Protein AF-0000000066926028 (afdb_homodimer)

InterPro domains:
  IPR011009 Protein kinase-like domain superfamily [SSF56112] (58-375)
  IPR012877 Uncharacterised oxidoreductase Dhs-27 [PF07914] (53-387)
  IPR015897 CHK kinase-like [SM00587] (155-347)
  IPR052961 Oxidoreductase and Kinase-like Enzymes [PTHR23020] (45-387)

Foldseek 3Di:
DPPPPQPAPPVQQQDAAPPDRHGPVVVVVLCCVFPPVCCVLCPPWYWDDKHWDFPCQLLDQFWTKTWMWTDTPPPVRGTDTKIKIWGDLVSNVSNCVLLVHDCVVSVVDDPVLSLLLLVQVVCCLPPPVVVQPPQFAWHWSDWDRPDVPPDTTMTITGDCLVFKDFDAQLVFAFLLLLVLVVVNLLSQQLCFLLPPVNSVPPPHDAQDDLVVQVVLLVLLVVLVVVLCVLADPVLCVVCVLLLNLLSVLLSVLVCCFGPPLQPDPLHHWTKDLQQQARRQWIAGADPVRHGDSHTNHGYRSSRIDTGTSQQNSLLNPLRRHAPVSSVCCLVPVLVVSVVVSQVSSVVSVHGRSHDSVSSNVSNLSNLLSNLSSLSNVVSSSCSVPCQDPDDDPPNSVSSNRSSNSSSSSNVSNCVSCVVPPVVSSDRPD/DPPPPQPAPPVQQQDDAPPDRHGPVVVVVLCCVFPPVCCVLCPPWYWDDKHWDFPCQLLDQFWTKTFIWTDTPPPVRGTDTKIKIWGDLVSNVSNCVLLVHDCVVSVVCDPVLSLLLLVQVVCCLVPPVVVQPPQFAWHWSDWDRPDVPPDTTMTITGDDLVFKDFDAQLVFAFLLLLVLVVVNLLSQQLCFLLPPVNSVPPPRDAQDDLVVQVVLLVLLVVLVVVLCVLADPVLCVVCVLLLNLLSVLLSVLVCCFGPPLQPDPLHHWTKDLQQQARRQWIAGADPVRHGDSHTNHGYRSSRIDTGTSQQNSLLNPLRRHQPVSSVCCLVPVLVVSVVVSQVSSVVSVHGRSHDSVSSNVSNLSNLLSNLSSLSNVVSSSCSVPCQDPDDDDPNSVSSNRSSNSSSVSNVSNCVSCVVPPVVSSDRPD

pLDDT: mean 90.36, std 12.64, range [21.88, 98.88]

Organism: Strongyloides stercoralis (NCBI:txid6248)

Secondary structure (DSSP, 8-state):
-------B-HHHHTSBPTTSS-BHHHHHHHHHHH-HHHHHHHTTPPEEEEEEEE--TT--SSEEEEEEEEEES-TTSPPEEEEEEEE-SHHHHHHHHHTT--THHHHHS-HHHHHHHHHHHHHIIIIIGGGSTT---PPEEEEE--BTTTB--EEEEE--TTTEEPPPGGG-B-HHHHHHHHHHHHHHHHHHHH-SS-TTTT-S--S--HHHHHHHHHHHHHHHHHHHTTS-HHHHTTTHHHHHHHHHTHHHHHHIIIIIGGGSTT---EEE-S---GGGEEEEE-TTS-EEEEEEEE---TT-EEE-THHHHHHHHHHHB-HHHHHHIIIIIHHHHHHHHHHHHHHTT----S-HHHHHHHHHHHHHHHHHHHHHHHHHHTGGG---SS--HHHHHHHHHHHHHHHHHHHHHHHHHHHH-GGGGS---/-------B-HHHHTSBPTTSS-BHHHHHHHHHHH-HHHHHHHTTPPEEEEEEEE--TT--SSEEEEEEEEEES-TTSPPEEEEEEEE-SHHHHHHHHHTT--THHHHHS-HHHHHHHHHHHHHIIIIIGGGSTT---PPEEEEE--BTTTB--EEEEE--TTTEEPPPGGG-B-HHHHHHHHHHHHHHHHHHHH-SS-TTTT-S--S--HHHHHHHHHHHHHHHHHHHTTS-HHHHTTTHHHHHHHHHTHHHHHHIIIIIGGGSTT---EEE-S---GGGEEEEE-TTS-EEEEEEEE---TT-EEE-THHHHHHHHHHHB-HHHHHHIIIIIHHHHHHHHHHHHHHTT----S-HHHHHHHHHHHHHHHHHHHHHHHHHHTGGG---SS--HHHHHHHHHHHHHHHHHHHHHHHHHHHH-GGGGS---

Radius of gyration: 30.73 Å; Cα contacts (8 Å, |Δi|>4): 1425; chains: 2; bounding box: 70×77×85 Å

Sequence (858 aa):
MAITNFFVDEKYGESYFIGGQITHQWIIECLDNNDNDFKEYRGDNKIKNINGVDISDGKGFLSKVFKTSIFFDDEKKKPYYTIIKIPGSDSIVESLKKQNLDDTISDDFNIENIAAFHNKECLFYSEVAPKIKSLKYPKCFGFKNFEVGKQEGVLIMKFMGTTSKTVPFYISLNIYQIKSLLDEIYKLQEYSLIDSKNCWKGIFEKPFESCQFKNIQKYMETGLPKIKKYTPKEMWTDIENIVDILVSNYVEIAEYVYNILPTSKGNVPILAHGDMWINNFMFEVDGNNNCSNNLSAIIDWQTVFEGSTGNDISRALAVSASPDVRREIEKHYFPEFYQKLKHSISNNGKELMISYEKFLYNYKICFIEQSLMMLIMVGFALQEYNVPESSDYIWDARKFNIGVKIYYNLYDAITYCKELHPEWLENKHMAITNFFVDEKYGESYFIGGQITHQWIIECLDNNDNDFKEYRGDNKIKNINGVDISDGKGFLSKVFKTSIFFDDEKKKPYYTIIKIPGSDSIVESLKKQNLDDTISDDFNIENIAAFHNKECLFYSEVAPKIKSLKYPKCFGFKNFEVGKQEGVLIMKFMGTTSKTVPFYISLNIYQIKSLLDEIYKLQEYSLIDSKNCWKGIFEKPFESCQFKNIQKYMETGLPKIKKYTPKEMWTDIENIVDILVSNYVEIAEYVYNILPTSKGNVPILAHGDMWINNFMFEVDGNNNCSNNLSAIIDWQTVFEGSTGNDISRALAVSASPDVRREIEKHYFPEFYQKLKHSISNNGKELMISYEKFLYNYKICFIEQSLMMLIMVGFALQEYNVPESSDYIWDARKFNIGVKIYYNLYDAITYCKELHPEWLENKH

Nearest PDB structures (foldseek):
  3dxp-assembly1_A-2  TM=4.820E-01  e=3.105E-08  Cupriavidus pinatubonensis JMP134
  3w0p-assembly1_A  TM=4.682E-01  e=2.473E-06  Escherichia coli
  3w0q-assembly1_A  TM=4.366E-01  e=7.136E-06  Escherichia coli
  3w0r-assembly1_A  TM=4.600E-01  e=9.408E-06  Escherichia coli
  3dxp-assembly1_A-2  TM=5.093E-01  e=4.546E-08  Cupriavidus pinatubonensis JMP134

Solvent-accessible surface area (backbone atoms only — not comparable to full-atom values): 45639 Å² total; per-residue (Å²): 129,88,71,73,75,75,59,48,51,75,81,52,31,75,37,59,38,88,91,53,91,46,35,42,40,57,53,52,52,28,35,62,74,57,27,69,65,51,40,64,70,45,60,90,54,36,56,64,45,78,47,69,43,74,68,29,78,46,67,20,49,54,24,43,33,21,51,27,39,38,32,45,67,50,82,86,52,74,60,48,66,32,28,39,36,32,58,46,67,67,22,34,54,44,30,34,56,73,63,70,45,68,69,67,60,51,67,75,54,39,71,67,52,44,26,51,28,52,36,42,26,51,48,37,61,70,71,44,52,79,71,37,78,89,61,49,50,64,54,68,36,43,72,39,63,39,35,91,99,78,38,73,31,37,38,34,30,57,55,53,74,88,55,31,39,65,58,60,61,83,70,41,50,54,65,59,36,47,51,40,48,48,52,50,52,47,43,40,42,48,42,43,73,59,47,80,78,48,84,66,62,85,72,44,59,72,79,69,55,73,73,52,38,55,53,50,36,56,46,29,68,63,27,45,66,62,46,53,69,34,42,67,65,76,75,40,69,85,43,50,68,54,51,52,28,36,49,73,38,33,49,60,51,48,45,41,52,66,71,41,48,18,73,31,92,60,46,63,59,23,56,25,50,66,60,42,36,41,88,29,36,28,16,27,42,46,98,82,70,40,74,47,51,46,61,53,27,50,52,74,49,41,38,38,22,65,26,35,87,5,50,38,57,17,30,33,36,61,64,18,28,41,55,37,49,36,40,40,40,61,68,66,41,44,64,54,53,51,49,51,51,46,50,53,34,42,74,69,77,43,78,68,71,54,47,70,69,50,50,51,47,36,26,50,54,30,28,35,51,35,31,54,48,44,37,46,45,52,57,67,61,44,61,86,65,70,74,69,90,60,92,40,86,40,54,50,43,37,39,28,53,52,26,49,34,50,49,50,37,42,53,52,26,51,55,47,28,62,74,75,40,51,71,52,64,45,78,87,122,128,86,72,74,76,75,60,49,51,76,80,52,31,73,36,60,40,89,89,53,93,41,36,43,40,58,54,51,52,30,34,60,72,55,27,68,65,52,40,64,70,46,60,88,54,36,56,64,46,79,46,70,43,72,67,29,78,45,66,20,49,54,25,42,34,20,51,27,37,40,30,45,68,49,83,85,52,75,61,48,67,31,29,40,37,32,60,44,68,65,23,36,55,45,30,32,56,72,65,72,44,67,70,67,62,50,66,74,54,41,72,66,52,42,26,50,28,52,36,42,27,51,47,37,60,72,70,43,52,80,72,37,79,87,60,47,50,65,54,68,35,42,73,39,61,37,36,90,98,76,37,72,32,34,37,33,30,57,55,54,73,87,55,33,39,65,58,61,61,82,71,40,49,53,65,57,34,48,50,40,49,49,51,49,53,47,44,40,42,49,43,42,72,60,48,79,77,47,84,67,63,87,72,44,60,71,79,67,56,74,71,53,37,55,54,50,36,57,47,29,67,63,27,44,65,62,46,52,68,32,41,65,66,75,76,40,68,85,43,50,70,54,50,54,29,36,49,75,40,34,50,62,52,47,47,40,51,64,70,40,49,18,73,31,92,62,46,62,59,23,56,25,51,66,59,40,34,41,88,30,37,28,15,28,42,47,97,83,71,40,72,47,53,45,63,53,25,51,51,75,49,41,37,38,22,64,25,36,86,6,49,38,56,19,29,32,35,61,65,18,29,42,55,38,50,36,40,43,40,60,69,66,40,43,62,54,53,50,49,52,50,44,51,53,34,41,74,71,77,42,78,68,72,52,46,69,69,50,49,51,47,37,24,50,55,29,28,36,51,35,32,53,47,44,38,47,46,51,58,66,61,44,58,86,64,71,73,68,89,59,94,39,86,39,54,50,44,36,38,28,52,52,25,49,36,52,49,51,37,41,52,50,28,50,55,46,28,63,73,75,40,49,70,53,65,45,79,87,122

Structure (mmCIF, N/CA/C/O backbone):
data_AF-0000000066926028-model_v1
#
loop_
_entity.id
_entity.type
_entity.pdbx_description
1 polymer 'CHK domain-containing protein'
#
loop_
_atom_site.group_PDB
_atom_site.id
_atom_site.type_symbol
_atom_site.label_atom_id
_atom_site.label_alt_id
_atom_site.label_comp_id
_atom_site.label_asym_id
_atom_site.label_entity_id
_atom_site.label_seq_id
_atom_site.pdbx_PDB_ins_code
_atom_site.Cartn_x
_atom_site.Cartn_y
_atom_site.Cartn_z
_atom_site.occupancy
_atom_site.B_iso_or_equiv
_atom_site.auth_seq_id
_atom_site.auth_comp_id
_atom_site.auth_asym_id
_atom_site.auth_atom_id
_atom_site.pdbx_PDB_model_num
ATOM 1 N N . MET A 1 1 ? -38.312 -30.766 -23.688 1 22.12 1 MET A N 1
ATOM 2 C CA . MET A 1 1 ? -37.781 -30.391 -25 1 22.12 1 MET A CA 1
ATOM 3 C C . MET A 1 1 ? -38.094 -28.938 -25.328 1 22.12 1 MET A C 1
ATOM 5 O O . MET A 1 1 ? -38.375 -28.594 -26.484 1 22.12 1 MET A O 1
ATOM 9 N N . ALA A 1 2 ? -38.438 -28.109 -24.328 1 26.95 2 ALA A N 1
ATOM 10 C CA . ALA A 1 2 ? -38.812 -26.734 -24.625 1 26.95 2 ALA A CA 1
ATOM 11 C C . ALA A 1 2 ? -37.688 -26 -25.359 1 26.95 2 ALA A C 1
ATOM 13 O O . ALA A 1 2 ? -36.625 -25.734 -24.781 1 26.95 2 ALA A O 1
ATOM 14 N N . ILE A 1 3 ? -37.469 -26.266 -26.672 1 26.41 3 ILE A N 1
ATOM 15 C CA . ILE A 1 3 ? -36.562 -25.672 -27.656 1 26.41 3 ILE A CA 1
ATOM 16 C C . ILE A 1 3 ? -36.781 -24.156 -27.688 1 26.41 3 ILE A C 1
ATOM 18 O O . ILE A 1 3 ? -37.781 -23.672 -28.203 1 26.41 3 ILE A O 1
ATOM 22 N N . THR A 1 4 ? -36.812 -23.438 -26.609 1 30.31 4 THR A N 1
ATOM 23 C CA . THR A 1 4 ? -36.875 -21.984 -26.812 1 30.31 4 THR A CA 1
ATOM 24 C C . THR A 1 4 ? -35.969 -21.562 -27.953 1 30.31 4 THR A C 1
ATOM 26 O O . THR A 1 4 ? -34.75 -21.797 -27.922 1 30.31 4 THR A O 1
ATOM 29 N N . ASN A 1 5 ? -36.469 -21.469 -29.156 1 31.58 5 ASN A N 1
ATOM 30 C CA . ASN A 1 5 ? -35.875 -20.859 -30.344 1 31.58 5 ASN A CA 1
ATOM 31 C C . ASN A 1 5 ? -35.094 -19.594 -30 1 31.58 5 ASN A C 1
ATOM 33 O O . ASN A 1 5 ? -35.688 -18.641 -29.484 1 31.58 5 ASN A O 1
ATOM 37 N N . PHE A 1 6 ? -33.906 -19.703 -29.562 1 39.38 6 PHE A N 1
ATOM 38 C CA . PHE A 1 6 ? -32.969 -18.609 -29.344 1 39.38 6 PHE A CA 1
ATOM 39 C C . PHE A 1 6 ? -33 -17.641 -30.516 1 39.38 6 PHE A C 1
ATOM 41 O O . PHE A 1 6 ? -32.719 -18.016 -31.656 1 39.38 6 PHE A O 1
ATOM 48 N N . PHE A 1 7 ? -33.906 -16.734 -30.578 1 39.47 7 PHE A N 1
ATOM 49 C CA . PHE A 1 7 ? -34.094 -15.688 -31.578 1 39.47 7 PHE A CA 1
ATOM 50 C C . PHE A 1 7 ? -32.812 -14.898 -31.812 1 39.47 7 PHE A C 1
ATOM 52 O O . PHE A 1 7 ? -32.594 -13.859 -31.188 1 39.47 7 PHE A O 1
ATOM 59 N N . VAL A 1 8 ? -31.656 -15.508 -32.031 1 46.66 8 VAL A N 1
ATOM 60 C CA . VAL A 1 8 ? -30.578 -14.781 -32.656 1 46.66 8 VAL A CA 1
ATOM 61 C C . VAL A 1 8 ? -30.984 -14.359 -34.062 1 46.66 8 VAL A C 1
ATOM 63 O O . VAL A 1 8 ? -31.578 -15.148 -34.812 1 46.66 8 VAL A O 1
ATOM 66 N N . ASP A 1 9 ? -31.109 -13.203 -34.438 1 46.84 9 ASP A N 1
ATOM 67 C CA . ASP A 1 9 ? -31.312 -12.898 -35.844 1 46.84 9 ASP A CA 1
ATOM 68 C C . ASP A 1 9 ? -30.469 -13.805 -36.719 1 46.84 9 ASP A C 1
ATOM 70 O O . ASP A 1 9 ? -29.266 -14 -36.469 1 46.84 9 ASP A O 1
ATOM 74 N N . GLU A 1 10 ? -31.078 -14.641 -37.5 1 47.38 10 GLU A N 1
ATOM 75 C CA . GLU A 1 10 ? -30.484 -15.656 -38.375 1 47.38 10 GLU A CA 1
ATOM 76 C C . GLU A 1 10 ? -29.188 -15.156 -39.031 1 47.38 10 GLU A C 1
ATOM 78 O O . GLU A 1 10 ? -28.25 -15.93 -39.188 1 47.38 10 GLU A O 1
ATOM 83 N N . LYS A 1 11 ? -29.109 -13.883 -39.344 1 52.88 11 LYS A N 1
ATOM 84 C CA . LYS A 1 11 ? -27.953 -13.344 -40.062 1 52.88 11 LYS A CA 1
ATOM 85 C C . LYS A 1 11 ? -26.734 -13.281 -39.156 1 52.88 11 LYS A C 1
ATOM 87 O O . LYS A 1 11 ? -25.594 -13.352 -39.656 1 52.88 11 LYS A O 1
ATOM 92 N N . TYR A 1 12 ? -26.906 -13.234 -37.969 1 53.53 12 TYR A N 1
ATOM 93 C CA . TYR A 1 12 ? -25.766 -12.977 -37.094 1 53.53 12 TYR A CA 1
ATOM 94 C C . TYR A 1 12 ? -25.297 -14.258 -36.406 1 53.53 12 TYR A C 1
ATOM 96 O O . TYR A 1 12 ? -24.125 -14.383 -36.062 1 53.53 12 TYR A O 1
ATOM 104 N N . GLY A 1 13 ? -26.062 -15.195 -36.312 1 58 13 GLY A N 1
ATOM 105 C CA . GLY A 1 13 ? -25.734 -16.422 -35.594 1 58 13 GLY A CA 1
ATOM 106 C C . GLY A 1 13 ? -24.641 -17.234 -36.25 1 58 13 GLY A C 1
ATOM 107 O O . GLY A 1 13 ? -23.828 -17.844 -35.562 1 58 13 GLY A O 1
ATOM 108 N N . GLU A 1 14 ? -24.531 -17.094 -37.469 1 70.19 14 GLU A N 1
ATOM 109 C CA . GLU A 1 14 ? -23.578 -17.906 -38.219 1 70.19 14 GLU A CA 1
ATOM 110 C C . GLU A 1 14 ? -22.234 -17.188 -38.375 1 70.19 14 GLU A C 1
ATOM 112 O O . GLU A 1 14 ? -21.234 -17.812 -38.75 1 70.19 14 GLU A O 1
ATOM 117 N N . SER A 1 15 ? -22.266 -16 -37.938 1 79.56 15 SER A N 1
ATOM 118 C CA . SER A 1 15 ? -21.016 -15.25 -38.031 1 79.56 15 SER A CA 1
ATOM 119 C C . SER A 1 15 ? -20.031 -15.664 -36.938 1 79.56 15 SER A C 1
ATOM 121 O O . SER A 1 15 ? -20.438 -15.984 -35.812 1 79.56 15 SER A O 1
ATOM 123 N N . TYR A 1 16 ? -18.766 -15.672 -37.312 1 82.56 16 TYR A N 1
ATOM 124 C CA . TYR A 1 16 ? -17.688 -16.047 -36.406 1 82.56 16 TYR A CA 1
ATOM 125 C C . TYR A 1 16 ? -17.281 -14.859 -35.531 1 82.56 16 TYR A C 1
ATOM 127 O O . TYR A 1 16 ? -17.312 -13.711 -36 1 82.56 16 TYR A O 1
ATOM 135 N N . PHE A 1 17 ? -17 -15.133 -34.344 1 87.69 17 PHE A N 1
ATOM 136 C CA . PHE A 1 17 ? -16.406 -14.156 -33.438 1 87.69 17 PHE A CA 1
ATOM 137 C C . PHE A 1 17 ? -15.016 -13.75 -33.906 1 87.69 17 PHE A C 1
ATOM 139 O O . PHE A 1 17 ? -14.289 -14.562 -34.469 1 87.69 17 PHE A O 1
ATOM 146 N N . ILE A 1 18 ? -14.734 -12.539 -33.656 1 76.5 18 ILE A N 1
ATOM 147 C CA . ILE A 1 18 ? -13.414 -12.047 -34 1 76.5 18 ILE A CA 1
ATOM 148 C C . ILE A 1 18 ? -12.352 -12.812 -33.219 1 76.5 18 ILE A C 1
ATOM 150 O O . ILE A 1 18 ? -12.516 -13.07 -32.031 1 76.5 18 ILE A O 1
ATOM 154 N N . GLY A 1 19 ? -11.336 -13.359 -33.875 1 68.12 19 GLY A N 1
ATOM 155 C CA . GLY A 1 19 ? -10.211 -14 -33.219 1 68.12 19 GLY A CA 1
ATOM 156 C C . GLY A 1 19 ? -10.234 -15.508 -33.312 1 68.12 19 GLY A C 1
ATOM 157 O O . GLY A 1 19 ? -9.273 -16.172 -32.906 1 68.12 19 GLY A O 1
ATOM 158 N N . GLY A 1 20 ? -11.43 -15.992 -33.844 1 72.38 20 GLY A N 1
ATOM 159 C CA . GLY A 1 20 ? -11.422 -17.453 -33.906 1 72.38 20 GLY A CA 1
ATOM 160 C C . GLY A 1 20 ? -12.523 -18.031 -34.75 1 72.38 20 GLY A C 1
ATOM 161 O O . GLY A 1 20 ? -13.07 -17.328 -35.625 1 72.38 20 GLY A O 1
ATOM 162 N N . GLN A 1 21 ? -12.68 -19.312 -34.562 1 81.31 21 GLN A N 1
ATOM 163 C CA . GLN A 1 21 ? -13.664 -20.047 -35.375 1 81.31 21 GLN A CA 1
ATOM 164 C C . GLN A 1 21 ? -14.883 -20.422 -34.531 1 81.31 21 GLN A C 1
ATOM 166 O O . GLN A 1 21 ? -15.422 -21.516 -34.656 1 81.31 21 GLN A O 1
ATOM 171 N N . ILE A 1 22 ? -15.211 -19.5 -33.656 1 87.5 22 ILE A N 1
ATOM 172 C CA . ILE A 1 22 ? -16.375 -19.734 -32.812 1 87.5 22 ILE A CA 1
ATOM 173 C C . ILE A 1 22 ? -17.531 -18.859 -33.281 1 87.5 22 ILE A C 1
ATOM 175 O O . ILE A 1 22 ? -17.344 -17.672 -33.594 1 87.5 22 ILE A O 1
ATOM 179 N N . THR A 1 23 ? -18.688 -19.406 -33.312 1 90.31 23 THR A N 1
ATOM 180 C CA . THR A 1 23 ? -19.844 -18.656 -33.844 1 90.31 23 THR A CA 1
ATOM 181 C C . THR A 1 23 ? -20.469 -17.812 -32.719 1 90.31 23 THR A C 1
ATOM 183 O O . THR A 1 23 ? -20.406 -18.188 -31.547 1 90.31 23 THR A O 1
ATOM 186 N N . HIS A 1 24 ? -21.094 -16.781 -33.125 1 93.25 24 HIS A N 1
ATOM 187 C CA . HIS A 1 24 ? -21.859 -15.969 -32.188 1 93.25 24 HIS A CA 1
ATOM 188 C C . HIS A 1 24 ? -22.984 -16.766 -31.531 1 93.25 24 HIS A C 1
ATOM 190 O O . HIS A 1 24 ? -23.234 -16.609 -30.328 1 93.25 24 HIS A O 1
ATOM 196 N N . GLN A 1 25 ? -23.531 -17.609 -32.281 1 92.5 25 GLN A N 1
ATOM 197 C CA . GLN A 1 25 ? -24.609 -18.453 -31.781 1 92.5 25 GLN A CA 1
ATOM 198 C C . GLN A 1 25 ? -24.141 -19.328 -30.641 1 92.5 25 GLN A C 1
ATOM 200 O O . GLN A 1 25 ? -24.828 -19.469 -29.625 1 92.5 25 GLN A O 1
ATOM 205 N N . TRP A 1 26 ? -23.016 -19.922 -30.828 1 94.06 26 TRP A N 1
ATOM 206 C CA . TRP A 1 26 ? -22.484 -20.797 -29.797 1 94.06 26 TRP A CA 1
ATOM 207 C C . TRP A 1 26 ? -22.203 -20.031 -28.516 1 94.06 26 TRP A C 1
ATOM 209 O O . TRP A 1 26 ? -22.453 -20.531 -27.406 1 94.06 26 TRP A O 1
ATOM 219 N N . ILE A 1 27 ? -21.703 -18.844 -28.656 1 95.75 27 ILE A N 1
ATOM 220 C CA . ILE A 1 27 ? -21.438 -17.984 -27.5 1 95.75 27 ILE A CA 1
ATOM 221 C C . ILE A 1 27 ? -22.719 -17.734 -26.734 1 95.75 27 ILE A C 1
ATOM 223 O O . ILE A 1 27 ? -22.766 -17.922 -25.516 1 95.75 27 ILE A O 1
ATOM 227 N N . ILE A 1 28 ? -23.734 -17.391 -27.453 1 95.5 28 ILE A N 1
ATOM 228 C CA . ILE A 1 28 ? -25.016 -17.047 -26.828 1 95.5 28 ILE A CA 1
ATOM 229 C C . ILE A 1 28 ? -25.625 -18.281 -26.188 1 95.5 28 ILE A C 1
ATOM 231 O O . ILE A 1 28 ? -26.188 -18.219 -25.094 1 95.5 28 ILE A O 1
ATOM 235 N N . GLU A 1 29 ? -25.516 -19.406 -26.828 1 95.56 29 GLU A N 1
ATOM 236 C CA . GLU A 1 29 ? -26.031 -20.656 -26.281 1 95.56 29 GLU A CA 1
ATOM 237 C C . GLU A 1 29 ? -25.344 -21 -24.953 1 95.56 29 GLU A C 1
ATOM 239 O O . GLU A 1 29 ? -26 -21.406 -24 1 95.56 29 GLU A O 1
ATOM 244 N N . CYS A 1 30 ? -24.047 -20.812 -24.922 1 96.75 30 CYS A N 1
ATOM 245 C CA . CYS A 1 30 ? -23.297 -21.078 -23.703 1 96.75 30 CYS A CA 1
ATOM 246 C C . CYS A 1 30 ? -23.75 -20.172 -22.562 1 96.75 30 CYS A C 1
ATOM 248 O O . CYS A 1 30 ? -23.953 -20.625 -21.438 1 96.75 30 CYS A O 1
ATOM 250 N N . LEU A 1 31 ? -23.938 -18.906 -22.875 1 97.56 31 LEU A N 1
ATOM 251 C CA . LEU A 1 31 ? -24.328 -17.938 -21.859 1 97.56 31 LEU A CA 1
ATOM 252 C C . LEU A 1 31 ? -25.766 -18.188 -21.391 1 97.56 31 LEU A C 1
ATOM 254 O O . LEU A 1 31 ? -26.047 -18.141 -20.188 1 97.56 31 LEU A O 1
ATOM 258 N N . ASP A 1 32 ? -26.609 -18.516 -22.281 1 96.56 32 ASP A N 1
ATOM 259 C CA . ASP A 1 32 ? -28 -18.797 -21.938 1 96.56 32 ASP A CA 1
ATOM 260 C C . ASP A 1 32 ? -28.094 -20.016 -21.016 1 96.56 32 ASP A C 1
ATOM 262 O O . ASP A 1 32 ? -28.953 -20.062 -20.141 1 96.56 32 ASP A O 1
ATOM 266 N N . ASN A 1 33 ? -27.25 -20.922 -21.203 1 96.5 33 ASN A N 1
ATOM 267 C CA . ASN A 1 33 ? -27.328 -22.188 -20.484 1 96.5 33 ASN A CA 1
ATOM 268 C C . ASN A 1 33 ? -26.625 -22.109 -19.141 1 96.5 33 ASN A C 1
ATOM 270 O O . ASN A 1 33 ? -27.016 -22.781 -18.188 1 96.5 33 ASN A O 1
ATOM 274 N N . ASN A 1 34 ? -25.594 -21.234 -19.062 1 96.88 34 ASN A N 1
ATOM 275 C CA . ASN A 1 34 ? -24.703 -21.391 -17.922 1 96.88 34 ASN A CA 1
ATOM 276 C C . ASN A 1 34 ? -24.531 -20.094 -17.141 1 96.88 34 ASN A C 1
ATOM 278 O O . ASN A 1 34 ? -23.906 -20.078 -16.094 1 96.88 34 ASN A O 1
ATOM 282 N N . ASP A 1 35 ? -25.062 -18.984 -17.641 1 97.25 35 ASP A N 1
ATOM 283 C CA . ASP A 1 35 ? -24.969 -17.688 -16.984 1 97.25 35 ASP A CA 1
ATOM 284 C C . ASP A 1 35 ? -26.344 -17.156 -16.625 1 97.25 35 ASP A C 1
ATOM 286 O O . ASP A 1 35 ? -26.969 -16.453 -17.438 1 97.25 35 ASP A O 1
ATOM 290 N N . ASN A 1 36 ? -26.672 -17.328 -15.414 1 96.81 36 ASN A N 1
ATOM 291 C CA . ASN A 1 36 ? -28 -16.891 -14.961 1 96.81 36 ASN A CA 1
ATOM 292 C C . ASN A 1 36 ? -28.141 -15.367 -15.039 1 96.81 36 ASN A C 1
ATOM 294 O O . ASN A 1 36 ? -29.219 -14.852 -15.328 1 96.81 36 ASN A O 1
ATOM 298 N N . ASP A 1 37 ? -27.062 -14.672 -14.789 1 96.19 37 ASP A N 1
ATOM 299 C CA . ASP A 1 37 ? -27.109 -13.219 -14.883 1 96.19 37 ASP A CA 1
ATOM 300 C C . ASP A 1 37 ? -27.406 -12.766 -16.312 1 96.19 37 ASP A C 1
ATOM 302 O O . ASP A 1 37 ? -28.156 -11.828 -16.531 1 96.19 37 ASP A O 1
ATOM 306 N N . PHE A 1 38 ? -26.797 -13.414 -17.25 1 97.12 38 PHE A N 1
ATOM 307 C CA . PHE A 1 38 ? -27.016 -13.102 -18.656 1 97.12 38 PHE A CA 1
ATOM 308 C C . PHE A 1 38 ? -28.469 -13.375 -19.047 1 97.12 38 PHE A C 1
ATOM 310 O O . PHE A 1 38 ? -29.109 -12.555 -19.703 1 97.12 38 PHE A O 1
ATOM 317 N N . LYS A 1 39 ? -28.938 -14.492 -18.641 1 96.31 39 LYS A N 1
ATOM 318 C CA . LYS A 1 39 ? -30.312 -14.883 -18.938 1 96.31 39 LYS A CA 1
ATOM 319 C C . LYS A 1 39 ? -31.312 -13.844 -18.422 1 96.31 39 LYS A C 1
ATOM 321 O O . LYS A 1 39 ? -32.219 -13.453 -19.141 1 96.31 39 LYS A O 1
ATOM 326 N N . GLU A 1 40 ? -31.047 -13.477 -17.203 1 96.94 40 GLU A N 1
ATOM 327 C CA . GLU A 1 40 ? -31.922 -12.492 -16.594 1 96.94 40 GLU A CA 1
ATOM 328 C C . GLU A 1 40 ? -31.781 -11.133 -17.266 1 96.94 40 GLU A C 1
ATOM 330 O O . GLU A 1 40 ? -32.781 -10.445 -17.5 1 96.94 40 GLU A O 1
ATOM 335 N N . TYR A 1 41 ? -30.562 -10.812 -17.562 1 96.81 41 TYR A N 1
ATOM 336 C CA . TYR A 1 41 ? -30.297 -9.516 -18.188 1 96.81 41 TYR A CA 1
ATOM 337 C C . TYR A 1 41 ? -30.875 -9.453 -19.594 1 96.81 41 TYR A C 1
ATOM 339 O O . TYR A 1 41 ? -31.422 -8.43 -20 1 96.81 41 TYR A O 1
ATOM 347 N N . ARG A 1 42 ? -30.719 -10.492 -20.328 1 95.06 42 ARG A N 1
ATOM 348 C CA . ARG A 1 42 ? -31.203 -10.57 -21.703 1 95.06 42 ARG A CA 1
ATOM 349 C C . ARG A 1 42 ? -32.719 -10.5 -21.75 1 95.06 42 ARG A C 1
ATOM 351 O O . ARG A 1 42 ? -33.312 -9.781 -22.562 1 95.06 42 ARG A O 1
ATOM 358 N N . GLY A 1 43 ? -33.312 -11.305 -20.906 1 93.69 43 GLY A N 1
ATOM 359 C CA . GLY A 1 43 ? -34.75 -11.414 -20.969 1 93.69 43 GLY A CA 1
ATOM 360 C C . GLY A 1 43 ? -35.281 -11.844 -22.328 1 93.69 43 GLY A C 1
ATOM 361 O O . GLY A 1 43 ? -34.812 -12.844 -22.875 1 93.69 43 GLY A O 1
ATOM 362 N N . ASP A 1 44 ? -36.156 -11.039 -22.875 1 93.06 44 ASP A N 1
ATOM 363 C CA . ASP A 1 44 ? -36.781 -11.375 -24.156 1 93.06 44 ASP A CA 1
ATOM 364 C C . ASP A 1 44 ? -36.094 -10.625 -25.297 1 93.06 44 ASP A C 1
ATOM 366 O O . ASP A 1 44 ? -36.5 -10.75 -26.453 1 93.06 44 ASP A O 1
ATOM 370 N N . ASN A 1 45 ? -35 -10 -24.984 1 94.12 45 ASN A N 1
ATOM 371 C CA . ASN A 1 45 ? -34.344 -9.203 -26.016 1 94.12 45 ASN A CA 1
ATOM 372 C C . ASN A 1 45 ? -33.562 -10.078 -27 1 94.12 45 ASN A C 1
ATOM 374 O O . ASN A 1 45 ? -33 -11.094 -26.609 1 94.12 45 ASN A O 1
ATOM 378 N N . LYS A 1 46 ? -33.562 -9.648 -28.219 1 92.81 46 LYS A N 1
ATOM 379 C CA . LYS A 1 46 ? -32.75 -10.289 -29.25 1 92.81 46 LYS A CA 1
ATOM 380 C C . LYS A 1 46 ? -31.344 -9.711 -29.266 1 92.81 46 LYS A C 1
ATOM 382 O O . LYS A 1 46 ? -31.125 -8.57 -28.875 1 92.81 46 LYS A O 1
ATOM 387 N N . ILE A 1 47 ? -30.484 -10.562 -29.719 1 93.88 47 ILE A N 1
ATOM 388 C CA . ILE A 1 47 ? -29.109 -10.117 -29.828 1 93.88 47 ILE A CA 1
ATOM 389 C C . ILE A 1 47 ? -28.922 -9.336 -31.125 1 93.88 47 ILE A C 1
ATOM 391 O O . ILE A 1 47 ? -29.266 -9.82 -32.219 1 93.88 47 ILE A O 1
ATOM 395 N N . LYS A 1 48 ? -28.406 -8.156 -30.984 1 91.69 48 LYS A N 1
ATOM 396 C CA . LYS A 1 48 ? -28.188 -7.305 -32.156 1 91.69 48 LYS A CA 1
ATOM 397 C C . LYS A 1 48 ? -26.766 -7.5 -32.688 1 91.69 48 LYS A C 1
ATOM 399 O O . LYS A 1 48 ? -26.578 -7.551 -33.906 1 91.69 48 LYS A O 1
ATOM 404 N N . ASN A 1 49 ? -25.859 -7.516 -31.797 1 90.5 49 ASN A N 1
ATOM 405 C CA . ASN A 1 49 ? -24.453 -7.59 -32.219 1 90.5 49 ASN A CA 1
ATOM 406 C C . ASN A 1 49 ? -23.562 -8.086 -31.062 1 90.5 49 ASN A C 1
ATOM 408 O O . ASN A 1 49 ? -23.906 -7.93 -29.891 1 90.5 49 ASN A O 1
ATOM 412 N N . ILE A 1 50 ? -22.484 -8.805 -31.5 1 93.81 50 ILE A N 1
ATOM 413 C CA . ILE A 1 50 ? -21.438 -9.203 -30.578 1 93.81 50 ILE A CA 1
ATOM 414 C C . ILE A 1 50 ? -20.094 -8.672 -31.062 1 93.81 50 ILE A C 1
ATOM 416 O O . ILE A 1 50 ? -19.688 -8.93 -32.188 1 93.81 50 ILE A O 1
ATOM 420 N N . ASN A 1 51 ? -19.453 -7.871 -30.203 1 92.31 51 ASN A N 1
ATOM 421 C CA . ASN A 1 51 ? -18.156 -7.305 -30.531 1 92.31 51 ASN A CA 1
ATOM 422 C C . ASN A 1 51 ? -17.094 -7.652 -29.484 1 92.31 51 ASN A C 1
ATOM 424 O O . ASN A 1 51 ? -17.438 -7.859 -28.312 1 92.31 51 ASN A O 1
ATOM 428 N N . GLY A 1 52 ? -15.867 -7.824 -29.969 1 92.5 52 GLY A N 1
ATOM 429 C CA . GLY A 1 52 ? -14.766 -8.117 -29.062 1 92.5 52 GLY A CA 1
ATOM 430 C C . GLY A 1 52 ? -13.609 -7.148 -29.203 1 92.5 52 GLY A C 1
ATOM 431 O O . GLY A 1 52 ? -13.242 -6.766 -30.312 1 92.5 52 GLY A O 1
ATOM 432 N N . VAL A 1 53 ? -13.109 -6.703 -28.062 1 92.25 53 VAL A N 1
ATOM 433 C CA . VAL A 1 53 ? -11.891 -5.898 -28.031 1 92.25 53 VAL A CA 1
ATOM 434 C C . VAL A 1 53 ? -10.773 -6.676 -27.344 1 92.25 53 VAL A C 1
ATOM 436 O O . VAL A 1 53 ? -10.938 -7.152 -26.219 1 92.25 53 VAL A O 1
ATOM 439 N N . ASP A 1 54 ? -9.672 -6.816 -28.031 1 89.25 54 ASP A N 1
ATOM 440 C CA . ASP A 1 54 ? -8.516 -7.496 -27.453 1 89.25 54 ASP A CA 1
ATOM 441 C C . ASP A 1 54 ? -7.914 -6.68 -26.312 1 89.25 54 ASP A C 1
ATOM 443 O O . ASP A 1 54 ? -7.34 -5.613 -26.531 1 89.25 54 ASP A O 1
ATOM 447 N N . ILE A 1 55 ? -7.992 -7.203 -25.125 1 86.56 55 ILE A N 1
ATOM 448 C CA . ILE A 1 55 ? -7.516 -6.445 -23.969 1 86.56 55 ILE A CA 1
ATOM 449 C C . ILE A 1 55 ? -6.203 -7.039 -23.469 1 86.56 55 ILE A C 1
ATOM 451 O O . ILE A 1 55 ? -5.645 -6.57 -22.469 1 86.56 55 ILE A O 1
ATOM 455 N N . SER A 1 56 ? -5.762 -8.039 -24 1 79.06 56 SER A N 1
ATOM 456 C CA . SER A 1 56 ? -4.457 -8.578 -23.641 1 79.06 56 SER A CA 1
ATOM 457 C C . SER A 1 56 ? -3.332 -7.648 -24.078 1 79.06 56 SER A C 1
ATOM 459 O O . SER A 1 56 ? -2.324 -7.516 -23.375 1 79.06 56 SER A O 1
ATOM 461 N N . ASP A 1 57 ? -3.621 -6.922 -25.016 1 67 57 ASP A N 1
ATOM 462 C CA . ASP A 1 57 ? -2.713 -5.898 -25.531 1 67 57 ASP A CA 1
ATOM 463 C C . ASP A 1 57 ? -1.261 -6.359 -25.438 1 67 57 ASP A C 1
ATOM 465 O O . ASP A 1 57 ? -0.412 -5.652 -24.891 1 67 57 ASP A O 1
ATOM 469 N N . GLY A 1 58 ? -0.995 -7.648 -25.875 1 62.81 58 GLY A N 1
ATOM 470 C CA . GLY A 1 58 ? 0.359 -8.18 -25.891 1 62.81 58 GLY A CA 1
ATOM 471 C C . GLY A 1 58 ? 0.784 -8.758 -24.547 1 62.81 58 GLY A C 1
ATOM 472 O O . GLY A 1 58 ? 1.889 -9.289 -24.422 1 62.81 58 GLY A O 1
ATOM 473 N N . LYS A 1 59 ? -0.069 -8.695 -23.625 1 64.31 59 LYS A N 1
ATOM 474 C CA . LYS A 1 59 ? 0.236 -9.219 -22.297 1 64.31 59 LYS A CA 1
ATOM 475 C C . LYS A 1 59 ? -0.138 -10.695 -22.188 1 64.31 59 LYS A C 1
ATOM 477 O O . LYS A 1 59 ? 0.329 -11.398 -21.297 1 64.31 59 LYS A O 1
ATOM 482 N N . GLY A 1 60 ? -1.026 -10.992 -23.125 1 63.94 60 GLY A N 1
ATOM 483 C CA . GLY A 1 60 ? -1.386 -12.398 -23.141 1 63.94 60 GLY A CA 1
ATOM 484 C C . GLY A 1 60 ? -0.312 -13.281 -23.75 1 63.94 60 GLY A C 1
ATOM 485 O O . GLY A 1 60 ? 0.149 -13.023 -24.859 1 63.94 60 GLY A O 1
ATOM 486 N N . PHE A 1 61 ? 0.253 -14.094 -22.984 1 67.75 61 PHE A N 1
ATOM 487 C CA . PHE A 1 61 ? 1.367 -14.914 -23.438 1 67.75 61 PHE A CA 1
ATOM 488 C C . PHE A 1 61 ? 0.866 -16.094 -24.281 1 67.75 61 PHE A C 1
ATOM 490 O O . PHE A 1 61 ? 1.231 -16.234 -25.438 1 67.75 61 PHE A O 1
ATOM 497 N N . LEU A 1 62 ? -0.208 -16.672 -23.719 1 78.31 62 LEU A N 1
ATOM 498 C CA . LEU A 1 62 ? -0.592 -17.922 -24.359 1 78.31 62 LEU A CA 1
ATOM 499 C C . LEU A 1 62 ? -1.958 -17.797 -25.031 1 78.31 62 LEU A C 1
ATOM 501 O O . LEU A 1 62 ? -2.395 -18.719 -25.734 1 78.31 62 LEU A O 1
ATOM 505 N N . SER A 1 63 ? -2.568 -16.656 -24.812 1 87.5 63 SER A N 1
ATOM 506 C CA . SER A 1 63 ? -3.914 -16.469 -25.359 1 87.5 63 SER A CA 1
ATOM 507 C C . SER A 1 63 ? -4.242 -15 -25.547 1 87.5 63 SER A C 1
ATOM 509 O O . SER A 1 63 ? -3.719 -14.141 -24.844 1 87.5 63 SER A O 1
ATOM 511 N N . LYS A 1 64 ? -5.035 -14.781 -26.516 1 88.25 64 LYS A N 1
ATOM 512 C CA . LYS A 1 64 ? -5.691 -13.477 -26.578 1 88.25 64 LYS A CA 1
ATOM 513 C C . LYS A 1 64 ? -6.941 -13.453 -25.703 1 88.25 64 LYS A C 1
ATOM 515 O O . LYS A 1 64 ? -7.668 -14.438 -25.625 1 88.25 64 LYS A O 1
ATOM 520 N N . VAL A 1 65 ? -7.094 -12.375 -25.078 1 92.56 65 VAL A N 1
ATOM 521 C CA . VAL A 1 65 ? -8.242 -12.188 -24.203 1 92.56 65 VAL A CA 1
ATOM 522 C C . VAL A 1 65 ? -9.109 -11.047 -24.734 1 92.56 65 VAL A C 1
ATOM 524 O O . VAL A 1 65 ? -8.648 -9.906 -24.844 1 92.56 65 VAL A O 1
ATOM 527 N N . PHE A 1 66 ? -10.367 -11.32 -24.984 1 93.25 66 PHE A N 1
ATOM 528 C CA . PHE A 1 66 ? -11.273 -10.336 -25.562 1 93.25 66 PHE A CA 1
ATOM 529 C C . PHE A 1 66 ? -12.336 -9.922 -24.547 1 93.25 66 PHE A C 1
ATOM 531 O O . PHE A 1 66 ? -13.07 -10.766 -24.031 1 93.25 66 PHE A O 1
ATOM 538 N N . LYS A 1 67 ? -12.336 -8.656 -24.281 1 95.94 67 LYS A N 1
ATOM 539 C CA . LYS A 1 67 ? -13.562 -8.125 -23.688 1 95.94 67 LYS A CA 1
ATOM 540 C C . LYS A 1 67 ? -14.695 -8.109 -24.719 1 95.94 67 LYS A C 1
ATOM 542 O O . LYS A 1 67 ? -14.648 -7.348 -25.688 1 95.94 67 LYS A O 1
ATOM 547 N N . THR A 1 68 ? -15.695 -8.828 -24.469 1 96.38 68 THR A N 1
ATOM 548 C CA . THR A 1 68 ? -16.766 -9.031 -25.438 1 96.38 68 THR A CA 1
ATOM 549 C C . THR A 1 68 ? -18.031 -8.305 -25.016 1 96.38 68 THR A C 1
ATOM 551 O O . THR A 1 68 ? -18.5 -8.492 -23.891 1 96.38 68 THR A O 1
ATOM 554 N N . SER A 1 69 ? -18.516 -7.566 -25.922 1 96.31 69 SER A N 1
ATOM 555 C CA . SER A 1 69 ? -19.75 -6.824 -25.703 1 96.31 69 SER A CA 1
ATOM 556 C C . SER A 1 69 ? -20.906 -7.43 -26.484 1 96.31 69 SER A C 1
ATOM 558 O O . SER A 1 69 ? -20.812 -7.57 -27.719 1 96.31 69 SER A O 1
ATOM 560 N N . ILE A 1 70 ? -21.984 -7.727 -25.844 1 96.5 70 ILE A N 1
ATOM 561 C CA . ILE A 1 70 ? -23.188 -8.242 -26.453 1 96.5 70 ILE A CA 1
ATOM 562 C C . ILE A 1 70 ? -24.266 -7.164 -26.453 1 96.5 70 ILE A C 1
ATOM 564 O O . ILE A 1 70 ? -24.75 -6.754 -25.391 1 96.5 70 ILE A O 1
ATOM 568 N N . PHE A 1 71 ? -24.594 -6.828 -27.625 1 95.5 71 PHE A N 1
ATOM 569 C CA . PHE A 1 71 ? -25.594 -5.766 -27.797 1 95.5 71 PHE A CA 1
ATOM 570 C C . PHE A 1 71 ? -26.969 -6.348 -28.062 1 95.5 71 PHE A C 1
ATOM 572 O O . PHE A 1 71 ? -27.094 -7.371 -28.75 1 95.5 71 PHE A O 1
ATOM 579 N N . PHE A 1 72 ? -27.984 -5.613 -27.609 1 95.62 72 PHE A N 1
ATOM 580 C CA . PHE A 1 72 ? -29.359 -6.07 -27.734 1 95.62 72 PHE A CA 1
ATOM 581 C C . PHE A 1 72 ? -30.172 -5.141 -28.625 1 95.62 72 PHE A C 1
ATOM 583 O O . PHE A 1 72 ? -29.688 -4.062 -29 1 95.62 72 PHE A O 1
ATOM 590 N N . ASP A 1 73 ? -31.344 -5.551 -28.984 1 93.06 73 ASP A N 1
ATOM 591 C CA . ASP A 1 73 ? -32.188 -4.762 -29.859 1 93.06 73 ASP A CA 1
ATOM 592 C C . ASP A 1 73 ? -32.812 -3.588 -29.109 1 93.06 73 ASP A C 1
ATOM 594 O O . ASP A 1 73 ? -33.312 -2.639 -29.734 1 93.06 73 ASP A O 1
ATOM 598 N N . ASP A 1 74 ? -32.844 -3.654 -27.797 1 91.94 74 ASP A N 1
ATOM 599 C CA . ASP A 1 74 ? -33.188 -2.498 -26.984 1 91.94 74 ASP A CA 1
ATOM 600 C C . ASP A 1 74 ? -32.031 -1.527 -26.859 1 91.94 74 ASP A C 1
ATOM 602 O O . ASP A 1 74 ? -31.062 -1.786 -26.125 1 91.94 74 ASP A O 1
ATOM 606 N N . GLU A 1 75 ? -32.125 -0.381 -27.438 1 88.31 75 GLU A N 1
ATOM 607 C CA . GLU A 1 75 ? -31.047 0.584 -27.531 1 88.31 75 GLU A CA 1
ATOM 608 C C . GLU A 1 75 ? -30.734 1.199 -26.172 1 88.31 75 GLU A C 1
ATOM 610 O O . GLU A 1 75 ? -29.641 1.719 -25.969 1 88.31 75 GLU A O 1
ATOM 615 N N . LYS A 1 76 ? -31.656 1.17 -25.266 1 90.94 76 LYS A N 1
ATOM 616 C CA . LYS A 1 76 ? -31.438 1.761 -23.953 1 90.94 76 LYS A CA 1
ATOM 617 C C . LYS A 1 76 ? -30.672 0.802 -23.047 1 90.94 76 LYS A C 1
ATOM 619 O O . LYS A 1 76 ? -30.125 1.214 -22.016 1 90.94 76 LYS A O 1
ATOM 624 N N . LYS A 1 77 ? -30.656 -0.415 -23.547 1 93.19 77 LYS A N 1
ATOM 625 C CA . LYS A 1 77 ? -30 -1.441 -22.734 1 93.19 77 LYS A CA 1
ATOM 626 C C . LYS A 1 77 ? -28.5 -1.468 -22.984 1 93.19 77 LYS A C 1
ATOM 628 O O . LYS A 1 77 ? -28.047 -1.562 -24.125 1 93.19 77 LYS A O 1
ATOM 633 N N . LYS A 1 78 ? -27.656 -1.285 -21.922 1 95.62 78 LYS A N 1
ATOM 634 C CA . LYS A 1 78 ? -26.203 -1.363 -22.031 1 95.62 78 LYS A CA 1
ATOM 635 C C . LYS A 1 78 ? -25.75 -2.758 -22.453 1 95.62 78 LYS A C 1
ATOM 637 O O . LYS A 1 78 ? -26.438 -3.746 -22.188 1 95.62 78 LYS A O 1
ATOM 642 N N . PRO A 1 79 ? -24.688 -2.836 -23.094 1 96.94 79 PRO A N 1
ATOM 643 C CA . PRO A 1 79 ? -24.188 -4.16 -23.469 1 96.94 79 PRO A CA 1
ATOM 644 C C . PRO A 1 79 ? -23.859 -5.027 -22.266 1 96.94 79 PRO A C 1
ATOM 646 O O . PRO A 1 79 ? -23.484 -4.508 -21.203 1 96.94 79 PRO A O 1
ATOM 649 N N . TYR A 1 80 ? -24.047 -6.312 -22.5 1 97.5 80 TYR A N 1
ATOM 650 C CA . TYR A 1 80 ? -23.562 -7.285 -21.531 1 97.5 80 TYR A CA 1
ATOM 651 C C . TYR A 1 80 ? -22.125 -7.68 -21.844 1 97.5 80 TYR A C 1
ATOM 653 O O . TYR A 1 80 ? -21.766 -7.859 -23.016 1 97.5 80 TYR A O 1
ATOM 661 N N . TYR A 1 81 ? -21.344 -7.797 -20.812 1 97.62 81 TYR A N 1
ATOM 662 C CA . TYR A 1 81 ? -19.922 -8.047 -21.047 1 97.62 81 TYR A CA 1
ATOM 663 C C . TYR A 1 81 ? -19.531 -9.445 -20.578 1 97.62 81 TYR A C 1
ATOM 665 O O . TYR A 1 81 ? -20 -9.914 -19.547 1 97.62 81 TYR A O 1
ATOM 673 N N . THR A 1 82 ? -18.688 -10.086 -21.328 1 97.62 82 THR A N 1
ATOM 674 C CA . THR A 1 82 ? -18.047 -11.352 -20.984 1 97.62 82 THR A CA 1
ATOM 675 C C . THR A 1 82 ? -16.625 -11.406 -21.547 1 97.62 82 THR A C 1
ATOM 677 O O . THR A 1 82 ? -16.219 -10.516 -22.281 1 97.62 82 THR A O 1
ATOM 680 N N . ILE A 1 83 ? -15.867 -12.375 -21.094 1 97.06 83 ILE A N 1
ATOM 681 C CA . ILE A 1 83 ? -14.5 -12.555 -21.562 1 97.06 83 ILE A CA 1
ATOM 682 C C . ILE A 1 83 ? -14.43 -13.789 -22.469 1 97.06 83 ILE A C 1
ATOM 684 O O . ILE A 1 83 ? -14.969 -14.844 -22.125 1 97.06 83 ILE A O 1
ATOM 688 N N . ILE A 1 84 ? -13.812 -13.602 -23.578 1 95.94 84 ILE A N 1
ATOM 689 C CA . ILE A 1 84 ? -13.5 -14.734 -24.438 1 95.94 84 ILE A CA 1
ATOM 690 C C . ILE A 1 84 ? -11.992 -14.852 -24.609 1 95.94 84 ILE A C 1
ATOM 692 O O . ILE A 1 84 ? -11.328 -13.898 -25.047 1 95.94 84 ILE A O 1
ATOM 696 N N . LYS A 1 85 ? -11.422 -15.938 -24.203 1 95 85 LYS A N 1
ATOM 697 C CA . LYS A 1 85 ? -9.992 -16.234 -24.312 1 95 85 LYS A CA 1
ATOM 698 C C . LYS A 1 85 ? -9.719 -17.25 -25.422 1 95 85 LYS A C 1
ATOM 700 O O . LYS A 1 85 ? -10.297 -18.344 -25.422 1 95 85 LYS A O 1
ATOM 705 N N . ILE A 1 86 ? -8.922 -16.891 -26.344 1 92.56 86 ILE A N 1
ATOM 706 C CA . ILE A 1 86 ? -8.602 -17.75 -27.5 1 92.56 86 ILE A CA 1
ATOM 707 C C . ILE A 1 86 ? -7.102 -18.016 -27.531 1 92.56 86 ILE A C 1
ATOM 709 O O . ILE A 1 86 ? -6.305 -17.109 -27.75 1 92.56 86 ILE A O 1
ATOM 713 N N . PRO A 1 87 ? -6.758 -19.328 -27.328 1 91.31 87 PRO A N 1
ATOM 714 C CA . PRO A 1 87 ? -5.332 -19.656 -27.391 1 91.31 87 PRO A CA 1
ATOM 715 C C . PRO A 1 87 ? -4.742 -19.5 -28.781 1 91.31 87 PRO A C 1
ATOM 717 O O . PRO A 1 87 ? -5.453 -19.688 -29.781 1 91.31 87 PRO A O 1
ATOM 720 N N . GLY A 1 88 ? -3.453 -19.125 -28.812 1 82.75 88 GLY A N 1
ATOM 721 C CA . GLY A 1 88 ? -2.77 -19.016 -30.094 1 82.75 88 GLY A CA 1
ATOM 722 C C . GLY A 1 88 ? -1.337 -18.531 -29.953 1 82.75 88 GLY A C 1
ATOM 723 O O . GLY A 1 88 ? -0.933 -18.047 -28.891 1 82.75 88 GLY A O 1
ATOM 724 N N . SER A 1 89 ? -0.61 -18.688 -31.031 1 77.19 89 SER A N 1
ATOM 725 C CA . SER A 1 89 ? 0.81 -18.359 -31.016 1 77.19 89 SER A CA 1
ATOM 726 C C . SER A 1 89 ? 1.026 -16.859 -31.219 1 77.19 89 SER A C 1
ATOM 728 O O . SER A 1 89 ? 2.094 -16.328 -30.906 1 77.19 89 SER A O 1
ATOM 730 N N . ASP A 1 90 ? 0.062 -16.188 -31.719 1 72.69 90 ASP A N 1
ATOM 731 C CA . ASP A 1 90 ? 0.215 -14.758 -32 1 72.69 90 ASP A CA 1
ATOM 732 C C . ASP A 1 90 ? 0.517 -13.969 -30.734 1 72.69 90 ASP A C 1
ATOM 734 O O . ASP A 1 90 ? 1.311 -13.031 -30.75 1 72.69 90 ASP A O 1
ATOM 738 N N . SER A 1 91 ? -0.03 -14.383 -29.719 1 71.44 91 SER A N 1
ATOM 739 C CA . SER A 1 91 ? 0.127 -13.664 -28.453 1 71.44 91 SER A CA 1
ATOM 740 C C . SER A 1 91 ? 1.547 -13.805 -27.922 1 71.44 91 SER A C 1
ATOM 742 O O . SER A 1 91 ? 2.096 -12.859 -27.344 1 71.44 91 SER A O 1
ATOM 744 N N . ILE A 1 92 ? 2.137 -14.938 -28.062 1 70.62 92 ILE A N 1
ATOM 745 C CA . ILE A 1 92 ? 3.494 -15.188 -27.594 1 70.62 92 ILE A CA 1
ATOM 746 C C . ILE A 1 92 ? 4.477 -14.305 -28.344 1 70.62 92 ILE A C 1
ATOM 748 O O . ILE A 1 92 ? 5.332 -13.656 -27.734 1 70.62 92 ILE A O 1
ATOM 752 N N . VAL A 1 93 ? 4.242 -14.352 -29.672 1 69.81 93 VAL A N 1
ATOM 753 C CA . VAL A 1 93 ? 5.121 -13.578 -30.547 1 69.81 93 VAL A CA 1
ATOM 754 C C . VAL A 1 93 ? 5.051 -12.094 -30.172 1 69.81 93 VAL A C 1
ATOM 756 O O . VAL A 1 93 ? 6.082 -11.438 -30.031 1 69.81 93 VAL A O 1
ATOM 759 N N . GLU A 1 94 ? 3.916 -11.633 -29.938 1 72.31 94 GLU A N 1
ATOM 760 C CA . GLU A 1 94 ? 3.715 -10.227 -29.578 1 72.31 94 GLU A CA 1
ATOM 761 C C . GLU A 1 94 ? 4.363 -9.906 -28.234 1 72.31 94 GLU A C 1
ATOM 763 O O . GLU A 1 94 ? 5.004 -8.867 -28.078 1 72.31 94 GLU A O 1
ATOM 768 N N . SER A 1 95 ? 4.246 -10.773 -27.328 1 70.69 95 SER A N 1
ATOM 769 C CA . SER A 1 95 ? 4.785 -10.578 -25.984 1 70.69 95 SER A CA 1
ATOM 770 C C . SER A 1 95 ? 6.312 -10.578 -26 1 70.69 95 SER A C 1
ATOM 772 O O . SER A 1 95 ? 6.945 -9.742 -25.344 1 70.69 95 SER A O 1
ATOM 774 N N . LEU A 1 96 ? 6.863 -11.516 -26.703 1 71.31 96 LEU A N 1
ATOM 775 C CA . LEU A 1 96 ? 8.312 -11.625 -26.797 1 71.31 96 LEU A CA 1
ATOM 776 C C . LEU A 1 96 ? 8.906 -10.422 -27.516 1 71.31 96 LEU A C 1
ATOM 778 O O . LEU A 1 96 ? 9.953 -9.906 -27.109 1 71.31 96 LEU A O 1
ATOM 782 N N . LYS A 1 97 ? 8.203 -9.992 -28.5 1 72.5 97 LYS A N 1
ATOM 783 C CA . LYS A 1 97 ? 8.648 -8.805 -29.219 1 72.5 97 LYS A CA 1
ATOM 784 C C . LYS A 1 97 ? 8.656 -7.574 -28.312 1 72.5 97 LYS A C 1
ATOM 786 O O . LYS A 1 97 ? 9.586 -6.77 -28.359 1 72.5 97 LYS A O 1
ATOM 791 N N . LYS A 1 98 ? 7.77 -7.5 -27.531 1 72.25 98 LYS A N 1
ATOM 792 C CA . LYS A 1 98 ? 7.672 -6.359 -26.625 1 72.25 98 LYS A CA 1
ATOM 793 C C . LYS A 1 98 ? 8.797 -6.375 -25.594 1 72.25 98 LYS A C 1
ATOM 795 O O . LYS A 1 98 ? 9.211 -5.324 -25.109 1 72.25 98 LYS A O 1
ATOM 800 N N . GLN A 1 99 ? 9.289 -7.59 -25.25 1 68.75 99 GLN A N 1
ATOM 801 C CA . GLN A 1 99 ? 10.367 -7.73 -24.281 1 68.75 99 GLN A CA 1
ATOM 802 C C . GLN A 1 99 ? 11.727 -7.781 -24.953 1 68.75 99 GLN A C 1
ATOM 804 O O . GLN A 1 99 ? 12.758 -7.941 -24.297 1 68.75 99 GLN A O 1
ATOM 809 N N . ASN A 1 100 ? 11.734 -7.586 -26.234 1 66.69 100 ASN A N 1
ATOM 810 C CA . ASN A 1 100 ? 12.953 -7.691 -27.031 1 66.69 100 ASN A CA 1
ATOM 811 C C . ASN A 1 100 ? 13.664 -9.023 -26.797 1 66.69 100 ASN A C 1
ATOM 813 O O . ASN A 1 100 ? 14.883 -9.062 -26.641 1 66.69 100 ASN A O 1
ATOM 817 N N . LEU A 1 101 ? 12.922 -9.984 -26.516 1 65.12 101 LEU A N 1
ATOM 818 C CA . LEU A 1 101 ? 13.484 -11.328 -26.375 1 65.12 101 LEU A CA 1
ATOM 819 C C . LEU A 1 101 ? 13.461 -12.07 -27.703 1 65.12 101 LEU A C 1
ATOM 821 O O . LEU A 1 101 ? 12.57 -11.852 -28.531 1 65.12 101 LEU A O 1
ATOM 825 N N . ASP A 1 102 ? 14.625 -12.719 -27.953 1 61.59 102 ASP A N 1
ATOM 826 C CA . ASP A 1 102 ? 14.812 -13.438 -29.219 1 61.59 102 ASP A CA 1
ATOM 827 C C . ASP A 1 102 ? 13.734 -14.5 -29.406 1 61.59 102 ASP A C 1
ATOM 829 O O . ASP A 1 102 ? 13.211 -15.055 -28.438 1 61.59 102 ASP A O 1
ATOM 833 N N . ASP A 1 103 ? 13.305 -14.641 -30.531 1 59.16 103 ASP A N 1
ATOM 834 C CA . ASP A 1 103 ? 12.281 -15.562 -31.016 1 59.16 103 ASP A CA 1
ATOM 835 C C . ASP A 1 103 ? 12.578 -17 -30.594 1 59.16 103 ASP A C 1
ATOM 837 O O . ASP A 1 103 ? 11.75 -17.891 -30.766 1 59.16 103 ASP A O 1
ATOM 841 N N . THR A 1 104 ? 13.711 -17.219 -30.016 1 56.34 104 THR A N 1
ATOM 842 C CA . THR A 1 104 ? 14.031 -18.594 -29.672 1 56.34 104 THR A CA 1
ATOM 843 C C . THR A 1 104 ? 13.141 -19.094 -28.531 1 56.34 104 THR A C 1
ATOM 845 O O . THR A 1 104 ? 12.906 -20.297 -28.391 1 56.34 104 THR A O 1
ATOM 848 N N . ILE A 1 105 ? 12.625 -18.172 -27.734 1 58.94 105 ILE A N 1
ATOM 849 C CA . ILE A 1 105 ? 11.703 -18.562 -26.672 1 58.94 105 ILE A CA 1
ATOM 850 C C . ILE A 1 105 ? 10.414 -19.094 -27.281 1 58.94 105 ILE A C 1
ATOM 852 O O . ILE A 1 105 ? 9.773 -19.984 -26.719 1 58.94 105 ILE A O 1
ATOM 856 N N . SER A 1 106 ? 10.227 -18.562 -28.422 1 59.25 106 SER A N 1
ATOM 857 C CA . SER A 1 106 ? 9.016 -18.984 -29.125 1 59.25 106 SER A CA 1
ATOM 858 C C . SER A 1 106 ? 9.07 -20.469 -29.5 1 59.25 106 SER A C 1
ATOM 860 O O . SER A 1 106 ? 8.039 -21.141 -29.531 1 59.25 106 SER A O 1
ATOM 862 N N . ASP A 1 107 ? 10.289 -20.891 -29.562 1 59.41 107 ASP A N 1
ATOM 863 C CA . ASP A 1 107 ? 10.414 -22.297 -29.922 1 59.41 107 ASP A CA 1
ATOM 864 C C . ASP A 1 107 ? 9.984 -23.203 -28.781 1 59.41 107 ASP A C 1
ATOM 866 O O . ASP A 1 107 ? 9.602 -24.359 -29 1 59.41 107 ASP A O 1
ATOM 870 N N . ASP A 1 108 ? 10.031 -22.641 -27.672 1 62.19 108 ASP A N 1
ATOM 871 C CA . ASP A 1 108 ? 9.656 -23.422 -26.484 1 62.19 108 ASP A CA 1
ATOM 872 C C . ASP A 1 108 ? 8.141 -23.562 -26.375 1 62.19 108 ASP A C 1
ATOM 874 O O . ASP A 1 108 ? 7.641 -24.453 -25.688 1 62.19 108 ASP A O 1
ATOM 878 N N . PHE A 1 109 ? 7.566 -22.641 -27.094 1 68.75 109 PHE A N 1
ATOM 879 C CA . PHE A 1 109 ? 6.113 -22.703 -27.031 1 68.75 109 PHE A CA 1
ATOM 880 C C . PHE A 1 109 ? 5.527 -23.031 -28.406 1 68.75 109 PHE A C 1
ATOM 882 O O . PHE A 1 109 ? 5.188 -22.125 -29.172 1 68.75 109 PHE A O 1
ATOM 889 N N . ASN A 1 110 ? 5.504 -24.312 -28.609 1 76.69 110 ASN A N 1
ATOM 890 C CA . ASN A 1 110 ? 4.852 -24.766 -29.828 1 76.69 110 ASN A CA 1
ATOM 891 C C . ASN A 1 110 ? 3.34 -24.891 -29.656 1 76.69 110 ASN A C 1
ATOM 893 O O . ASN A 1 110 ? 2.822 -24.672 -28.562 1 76.69 110 ASN A O 1
ATOM 897 N N . ILE A 1 111 ? 2.727 -25.062 -30.672 1 83.94 111 ILE A N 1
ATOM 898 C CA . ILE A 1 111 ? 1.269 -25.062 -30.703 1 83.94 111 ILE A CA 1
ATOM 899 C C . ILE A 1 111 ? 0.727 -26.156 -29.797 1 83.94 111 ILE A C 1
ATOM 901 O O . ILE A 1 111 ? -0.329 -26 -29.188 1 83.94 111 ILE A O 1
ATOM 905 N N . GLU A 1 112 ? 1.486 -27.203 -29.656 1 85.44 112 GLU A N 1
ATOM 906 C CA . GLU A 1 112 ? 1.074 -28.297 -28.781 1 85.44 112 GLU A CA 1
ATOM 907 C C . GLU A 1 112 ? 1.119 -27.875 -27.312 1 85.44 112 GLU A C 1
ATOM 909 O O . GLU A 1 112 ? 0.243 -28.25 -26.531 1 85.44 112 GLU A O 1
ATOM 914 N N . ASN A 1 113 ? 2.113 -27.125 -27.016 1 85.62 113 ASN A N 1
ATOM 915 C CA . ASN A 1 113 ? 2.227 -26.609 -25.656 1 85.62 113 ASN A CA 1
ATOM 916 C C . ASN A 1 113 ? 1.095 -25.641 -25.328 1 85.62 113 ASN A C 1
ATOM 918 O O . ASN A 1 113 ? 0.535 -25.672 -24.234 1 85.62 113 ASN A O 1
ATOM 922 N N . ILE A 1 114 ? 0.805 -24.844 -26.312 1 89 114 ILE A N 1
ATOM 923 C CA . ILE A 1 114 ? -0.27 -23.875 -26.125 1 89 114 ILE A CA 1
ATOM 924 C C . ILE A 1 114 ? -1.588 -24.609 -25.875 1 89 114 ILE A C 1
ATOM 926 O O . ILE A 1 114 ? -2.352 -24.234 -24.984 1 89 114 ILE A O 1
ATOM 930 N N . ALA A 1 115 ? -1.771 -25.641 -26.625 1 91.69 115 ALA A N 1
ATOM 931 C CA . ALA A 1 115 ? -2.982 -26.438 -26.469 1 91.69 115 ALA A CA 1
ATOM 932 C C . ALA A 1 115 ? -3.043 -27.078 -25.094 1 91.69 115 ALA A C 1
ATOM 934 O O . ALA A 1 115 ? -4.102 -27.109 -24.469 1 91.69 115 ALA A O 1
ATOM 935 N N . ALA A 1 116 ? -1.932 -27.531 -24.688 1 90.62 116 ALA A N 1
ATOM 936 C CA . ALA A 1 116 ? -1.874 -28.188 -23.375 1 90.62 116 ALA A CA 1
ATOM 937 C C . ALA A 1 116 ? -2.229 -27.203 -22.266 1 90.62 116 ALA A C 1
ATOM 939 O O . ALA A 1 116 ? -2.977 -27.547 -21.344 1 90.62 116 ALA A O 1
ATOM 940 N N . PHE A 1 117 ? -1.746 -26.016 -22.344 1 91.81 117 PHE A N 1
ATOM 941 C CA . PHE A 1 117 ? -2.021 -25 -21.344 1 91.81 117 PHE A CA 1
ATOM 942 C C . PHE A 1 117 ? -3.5 -24.625 -21.344 1 91.81 117 PHE A C 1
ATOM 944 O O . PHE A 1 117 ? -4.121 -24.516 -20.281 1 91.81 117 PHE A O 1
ATOM 951 N N . HIS A 1 118 ? -3.988 -24.406 -22.531 1 94.19 118 HIS A N 1
ATOM 952 C CA . HIS A 1 118 ? -5.402 -24.078 -22.656 1 94.19 118 HIS A CA 1
ATOM 953 C C . HIS A 1 118 ? -6.285 -25.172 -22.078 1 94.19 118 HIS A C 1
ATOM 955 O O . HIS A 1 118 ? -7.211 -24.906 -21.312 1 94.19 118 HIS A O 1
ATOM 961 N N . ASN A 1 119 ? -5.988 -26.422 -22.469 1 95.31 119 ASN A N 1
ATOM 962 C CA . ASN A 1 119 ? -6.812 -27.547 -22.062 1 95.31 119 ASN A CA 1
ATOM 963 C C . ASN A 1 119 ? -6.734 -27.781 -20.562 1 95.31 119 ASN A C 1
ATOM 965 O O . ASN A 1 119 ? -7.707 -28.219 -19.938 1 95.31 119 ASN A O 1
ATOM 969 N N . LYS A 1 120 ? -5.625 -27.484 -19.984 1 94.56 120 LYS A N 1
ATOM 970 C CA . LYS A 1 120 ? -5.473 -27.562 -18.531 1 94.56 120 LYS A CA 1
ATOM 971 C C . LYS A 1 120 ? -6.406 -26.562 -17.828 1 94.56 120 LYS A C 1
ATOM 973 O O . LYS A 1 120 ? -7.039 -26.906 -16.828 1 94.56 120 LYS A O 1
ATOM 978 N N . GLU A 1 121 ? -6.402 -25.422 -18.375 1 96.06 121 GLU A N 1
ATOM 979 C CA . GLU A 1 121 ? -7.266 -24.391 -17.797 1 96.06 121 GLU A CA 1
ATOM 980 C C . GLU A 1 121 ? -8.742 -24.766 -17.938 1 96.06 121 GLU A C 1
ATOM 982 O O . GLU A 1 121 ? -9.516 -24.609 -16.984 1 96.06 121 GLU A O 1
ATOM 987 N N . CYS A 1 122 ? -9.109 -25.312 -19.094 1 96.31 122 CYS A N 1
ATOM 988 C CA . CYS A 1 122 ? -10.469 -25.797 -19.297 1 96.31 122 CYS A CA 1
ATOM 989 C C . CYS A 1 122 ? -10.828 -26.875 -18.297 1 96.31 122 CYS A C 1
ATOM 991 O O . CYS A 1 122 ? -11.898 -26.844 -17.688 1 96.31 122 CYS A O 1
ATOM 993 N N . LEU A 1 123 ? -9.906 -27.766 -18.156 1 95.56 123 LEU A N 1
ATOM 994 C CA . LEU A 1 123 ? -10.109 -28.875 -17.234 1 95.56 123 LEU A CA 1
ATOM 995 C C . LEU A 1 123 ? -10.281 -28.375 -15.805 1 95.56 123 LEU A C 1
ATOM 997 O O . LEU A 1 123 ? -11.148 -28.859 -15.07 1 95.56 123 LEU A O 1
ATOM 1001 N N . PHE A 1 124 ? -9.516 -27.453 -15.422 1 96.31 124 PHE A N 1
ATOM 1002 C CA . PHE A 1 124 ? -9.602 -26.891 -14.078 1 96.31 124 PHE A CA 1
ATOM 1003 C C . PHE A 1 124 ? -10.969 -26.266 -13.836 1 96.31 124 PHE A C 1
ATOM 1005 O O . PHE A 1 124 ? -11.633 -26.562 -12.844 1 96.31 124 PHE A O 1
ATOM 1012 N N . TYR A 1 125 ? -11.383 -25.359 -14.727 1 96.19 125 TYR A N 1
ATOM 1013 C CA . TYR A 1 125 ? -12.633 -24.625 -14.562 1 96.19 125 TYR A CA 1
ATOM 1014 C C . TYR A 1 125 ? -13.828 -25.562 -14.578 1 96.19 125 TYR A C 1
ATOM 1016 O O . TYR A 1 125 ? -14.82 -25.328 -13.891 1 96.19 125 TYR A O 1
ATOM 1024 N N . SER A 1 126 ? -13.695 -26.672 -15.312 1 93.19 126 SER A N 1
ATOM 1025 C CA . SER A 1 126 ? -14.852 -27.547 -15.5 1 93.19 126 SER A CA 1
ATOM 1026 C C . SER A 1 126 ? -14.922 -28.594 -14.406 1 93.19 126 SER A C 1
ATOM 1028 O O . SER A 1 126 ? -16 -28.922 -13.922 1 93.19 126 SER A O 1
ATOM 1030 N N . GLU A 1 127 ? -13.773 -29.078 -13.945 1 92.5 127 GLU A N 1
ATOM 1031 C CA . GLU A 1 127 ? -13.812 -30.312 -13.156 1 92.5 127 GLU A CA 1
ATOM 1032 C C . GLU A 1 127 ? -13.289 -30.078 -11.742 1 92.5 127 GLU A C 1
ATOM 1034 O O . GLU A 1 127 ? -13.578 -30.844 -10.828 1 92.5 127 GLU A O 1
ATOM 1039 N N . VAL A 1 128 ? -12.562 -29.047 -11.547 1 94.94 128 VAL A N 1
ATOM 1040 C CA . VAL A 1 128 ? -11.867 -28.938 -10.266 1 94.94 128 VAL A CA 1
ATOM 1041 C C . VAL A 1 128 ? -12.391 -27.719 -9.508 1 94.94 128 VAL A C 1
ATOM 1043 O O . VAL A 1 128 ? -12.828 -27.844 -8.359 1 94.94 128 VAL A O 1
ATOM 1046 N N . ALA A 1 129 ? -12.43 -26.547 -10.148 1 95.25 129 ALA A N 1
ATOM 1047 C CA . ALA A 1 129 ? -12.75 -25.281 -9.5 1 95.25 129 ALA A CA 1
ATOM 1048 C C . ALA A 1 129 ? -14.094 -25.344 -8.781 1 95.25 129 ALA A C 1
ATOM 1050 O O . ALA A 1 129 ? -14.203 -24.922 -7.629 1 95.25 129 ALA A O 1
ATOM 1051 N N . PRO A 1 130 ? -15.141 -25.969 -9.383 1 93.69 130 PRO A N 1
ATOM 1052 C CA . PRO A 1 130 ? -16.453 -25.969 -8.727 1 93.69 130 PRO A CA 1
ATOM 1053 C C . PRO A 1 130 ? -16.453 -26.797 -7.445 1 93.69 130 PRO A C 1
ATOM 1055 O O . PRO A 1 130 ? -17.375 -26.672 -6.629 1 93.69 130 PRO A O 1
ATOM 1058 N N . LYS A 1 131 ? -15.484 -27.609 -7.289 1 93.44 131 LYS A N 1
ATOM 1059 C CA . LYS A 1 131 ? -15.445 -28.516 -6.137 1 93.44 131 LYS A CA 1
ATOM 1060 C C . LYS A 1 131 ? -14.734 -27.859 -4.953 1 93.44 131 LYS A C 1
ATOM 1062 O O . LYS A 1 131 ? -14.805 -28.359 -3.828 1 93.44 131 LYS A O 1
ATOM 1067 N N . ILE A 1 132 ? -14.023 -26.812 -5.203 1 94.88 132 ILE A N 1
ATOM 1068 C CA . ILE A 1 132 ? -13.312 -26.109 -4.137 1 94.88 132 ILE A CA 1
ATOM 1069 C C . ILE A 1 132 ? -14.219 -25.047 -3.521 1 94.88 132 ILE A C 1
ATOM 1071 O O . ILE A 1 132 ? -14.516 -24.031 -4.156 1 94.88 132 ILE A O 1
ATOM 1075 N N . LYS A 1 133 ? -14.531 -25.234 -2.336 1 90.19 133 LYS A N 1
ATOM 1076 C CA . LYS A 1 133 ? -15.5 -24.375 -1.65 1 90.19 133 LYS A CA 1
ATOM 1077 C C . LYS A 1 133 ? -15.008 -22.938 -1.573 1 90.19 133 LYS A C 1
ATOM 1079 O O . LYS A 1 133 ? -13.914 -22.672 -1.065 1 90.19 133 LYS A O 1
ATOM 1084 N N . SER A 1 134 ? -15.766 -22.031 -2.121 1 92.69 134 SER A N 1
ATOM 1085 C CA . SER A 1 134 ? -15.633 -20.594 -1.963 1 92.69 134 SER A CA 1
ATOM 1086 C C . SER A 1 134 ? -14.367 -20.078 -2.631 1 92.69 134 SER A C 1
ATOM 1088 O O . SER A 1 134 ? -13.883 -18.984 -2.309 1 92.69 134 SER A O 1
ATOM 1090 N N . LEU A 1 135 ? -13.695 -20.969 -3.457 1 97.19 135 LEU A N 1
ATOM 1091 C CA . LEU A 1 135 ? -12.555 -20.469 -4.223 1 97.19 135 LEU A CA 1
ATOM 1092 C C . LEU A 1 135 ? -12.969 -19.328 -5.133 1 97.19 135 LEU A C 1
ATOM 1094 O O . LEU A 1 135 ? -14.023 -19.391 -5.777 1 97.19 135 LEU A O 1
ATOM 1098 N N . LYS A 1 136 ? -12.188 -18.281 -5.188 1 97.94 136 LYS A N 1
ATOM 1099 C CA . LYS A 1 136 ? -12.484 -17.094 -5.992 1 97.94 136 LYS A CA 1
ATOM 1100 C C . LYS A 1 136 ? -11.805 -17.172 -7.355 1 97.94 136 LYS A C 1
ATOM 1102 O O . LYS A 1 136 ? -10.594 -16.938 -7.465 1 97.94 136 LYS A O 1
ATOM 1107 N N . TYR A 1 137 ? -12.508 -17.438 -8.336 1 97.56 137 TYR A N 1
ATOM 1108 C CA . TYR A 1 137 ? -12.102 -17.516 -9.734 1 97.56 137 TYR A CA 1
ATOM 1109 C C . TYR A 1 137 ? -13.211 -17.016 -10.656 1 97.56 137 TYR A C 1
ATOM 1111 O O . TYR A 1 137 ? -14.375 -16.953 -10.25 1 97.56 137 TYR A O 1
ATOM 1119 N N . PRO A 1 138 ? -12.867 -16.562 -11.836 1 96.44 138 PRO A N 1
ATOM 1120 C CA . PRO A 1 138 ? -13.953 -16.203 -12.75 1 96.44 138 PRO A CA 1
ATOM 1121 C C . PRO A 1 138 ? -14.789 -17.406 -13.18 1 96.44 138 PRO A C 1
ATOM 1123 O O . PRO A 1 138 ? -14.234 -18.406 -13.633 1 96.44 138 PRO A O 1
ATOM 1126 N N . LYS A 1 139 ? -16 -17.266 -13.094 1 95.69 139 LYS A N 1
ATOM 1127 C CA . LYS A 1 139 ? -16.891 -18.344 -13.539 1 95.69 139 LYS A CA 1
ATOM 1128 C C . LYS A 1 139 ? -16.719 -18.609 -15.039 1 95.69 139 LYS A C 1
ATOM 1130 O O . LYS A 1 139 ? -16.609 -17.672 -15.828 1 95.69 139 LYS A O 1
ATOM 1135 N N . CYS A 1 140 ? -16.672 -19.828 -15.352 1 97.31 140 CYS A N 1
ATOM 1136 C CA . CYS A 1 140 ? -16.594 -20.266 -16.75 1 97.31 140 CYS A CA 1
ATOM 1137 C C . CYS A 1 140 ? -17.969 -20.656 -17.266 1 97.31 140 CYS A C 1
ATOM 1139 O O . CYS A 1 140 ? -18.672 -21.438 -16.641 1 97.31 140 CYS A O 1
ATOM 1141 N N . PHE A 1 141 ? -18.344 -20.109 -18.453 1 97.75 141 PHE A N 1
ATOM 1142 C CA . PHE A 1 141 ? -19.688 -20.344 -18.984 1 97.75 141 PHE A CA 1
ATOM 1143 C C . PHE A 1 141 ? -19.641 -21.312 -20.172 1 97.75 141 PHE A C 1
ATOM 1145 O O . PHE A 1 141 ? -20.688 -21.797 -20.609 1 97.75 141 PHE A O 1
ATOM 1152 N N . GLY A 1 142 ? -18.469 -21.562 -20.672 1 97.06 142 GLY A N 1
ATOM 1153 C CA . GLY A 1 142 ? -18.297 -22.469 -21.797 1 97.06 142 GLY A CA 1
ATOM 1154 C C . GLY A 1 142 ? -16.844 -22.578 -22.25 1 97.06 142 GLY A C 1
ATOM 1155 O O . GLY A 1 142 ? -16.047 -21.672 -22 1 97.06 142 GLY A O 1
ATOM 1156 N N . PHE A 1 143 ? -16.531 -23.734 -22.859 1 97 143 PHE A N 1
ATOM 1157 C CA . PHE A 1 143 ? -15.18 -23.906 -23.375 1 97 143 PHE A CA 1
ATOM 1158 C C . PHE A 1 143 ? -15.148 -24.953 -24.484 1 97 143 PHE A C 1
ATOM 1160 O O . PHE A 1 143 ? -16.078 -25.75 -24.609 1 97 143 PHE A O 1
ATOM 1167 N N . LYS A 1 144 ? -14.18 -24.828 -25.312 1 96 144 LYS A N 1
ATOM 1168 C CA . LYS A 1 144 ? -13.742 -25.859 -26.25 1 96 144 LYS A CA 1
ATOM 1169 C C . LYS A 1 144 ? -12.25 -26.156 -26.078 1 96 144 LYS A C 1
ATOM 1171 O O . LYS A 1 144 ? -11.43 -25.234 -26.031 1 96 144 LYS A O 1
ATOM 1176 N N . ASN A 1 145 ? -12.023 -27.422 -25.969 1 96.12 145 ASN A N 1
ATOM 1177 C CA . ASN A 1 145 ? -10.609 -27.797 -25.953 1 96.12 145 ASN A CA 1
ATOM 1178 C C . ASN A 1 145 ? -9.922 -27.469 -27.266 1 96.12 145 ASN A C 1
ATOM 1180 O O . ASN A 1 145 ? -10.562 -27.469 -28.328 1 96.12 145 ASN A O 1
ATOM 1184 N N . PHE A 1 146 ? -8.664 -27.172 -27.125 1 94.88 146 PHE A N 1
ATOM 1185 C CA . PHE A 1 146 ? -7.84 -26.922 -28.312 1 94.88 146 PHE A CA 1
ATOM 1186 C C . PHE A 1 146 ? -7.254 -28.234 -28.844 1 94.88 146 PHE A C 1
ATOM 1188 O O . PHE A 1 146 ? -6.426 -28.859 -28.188 1 94.88 146 PHE A O 1
ATOM 1195 N N . GLU A 1 147 ? -7.738 -28.641 -29.984 1 94.25 147 GLU A N 1
ATOM 1196 C CA . GLU A 1 147 ? -7.195 -29.766 -30.719 1 94.25 147 GLU A CA 1
ATOM 1197 C C . GLU A 1 147 ? -6.48 -29.312 -31.984 1 94.25 147 GLU A C 1
ATOM 1199 O O . GLU A 1 147 ? -7.121 -29 -33 1 94.25 147 GLU A O 1
ATOM 1204 N N . VAL A 1 148 ? -5.227 -29.422 -31.891 1 90.06 148 VAL A N 1
ATOM 1205 C CA . VAL A 1 148 ? -4.391 -28.875 -32.969 1 90.06 148 VAL A CA 1
ATOM 1206 C C . VAL A 1 148 ? -4.828 -29.469 -34.312 1 90.06 148 VAL A C 1
ATOM 1208 O O . VAL A 1 148 ? -4.895 -30.688 -34.469 1 90.06 148 VAL A O 1
ATOM 1211 N N . GLY A 1 149 ? -5.102 -28.625 -35.25 1 86 149 GLY A N 1
ATOM 1212 C CA . GLY A 1 149 ? -5.48 -29.016 -36.594 1 86 149 GLY A CA 1
ATOM 1213 C C . GLY A 1 149 ? -6.934 -29.422 -36.719 1 86 149 GLY A C 1
ATOM 1214 O O . GLY A 1 149 ? -7.441 -29.641 -37.812 1 86 149 GLY A O 1
ATOM 1215 N N . LYS A 1 150 ? -7.648 -29.469 -35.562 1 90.75 150 LYS A N 1
ATOM 1216 C CA . LYS A 1 150 ? -9.016 -29.984 -35.594 1 90.75 150 LYS A CA 1
ATOM 1217 C C . LYS A 1 150 ? -10 -28.969 -35.031 1 90.75 150 LYS A C 1
ATOM 1219 O O . LYS A 1 150 ? -11.062 -28.719 -35.625 1 90.75 150 LYS A O 1
ATOM 1224 N N . GLN A 1 151 ? -9.664 -28.484 -33.906 1 91.06 151 GLN A N 1
ATOM 1225 C CA . GLN A 1 151 ? -10.586 -27.594 -33.188 1 91.06 151 GLN A CA 1
ATOM 1226 C C . GLN A 1 151 ? -9.836 -26.453 -32.5 1 91.06 151 GLN A C 1
ATOM 1228 O O . GLN A 1 151 ? -8.859 -26.703 -31.797 1 91.06 151 GLN A O 1
ATOM 1233 N N . GLU A 1 152 ? -10.406 -25.328 -32.719 1 90.12 152 GLU A N 1
ATOM 1234 C CA . GLU A 1 152 ? -9.844 -24.188 -31.984 1 90.12 152 GLU A CA 1
ATOM 1235 C C . GLU A 1 152 ? -10.312 -24.172 -30.531 1 90.12 152 GLU A C 1
ATOM 1237 O O . GLU A 1 152 ? -11.445 -24.547 -30.234 1 90.12 152 GLU A O 1
ATOM 1242 N N . GLY A 1 153 ? -9.391 -23.781 -29.672 1 93.94 153 GLY A N 1
ATOM 1243 C CA . GLY A 1 153 ? -9.742 -23.641 -28.281 1 93.94 153 GLY A CA 1
ATOM 1244 C C . GLY A 1 153 ? -10.43 -22.328 -27.953 1 93.94 153 GLY A C 1
ATOM 1245 O O . GLY A 1 153 ? -10.188 -21.312 -28.625 1 93.94 153 GLY A O 1
ATOM 1246 N N . VAL A 1 154 ? -11.266 -22.375 -26.953 1 95.38 154 VAL A N 1
ATOM 1247 C CA . VAL A 1 154 ? -11.922 -21.141 -26.516 1 95.38 154 VAL A CA 1
ATOM 1248 C C . VAL A 1 154 ? -12.406 -21.312 -25.078 1 95.38 154 VAL A C 1
ATOM 1250 O O . VAL A 1 154 ? -12.742 -22.422 -24.656 1 95.38 154 VAL A O 1
ATOM 1253 N N . LEU A 1 155 ? -12.383 -20.25 -24.375 1 96.19 155 LEU A N 1
ATOM 1254 C CA . LEU A 1 155 ? -12.938 -20.156 -23.016 1 96.19 155 LEU A CA 1
ATOM 1255 C C . LEU A 1 155 ? -13.797 -18.922 -22.859 1 96.19 155 LEU A C 1
ATOM 1257 O O . LEU A 1 155 ? -13.383 -17.812 -23.25 1 96.19 155 LEU A O 1
ATOM 1261 N N . ILE A 1 156 ? -15.031 -19.078 -22.375 1 97.25 156 ILE A N 1
ATOM 1262 C CA . ILE A 1 156 ? -15.938 -17.969 -22.062 1 97.25 156 ILE A CA 1
ATOM 1263 C C . ILE A 1 156 ? -16.047 -17.812 -20.547 1 97.25 156 ILE A C 1
ATOM 1265 O O . ILE A 1 156 ? -16.469 -18.734 -19.844 1 97.25 156 ILE A O 1
ATOM 1269 N N . MET A 1 157 ? -15.703 -16.578 -20.031 1 97.38 157 MET A N 1
ATOM 1270 C CA . MET A 1 157 ? -15.672 -16.375 -18.594 1 97.38 157 MET A CA 1
ATOM 1271 C C . MET A 1 157 ? -16.359 -15.062 -18.219 1 97.38 157 MET A C 1
ATOM 1273 O O . MET A 1 157 ? -16.547 -14.188 -19.062 1 97.38 157 MET A O 1
ATOM 1277 N N . LYS A 1 158 ? -16.672 -15.008 -17.031 1 97.81 158 LYS A N 1
ATOM 1278 C CA . LYS A 1 158 ? -17.297 -13.797 -16.484 1 97.81 158 LYS A CA 1
ATOM 1279 C C . LYS A 1 158 ? -16.359 -12.602 -16.609 1 97.81 158 LYS A C 1
ATOM 1281 O O . LYS A 1 158 ? -15.164 -12.711 -16.328 1 97.81 158 LYS A O 1
ATOM 1286 N N . PHE A 1 159 ? -16.844 -11.508 -17.062 1 97.44 159 PHE A N 1
ATOM 1287 C CA . PHE A 1 159 ? -16.125 -10.242 -17.047 1 97.44 159 PHE A CA 1
ATOM 1288 C C . PHE A 1 159 ? -16.125 -9.633 -15.656 1 97.44 159 PHE A C 1
ATOM 1290 O O . PHE A 1 159 ? -17.188 -9.344 -15.102 1 97.44 159 PHE A O 1
ATOM 1297 N N . MET A 1 160 ? -14.945 -9.359 -15.188 1 96.06 160 MET A N 1
ATOM 1298 C CA . MET A 1 160 ? -14.828 -8.883 -13.812 1 96.06 160 MET A CA 1
ATOM 1299 C C . MET A 1 160 ? -14.469 -7.398 -13.781 1 96.06 160 MET A C 1
ATOM 1301 O O . MET A 1 160 ? -14.414 -6.793 -12.711 1 96.06 160 MET A O 1
ATOM 1305 N N . GLY A 1 161 ? -14.281 -6.734 -14.859 1 94 161 GLY A N 1
ATOM 1306 C CA . GLY A 1 161 ? -13.672 -5.414 -14.953 1 94 161 GLY A CA 1
ATOM 1307 C C . GLY A 1 161 ? -14.539 -4.316 -14.367 1 94 161 GLY A C 1
ATOM 1308 O O . GLY A 1 161 ? -14.062 -3.211 -14.109 1 94 161 GLY A O 1
ATOM 1309 N N . THR A 1 162 ? -15.805 -4.637 -14.125 1 93.12 162 THR A N 1
ATOM 1310 C CA . THR A 1 162 ? -16.688 -3.619 -13.578 1 93.12 162 THR A CA 1
ATOM 1311 C C . THR A 1 162 ? -16.547 -3.541 -12.062 1 93.12 162 THR A C 1
ATOM 1313 O O . THR A 1 162 ? -16.781 -2.49 -11.461 1 93.12 162 THR A O 1
ATOM 1316 N N . THR A 1 163 ? -16.125 -4.637 -11.492 1 95.75 163 THR A N 1
ATOM 1317 C CA . THR A 1 163 ? -16.172 -4.695 -10.039 1 95.75 163 THR A CA 1
ATOM 1318 C C . THR A 1 163 ? -14.781 -4.953 -9.461 1 95.75 163 THR A C 1
ATOM 1320 O O . THR A 1 163 ? -14.602 -4.984 -8.242 1 95.75 163 THR A O 1
ATOM 1323 N N . SER A 1 164 ? -13.789 -5.16 -10.312 1 97.5 164 SER A N 1
ATOM 1324 C CA . SER A 1 164 ? -12.461 -5.547 -9.836 1 97.5 164 SER A CA 1
ATOM 1325 C C . SER A 1 164 ? -11.367 -4.938 -10.703 1 97.5 164 SER A C 1
ATOM 1327 O O . SER A 1 164 ? -11.609 -4.582 -11.859 1 97.5 164 SER A O 1
ATOM 1329 N N . LYS A 1 165 ? -10.219 -4.859 -10.156 1 95.88 165 LYS A N 1
ATOM 1330 C CA . LYS A 1 165 ? -9.039 -4.348 -10.844 1 95.88 165 LYS A CA 1
ATOM 1331 C C . LYS A 1 165 ? -7.781 -5.098 -10.406 1 95.88 165 LYS A C 1
ATOM 1333 O O . LYS A 1 165 ? -7.781 -5.762 -9.367 1 95.88 165 LYS A O 1
ATOM 1338 N N . THR A 1 166 ? -6.781 -5.008 -11.25 1 94.75 166 THR A N 1
ATOM 1339 C CA . THR A 1 166 ? -5.469 -5.531 -10.898 1 94.75 166 THR A CA 1
ATOM 1340 C C . THR A 1 166 ? -4.605 -4.441 -10.266 1 94.75 166 THR A C 1
ATOM 1342 O O . THR A 1 166 ? -4.859 -3.252 -10.453 1 94.75 166 THR A O 1
ATOM 1345 N N . VAL A 1 167 ? -3.68 -4.824 -9.469 1 95.88 167 VAL A N 1
ATOM 1346 C CA . VAL A 1 167 ? -2.693 -3.91 -8.906 1 95.88 167 VAL A CA 1
ATOM 1347 C C . VAL A 1 167 ? -1.437 -3.904 -9.773 1 95.88 167 VAL A C 1
ATOM 1349 O O . VAL A 1 167 ? -0.9 -4.965 -10.102 1 95.88 167 VAL A O 1
ATOM 1352 N N . PRO A 1 168 ? -0.957 -2.766 -10.133 1 94.44 168 PRO A N 1
ATOM 1353 C CA . PRO A 1 168 ? 0.269 -2.719 -10.93 1 94.44 168 PRO A CA 1
ATOM 1354 C C . PRO A 1 168 ? 1.464 -3.348 -10.219 1 94.44 168 PRO A C 1
ATOM 1356 O O . PRO A 1 168 ? 1.624 -3.178 -9.008 1 94.44 168 PRO A O 1
ATOM 1359 N N . PHE A 1 169 ? 2.332 -3.918 -10.969 1 94.88 169 PHE A N 1
ATOM 1360 C CA . PHE A 1 169 ? 3.486 -4.637 -10.445 1 94.88 169 PHE A CA 1
ATOM 1361 C C . PHE A 1 169 ? 4.379 -3.707 -9.633 1 94.88 169 PHE A C 1
ATOM 1363 O O . PHE A 1 169 ? 4.926 -4.105 -8.602 1 94.88 169 PHE A O 1
ATOM 1370 N N . TYR A 1 170 ? 4.504 -2.473 -10.055 1 94.69 170 TYR A N 1
ATOM 1371 C CA . TYR A 1 170 ? 5.465 -1.566 -9.438 1 94.69 170 TYR A CA 1
ATOM 1372 C C . TYR A 1 170 ? 4.965 -1.084 -8.078 1 94.69 170 TYR A C 1
ATOM 1374 O O . TYR A 1 170 ? 5.727 -0.506 -7.301 1 94.69 170 TYR A O 1
ATOM 1382 N N . ILE A 1 171 ? 3.715 -1.328 -7.672 1 92.69 171 ILE A N 1
ATOM 1383 C CA . ILE A 1 171 ? 3.129 -0.895 -6.41 1 92.69 171 ILE A CA 1
ATOM 1384 C C . ILE A 1 171 ? 3.283 -1.998 -5.363 1 92.69 171 ILE A C 1
ATOM 1386 O O . ILE A 1 171 ? 3.363 -1.72 -4.164 1 92.69 171 ILE A O 1
ATOM 1390 N N . SER A 1 172 ? 3.438 -3.318 -5.707 1 94.94 172 SER A N 1
ATOM 1391 C CA . SER A 1 172 ? 3.41 -4.484 -4.832 1 94.94 172 SER A CA 1
ATOM 1392 C C . SER A 1 172 ? 2.115 -4.547 -4.031 1 94.94 172 SER A C 1
ATOM 1394 O O . SER A 1 172 ? 1.404 -3.545 -3.912 1 94.94 172 SER A O 1
ATOM 1396 N N . LEU A 1 173 ? 1.778 -5.637 -3.455 1 97.69 173 LEU A N 1
ATOM 1397 C CA . LEU A 1 173 ? 0.596 -5.82 -2.621 1 97.69 173 LEU A CA 1
ATOM 1398 C C . LEU A 1 173 ? 0.891 -5.449 -1.172 1 97.69 173 LEU A C 1
ATOM 1400 O O . LEU A 1 173 ? 1.979 -5.73 -0.664 1 97.69 173 LEU A O 1
ATOM 1404 N N . ASN A 1 174 ? -0.108 -4.816 -0.527 1 96.38 174 ASN A N 1
ATOM 1405 C CA . ASN A 1 174 ? 0.027 -4.598 0.909 1 96.38 174 ASN A CA 1
ATOM 1406 C C . ASN A 1 174 ? -0.255 -5.871 1.701 1 96.38 174 ASN A C 1
ATOM 1408 O O . ASN A 1 174 ? -0.599 -6.902 1.122 1 96.38 174 ASN A O 1
ATOM 1412 N N . ILE A 1 175 ? -0.075 -5.793 2.982 1 97.25 175 ILE A N 1
ATOM 1413 C CA . ILE A 1 175 ? -0.118 -6.98 3.826 1 97.25 175 ILE A CA 1
ATOM 1414 C C . ILE A 1 175 ? -1.529 -7.562 3.828 1 97.25 175 ILE A C 1
ATOM 1416 O O . ILE A 1 175 ? -1.705 -8.781 3.869 1 97.25 175 ILE A O 1
ATOM 1420 N N . TYR A 1 176 ? -2.566 -6.719 3.764 1 96.94 176 TYR A N 1
ATOM 1421 C CA . TYR A 1 176 ? -3.949 -7.184 3.795 1 96.94 176 TYR A CA 1
ATOM 1422 C C . TYR A 1 176 ? -4.324 -7.871 2.488 1 96.94 176 TYR A C 1
ATOM 1424 O O . TYR A 1 176 ? -5.02 -8.891 2.492 1 96.94 176 TYR A O 1
ATOM 1432 N N . GLN A 1 177 ? -3.875 -7.312 1.422 1 97.81 177 GLN A N 1
ATOM 1433 C CA . GLN A 1 177 ? -4.09 -7.934 0.12 1 97.81 177 GLN A CA 1
ATOM 1434 C C . GLN A 1 177 ? -3.414 -9.305 0.045 1 97.81 177 GLN A C 1
ATOM 1436 O O . GLN A 1 177 ? -3.998 -10.266 -0.459 1 97.81 177 GLN A O 1
ATOM 1441 N N . ILE A 1 178 ? -2.18 -9.43 0.581 1 98.56 178 ILE A N 1
ATOM 1442 C CA . ILE A 1 178 ? -1.46 -10.695 0.601 1 98.56 178 ILE A CA 1
ATOM 1443 C C . ILE A 1 178 ? -2.23 -11.711 1.439 1 98.56 178 ILE A C 1
ATOM 1445 O O . ILE A 1 178 ? -2.363 -12.875 1.049 1 98.56 178 ILE A O 1
ATOM 1449 N N . LYS A 1 179 ? -2.742 -11.266 2.541 1 97.94 179 LYS A N 1
ATOM 1450 C CA . LYS A 1 179 ? -3.49 -12.18 3.398 1 97.94 179 LYS A CA 1
ATOM 1451 C C . LYS A 1 179 ? -4.75 -12.68 2.699 1 97.94 179 LYS A C 1
ATOM 1453 O O . LYS A 1 179 ? -5.105 -13.859 2.811 1 97.94 179 LYS A O 1
ATOM 1458 N N . SER A 1 180 ? -5.418 -11.766 2.008 1 97.75 180 SER A N 1
ATOM 1459 C CA . SER A 1 180 ? -6.594 -12.18 1.246 1 97.75 180 SER A CA 1
ATOM 1460 C C . SER A 1 180 ? -6.227 -13.203 0.174 1 97.75 180 SER A C 1
ATOM 1462 O O . SER A 1 180 ? -6.969 -14.156 -0.064 1 97.75 180 SER A O 1
ATOM 1464 N N . LEU A 1 181 ? -5.102 -13.008 -0.46 1 98.5 181 LEU A N 1
ATOM 1465 C CA . LEU A 1 181 ? -4.59 -13.938 -1.462 1 98.5 181 LEU A CA 1
ATOM 1466 C C . LEU A 1 181 ? -4.238 -15.281 -0.83 1 98.5 181 LEU A C 1
ATOM 1468 O O . LEU A 1 181 ? -4.57 -16.328 -1.376 1 98.5 181 LEU A O 1
ATOM 1472 N N . LEU A 1 182 ? -3.584 -15.234 0.337 1 98.44 182 LEU A N 1
ATOM 1473 C CA . LEU A 1 182 ? -3.174 -16.453 1.022 1 98.44 182 LEU A CA 1
ATOM 1474 C C . LEU A 1 182 ? -4.387 -17.266 1.475 1 98.44 182 LEU A C 1
ATOM 1476 O O . LEU A 1 182 ? -4.32 -18.484 1.574 1 98.44 182 LEU A O 1
ATOM 1480 N N . ASP A 1 183 ? -5.512 -16.594 1.702 1 97.69 183 ASP A N 1
ATOM 1481 C CA . ASP A 1 183 ? -6.75 -17.297 2.016 1 97.69 183 ASP A CA 1
ATOM 1482 C C . ASP A 1 183 ? -7.18 -18.188 0.852 1 97.69 183 ASP A C 1
ATOM 1484 O O . ASP A 1 183 ? -7.715 -19.281 1.063 1 97.69 183 ASP A O 1
ATOM 1488 N N . GLU A 1 184 ? -6.996 -17.719 -0.366 1 97.88 184 GLU A N 1
ATOM 1489 C CA . GLU A 1 184 ? -7.328 -18.531 -1.531 1 97.88 184 GLU A CA 1
ATOM 1490 C C . GLU A 1 184 ? -6.359 -19.703 -1.687 1 97.88 184 GLU A C 1
ATOM 1492 O O . GLU A 1 184 ? -6.762 -20.797 -2.062 1 97.88 184 GLU A O 1
ATOM 1497 N N . ILE A 1 185 ? -5.094 -19.453 -1.418 1 98.31 185 ILE A N 1
ATOM 1498 C CA . ILE A 1 185 ? -4.105 -20.531 -1.464 1 98.31 185 ILE A CA 1
ATOM 1499 C C . ILE A 1 185 ? -4.434 -21.578 -0.406 1 98.31 185 ILE A C 1
ATOM 1501 O O . ILE A 1 185 ? -4.316 -22.781 -0.658 1 98.31 185 ILE A O 1
ATOM 1505 N N . TYR A 1 186 ? -4.875 -21.078 0.765 1 97.88 186 TYR A N 1
ATOM 1506 C CA . TYR A 1 186 ? -5.336 -21.969 1.827 1 97.88 186 TYR A CA 1
ATOM 1507 C C . TYR A 1 186 ? -6.438 -22.891 1.328 1 97.88 186 TYR A C 1
ATOM 1509 O O . TYR A 1 186 ? -6.402 -24.109 1.574 1 97.88 186 TYR A O 1
ATOM 1517 N N . LYS A 1 187 ? -7.406 -22.406 0.628 1 97.06 187 LYS A N 1
ATOM 1518 C CA . LYS A 1 187 ? -8.523 -23.188 0.122 1 97.06 187 LYS A CA 1
ATOM 1519 C C . LYS A 1 187 ? -8.047 -24.281 -0.838 1 97.06 187 LYS A C 1
ATOM 1521 O O . LYS A 1 187 ? -8.547 -25.406 -0.808 1 97.06 187 LYS A O 1
ATOM 1526 N N . LEU A 1 188 ? -7.109 -23.906 -1.674 1 96.12 188 LEU A N 1
ATOM 1527 C CA . LEU A 1 188 ? -6.547 -24.875 -2.619 1 96.12 188 LEU A CA 1
ATOM 1528 C C . LEU A 1 188 ? -5.84 -26 -1.887 1 96.12 188 LEU A C 1
ATOM 1530 O O . LEU A 1 188 ? -6.047 -27.172 -2.201 1 96.12 188 LEU A O 1
ATOM 1534 N N . GLN A 1 189 ? -5.082 -25.656 -0.94 1 96.31 189 GLN A N 1
ATOM 1535 C CA . GLN A 1 189 ? -4.32 -26.641 -0.197 1 96.31 189 GLN A CA 1
ATOM 1536 C C . GLN A 1 189 ? -5.238 -27.516 0.657 1 96.31 189 GLN A C 1
ATOM 1538 O O . GLN A 1 189 ? -5.082 -28.734 0.703 1 96.31 189 GLN A O 1
ATOM 1543 N N . GLU A 1 190 ? -6.191 -26.859 1.307 1 96 190 GLU A N 1
ATOM 1544 C CA . GLU A 1 190 ? -7.16 -27.594 2.109 1 96 190 GLU A CA 1
ATOM 1545 C C . GLU A 1 190 ? -7.906 -28.625 1.265 1 96 190 GLU A C 1
ATOM 1547 O O . GLU A 1 190 ? -8 -29.797 1.64 1 96 190 GLU A O 1
ATOM 1552 N N . TYR A 1 191 ? -8.367 -28.203 0.142 1 95.12 191 TYR A N 1
ATOM 1553 C CA . TYR A 1 191 ? -9.078 -29.094 -0.766 1 95.12 191 TYR A CA 1
ATOM 1554 C C . TYR A 1 191 ? -8.195 -30.281 -1.172 1 95.12 191 TYR A C 1
ATOM 1556 O O . TYR A 1 191 ? -8.641 -31.422 -1.151 1 95.12 191 TYR A O 1
ATOM 1564 N N . SER A 1 192 ? -6.988 -29.969 -1.532 1 93.94 192 SER A N 1
ATOM 1565 C CA . SER A 1 192 ? -6.051 -31 -1.988 1 93.94 192 SER A CA 1
ATOM 1566 C C . SER A 1 192 ? -5.801 -32.031 -0.905 1 93.94 192 SER A C 1
ATOM 1568 O O . SER A 1 192 ? -5.648 -33.219 -1.204 1 93.94 192 SER A O 1
ATOM 1570 N N . LEU A 1 193 ? -5.801 -31.562 0.298 1 92.81 193 LEU A N 1
ATOM 1571 C CA . LEU A 1 193 ? -5.379 -32.438 1.395 1 92.81 193 LEU A CA 1
ATOM 1572 C C . LEU A 1 193 ? -6.566 -33.188 1.981 1 92.81 193 LEU A C 1
ATOM 1574 O O . LEU A 1 193 ? -6.395 -34.219 2.619 1 92.81 193 LEU A O 1
ATOM 1578 N N . ILE A 1 194 ? -7.77 -32.594 1.781 1 89.81 194 ILE A N 1
ATOM 1579 C CA . ILE A 1 194 ? -8.953 -33.219 2.359 1 89.81 194 ILE A CA 1
ATOM 1580 C C . ILE A 1 194 ? -9.602 -34.156 1.33 1 89.81 194 ILE A C 1
ATOM 1582 O O . ILE A 1 194 ? -10.219 -35.156 1.689 1 89.81 194 ILE A O 1
ATOM 1586 N N . ASP A 1 195 ? -9.492 -33.812 0.083 1 77.5 195 ASP A N 1
ATOM 1587 C CA . ASP A 1 195 ? -10.234 -34.531 -0.951 1 77.5 195 ASP A CA 1
ATOM 1588 C C . ASP A 1 195 ? -9.805 -36 -1.009 1 77.5 195 ASP A C 1
ATOM 1590 O O . ASP A 1 195 ? -8.672 -36.281 -1.383 1 77.5 195 ASP A O 1
ATOM 1594 N N . SER A 1 196 ? -10.672 -36.75 -0.631 1 66.56 196 SER A N 1
ATOM 1595 C CA . SER A 1 196 ? -10.43 -38.188 -0.571 1 66.56 196 SER A CA 1
ATOM 1596 C C . SER A 1 196 ? -10.578 -38.812 -1.946 1 66.56 196 SER A C 1
ATOM 1598 O O . SER A 1 196 ? -10 -39.875 -2.205 1 66.56 196 SER A O 1
ATOM 1600 N N . LYS A 1 197 ? -11.289 -38.188 -2.727 1 71.5 197 LYS A N 1
ATOM 1601 C CA . LYS A 1 197 ? -11.555 -38.781 -4.031 1 71.5 197 LYS A CA 1
ATOM 1602 C C . LYS A 1 197 ? -10.383 -38.562 -4.984 1 71.5 197 LYS A C 1
ATOM 1604 O O . LYS A 1 197 ? -10.25 -39.281 -5.988 1 71.5 197 LYS A O 1
ATOM 1609 N N . ASN A 1 198 ? -9.531 -37.75 -4.648 1 70.88 198 ASN A N 1
ATOM 1610 C CA . ASN A 1 198 ? -8.32 -37.438 -5.391 1 70.88 198 ASN A CA 1
ATOM 1611 C C . ASN A 1 198 ? -8.617 -37.188 -6.863 1 70.88 198 ASN A C 1
ATOM 1613 O O . ASN A 1 198 ? -7.883 -37.625 -7.742 1 70.88 198 ASN A O 1
ATOM 1617 N N . CYS A 1 199 ? -9.711 -36.469 -7.121 1 78.06 199 CYS A N 1
ATOM 1618 C CA . CYS A 1 199 ? -10.18 -36.25 -8.492 1 78.06 199 CYS A CA 1
ATOM 1619 C C . CYS A 1 199 ? -9.227 -35.344 -9.25 1 78.06 199 CYS A C 1
ATOM 1621 O O . CYS A 1 199 ? -9.266 -35.281 -10.484 1 78.06 199 CYS A O 1
ATOM 1623 N N . TRP A 1 200 ? -8.375 -34.719 -8.539 1 86.75 200 TRP A N 1
ATOM 1624 C CA . TRP A 1 200 ? -7.457 -33.781 -9.164 1 86.75 200 TRP A CA 1
ATOM 1625 C C . TRP A 1 200 ? -6.078 -34.406 -9.352 1 86.75 200 TRP A C 1
ATOM 1627 O O . TRP A 1 200 ? -5.258 -33.906 -10.117 1 86.75 200 TRP A O 1
ATOM 1637 N N . LYS A 1 201 ? -5.887 -35.5 -8.727 1 86.56 201 LYS A N 1
ATOM 1638 C CA . LYS A 1 201 ? -4.562 -36.125 -8.75 1 86.56 201 LYS A CA 1
ATOM 1639 C C . LYS A 1 201 ? -4.285 -36.781 -10.102 1 86.56 201 LYS A C 1
ATOM 1641 O O . LYS A 1 201 ? -5.133 -37.469 -10.648 1 86.56 201 LYS A O 1
ATOM 1646 N N . GLY A 1 202 ? -3.15 -36.375 -10.586 1 85.44 202 GLY A N 1
ATOM 1647 C CA . GLY A 1 202 ? -2.645 -37.031 -11.773 1 85.44 202 GLY A CA 1
ATOM 1648 C C . GLY A 1 202 ? -3.236 -36.5 -13.062 1 85.44 202 GLY A C 1
ATOM 1649 O O . GLY A 1 202 ? -2.904 -36.969 -14.148 1 85.44 202 GLY A O 1
ATOM 1650 N N . ILE A 1 203 ? -4.016 -35.5 -12.953 1 86.75 203 ILE A N 1
ATOM 1651 C CA . ILE A 1 203 ? -4.703 -35.094 -14.172 1 86.75 203 ILE A CA 1
ATOM 1652 C C . ILE A 1 203 ? -4.012 -33.875 -14.758 1 86.75 203 ILE A C 1
ATOM 1654 O O . ILE A 1 203 ? -4.27 -33.5 -15.906 1 86.75 203 ILE A O 1
ATOM 1658 N N . PHE A 1 204 ? -3.129 -33.281 -13.992 1 89.5 204 PHE A N 1
ATOM 1659 C CA . PHE A 1 204 ? -2.42 -32.094 -14.492 1 89.5 204 PHE A CA 1
ATOM 1660 C C . PHE A 1 204 ? -0.938 -32.406 -14.68 1 89.5 204 PHE A C 1
ATOM 1662 O O . PHE A 1 204 ? -0.271 -32.875 -13.75 1 89.5 204 PHE A O 1
ATOM 1669 N N . GLU A 1 205 ? -0.493 -32.062 -15.859 1 80.94 205 GLU A N 1
ATOM 1670 C CA . GLU A 1 205 ? 0.931 -32.219 -16.141 1 80.94 205 GLU A CA 1
ATOM 1671 C C . GLU A 1 205 ? 1.745 -31.109 -15.492 1 80.94 205 GLU A C 1
ATOM 1673 O O . GLU A 1 205 ? 1.209 -30.047 -15.18 1 80.94 205 GLU A O 1
ATOM 1678 N N . LYS A 1 206 ? 2.98 -31.438 -15.383 1 79.69 206 LYS A N 1
ATOM 1679 C CA . LYS A 1 206 ? 3.889 -30.422 -14.859 1 79.69 206 LYS A CA 1
ATOM 1680 C C . LYS A 1 206 ? 4.043 -29.266 -15.844 1 79.69 206 LYS A C 1
ATOM 1682 O O . LYS A 1 206 ? 3.973 -29.469 -17.062 1 79.69 206 LYS A O 1
ATOM 1687 N N . PRO A 1 207 ? 4.301 -28.141 -15.258 1 71.56 207 PRO A N 1
ATOM 1688 C CA . PRO A 1 207 ? 4.316 -26.953 -16.109 1 71.56 207 PRO A CA 1
ATOM 1689 C C . PRO A 1 207 ? 5.535 -26.906 -17.047 1 71.56 207 PRO A C 1
ATOM 1691 O O . PRO A 1 207 ? 5.465 -26.328 -18.125 1 71.56 207 PRO A O 1
ATOM 1694 N N . PHE A 1 208 ? 6.621 -27.438 -16.531 1 75.38 208 PHE A N 1
ATOM 1695 C CA . PHE A 1 208 ? 7.82 -27.297 -17.344 1 75.38 208 PHE A CA 1
ATOM 1696 C C . PHE A 1 208 ? 8.539 -28.625 -17.484 1 75.38 208 PHE A C 1
ATOM 1698 O O . PHE A 1 208 ? 8.547 -29.438 -16.562 1 75.38 208 PHE A O 1
ATOM 1705 N N . GLU A 1 209 ? 9.008 -28.734 -18.703 1 71.88 209 GLU A N 1
ATOM 1706 C CA . GLU A 1 209 ? 9.914 -29.859 -18.953 1 71.88 209 GLU A CA 1
ATOM 1707 C C . GLU A 1 209 ? 11.367 -29.453 -18.719 1 71.88 209 GLU A C 1
ATOM 1709 O O . GLU A 1 209 ? 11.688 -28.266 -18.656 1 71.88 209 GLU A O 1
ATOM 1714 N N . SER A 1 210 ? 12.164 -30.406 -18.562 1 72 210 SER A N 1
ATOM 1715 C CA . SER A 1 210 ? 13.57 -30.172 -18.25 1 72 210 SER A CA 1
ATOM 1716 C C . SER A 1 210 ? 14.211 -29.234 -19.266 1 72 210 SER A C 1
ATOM 1718 O O . SER A 1 210 ? 15.008 -28.359 -18.906 1 72 210 SER A O 1
ATOM 1720 N N . CYS A 1 211 ? 13.945 -29.438 -20.453 1 73.38 211 CYS A N 1
ATOM 1721 C CA . CYS A 1 211 ? 14.547 -28.625 -21.516 1 73.38 211 CYS A CA 1
ATOM 1722 C C . CYS A 1 211 ? 14.141 -27.156 -21.375 1 73.38 211 CYS A C 1
ATOM 1724 O O . CYS A 1 211 ? 14.914 -26.266 -21.688 1 73.38 211 CYS A O 1
ATOM 1726 N N . GLN A 1 212 ? 13.094 -26.938 -20.812 1 82.38 212 GLN A N 1
ATOM 1727 C CA . GLN A 1 212 ? 12.602 -25.578 -20.641 1 82.38 212 GLN A CA 1
ATOM 1728 C C . GLN A 1 212 ? 13.352 -24.859 -19.516 1 82.38 212 GLN A C 1
ATOM 1730 O O . GLN A 1 212 ? 13.539 -23.641 -19.578 1 82.38 212 GLN A O 1
ATOM 1735 N N . PHE A 1 213 ? 13.898 -25.625 -18.578 1 88.88 213 PHE A N 1
ATOM 1736 C CA . PHE A 1 213 ? 14.648 -25.016 -17.469 1 88.88 213 PHE A CA 1
ATOM 1737 C C . PHE A 1 213 ? 15.953 -24.422 -17.969 1 88.88 213 PHE A C 1
ATOM 1739 O O . PHE A 1 213 ? 16.391 -23.375 -17.484 1 88.88 213 PHE A O 1
ATOM 1746 N N . LYS A 1 214 ? 16.516 -25.109 -18.953 1 88.62 214 LYS A N 1
ATOM 1747 C CA . LYS A 1 214 ? 17.766 -24.594 -19.531 1 88.62 214 LYS A CA 1
ATOM 1748 C C . LYS A 1 214 ? 17.547 -23.266 -20.234 1 88.62 214 LYS A C 1
ATOM 1750 O O . LYS A 1 214 ? 18.391 -22.375 -20.172 1 88.62 214 LYS A O 1
ATOM 1755 N N . ASN A 1 215 ? 16.516 -23.203 -20.922 1 85 215 ASN A N 1
ATOM 1756 C CA . ASN A 1 215 ? 16.172 -21.953 -21.594 1 85 215 ASN A CA 1
ATOM 1757 C C . ASN A 1 215 ? 15.93 -20.828 -20.594 1 85 215 ASN A C 1
ATOM 1759 O O . ASN A 1 215 ? 16.375 -19.703 -20.781 1 85 215 ASN A O 1
ATOM 1763 N N . ILE A 1 216 ? 15.227 -21.141 -19.578 1 89.06 216 ILE A N 1
ATOM 1764 C CA . ILE A 1 216 ? 14.93 -20.172 -18.531 1 89.06 216 ILE A CA 1
ATOM 1765 C C . ILE A 1 216 ? 16.234 -19.672 -17.906 1 89.06 216 ILE A C 1
ATOM 1767 O O . ILE A 1 216 ? 16.391 -18.469 -17.688 1 89.06 216 ILE A O 1
ATOM 1771 N N . GLN A 1 217 ? 17.125 -20.578 -17.703 1 91.88 217 GLN A N 1
ATOM 1772 C CA . GLN A 1 217 ? 18.438 -20.219 -17.172 1 91.88 217 GLN A CA 1
ATOM 1773 C C . GLN A 1 217 ? 19.125 -19.172 -18.047 1 91.88 217 GLN A C 1
ATOM 1775 O O . GLN A 1 217 ? 19.672 -18.188 -17.547 1 91.88 217 GLN A O 1
ATOM 1780 N N . LYS A 1 218 ? 19.078 -19.375 -19.312 1 88.38 218 LYS A N 1
ATOM 1781 C CA . LYS A 1 218 ? 19.703 -18.453 -20.266 1 88.38 218 LYS A CA 1
ATOM 1782 C C . LYS A 1 218 ? 19.078 -17.062 -20.172 1 88.38 218 LYS A C 1
ATOM 1784 O O . LYS A 1 218 ? 19.781 -16.062 -20.234 1 88.38 218 LYS A O 1
ATOM 1789 N N . TYR A 1 219 ? 17.828 -17.078 -19.969 1 85.94 219 TYR A N 1
ATOM 1790 C CA . TYR A 1 219 ? 17.125 -15.797 -19.859 1 85.94 219 TYR A CA 1
ATOM 1791 C C . TYR A 1 219 ? 17.5 -15.078 -18.562 1 85.94 219 TYR A C 1
ATOM 1793 O O . TYR A 1 219 ? 17.594 -13.844 -18.547 1 85.94 219 TYR A O 1
ATOM 1801 N N . MET A 1 220 ? 17.672 -15.797 -17.547 1 92.25 220 MET A N 1
ATOM 1802 C CA . MET A 1 220 ? 18.078 -15.227 -16.266 1 92.25 220 MET A CA 1
ATOM 1803 C C . MET A 1 220 ? 19.438 -14.531 -16.391 1 92.25 220 MET A C 1
ATOM 1805 O O . MET A 1 220 ? 19.625 -13.445 -15.844 1 92.25 220 MET A O 1
ATOM 1809 N N . GLU A 1 221 ? 20.297 -15.156 -17.109 1 90.88 221 GLU A N 1
ATOM 1810 C CA . GLU A 1 221 ? 21.656 -14.617 -17.297 1 90.88 221 GLU A CA 1
ATOM 1811 C C . GLU A 1 221 ? 21.609 -13.266 -18 1 90.88 221 GLU A C 1
ATOM 1813 O O . GLU A 1 221 ? 22.438 -12.383 -17.703 1 90.88 221 GLU A O 1
ATOM 1818 N N . THR A 1 222 ? 20.609 -13.07 -18.766 1 87.06 222 THR A N 1
ATOM 1819 C CA . THR A 1 222 ? 20.5 -11.82 -19.516 1 87.06 222 THR A CA 1
ATOM 1820 C C . THR A 1 222 ? 19.766 -10.766 -18.703 1 87.06 222 THR A C 1
ATOM 1822 O O . THR A 1 222 ? 19.953 -9.562 -18.906 1 87.06 222 THR A O 1
ATOM 1825 N N . GLY A 1 223 ? 18.906 -11.211 -17.844 1 88.75 223 GLY A N 1
ATOM 1826 C CA . GLY A 1 223 ? 18.078 -10.305 -17.062 1 88.75 223 GLY A CA 1
ATOM 1827 C C . GLY A 1 223 ? 18.812 -9.68 -15.891 1 88.75 223 GLY A C 1
ATOM 1828 O O . GLY A 1 223 ? 18.562 -8.523 -15.547 1 88.75 223 GLY A O 1
ATOM 1829 N N . LEU A 1 224 ? 19.797 -10.375 -15.297 1 91.62 224 LEU A N 1
ATOM 1830 C CA . LEU A 1 224 ? 20.453 -9.984 -14.055 1 91.62 224 LEU A CA 1
ATOM 1831 C C . LEU A 1 224 ? 21.172 -8.656 -14.211 1 91.62 224 LEU A C 1
ATOM 1833 O O . LEU A 1 224 ? 21 -7.75 -13.391 1 91.62 224 LEU A O 1
ATOM 1837 N N . PRO A 1 225 ? 21.906 -8.406 -15.305 1 91.06 225 PRO A N 1
ATOM 1838 C CA . PRO A 1 225 ? 22.609 -7.125 -15.453 1 91.06 225 PRO A CA 1
ATOM 1839 C C . PRO A 1 225 ? 21.656 -5.938 -15.516 1 91.06 225 PRO A C 1
ATOM 1841 O O . PRO A 1 225 ? 21.953 -4.863 -14.984 1 91.06 225 PRO A O 1
ATOM 1844 N N . LYS A 1 226 ? 20.547 -6.152 -16.094 1 88.75 226 LYS A N 1
ATOM 1845 C CA . LYS A 1 226 ? 19.562 -5.078 -16.203 1 88.75 226 LYS A CA 1
ATOM 1846 C C . LYS A 1 226 ? 19 -4.707 -14.836 1 88.75 226 LYS A C 1
ATOM 1848 O O . LYS A 1 226 ? 18.844 -3.525 -14.523 1 88.75 226 LYS A O 1
ATOM 1853 N N . ILE A 1 227 ? 18.766 -5.66 -14.062 1 92.25 227 ILE A N 1
ATOM 1854 C CA . ILE A 1 227 ? 18.156 -5.469 -12.75 1 92.25 227 ILE A CA 1
ATOM 1855 C C . ILE A 1 227 ? 19.141 -4.789 -11.805 1 92.25 227 ILE A C 1
ATOM 1857 O O . ILE A 1 227 ? 18.75 -3.961 -10.984 1 92.25 227 ILE A O 1
ATOM 1861 N N . LYS A 1 228 ? 20.375 -5.133 -11.93 1 93.75 228 LYS A N 1
ATOM 1862 C CA . LYS A 1 228 ? 21.422 -4.582 -11.062 1 93.75 228 LYS A CA 1
ATOM 1863 C C . LYS A 1 228 ? 21.531 -3.07 -11.234 1 93.75 228 LYS A C 1
ATOM 1865 O O . LYS A 1 228 ? 21.969 -2.365 -10.32 1 93.75 228 LYS A O 1
ATOM 1870 N N . LYS A 1 229 ? 21.078 -2.574 -12.352 1 93.44 229 LYS A N 1
ATOM 1871 C CA . LYS A 1 229 ? 21.188 -1.145 -12.633 1 93.44 229 LYS A CA 1
ATOM 1872 C C . LYS A 1 229 ? 20.156 -0.354 -11.836 1 93.44 229 LYS A C 1
ATOM 1874 O O . LYS A 1 229 ? 20.25 0.871 -11.734 1 93.44 229 LYS A O 1
ATOM 1879 N N . TYR A 1 230 ? 19.172 -1.017 -11.281 1 94 230 TYR A N 1
ATOM 1880 C CA . TYR A 1 230 ? 18.078 -0.338 -10.586 1 94 230 TYR A CA 1
ATOM 1881 C C . TYR A 1 230 ? 18.516 0.124 -9.203 1 94 230 TYR A C 1
ATOM 1883 O O . TYR A 1 230 ? 17.844 0.96 -8.586 1 94 230 TYR A O 1
ATOM 1891 N N . THR A 1 231 ? 19.594 -0.437 -8.625 1 93.88 231 THR A N 1
ATOM 1892 C CA . THR A 1 231 ? 20.031 -0.147 -7.266 1 93.88 231 THR A CA 1
ATOM 1893 C C . THR A 1 231 ? 21.531 0.142 -7.238 1 93.88 231 THR A C 1
ATOM 1895 O O . THR A 1 231 ? 22.234 -0.123 -8.211 1 93.88 231 THR A O 1
ATOM 1898 N N . PRO A 1 232 ? 22.031 0.637 -6.113 1 94 232 PRO A N 1
ATOM 1899 C CA . PRO A 1 232 ? 23.469 0.905 -6.027 1 94 232 PRO A CA 1
ATOM 1900 C C . PRO A 1 232 ? 24.312 -0.361 -6.148 1 94 232 PRO A C 1
ATOM 1902 O O . PRO A 1 232 ? 23.938 -1.415 -5.633 1 94 232 PRO A O 1
ATOM 1905 N N . LYS A 1 233 ? 25.469 -0.165 -6.746 1 94.88 233 LYS A N 1
ATOM 1906 C CA . LYS A 1 233 ? 26.391 -1.276 -6.957 1 94.88 233 LYS A CA 1
ATOM 1907 C C . LYS A 1 233 ? 26.828 -1.89 -5.625 1 94.88 233 LYS A C 1
ATOM 1909 O O . LYS A 1 233 ? 27.047 -3.1 -5.535 1 94.88 233 LYS A O 1
ATOM 1914 N N . GLU A 1 234 ? 26.922 -1.1 -4.656 1 95.25 234 GLU A N 1
ATOM 1915 C CA . GLU A 1 234 ? 27.375 -1.522 -3.338 1 95.25 234 GLU A CA 1
ATOM 1916 C C . GLU A 1 234 ? 26.5 -2.629 -2.773 1 95.25 234 GLU A C 1
ATOM 1918 O O . GLU A 1 234 ? 26.969 -3.504 -2.047 1 95.25 234 GLU A O 1
ATOM 1923 N N . MET A 1 235 ? 25.234 -2.643 -3.104 1 94.31 235 MET A N 1
ATOM 1924 C CA . MET A 1 235 ? 24.297 -3.637 -2.598 1 94.31 235 MET A CA 1
ATOM 1925 C C . MET A 1 235 ? 24.641 -5.023 -3.133 1 94.31 235 MET A C 1
ATOM 1927 O O . MET A 1 235 ? 24.406 -6.027 -2.455 1 94.31 235 MET A O 1
ATOM 1931 N N . TRP A 1 236 ? 25.188 -5.055 -4.281 1 95.75 236 TRP A N 1
ATOM 1932 C CA . TRP A 1 236 ? 25.391 -6.316 -4.988 1 95.75 236 TRP A CA 1
ATOM 1933 C C . TRP A 1 236 ? 26.781 -6.863 -4.738 1 95.75 236 TRP A C 1
ATOM 1935 O O . TRP A 1 236 ? 27.062 -8.031 -5.023 1 95.75 236 TRP A O 1
ATOM 1945 N N . THR A 1 237 ? 27.625 -6.078 -4.191 1 93.81 237 THR A N 1
ATOM 1946 C CA . THR A 1 237 ? 29.047 -6.395 -4.078 1 93.81 237 THR A CA 1
ATOM 1947 C C . THR A 1 237 ? 29.234 -7.73 -3.371 1 93.81 237 THR A C 1
ATOM 1949 O O . THR A 1 237 ? 30.062 -8.547 -3.795 1 93.81 237 THR A O 1
ATOM 1952 N N . ASP A 1 238 ? 28.438 -8.039 -2.402 1 90.81 238 ASP A N 1
ATOM 1953 C CA . ASP A 1 238 ? 28.703 -9.211 -1.575 1 90.81 238 ASP A CA 1
ATOM 1954 C C . ASP A 1 238 ? 27.938 -10.43 -2.09 1 90.81 238 ASP A C 1
ATOM 1956 O O . ASP A 1 238 ? 28.234 -11.562 -1.703 1 90.81 238 ASP A O 1
ATOM 1960 N N . ILE A 1 239 ? 26.984 -10.18 -3.049 1 95.62 239 ILE A N 1
ATOM 1961 C CA . ILE A 1 239 ? 26.156 -11.344 -3.322 1 95.62 239 ILE A CA 1
ATOM 1962 C C . ILE A 1 239 ? 26.172 -11.648 -4.816 1 95.62 239 ILE A C 1
ATOM 1964 O O . ILE A 1 239 ? 25.734 -12.719 -5.242 1 95.62 239 ILE A O 1
ATOM 1968 N N . GLU A 1 240 ? 26.672 -10.82 -5.68 1 94.5 240 GLU A N 1
AT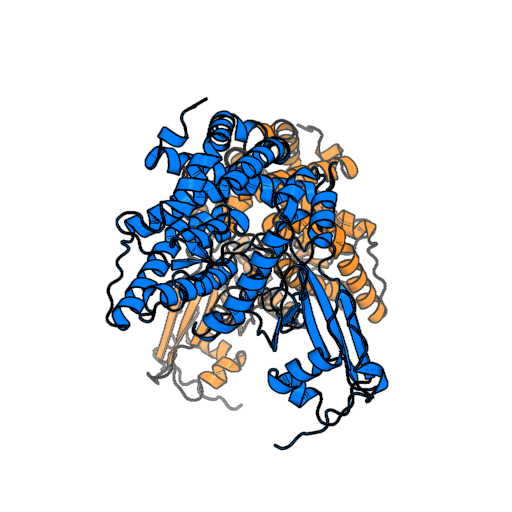OM 1969 C CA . GLU A 1 240 ? 26.562 -10.953 -7.129 1 94.5 240 GLU A CA 1
ATOM 1970 C C . GLU A 1 240 ? 27.172 -12.273 -7.605 1 94.5 240 GLU A C 1
ATOM 1972 O O . GLU A 1 240 ? 26.578 -12.977 -8.422 1 94.5 240 GLU A O 1
ATOM 1977 N N . ASN A 1 241 ? 28.328 -12.656 -7.07 1 95.44 241 ASN A N 1
ATOM 1978 C CA . ASN A 1 241 ? 28.984 -13.898 -7.477 1 95.44 241 ASN A CA 1
ATOM 1979 C C . ASN A 1 241 ? 28.172 -15.117 -7.062 1 95.44 241 ASN A C 1
ATOM 1981 O O . ASN A 1 241 ? 28.109 -16.109 -7.793 1 95.44 241 ASN A O 1
ATOM 1985 N N . ILE A 1 242 ? 27.625 -15.039 -5.918 1 97.69 242 ILE A N 1
ATOM 1986 C CA . ILE A 1 242 ? 26.812 -16.141 -5.418 1 97.69 242 ILE A CA 1
ATOM 1987 C C . ILE A 1 242 ? 25.562 -16.281 -6.27 1 97.69 242 ILE A C 1
ATOM 1989 O O . ILE A 1 242 ? 25.125 -17.391 -6.574 1 97.69 242 ILE A O 1
ATOM 1993 N N . VAL A 1 243 ? 24.969 -15.18 -6.695 1 97.75 243 VAL A N 1
ATOM 1994 C CA . VAL A 1 243 ? 23.781 -15.188 -7.551 1 97.75 243 VAL A CA 1
ATOM 1995 C C . VAL A 1 243 ? 24.125 -15.82 -8.898 1 97.75 243 VAL A C 1
ATOM 1997 O O . VAL A 1 243 ? 23.344 -16.609 -9.438 1 97.75 243 VAL A O 1
ATOM 2000 N N . ASP A 1 244 ? 25.312 -15.531 -9.391 1 96.31 244 ASP A N 1
ATOM 2001 C CA . ASP A 1 244 ? 25.75 -16.125 -10.648 1 96.31 244 ASP A CA 1
ATOM 2002 C C . ASP A 1 244 ? 25.844 -17.641 -10.547 1 96.31 244 ASP A C 1
ATOM 2004 O O . ASP A 1 244 ? 25.453 -18.344 -11.477 1 96.31 244 ASP A O 1
ATOM 2008 N N . ILE A 1 245 ? 26.297 -18.094 -9.453 1 97.56 245 ILE A N 1
ATOM 2009 C CA . ILE A 1 245 ? 26.406 -19.531 -9.227 1 97.56 245 ILE A CA 1
ATOM 2010 C C . ILE A 1 245 ? 25.016 -20.141 -9.156 1 97.56 245 ILE A C 1
ATOM 2012 O O . ILE A 1 245 ? 24.766 -21.188 -9.766 1 97.56 245 ILE A O 1
ATOM 2016 N N . LEU A 1 246 ? 24.109 -19.531 -8.445 1 98 246 LEU A N 1
ATOM 2017 C CA . LEU A 1 246 ? 22.75 -20.016 -8.336 1 98 246 LEU A CA 1
ATOM 2018 C C . LEU A 1 246 ? 22.094 -20.094 -9.711 1 98 246 LEU A C 1
ATOM 2020 O O . LEU A 1 246 ? 21.375 -21.062 -10.016 1 98 246 LEU A O 1
ATOM 2024 N N . VAL A 1 247 ? 22.312 -19.062 -10.492 1 97.19 247 VAL A N 1
ATOM 2025 C CA . VAL A 1 247 ? 21.75 -19.016 -11.844 1 97.19 247 VAL A CA 1
ATOM 2026 C C . VAL A 1 247 ? 22.328 -20.172 -12.672 1 97.19 247 VAL A C 1
ATOM 2028 O O . VAL A 1 247 ? 21.594 -20.844 -13.391 1 97.19 247 VAL A O 1
ATOM 2031 N N . SER A 1 248 ? 23.578 -20.406 -12.508 1 96.25 248 SER A N 1
ATOM 2032 C CA . SER A 1 248 ? 24.234 -21.484 -13.25 1 96.25 248 SER A CA 1
ATOM 2033 C C . SER A 1 248 ? 23.688 -22.844 -12.82 1 96.25 248 SER A C 1
ATOM 2035 O O . SER A 1 248 ? 23.688 -23.797 -13.602 1 96.25 248 SER A O 1
ATOM 2037 N N . ASN A 1 249 ? 23.219 -22.938 -11.617 1 96.94 249 ASN A N 1
ATOM 2038 C CA . ASN A 1 249 ? 22.703 -24.188 -11.078 1 96.94 249 ASN A CA 1
ATOM 2039 C C . ASN A 1 249 ? 21.188 -24.234 -11.133 1 96.94 249 ASN A C 1
ATOM 2041 O O . ASN A 1 249 ? 20.562 -25.078 -10.477 1 96.94 249 ASN A O 1
ATOM 2045 N N . TYR A 1 250 ? 20.562 -23.391 -11.867 1 96.69 250 TYR A N 1
ATOM 2046 C CA . TYR A 1 250 ? 19.125 -23.219 -11.844 1 96.69 250 TYR A CA 1
ATOM 2047 C C . TYR A 1 250 ? 18.422 -24.516 -12.242 1 96.69 250 TYR A C 1
ATOM 2049 O O . TYR A 1 250 ? 17.375 -24.859 -11.672 1 96.69 250 TYR A O 1
ATOM 2057 N N . VAL A 1 251 ? 18.906 -25.203 -13.219 1 95.25 251 VAL A N 1
ATOM 2058 C CA . VAL A 1 251 ? 18.266 -26.406 -13.703 1 95.25 251 VAL A CA 1
ATOM 2059 C C . VAL A 1 251 ? 18.109 -27.422 -12.562 1 95.25 251 VAL A C 1
ATOM 2061 O O . VAL A 1 251 ? 17.047 -28.016 -12.391 1 95.25 251 VAL A O 1
ATOM 2064 N N . GLU A 1 252 ? 19.156 -27.562 -11.828 1 95.81 252 GLU A N 1
ATOM 2065 C CA . GLU A 1 252 ? 19.125 -28.469 -10.688 1 95.81 252 GLU A CA 1
ATOM 2066 C C . GLU A 1 252 ? 18.109 -28.016 -9.648 1 95.81 252 GLU A C 1
ATOM 2068 O O . GLU A 1 252 ? 17.359 -28.828 -9.102 1 95.81 252 GLU A O 1
ATOM 2073 N N . ILE A 1 253 ? 18.094 -26.766 -9.359 1 97.75 253 ILE A N 1
ATOM 2074 C CA . ILE A 1 253 ? 17.188 -26.188 -8.383 1 97.75 253 ILE A CA 1
ATOM 2075 C C . ILE A 1 253 ? 15.742 -26.391 -8.828 1 97.75 253 ILE A C 1
ATOM 2077 O O . ILE A 1 253 ? 14.906 -26.875 -8.062 1 97.75 253 ILE A O 1
ATOM 2081 N N . ALA A 1 254 ? 15.484 -26.078 -10.086 1 96.69 254 ALA A N 1
ATOM 2082 C CA . ALA A 1 254 ? 14.141 -26.203 -10.641 1 96.69 254 ALA A CA 1
ATOM 2083 C C . ALA A 1 254 ? 13.68 -27.656 -10.648 1 96.69 254 ALA A C 1
ATOM 2085 O O . ALA A 1 254 ? 12.523 -27.953 -10.328 1 96.69 254 ALA A O 1
ATOM 2086 N N . GLU A 1 255 ? 14.555 -28.562 -11.008 1 95.5 255 GLU A N 1
ATOM 2087 C CA . GLU A 1 255 ? 14.234 -29.984 -11 1 95.5 255 GLU A CA 1
ATOM 2088 C C . GLU A 1 255 ? 13.852 -30.453 -9.602 1 95.5 255 GLU A C 1
ATOM 2090 O O . GLU A 1 255 ? 12.914 -31.25 -9.438 1 95.5 255 GLU A O 1
ATOM 2095 N N . TYR A 1 256 ? 14.594 -29.984 -8.68 1 96.94 256 TYR A N 1
ATOM 2096 C CA . TYR A 1 256 ? 14.281 -30.359 -7.305 1 96.94 256 TYR A CA 1
ATOM 2097 C C . TYR A 1 256 ? 12.914 -29.828 -6.895 1 96.94 256 TYR A C 1
ATOM 2099 O O . TYR A 1 256 ? 12.109 -30.547 -6.301 1 96.94 256 TYR A O 1
ATOM 2107 N N . VAL A 1 257 ? 12.594 -28.594 -7.211 1 97 257 VAL A N 1
ATOM 2108 C CA . VAL A 1 257 ? 11.375 -27.906 -6.781 1 97 257 VAL A CA 1
ATOM 2109 C C . VAL A 1 257 ? 10.156 -28.547 -7.438 1 97 257 VAL A C 1
ATOM 2111 O O . VAL A 1 257 ? 9.156 -28.812 -6.773 1 97 257 VAL A O 1
ATOM 2114 N N . TYR A 1 258 ? 10.25 -28.875 -8.68 1 95.31 258 TYR A N 1
ATOM 2115 C CA . TYR A 1 258 ? 9.062 -29.234 -9.438 1 95.31 258 TYR A CA 1
ATOM 2116 C C . TYR A 1 258 ? 8.922 -30.75 -9.539 1 95.31 258 TYR A C 1
ATOM 2118 O O . TYR A 1 258 ? 7.805 -31.281 -9.641 1 95.31 258 TYR A O 1
ATOM 2126 N N . ASN A 1 259 ? 10.023 -31.516 -9.445 1 93.38 259 ASN A N 1
ATOM 2127 C CA . ASN A 1 259 ? 9.953 -32.938 -9.734 1 93.38 259 ASN A CA 1
ATOM 2128 C C . ASN A 1 259 ? 10.242 -33.781 -8.492 1 93.38 259 ASN A C 1
ATOM 2130 O O . ASN A 1 259 ? 9.828 -34.938 -8.406 1 93.38 259 ASN A O 1
ATOM 2134 N N . ILE A 1 260 ? 10.93 -33.25 -7.57 1 95.75 260 ILE A N 1
ATOM 2135 C CA . ILE A 1 260 ? 11.359 -34.062 -6.441 1 95.75 260 ILE A CA 1
ATOM 2136 C C . ILE A 1 260 ? 10.594 -33.656 -5.188 1 95.75 260 ILE A C 1
ATOM 2138 O O . ILE A 1 260 ? 10.016 -34.5 -4.5 1 95.75 260 ILE A O 1
ATOM 2142 N N . LEU A 1 261 ? 10.453 -32.406 -4.926 1 97.12 261 LEU A N 1
ATOM 2143 C CA . LEU A 1 261 ? 9.969 -31.844 -3.668 1 97.12 261 LEU A CA 1
ATOM 2144 C C . LEU A 1 261 ? 8.547 -32.312 -3.375 1 97.12 261 LEU A C 1
ATOM 2146 O O . LEU A 1 261 ? 8.242 -32.719 -2.256 1 97.12 261 LEU A O 1
ATOM 2150 N N . PRO A 1 262 ? 7.668 -32.312 -4.316 1 95.44 262 PRO A N 1
ATOM 2151 C CA . PRO A 1 262 ? 6.266 -32.625 -4.02 1 95.44 262 PRO A CA 1
ATOM 2152 C C . PRO A 1 262 ? 6.066 -34.031 -3.451 1 95.44 262 PRO A C 1
ATOM 2154 O O . PRO A 1 262 ? 5.145 -34.25 -2.666 1 95.44 262 PRO A O 1
ATOM 2157 N N . THR A 1 263 ? 6.953 -34.938 -3.836 1 94.75 263 THR A N 1
ATOM 2158 C CA . THR A 1 263 ? 6.785 -36.344 -3.404 1 94.75 263 THR A CA 1
ATOM 2159 C C . THR A 1 263 ? 7.902 -36.75 -2.443 1 94.75 263 THR A C 1
ATOM 2161 O O . THR A 1 263 ? 8.078 -37.906 -2.148 1 94.75 263 THR A O 1
ATOM 2164 N N . SER A 1 264 ? 8.672 -35.781 -2.033 1 96.5 264 SER A N 1
ATOM 2165 C CA . SER A 1 264 ? 9.758 -36.062 -1.106 1 96.5 264 SER A CA 1
ATOM 2166 C C . SER A 1 264 ? 9.219 -36.5 0.26 1 96.5 264 SER A C 1
ATOM 2168 O O . SER A 1 264 ? 8.023 -36.344 0.535 1 96.5 264 SER A O 1
ATOM 2170 N N . LYS A 1 265 ? 10.086 -37.031 1.068 1 96.31 265 LYS A N 1
ATOM 2171 C CA . LYS A 1 265 ? 9.703 -37.531 2.393 1 96.31 265 LYS A CA 1
ATOM 2172 C C . LYS A 1 265 ? 9.023 -36.438 3.203 1 96.31 265 LYS A C 1
ATOM 2174 O O . LYS A 1 265 ? 9.516 -35.281 3.277 1 96.31 265 LYS A O 1
ATOM 2179 N N . GLY A 1 266 ? 7.906 -36.75 3.734 1 95.44 266 GLY A N 1
ATOM 2180 C CA . GLY A 1 266 ? 7.188 -35.844 4.602 1 95.44 266 GLY A CA 1
ATOM 2181 C C . GLY A 1 266 ? 6.305 -34.875 3.84 1 95.44 266 GLY A C 1
ATOM 2182 O O . GLY A 1 266 ? 5.723 -33.969 4.43 1 95.44 266 GLY A O 1
ATOM 2183 N N . ASN A 1 267 ? 6.211 -35.094 2.551 1 96 267 ASN A N 1
ATOM 2184 C CA . ASN A 1 267 ? 5.379 -34.219 1.729 1 96 267 ASN A CA 1
ATOM 2185 C C . ASN A 1 267 ? 4.215 -35 1.102 1 96 267 ASN A C 1
ATOM 2187 O O . ASN A 1 267 ? 4.227 -36.219 1.055 1 96 267 ASN A O 1
ATOM 2191 N N . VAL A 1 268 ? 3.25 -34.281 0.77 1 92.56 268 VAL A N 1
ATOM 2192 C CA . VAL A 1 268 ? 2.131 -34.781 -0.036 1 92.56 268 VAL A CA 1
ATOM 2193 C C . VAL A 1 268 ? 1.827 -33.75 -1.145 1 92.56 268 VAL A C 1
ATOM 2195 O O . VAL A 1 268 ? 1.758 -32.562 -0.896 1 92.56 268 VAL A O 1
ATOM 2198 N N . PRO A 1 269 ? 1.746 -34.25 -2.348 1 93.62 269 PRO A N 1
ATOM 2199 C CA . PRO A 1 269 ? 1.436 -33.344 -3.432 1 93.62 269 PRO A CA 1
ATOM 2200 C C . PRO A 1 269 ? 0.105 -32.625 -3.227 1 93.62 269 PRO A C 1
ATOM 2202 O O . PRO A 1 269 ? -0.853 -33.219 -2.729 1 93.62 269 PRO A O 1
ATOM 2205 N N . ILE A 1 270 ? 0.05 -31.391 -3.617 1 95.25 270 ILE A N 1
ATOM 2206 C CA . ILE A 1 270 ? -1.178 -30.609 -3.572 1 95.25 270 ILE A CA 1
ATOM 2207 C C . ILE A 1 270 ? -1.384 -29.906 -4.906 1 95.25 270 ILE A C 1
ATOM 2209 O O . ILE A 1 270 ? -0.465 -29.828 -5.727 1 95.25 270 ILE A O 1
ATOM 2213 N N . LEU A 1 271 ? -2.559 -29.406 -5.125 1 95.12 271 LEU A N 1
ATOM 2214 C CA . LEU A 1 271 ? -2.877 -28.594 -6.289 1 95.12 271 LEU A CA 1
ATOM 2215 C C . LEU A 1 271 ? -2.301 -27.188 -6.133 1 95.12 271 LEU A C 1
ATOM 2217 O O . LEU A 1 271 ? -2.49 -26.547 -5.102 1 95.12 271 LEU A O 1
ATOM 2221 N N . ALA A 1 272 ? -1.555 -26.766 -7.141 1 96.44 272 ALA A N 1
ATOM 2222 C CA . ALA A 1 272 ? -0.98 -25.438 -7.176 1 96.44 272 ALA A CA 1
ATOM 2223 C C . ALA A 1 272 ? -1.419 -24.688 -8.43 1 96.44 272 ALA A C 1
ATOM 2225 O O . ALA A 1 272 ? -1.541 -25.281 -9.508 1 96.44 272 ALA A O 1
ATOM 2226 N N . HIS A 1 273 ? -1.671 -23.406 -8.344 1 97.25 273 HIS A N 1
ATOM 2227 C CA . HIS A 1 273 ? -1.981 -22.547 -9.484 1 97.25 273 HIS A CA 1
ATOM 2228 C C . HIS A 1 273 ? -0.815 -22.484 -10.461 1 97.25 273 HIS A C 1
ATOM 2230 O O . HIS A 1 273 ? -1.021 -22.5 -11.68 1 97.25 273 HIS A O 1
ATOM 2236 N N . GLY A 1 274 ? 0.368 -22.344 -9.883 1 95.5 274 GLY A N 1
ATOM 2237 C CA . GLY A 1 274 ? 1.589 -22.391 -10.672 1 95.5 274 GLY A CA 1
ATOM 2238 C C . GLY A 1 274 ? 2.033 -21.047 -11.188 1 95.5 274 GLY A C 1
ATOM 2239 O O . GLY A 1 274 ? 3.193 -20.859 -11.562 1 95.5 274 GLY A O 1
ATOM 2240 N N . ASP A 1 275 ? 1.159 -20.062 -11.203 1 94.75 275 ASP A N 1
ATOM 2241 C CA . ASP A 1 275 ? 1.524 -18.734 -11.688 1 94.75 275 ASP A CA 1
ATOM 2242 C C . ASP A 1 275 ? 0.913 -17.641 -10.812 1 94.75 275 ASP A C 1
ATOM 2244 O O . ASP A 1 275 ? 0.261 -16.734 -11.32 1 94.75 275 ASP A O 1
ATOM 2248 N N . MET A 1 276 ? 1.146 -17.766 -9.539 1 96.94 276 MET A N 1
ATOM 2249 C CA . MET A 1 276 ? 0.602 -16.859 -8.539 1 96.94 276 MET A CA 1
ATOM 2250 C C . MET A 1 276 ? 1.418 -15.57 -8.484 1 96.94 276 MET A C 1
ATOM 2252 O O . MET A 1 276 ? 2.252 -15.398 -7.59 1 96.94 276 MET A O 1
ATOM 2256 N N . TRP A 1 277 ? 1.137 -14.664 -9.414 1 95.62 277 TRP A N 1
ATOM 2257 C CA . TRP A 1 277 ? 1.819 -13.375 -9.383 1 95.62 277 TRP A CA 1
ATOM 2258 C C . TRP A 1 277 ? 0.832 -12.234 -9.594 1 95.62 277 TRP A C 1
ATOM 2260 O O . TRP A 1 277 ? -0.323 -12.461 -9.961 1 95.62 277 TRP A O 1
ATOM 2270 N N . ILE A 1 278 ? 1.209 -11.102 -9.383 1 96.06 278 ILE A N 1
ATOM 2271 C CA . ILE A 1 278 ? 0.409 -9.914 -9.109 1 96.06 278 ILE A CA 1
ATOM 2272 C C . ILE A 1 278 ? -0.522 -9.633 -10.281 1 96.06 278 ILE A C 1
ATOM 2274 O O . ILE A 1 278 ? -1.646 -9.156 -10.094 1 96.06 278 ILE A O 1
ATOM 2278 N N . ASN A 1 279 ? -0.142 -9.938 -11.5 1 93.75 279 ASN A N 1
ATOM 2279 C CA . ASN A 1 279 ? -0.96 -9.664 -12.672 1 93.75 279 ASN A CA 1
ATOM 2280 C C . ASN A 1 279 ? -2.131 -10.641 -12.781 1 93.75 279 ASN A C 1
ATOM 2282 O O . ASN A 1 279 ? -3.057 -10.422 -13.562 1 93.75 279 ASN A O 1
ATOM 2286 N N . ASN A 1 280 ? -2.117 -11.656 -11.961 1 96.38 280 ASN A N 1
ATOM 2287 C CA . ASN A 1 280 ? -3.178 -12.664 -12.008 1 96.38 280 ASN A CA 1
ATOM 2288 C C . ASN A 1 280 ? -4.16 -12.492 -10.852 1 96.38 280 ASN A C 1
ATOM 2290 O O . ASN A 1 280 ? -5.004 -13.359 -10.617 1 96.38 280 ASN A O 1
ATOM 2294 N N . PHE A 1 281 ? -4.031 -11.43 -10.133 1 97.81 281 PHE A N 1
ATOM 2295 C CA . PHE A 1 281 ? -4.918 -11.164 -9.008 1 97.81 281 PHE A CA 1
ATOM 2296 C C . PHE A 1 281 ? -5.828 -9.984 -9.297 1 97.81 281 PHE A C 1
ATOM 2298 O O . PHE A 1 281 ? -5.359 -8.914 -9.695 1 97.81 281 PHE A O 1
ATOM 2305 N N . MET A 1 282 ? -7.07 -10.195 -9.141 1 97.88 282 MET A N 1
ATOM 2306 C CA . MET A 1 282 ? -8.031 -9.102 -9.227 1 97.88 282 MET A CA 1
ATOM 2307 C C . MET A 1 282 ? -8.617 -8.781 -7.852 1 97.88 282 MET A C 1
ATOM 2309 O O . MET A 1 282 ? -9.016 -9.688 -7.121 1 97.88 282 MET A O 1
ATOM 2313 N N . PHE A 1 283 ? -8.648 -7.52 -7.527 1 98 283 PHE A N 1
ATOM 2314 C CA . PHE A 1 283 ? -9.172 -7.07 -6.242 1 98 283 PHE A CA 1
ATOM 2315 C C . PHE A 1 283 ? -10.453 -6.277 -6.43 1 98 283 PHE A C 1
ATOM 2317 O O . PHE A 1 283 ? -10.602 -5.543 -7.41 1 98 283 PHE A O 1
ATOM 2324 N N . GLU A 1 284 ? -11.352 -6.398 -5.492 1 97.75 284 GLU A N 1
ATOM 2325 C CA . GLU A 1 284 ? -12.578 -5.609 -5.508 1 97.75 284 GLU A CA 1
ATOM 2326 C C . GLU A 1 284 ? -12.281 -4.117 -5.473 1 97.75 284 GLU A C 1
ATOM 2328 O O . GLU A 1 284 ? -11.273 -3.691 -4.898 1 97.75 284 GLU A O 1
ATOM 2333 N N . VAL A 1 285 ? -13.133 -3.383 -6.066 1 96.62 285 VAL A N 1
ATOM 2334 C CA . VAL A 1 285 ? -12.961 -1.934 -6.023 1 96.62 285 VAL A CA 1
ATOM 2335 C C . VAL A 1 285 ? -13.859 -1.337 -4.941 1 96.62 285 VAL A C 1
ATOM 2337 O O . VAL A 1 285 ? -14.906 -1.895 -4.621 1 96.62 285 VAL A O 1
ATOM 2340 N N . ASP A 1 286 ? -13.445 -0.257 -4.395 1 92.38 286 ASP A N 1
ATOM 2341 C CA . ASP A 1 286 ? -14.25 0.45 -3.406 1 92.38 286 ASP A CA 1
ATOM 2342 C C . ASP A 1 286 ? -15.18 1.458 -4.078 1 92.38 286 ASP A C 1
ATOM 2344 O O . ASP A 1 286 ? -15.336 1.448 -5.301 1 92.38 286 ASP A O 1
ATOM 2348 N N . GLY A 1 287 ? -15.883 2.26 -3.309 1 89.5 287 GLY A N 1
ATOM 2349 C CA . GLY A 1 287 ? -16.859 3.209 -3.82 1 89.5 287 GLY A CA 1
ATOM 2350 C C . GLY A 1 287 ? -16.25 4.227 -4.77 1 89.5 287 GLY A C 1
ATOM 2351 O O . GLY A 1 287 ? -16.969 4.809 -5.594 1 89.5 287 GLY A O 1
ATOM 2352 N N . ASN A 1 288 ? -14.938 4.398 -4.711 1 91.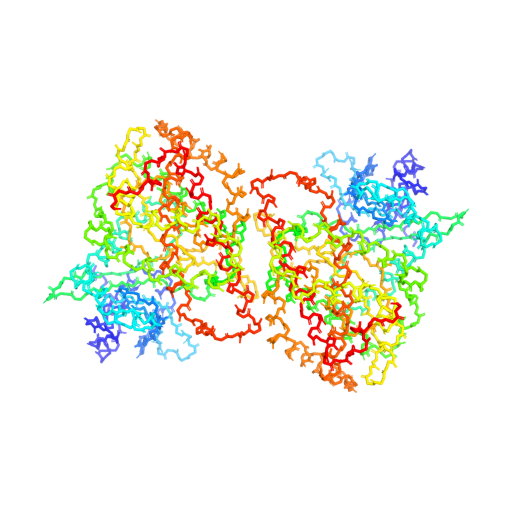38 288 ASN A N 1
ATOM 2353 C CA . ASN A 1 288 ? -14.25 5.348 -5.582 1 91.38 288 ASN A CA 1
ATOM 2354 C C . ASN A 1 288 ? -13.539 4.641 -6.73 1 91.38 288 ASN A C 1
ATOM 2356 O O . ASN A 1 288 ? -12.656 5.219 -7.375 1 91.38 288 ASN A O 1
ATOM 2360 N N . ASN A 1 289 ? -13.812 3.373 -6.895 1 93.62 289 ASN A N 1
ATOM 2361 C CA . ASN A 1 289 ? -13.289 2.541 -7.973 1 93.62 289 ASN A CA 1
ATOM 2362 C C . ASN A 1 289 ? -11.797 2.287 -7.805 1 93.62 289 ASN A C 1
ATOM 2364 O O . ASN A 1 289 ? -11.078 2.111 -8.789 1 93.62 289 ASN A O 1
ATOM 2368 N N . ASN A 1 290 ? -11.344 2.348 -6.531 1 94 290 ASN A N 1
ATOM 2369 C CA . ASN A 1 290 ? -9.969 1.99 -6.211 1 94 290 ASN A CA 1
ATOM 2370 C C . ASN A 1 290 ? -9.859 0.544 -5.734 1 94 290 ASN A C 1
ATOM 2372 O O . ASN A 1 290 ? -10.805 0.004 -5.156 1 94 290 ASN A O 1
ATOM 2376 N N . CYS A 1 291 ? -8.68 -0.073 -5.934 1 95.19 291 CYS A N 1
ATOM 2377 C CA . CYS A 1 291 ? -8.477 -1.441 -5.473 1 95.19 291 CYS A CA 1
ATOM 2378 C C . CYS A 1 291 ? -8.617 -1.533 -3.959 1 95.19 291 CYS A C 1
ATOM 2380 O O . CYS A 1 291 ? -8.016 -0.745 -3.225 1 95.19 291 CYS A O 1
ATOM 2382 N N . SER A 1 292 ? -9.383 -2.457 -3.49 1 96.31 292 SER A N 1
ATOM 2383 C CA . SER A 1 292 ? -9.539 -2.721 -2.062 1 96.31 292 SER A CA 1
ATOM 2384 C C . SER A 1 292 ? -8.562 -3.799 -1.596 1 96.31 292 SER A C 1
ATOM 2386 O O . SER A 1 292 ? -7.672 -4.207 -2.346 1 96.31 292 SER A O 1
ATOM 2388 N N . ASN A 1 293 ? -8.734 -4.207 -0.332 1 96.88 293 ASN A N 1
ATOM 2389 C CA . ASN A 1 293 ? -7.906 -5.258 0.244 1 96.88 293 ASN A CA 1
ATOM 2390 C C . ASN A 1 293 ? -8.469 -6.645 -0.055 1 96.88 293 ASN A C 1
ATOM 2392 O O . ASN A 1 293 ? -7.82 -7.656 0.214 1 96.88 293 ASN A O 1
ATOM 2396 N N . ASN A 1 294 ? -9.633 -6.676 -0.643 1 96.38 294 ASN A N 1
ATOM 2397 C CA . ASN A 1 294 ? -10.344 -7.938 -0.81 1 96.38 294 ASN A CA 1
ATOM 2398 C C . ASN A 1 294 ? -10.109 -8.531 -2.195 1 96.38 294 ASN A C 1
ATOM 2400 O O . ASN A 1 294 ? -10.469 -7.93 -3.205 1 96.38 294 ASN A O 1
ATOM 2404 N N . LEU A 1 295 ? -9.531 -9.672 -2.211 1 97.94 295 LEU A N 1
ATOM 2405 C CA . LEU A 1 295 ? -9.359 -10.391 -3.469 1 97.94 295 LEU A CA 1
ATOM 2406 C C . LEU A 1 295 ? -10.703 -10.773 -4.07 1 97.94 295 LEU A C 1
ATOM 2408 O O . LEU A 1 295 ? -11.609 -11.219 -3.354 1 97.94 295 LEU A O 1
ATOM 2412 N N . SER A 1 296 ? -10.852 -10.531 -5.316 1 97.88 296 SER A N 1
ATOM 2413 C CA . SER A 1 296 ? -12.07 -10.891 -6.039 1 97.88 296 SER A CA 1
ATOM 2414 C C . SER A 1 296 ? -11.906 -12.219 -6.77 1 97.88 296 SER A C 1
ATOM 2416 O O . SER A 1 296 ? -12.836 -13.031 -6.797 1 97.88 296 SER A O 1
ATOM 2418 N N . ALA A 1 297 ? -10.688 -12.375 -7.414 1 98.19 297 ALA A N 1
ATOM 2419 C CA . ALA A 1 297 ? -10.469 -13.617 -8.164 1 98.19 297 ALA A CA 1
ATOM 2420 C C . ALA A 1 297 ? -8.984 -13.805 -8.477 1 98.19 297 ALA A C 1
ATOM 2422 O O . ALA A 1 297 ? -8.234 -12.828 -8.586 1 98.19 297 ALA A O 1
ATOM 2423 N N . ILE A 1 298 ? -8.57 -14.992 -8.555 1 98.38 298 ILE A N 1
ATOM 2424 C CA . ILE A 1 298 ? -7.32 -15.391 -9.203 1 98.38 298 ILE A CA 1
ATOM 2425 C C . ILE A 1 298 ? -7.609 -15.883 -10.625 1 98.38 298 ILE A C 1
ATOM 2427 O O . ILE A 1 298 ? -8.461 -16.75 -10.82 1 98.38 298 ILE A O 1
ATOM 2431 N N . ILE A 1 299 ? -6.93 -15.297 -11.562 1 96.56 299 ILE A N 1
ATOM 2432 C CA . ILE A 1 299 ? -7.215 -15.625 -12.953 1 96.56 299 ILE A CA 1
ATOM 2433 C C . ILE A 1 299 ? -6.031 -16.375 -13.555 1 96.56 299 ILE A C 1
ATOM 2435 O O . ILE A 1 299 ? -5 -16.562 -12.898 1 96.56 299 ILE A O 1
ATOM 2439 N N . ASP A 1 300 ? -6.176 -16.938 -14.727 1 95.06 300 ASP A N 1
ATOM 2440 C CA . ASP A 1 300 ? -5.148 -17.547 -15.562 1 95.06 300 ASP A CA 1
ATOM 2441 C C . ASP A 1 300 ? -4.641 -18.844 -14.938 1 95.06 300 ASP A C 1
ATOM 2443 O O . ASP A 1 300 ? -3.477 -18.938 -14.539 1 95.06 300 ASP A O 1
ATOM 2447 N N . TRP A 1 301 ? -5.445 -19.859 -15.016 1 96.25 301 TRP A N 1
ATOM 2448 C CA . TRP A 1 301 ? -5.18 -21.141 -14.398 1 96.25 301 TRP A CA 1
ATOM 2449 C C . TRP A 1 301 ? -4.543 -22.109 -15.391 1 96.25 301 TRP A C 1
ATOM 2451 O O . TRP A 1 301 ? -4.691 -23.328 -15.266 1 96.25 301 TRP A O 1
ATOM 2461 N N . GLN A 1 302 ? -3.844 -21.578 -16.312 1 92.81 302 GLN A N 1
ATOM 2462 C CA . GLN A 1 302 ? -3.297 -22.375 -17.391 1 92.81 302 GLN A CA 1
ATOM 2463 C C . GLN A 1 302 ? -2.064 -23.156 -16.938 1 92.81 302 GLN A C 1
ATOM 2465 O O . GLN A 1 302 ? -1.596 -24.062 -17.641 1 92.81 302 GLN A O 1
ATOM 2470 N N . THR A 1 303 ? -1.564 -22.875 -15.711 1 93.88 303 THR A N 1
ATOM 2471 C CA . THR A 1 303 ? -0.349 -23.547 -15.25 1 93.88 303 THR A CA 1
ATOM 2472 C C . THR A 1 303 ? -0.624 -24.375 -14 1 93.88 303 THR A C 1
ATOM 2474 O O . THR A 1 303 ? 0.302 -24.719 -13.273 1 93.88 303 THR A O 1
ATOM 2477 N N . VAL A 1 304 ? -1.853 -24.688 -13.758 1 95.81 304 VAL A N 1
ATOM 2478 C CA . VAL A 1 304 ? -2.205 -25.5 -12.602 1 95.81 304 VAL A CA 1
ATOM 2479 C C . VAL A 1 304 ? -1.477 -26.844 -12.664 1 95.81 304 VAL A C 1
ATOM 2481 O O . VAL A 1 304 ? -1.338 -27.438 -13.742 1 95.81 304 VAL A O 1
ATOM 2484 N N . PHE A 1 305 ? -0.963 -27.312 -11.539 1 94.94 305 PHE A N 1
ATOM 2485 C CA . PHE A 1 305 ? -0.222 -28.578 -11.508 1 94.94 305 PHE A CA 1
ATOM 2486 C C . PHE A 1 305 ? -0.18 -29.141 -10.094 1 94.94 305 PHE A C 1
ATOM 2488 O O . PHE A 1 305 ? -0.681 -28.531 -9.156 1 94.94 305 PHE A O 1
ATOM 2495 N N . GLU A 1 306 ? 0.341 -30.359 -10.023 1 94.38 306 GLU A N 1
ATOM 2496 C CA . GLU A 1 306 ? 0.594 -30.969 -8.727 1 94.38 306 GLU A CA 1
ATOM 2497 C C . GLU A 1 306 ? 1.967 -30.578 -8.18 1 94.38 306 GLU A C 1
ATOM 2499 O O . GLU A 1 306 ? 2.994 -30.969 -8.742 1 94.38 306 GLU A O 1
ATOM 2504 N N . GLY A 1 307 ? 1.922 -29.781 -7.133 1 95.56 307 GLY A N 1
ATOM 2505 C CA . GLY A 1 307 ? 3.164 -29.281 -6.562 1 95.56 307 GLY A CA 1
ATOM 2506 C C . GLY A 1 307 ? 3.223 -29.422 -5.051 1 95.56 307 GLY A C 1
ATOM 2507 O O . GLY A 1 307 ? 2.691 -30.375 -4.488 1 95.56 307 GLY A O 1
ATOM 2508 N N . SER A 1 308 ? 4.008 -28.641 -4.426 1 96.75 308 SER A N 1
ATOM 2509 C CA . SER A 1 308 ? 4.145 -28.625 -2.971 1 96.75 308 SER A CA 1
ATOM 2510 C C . SER A 1 308 ? 3.42 -27.438 -2.355 1 96.75 308 SER A C 1
ATOM 2512 O O . SER A 1 308 ? 2.975 -26.531 -3.07 1 96.75 308 SER A O 1
ATOM 2514 N N . THR A 1 309 ? 3.355 -27.406 -1.034 1 98 309 THR A N 1
ATOM 2515 C CA . THR A 1 309 ? 2.678 -26.344 -0.309 1 98 309 THR A CA 1
ATOM 2516 C C . THR A 1 309 ? 3.42 -25.016 -0.48 1 98 309 THR A C 1
ATOM 2518 O O . THR A 1 309 ? 2.871 -23.953 -0.198 1 98 309 THR A O 1
ATOM 2521 N N . GLY A 1 310 ? 4.656 -25.062 -0.992 1 98.5 310 GLY A N 1
ATOM 2522 C CA . GLY A 1 310 ? 5.48 -23.859 -1.062 1 98.5 310 GLY A CA 1
ATOM 2523 C C . GLY A 1 310 ? 5.363 -23.141 -2.389 1 98.5 310 GLY A C 1
ATOM 2524 O O . GLY A 1 310 ? 5.738 -21.969 -2.496 1 98.5 310 GLY A O 1
ATOM 2525 N N . ASN A 1 311 ? 4.809 -23.812 -3.436 1 97.94 311 ASN A N 1
ATOM 2526 C CA . ASN A 1 311 ? 4.879 -23.266 -4.789 1 97.94 311 ASN A CA 1
ATOM 2527 C C . ASN A 1 311 ? 4.117 -21.953 -4.906 1 97.94 311 ASN A C 1
ATOM 2529 O O . ASN A 1 311 ? 4.711 -20.922 -5.199 1 97.94 311 ASN A O 1
ATOM 2533 N N . ASP A 1 312 ? 2.873 -21.984 -4.574 1 98.62 312 ASP A N 1
ATOM 2534 C CA . ASP A 1 312 ? 2.039 -20.797 -4.777 1 98.62 312 ASP A CA 1
ATOM 2535 C C . ASP A 1 312 ? 2.373 -19.703 -3.76 1 98.62 312 ASP A C 1
ATOM 2537 O O . ASP A 1 312 ? 2.414 -18.531 -4.102 1 98.62 312 ASP A O 1
ATOM 2541 N N . ILE A 1 313 ? 2.68 -20.078 -2.529 1 98.81 313 ILE A N 1
ATOM 2542 C CA . ILE A 1 313 ? 2.979 -19.094 -1.488 1 98.81 313 ILE A CA 1
ATOM 2543 C C . ILE A 1 313 ? 4.262 -18.344 -1.837 1 98.81 313 ILE A C 1
ATOM 2545 O O . ILE A 1 313 ? 4.312 -17.125 -1.753 1 98.81 313 ILE A O 1
ATOM 2549 N N . SER A 1 314 ? 5.277 -19.094 -2.246 1 98.88 314 SER A N 1
ATOM 2550 C CA . SER A 1 314 ? 6.562 -18.469 -2.547 1 98.88 314 SER A CA 1
ATOM 2551 C C . SER A 1 314 ? 6.461 -17.547 -3.754 1 98.88 314 SER A C 1
ATOM 2553 O O . SER A 1 314 ? 7.008 -16.438 -3.738 1 98.88 314 SER A O 1
ATOM 2555 N N . ARG A 1 315 ? 5.742 -17.969 -4.746 1 98.19 315 ARG A N 1
ATOM 2556 C CA . ARG A 1 315 ? 5.609 -17.125 -5.934 1 98.19 315 ARG A CA 1
ATOM 2557 C C . ARG A 1 315 ? 4.824 -15.859 -5.621 1 98.19 315 ARG A C 1
ATOM 2559 O O . ARG A 1 315 ? 5.215 -14.766 -6.027 1 98.19 315 ARG A O 1
ATOM 2566 N N . ALA A 1 316 ? 3.727 -16.047 -4.922 1 98.62 316 ALA A N 1
ATOM 2567 C CA . ALA A 1 316 ? 2.91 -14.898 -4.535 1 98.62 316 ALA A CA 1
ATOM 2568 C C . ALA A 1 316 ? 3.738 -13.867 -3.771 1 98.62 316 ALA A C 1
ATOM 2570 O O . ALA A 1 316 ? 3.693 -12.672 -4.078 1 98.62 316 ALA A O 1
ATOM 2571 N N . LEU A 1 317 ? 4.52 -14.328 -2.867 1 98.75 317 LEU A N 1
ATOM 2572 C CA . LEU A 1 317 ? 5.262 -13.43 -1.992 1 98.75 317 LEU A CA 1
ATOM 2573 C C . LEU A 1 317 ? 6.465 -12.844 -2.715 1 98.75 317 LEU A C 1
ATOM 2575 O O . LEU A 1 317 ? 6.719 -11.633 -2.635 1 98.75 317 LEU A O 1
ATOM 2579 N N . ALA A 1 318 ? 7.207 -13.648 -3.469 1 98.44 318 ALA A N 1
ATOM 2580 C CA . ALA A 1 318 ? 8.414 -13.195 -4.145 1 98.44 318 ALA A CA 1
ATOM 2581 C C . ALA A 1 318 ? 8.094 -12.133 -5.191 1 98.44 318 ALA A C 1
ATOM 2583 O O . ALA A 1 318 ? 8.836 -11.156 -5.352 1 98.44 318 ALA A O 1
ATOM 2584 N N . VAL A 1 319 ? 6.965 -12.336 -5.816 1 97.56 319 VAL A N 1
ATOM 2585 C CA . VAL A 1 319 ? 6.688 -11.5 -6.98 1 97.56 319 VAL A CA 1
ATOM 2586 C C . VAL A 1 319 ? 5.832 -10.305 -6.57 1 97.56 319 VAL A C 1
ATOM 2588 O O . VAL A 1 319 ? 5.957 -9.211 -7.137 1 97.56 319 VAL A O 1
ATOM 2591 N N . SER A 1 320 ? 5.004 -10.469 -5.547 1 97.94 320 SER A N 1
ATOM 2592 C CA . SER A 1 320 ? 3.926 -9.5 -5.395 1 97.94 320 SER A CA 1
ATOM 2593 C C . SER A 1 320 ? 4.086 -8.695 -4.113 1 97.94 320 SER A C 1
ATOM 2595 O O . SER A 1 320 ? 3.361 -7.719 -3.893 1 97.94 320 SER A O 1
ATOM 2597 N N . ALA A 1 321 ? 5.027 -9.055 -3.225 1 97.94 321 ALA A N 1
ATOM 2598 C CA . ALA A 1 321 ? 5.145 -8.375 -1.938 1 97.94 321 ALA A CA 1
ATOM 2599 C C . ALA A 1 321 ? 6.469 -7.621 -1.839 1 97.94 321 ALA A C 1
ATOM 2601 O O . ALA A 1 321 ? 7.488 -8.07 -2.367 1 97.94 321 ALA A O 1
ATOM 2602 N N . SER A 1 322 ? 6.449 -6.484 -1.154 1 97.44 322 SER A N 1
ATOM 2603 C CA . SER A 1 322 ? 7.699 -5.844 -0.758 1 97.44 322 SER A CA 1
ATOM 2604 C C . SER A 1 322 ? 8.445 -6.676 0.28 1 97.44 322 SER A C 1
ATOM 2606 O O . SER A 1 322 ? 7.848 -7.527 0.944 1 97.44 322 SER A O 1
ATOM 2608 N N . PRO A 1 323 ? 9.727 -6.453 0.394 1 97.81 323 PRO A N 1
ATOM 2609 C CA . PRO A 1 323 ? 10.523 -7.297 1.287 1 97.81 323 PRO A CA 1
ATOM 2610 C C . PRO A 1 323 ? 10 -7.289 2.725 1 97.81 323 PRO A C 1
ATOM 2612 O O . PRO A 1 323 ? 9.953 -8.344 3.371 1 97.81 323 PRO A O 1
ATOM 2615 N N . ASP A 1 324 ? 9.656 -6.141 3.234 1 97.62 324 ASP A N 1
ATOM 2616 C CA . ASP A 1 324 ? 9.219 -6.066 4.625 1 97.62 324 ASP A CA 1
ATOM 2617 C C . ASP A 1 324 ? 7.891 -6.789 4.82 1 97.62 324 ASP A C 1
ATOM 2619 O O . ASP A 1 324 ? 7.691 -7.477 5.828 1 97.62 324 ASP A O 1
ATOM 2623 N N . VAL A 1 325 ? 6.965 -6.688 3.879 1 98.06 325 VAL A N 1
ATOM 2624 C CA . VAL A 1 325 ? 5.68 -7.379 3.938 1 98.06 325 VAL A CA 1
ATOM 2625 C C . VAL A 1 325 ? 5.902 -8.891 3.867 1 98.06 325 VAL A C 1
ATOM 2627 O O . VAL A 1 325 ? 5.328 -9.641 4.656 1 98.06 325 VAL A O 1
ATOM 2630 N N . ARG A 1 326 ? 6.699 -9.289 2.924 1 98.62 326 ARG A N 1
ATOM 2631 C CA . ARG A 1 326 ? 7.012 -10.703 2.768 1 98.62 326 ARG A CA 1
ATOM 2632 C C . ARG A 1 326 ? 7.594 -11.281 4.055 1 98.62 326 ARG A C 1
ATOM 2634 O O . ARG A 1 326 ? 7.125 -12.305 4.551 1 98.62 326 ARG A O 1
ATOM 2641 N N . ARG A 1 327 ? 8.586 -10.609 4.598 1 98.56 327 ARG A N 1
ATOM 2642 C CA . ARG A 1 327 ? 9.258 -11.086 5.805 1 98.56 327 ARG A CA 1
ATOM 2643 C C . ARG A 1 327 ? 8.289 -11.125 6.984 1 98.56 327 ARG A C 1
ATOM 2645 O O . ARG A 1 327 ? 8.367 -12.031 7.824 1 98.56 327 ARG A O 1
ATOM 2652 N N . GLU A 1 328 ? 7.434 -10.156 7.035 1 98 328 GLU A N 1
ATOM 2653 C CA . GLU A 1 328 ? 6.438 -10.148 8.102 1 98 328 GLU A CA 1
ATOM 2654 C C . GLU A 1 328 ? 5.48 -11.328 7.973 1 98 328 GLU A C 1
ATOM 2656 O O . GLU A 1 328 ? 5.141 -11.969 8.969 1 98 328 GLU A O 1
ATOM 2661 N N . ILE A 1 329 ? 5.035 -11.617 6.777 1 98.62 329 ILE A N 1
ATOM 2662 C CA . ILE A 1 329 ? 4.164 -12.758 6.523 1 98.62 329 ILE A CA 1
ATOM 2663 C C . ILE A 1 329 ? 4.871 -14.047 6.934 1 98.62 329 ILE A C 1
ATOM 2665 O O . ILE A 1 329 ? 4.293 -14.891 7.621 1 98.62 329 ILE A O 1
ATOM 2669 N N . GLU A 1 330 ? 6.094 -14.156 6.539 1 98.56 330 GLU A N 1
ATOM 2670 C CA . GLU A 1 330 ? 6.875 -15.352 6.832 1 98.56 330 GLU A CA 1
ATOM 2671 C C . GLU A 1 330 ? 7.004 -15.57 8.336 1 98.56 330 GLU A C 1
ATOM 2673 O O . GLU A 1 330 ? 6.816 -16.688 8.828 1 98.56 330 GLU A O 1
ATOM 2678 N N . LYS A 1 331 ? 7.266 -14.5 8.992 1 97.5 331 LYS A N 1
ATOM 2679 C CA . LYS A 1 331 ? 7.582 -14.609 10.406 1 97.5 331 LYS A CA 1
ATOM 2680 C C . LYS A 1 331 ? 6.312 -14.719 11.25 1 97.5 331 LYS A C 1
ATOM 2682 O O . LYS A 1 331 ? 6.242 -15.516 12.18 1 97.5 331 LYS A O 1
ATOM 2687 N N . HIS A 1 332 ? 5.285 -13.969 10.914 1 96.81 332 HIS A N 1
ATOM 2688 C CA . HIS A 1 332 ? 4.191 -13.805 11.867 1 96.81 332 HIS A CA 1
ATOM 2689 C C . HIS A 1 332 ? 2.92 -14.484 11.367 1 96.81 332 HIS A C 1
ATOM 2691 O O . HIS A 1 332 ? 2.061 -14.867 12.164 1 96.81 332 HIS A O 1
ATOM 2697 N N . TYR A 1 333 ? 2.771 -14.672 10.094 1 97.94 333 TYR A N 1
ATOM 2698 C CA . TYR A 1 333 ? 1.491 -15.164 9.594 1 97.94 333 TYR A CA 1
ATOM 2699 C C . TYR A 1 333 ? 1.561 -16.656 9.273 1 97.94 333 TYR A C 1
ATOM 2701 O O . TYR A 1 333 ? 0.549 -17.359 9.336 1 97.94 333 TYR A O 1
ATOM 2709 N N . PHE A 1 334 ? 2.717 -17.172 8.883 1 98.56 334 PHE A N 1
ATOM 2710 C CA . PHE A 1 334 ? 2.861 -18.562 8.477 1 98.56 334 PHE A CA 1
ATOM 2711 C C . PHE A 1 334 ? 2.402 -19.5 9.586 1 98.56 334 PHE A C 1
ATOM 2713 O O . PHE A 1 334 ? 1.704 -20.484 9.328 1 98.56 334 PHE A O 1
ATOM 2720 N N . PRO A 1 335 ? 2.777 -19.219 10.883 1 98.38 335 PRO A N 1
ATOM 2721 C CA . PRO A 1 335 ? 2.287 -20.094 11.938 1 98.38 335 PRO A CA 1
ATOM 2722 C C . PRO A 1 335 ? 0.762 -20.141 12.016 1 98.38 335 PRO A C 1
ATOM 2724 O O . PRO A 1 335 ? 0.18 -21.219 12.188 1 98.38 335 PRO A O 1
ATOM 2727 N N . GLU A 1 336 ? 0.129 -19.047 11.852 1 97.81 336 GLU A N 1
ATOM 2728 C CA . GLU A 1 336 ? -1.33 -18.984 11.859 1 97.81 336 GLU A CA 1
ATOM 2729 C C . GLU A 1 336 ? -1.921 -19.719 10.656 1 97.81 336 GLU A C 1
ATOM 2731 O O . GLU A 1 336 ? -2.91 -20.438 10.789 1 97.81 336 GLU A O 1
ATOM 2736 N N . PHE A 1 337 ? -1.357 -19.516 9.523 1 98.19 337 PHE A N 1
ATOM 2737 C CA . PHE A 1 337 ? -1.78 -20.172 8.297 1 98.19 337 PHE A CA 1
ATOM 2738 C C . PHE A 1 337 ? -1.748 -21.688 8.469 1 98.19 337 PHE A C 1
ATOM 2740 O O . PHE A 1 337 ? -2.73 -22.375 8.172 1 98.19 337 PHE A O 1
ATOM 2747 N N . TYR A 1 338 ? -0.638 -22.141 8.977 1 98.25 338 TYR A N 1
ATOM 2748 C CA . TYR A 1 338 ? -0.429 -23.578 9.172 1 98.25 338 TYR A CA 1
ATOM 2749 C C . TYR A 1 338 ? -1.413 -24.141 10.188 1 98.25 338 TYR A C 1
ATOM 2751 O O . TYR A 1 338 ? -1.982 -25.219 9.977 1 98.25 338 TYR A O 1
ATOM 2759 N N . GLN A 1 339 ? -1.598 -23.406 11.242 1 98 339 GLN A N 1
ATOM 2760 C CA . GLN A 1 339 ? -2.506 -23.875 12.281 1 98 339 GLN A CA 1
ATOM 2761 C C . GLN A 1 339 ? -3.939 -23.953 11.766 1 98 339 GLN A C 1
ATOM 2763 O O . GLN A 1 339 ? -4.676 -24.875 12.109 1 98 339 GLN A O 1
ATOM 2768 N N . LYS A 1 340 ? -4.297 -22.984 11.039 1 97.31 340 LYS A N 1
ATOM 2769 C CA . LYS A 1 340 ? -5.617 -23.016 10.422 1 97.31 340 LYS A CA 1
ATOM 2770 C C . LYS A 1 340 ? -5.789 -24.25 9.539 1 97.31 340 LYS A C 1
ATOM 2772 O O . LYS A 1 340 ? -6.832 -24.906 9.578 1 97.31 340 LYS A O 1
ATOM 2777 N N . LEU A 1 341 ? -4.797 -24.547 8.719 1 97 341 LEU A N 1
ATOM 2778 C CA . LEU A 1 341 ? -4.816 -25.703 7.84 1 97 341 LEU A CA 1
ATOM 2779 C C . LEU A 1 341 ? -4.898 -27 8.656 1 97 341 LEU A C 1
ATOM 2781 O O . LEU A 1 341 ? -5.719 -27.859 8.359 1 97 341 LEU A O 1
ATOM 2785 N N . LYS A 1 342 ? -4.086 -27.078 9.656 1 96.75 342 LYS A N 1
ATOM 2786 C CA . LYS A 1 342 ? -4.055 -28.25 10.523 1 96.75 342 LYS A CA 1
ATOM 2787 C C . LYS A 1 342 ? -5.41 -28.484 11.188 1 96.75 342 LYS A C 1
ATOM 2789 O O . LYS A 1 342 ? -5.91 -29.609 11.227 1 96.75 342 LYS A O 1
ATOM 2794 N N . HIS A 1 343 ? -5.953 -27.438 11.68 1 97.06 343 HIS A N 1
ATOM 2795 C CA . HIS A 1 343 ? -7.246 -27.516 12.344 1 97.06 343 HIS A CA 1
ATOM 2796 C C . HIS A 1 343 ? -8.336 -27.969 11.383 1 97.06 343 HIS A C 1
ATOM 2798 O O . HIS A 1 343 ? -9.156 -28.828 11.727 1 97.06 343 HIS A O 1
ATOM 2804 N N . SER A 1 344 ? -8.328 -27.422 10.227 1 95.56 344 SER A N 1
ATOM 2805 C CA . SER A 1 344 ? -9.336 -27.781 9.234 1 95.56 344 SER A CA 1
ATOM 2806 C C . SER A 1 344 ? -9.227 -29.25 8.844 1 95.56 344 SER A C 1
ATOM 2808 O O . SER A 1 344 ? -10.234 -29.953 8.734 1 95.56 344 SER A O 1
ATOM 2810 N N . ILE A 1 345 ? -8.078 -29.719 8.602 1 94.81 345 ILE A N 1
ATOM 2811 C CA . ILE A 1 345 ? -7.844 -31.094 8.211 1 94.81 345 ILE A CA 1
ATOM 2812 C C . ILE A 1 345 ? -8.281 -32.031 9.336 1 94.81 345 ILE A C 1
ATOM 2814 O O . ILE A 1 345 ? -8.953 -33.031 9.086 1 94.81 345 ILE A O 1
ATOM 2818 N N . SER A 1 346 ? -7.941 -31.625 10.531 1 95.25 346 SER A N 1
ATOM 2819 C CA . SER A 1 346 ? -8.344 -32.406 11.695 1 95.25 346 SER A CA 1
ATOM 2820 C C . SER A 1 346 ? -9.859 -32.469 11.828 1 95.25 346 SER A C 1
ATOM 2822 O O . SER A 1 346 ? -10.422 -33.5 12.156 1 95.25 346 SER A O 1
ATOM 2824 N N . ASN A 1 347 ? -10.438 -31.406 11.602 1 95.25 347 ASN A N 1
ATOM 2825 C CA . ASN A 1 347 ? -11.891 -31.328 11.688 1 95.25 347 ASN A CA 1
ATOM 2826 C C . ASN A 1 347 ? -12.562 -32.188 10.633 1 95.25 347 ASN A C 1
ATOM 2828 O O . ASN A 1 347 ? -13.742 -32.562 10.773 1 95.25 347 ASN A O 1
ATOM 2832 N N . ASN A 1 348 ? -11.883 -32.562 9.641 1 92.62 348 ASN A N 1
ATOM 2833 C CA . ASN A 1 348 ? -12.406 -33.469 8.609 1 92.62 348 ASN A CA 1
ATOM 2834 C C . ASN A 1 348 ? -11.961 -34.906 8.82 1 92.62 348 ASN A C 1
ATOM 2836 O O . ASN A 1 348 ? -12.039 -35.719 7.902 1 92.62 348 ASN A O 1
ATOM 2840 N N . GLY A 1 349 ? -11.422 -35.188 10 1 91.5 349 GLY A N 1
ATOM 2841 C CA . GLY A 1 349 ? -11.094 -36.562 10.398 1 91.5 349 GLY A CA 1
ATOM 2842 C C . GLY A 1 349 ? -9.789 -37.062 9.805 1 91.5 349 GLY A C 1
ATOM 2843 O O . GLY A 1 349 ? -9.562 -38.25 9.711 1 91.5 349 GLY A O 1
ATOM 2844 N N . LYS A 1 350 ? -8.992 -36.094 9.344 1 92.44 350 LYS A N 1
ATOM 2845 C CA . LYS A 1 350 ? -7.715 -36.469 8.75 1 92.44 350 LYS A CA 1
ATOM 2846 C C . LYS A 1 350 ? -6.547 -35.906 9.531 1 92.44 350 LYS A C 1
ATOM 2848 O O . LYS A 1 350 ? -6.75 -35.125 10.477 1 92.44 350 LYS A O 1
ATOM 2853 N N . GLU A 1 351 ? -5.391 -36.406 9.195 1 90.88 351 GLU A N 1
ATOM 2854 C CA . GLU A 1 351 ? -4.172 -35.875 9.797 1 90.88 351 GLU A CA 1
ATOM 2855 C C . GLU A 1 351 ? -3.293 -35.188 8.758 1 90.88 351 GLU A C 1
ATOM 2857 O O . GLU A 1 351 ? -3.113 -35.688 7.652 1 90.88 351 GLU A O 1
ATOM 2862 N N . LEU A 1 352 ? -2.902 -34.031 9.125 1 92.5 352 LEU A N 1
ATOM 2863 C CA . LEU A 1 352 ? -1.971 -33.312 8.25 1 92.5 352 LEU A CA 1
ATOM 2864 C C . LEU A 1 352 ? -0.595 -33.969 8.281 1 92.5 352 LEU A C 1
ATOM 2866 O O . LEU A 1 352 ? 0.104 -33.906 9.297 1 92.5 352 LEU A O 1
ATOM 2870 N N . MET A 1 353 ? -0.198 -34.469 7.238 1 91.38 353 MET A N 1
ATOM 2871 C CA . MET A 1 353 ? 1.032 -35.25 7.145 1 91.38 353 MET A CA 1
ATOM 2872 C C . MET A 1 353 ? 2.248 -34.344 7.031 1 91.38 353 MET A C 1
ATOM 2874 O O . MET A 1 353 ? 3.375 -34.781 7.301 1 91.38 353 MET A O 1
ATOM 2878 N N . ILE A 1 354 ? 2.004 -33.156 6.723 1 96.56 354 ILE A N 1
ATOM 2879 C CA . ILE A 1 354 ? 3.1 -32.219 6.547 1 96.56 354 ILE A CA 1
ATOM 2880 C C . ILE A 1 354 ? 3.346 -31.469 7.852 1 96.56 354 ILE A C 1
ATOM 2882 O O . ILE A 1 354 ? 2.492 -30.703 8.305 1 96.56 354 ILE A O 1
ATOM 2886 N N . SER A 1 355 ? 4.52 -31.641 8.438 1 97.69 355 SER A N 1
ATOM 2887 C CA . SER A 1 355 ? 4.863 -30.891 9.648 1 97.69 355 SER A CA 1
ATOM 2888 C C . SER A 1 355 ? 5.094 -29.422 9.352 1 97.69 355 SER A C 1
ATOM 2890 O O . SER A 1 355 ? 5.242 -29.031 8.188 1 97.69 355 SER A O 1
ATOM 2892 N N . TYR A 1 356 ? 5.09 -28.594 10.336 1 98.06 356 TYR A N 1
ATOM 2893 C CA . TYR A 1 356 ? 5.375 -27.172 10.141 1 98.06 356 TYR A CA 1
ATOM 2894 C C . TYR A 1 356 ? 6.777 -26.969 9.578 1 98.06 356 TYR A C 1
ATOM 2896 O O . TYR A 1 356 ? 6.996 -26.094 8.742 1 98.06 356 TYR A O 1
ATOM 2904 N N . GLU A 1 357 ? 7.711 -27.766 10.078 1 97.94 357 GLU A N 1
ATOM 2905 C CA . GLU A 1 357 ? 9.078 -27.688 9.578 1 97.94 357 GLU A CA 1
ATOM 2906 C C . GLU A 1 357 ? 9.141 -27.984 8.078 1 97.94 357 GLU A C 1
ATOM 2908 O O . GLU A 1 357 ? 9.844 -27.297 7.336 1 97.94 357 GLU A O 1
ATOM 2913 N N . LYS A 1 358 ? 8.438 -29.016 7.691 1 98.12 358 LYS A N 1
ATOM 2914 C CA . LYS A 1 358 ? 8.406 -29.359 6.273 1 98.12 358 LYS A CA 1
ATOM 2915 C C . LYS A 1 358 ? 7.676 -28.297 5.461 1 98.12 358 LYS A C 1
ATOM 2917 O O . LYS A 1 358 ? 8.055 -28 4.324 1 98.12 358 LYS A O 1
ATOM 2922 N N . PHE A 1 359 ? 6.598 -27.75 6.039 1 98.5 359 PHE A N 1
ATOM 2923 C CA . PHE A 1 359 ? 5.879 -26.656 5.422 1 98.5 359 PHE A CA 1
ATOM 2924 C C . PHE A 1 359 ? 6.82 -25.484 5.137 1 98.5 359 PHE A C 1
ATOM 2926 O O . PHE A 1 359 ? 6.844 -24.953 4.02 1 98.5 359 PHE A O 1
ATOM 2933 N N . LEU A 1 360 ? 7.617 -25.125 6.105 1 98.69 360 LEU A N 1
ATOM 2934 C CA . LEU A 1 360 ? 8.578 -24.031 5.957 1 98.69 360 LEU A CA 1
ATOM 2935 C C . LEU A 1 360 ? 9.664 -24.406 4.957 1 98.69 360 LEU A C 1
ATOM 2937 O O . LEU A 1 360 ? 10.117 -23.562 4.18 1 98.69 360 LEU A O 1
ATOM 2941 N N . TYR A 1 361 ? 10.078 -25.641 5.062 1 98.75 361 TYR A N 1
ATOM 2942 C CA . TYR A 1 361 ? 11.062 -26.125 4.113 1 98.75 361 TYR A CA 1
ATOM 2943 C C . TYR A 1 361 ? 10.57 -25.984 2.68 1 98.75 361 TYR A C 1
ATOM 2945 O O . TYR A 1 361 ? 11.289 -25.484 1.813 1 98.75 361 TYR A O 1
ATOM 2953 N N . ASN A 1 362 ? 9.344 -26.406 2.443 1 98.81 362 ASN A N 1
ATOM 2954 C CA . ASN A 1 362 ? 8.75 -26.281 1.118 1 98.81 362 ASN A CA 1
ATOM 2955 C C . ASN A 1 362 ? 8.742 -24.844 0.637 1 98.81 362 ASN A C 1
ATOM 2957 O O . ASN A 1 362 ? 9.102 -24.562 -0.508 1 98.81 362 ASN A O 1
ATOM 2961 N N . TYR A 1 363 ? 8.352 -23.938 1.525 1 98.81 363 TYR A N 1
ATOM 2962 C CA . TYR A 1 363 ? 8.32 -22.516 1.174 1 98.81 363 TYR A CA 1
ATOM 2963 C C . TYR A 1 363 ? 9.711 -22.031 0.793 1 98.81 363 TYR A C 1
ATOM 2965 O O . TYR A 1 363 ? 9.891 -21.391 -0.252 1 98.81 363 TYR A O 1
ATOM 2973 N N . LYS A 1 364 ? 10.648 -22.297 1.641 1 98.88 364 LYS A N 1
ATOM 2974 C CA . LYS A 1 364 ? 11.992 -21.766 1.453 1 98.88 364 LYS A CA 1
ATOM 2975 C C . LYS A 1 364 ? 12.602 -22.281 0.148 1 98.88 364 LYS A C 1
ATOM 2977 O O . LYS A 1 364 ? 13.211 -21.5 -0.599 1 98.88 364 LYS A O 1
ATOM 2982 N N . ILE A 1 365 ? 12.398 -23.562 -0.126 1 98.81 365 ILE A N 1
ATOM 2983 C CA . ILE A 1 365 ? 12.945 -24.172 -1.332 1 98.81 365 ILE A CA 1
ATOM 2984 C C . ILE A 1 365 ? 12.312 -23.531 -2.566 1 98.81 365 ILE A C 1
ATOM 2986 O O . ILE A 1 365 ? 13.008 -23.141 -3.506 1 98.81 365 ILE A O 1
ATOM 2990 N N . CYS A 1 366 ? 11.023 -23.422 -2.543 1 98.75 366 CYS A N 1
ATOM 2991 C CA . CYS A 1 366 ? 10.32 -22.828 -3.668 1 98.75 366 CYS A CA 1
ATOM 2992 C C . CYS A 1 366 ? 10.664 -21.344 -3.807 1 98.75 366 CYS A C 1
ATOM 2994 O O . CYS A 1 366 ? 10.734 -20.812 -4.918 1 98.75 366 CYS A O 1
ATOM 2996 N N . PHE A 1 367 ? 10.906 -20.703 -2.666 1 98.88 367 PHE A N 1
ATOM 2997 C CA . PHE A 1 367 ? 11.25 -19.297 -2.67 1 98.88 367 PHE A CA 1
ATOM 2998 C C . PHE A 1 367 ? 12.586 -19.062 -3.359 1 98.88 367 PHE A C 1
ATOM 3000 O O . PHE A 1 367 ? 12.766 -18.062 -4.059 1 98.88 367 PHE A O 1
ATOM 3007 N N . ILE A 1 368 ? 13.516 -19.953 -3.143 1 98.81 368 ILE A N 1
ATOM 3008 C CA . ILE A 1 368 ? 14.797 -19.859 -3.826 1 98.81 368 ILE A CA 1
ATOM 3009 C C . ILE A 1 368 ? 14.578 -19.844 -5.336 1 98.81 368 ILE A C 1
ATOM 3011 O O . ILE A 1 368 ? 15.078 -18.953 -6.027 1 98.81 368 ILE A O 1
ATOM 3015 N N . GLU A 1 369 ? 13.828 -20.75 -5.785 1 98.44 369 GLU A N 1
ATOM 3016 C CA . GLU A 1 369 ? 13.547 -20.859 -7.211 1 98.44 369 GLU A CA 1
ATOM 3017 C C . GLU A 1 369 ? 12.812 -19.625 -7.723 1 98.44 369 GLU A C 1
ATOM 3019 O O . GLU A 1 369 ? 13.156 -19.078 -8.773 1 98.44 369 GLU A O 1
ATOM 3024 N N . GLN A 1 370 ? 11.805 -19.156 -7 1 98.25 370 GLN A N 1
ATOM 3025 C CA . GLN A 1 370 ? 11 -18.016 -7.426 1 98.25 370 GLN A CA 1
ATOM 3026 C C . GLN A 1 370 ? 11.82 -16.719 -7.402 1 98.25 370 GLN A C 1
ATOM 3028 O O . GLN A 1 370 ? 11.602 -15.82 -8.219 1 98.25 370 GLN A O 1
ATOM 3033 N N . SER A 1 371 ? 12.766 -16.609 -6.465 1 98.56 371 SER A N 1
ATOM 3034 C CA . SER A 1 371 ? 13.656 -15.453 -6.414 1 98.56 371 SER A CA 1
ATOM 3035 C C . SER A 1 371 ? 14.5 -15.352 -7.68 1 98.56 371 SER A C 1
ATOM 3037 O O . SER A 1 371 ? 14.703 -14.258 -8.211 1 98.56 371 SER A O 1
ATOM 3039 N N . LEU A 1 372 ? 14.922 -16.516 -8.148 1 98.12 372 LEU A N 1
ATOM 3040 C CA . LEU A 1 372 ? 15.68 -16.547 -9.398 1 98.12 372 LEU A CA 1
ATOM 3041 C C . LEU A 1 372 ? 14.781 -16.234 -10.594 1 98.12 372 LEU A C 1
ATOM 3043 O O . LEU A 1 372 ? 15.172 -15.508 -11.5 1 98.12 372 LEU A O 1
ATOM 3047 N N . MET A 1 373 ? 13.586 -16.734 -10.523 1 96.06 373 MET A N 1
ATOM 3048 C CA . MET A 1 373 ? 12.625 -16.516 -11.609 1 96.06 373 MET A CA 1
ATOM 3049 C C . MET A 1 373 ? 12.312 -15.039 -11.781 1 96.06 373 MET A C 1
ATOM 3051 O O . MET A 1 373 ? 11.953 -14.602 -12.875 1 96.06 373 MET A O 1
ATOM 3055 N N . MET A 1 374 ? 12.484 -14.25 -10.766 1 96.31 374 MET A N 1
ATOM 3056 C CA . MET A 1 374 ? 12.195 -12.82 -10.805 1 96.31 374 MET A CA 1
ATOM 3057 C C . MET A 1 374 ? 13.094 -12.109 -11.812 1 96.31 374 MET A C 1
ATOM 3059 O O . MET A 1 374 ? 12.734 -11.062 -12.352 1 96.31 374 MET A O 1
ATOM 3063 N N . LEU A 1 375 ? 14.227 -12.695 -12.062 1 95.12 375 LEU A N 1
ATOM 3064 C CA . LEU A 1 375 ? 15.188 -12.094 -12.977 1 95.12 375 LEU A CA 1
ATOM 3065 C C . LEU A 1 375 ? 14.625 -12.039 -14.398 1 95.12 375 LEU A C 1
ATOM 3067 O O . LEU A 1 375 ? 15.055 -11.211 -15.203 1 95.12 375 LEU A O 1
ATOM 3071 N N . ILE A 1 376 ? 13.641 -12.859 -14.664 1 90 376 ILE A N 1
ATOM 3072 C CA . ILE A 1 376 ? 13.016 -12.867 -15.984 1 90 376 ILE A CA 1
ATOM 3073 C C . ILE A 1 376 ? 11.609 -12.281 -15.891 1 90 376 ILE A C 1
ATOM 3075 O O . ILE A 1 376 ? 11.172 -11.547 -16.781 1 90 376 ILE A O 1
ATOM 3079 N N . MET A 1 377 ? 10.914 -12.492 -14.828 1 89.94 377 MET A N 1
ATOM 3080 C CA . MET A 1 377 ? 9.5 -12.164 -14.68 1 89.94 377 MET A CA 1
ATOM 3081 C C . MET A 1 377 ? 9.289 -10.656 -14.656 1 89.94 377 MET A C 1
ATOM 3083 O O . MET A 1 377 ? 8.227 -10.164 -15.055 1 89.94 377 MET A O 1
ATOM 3087 N N . VAL A 1 378 ? 10.266 -9.938 -14.227 1 90.31 378 VAL A N 1
ATOM 3088 C CA . VAL A 1 378 ? 10.141 -8.492 -14.109 1 90.31 378 VAL A CA 1
ATOM 3089 C C . VAL A 1 378 ? 9.859 -7.887 -15.484 1 90.31 378 VAL A C 1
ATOM 3091 O O . VAL A 1 378 ? 9.039 -6.973 -15.609 1 90.31 378 VAL A O 1
ATOM 3094 N N . GLY A 1 379 ? 10.492 -8.422 -16.5 1 85.94 379 GLY A N 1
ATOM 3095 C CA . GLY A 1 379 ? 10.242 -7.949 -17.844 1 85.94 379 GLY A CA 1
ATOM 3096 C C . GLY A 1 379 ? 8.797 -8.133 -18.281 1 85.94 379 GLY A C 1
ATOM 3097 O O . GLY A 1 379 ? 8.203 -7.223 -18.859 1 85.94 379 GLY A O 1
ATOM 3098 N N . PHE A 1 380 ? 8.25 -9.227 -17.906 1 85.12 380 PHE A N 1
ATOM 3099 C CA . PHE A 1 380 ? 6.859 -9.523 -18.25 1 85.12 380 PHE A CA 1
ATOM 3100 C C . PHE A 1 380 ? 5.91 -8.656 -17.422 1 85.12 380 PHE A C 1
ATOM 3102 O O . PHE A 1 380 ? 4.91 -8.156 -17.938 1 85.12 380 PHE A O 1
ATOM 3109 N N . ALA A 1 381 ? 6.312 -8.484 -16.234 1 87.75 381 ALA A N 1
ATOM 3110 C CA . ALA A 1 381 ? 5.453 -7.75 -15.305 1 87.75 381 ALA A CA 1
ATOM 3111 C C . ALA A 1 381 ? 5.363 -6.277 -15.695 1 87.75 381 ALA A C 1
ATOM 3113 O O . ALA A 1 381 ? 4.336 -5.633 -15.469 1 87.75 381 ALA A O 1
ATOM 3114 N N . LEU A 1 382 ? 6.355 -5.727 -16.422 1 88.94 382 LEU A N 1
ATOM 3115 C CA . LEU A 1 382 ? 6.43 -4.293 -16.672 1 88.94 382 LEU A CA 1
ATOM 3116 C C . LEU A 1 382 ? 6.133 -3.984 -18.141 1 88.94 382 LEU A C 1
ATOM 3118 O O . LEU A 1 382 ? 6.195 -2.826 -18.547 1 88.94 382 LEU A O 1
ATOM 3122 N N . GLN A 1 383 ? 5.789 -4.941 -18.844 1 84.06 383 GLN A N 1
ATOM 3123 C CA . GLN A 1 383 ? 5.711 -4.82 -20.297 1 84.06 383 GLN A CA 1
ATOM 3124 C C . GLN A 1 383 ? 4.664 -3.787 -20.703 1 84.06 383 GLN A C 1
ATOM 3126 O O . GLN A 1 383 ? 4.797 -3.141 -21.75 1 84.06 383 GLN A O 1
ATOM 3131 N N . GLU A 1 384 ? 3.738 -3.49 -19.938 1 82.12 384 GLU A N 1
ATOM 3132 C CA . GLU A 1 384 ? 2.654 -2.594 -20.312 1 82.12 384 GLU A CA 1
ATOM 3133 C C . GLU A 1 384 ? 2.971 -1.148 -19.938 1 82.12 384 GLU A C 1
ATOM 3135 O O . GLU A 1 384 ? 2.238 -0.23 -20.312 1 82.12 384 GLU A O 1
ATOM 3140 N N . TYR A 1 385 ? 4.043 -0.846 -19.281 1 88.94 385 TYR A N 1
ATOM 3141 C CA . TYR A 1 385 ? 4.238 0.473 -18.688 1 88.94 385 TYR A CA 1
ATOM 3142 C C . TYR A 1 385 ? 5.262 1.279 -19.484 1 88.94 385 TYR A C 1
ATOM 3144 O O . TYR A 1 385 ? 5.547 2.43 -19.141 1 88.94 385 TYR A O 1
ATOM 3152 N N . ASN A 1 386 ? 5.723 0.834 -20.562 1 87.38 386 ASN A N 1
ATOM 3153 C CA . ASN A 1 386 ? 6.738 1.557 -21.328 1 87.38 386 ASN A CA 1
ATOM 3154 C C . ASN A 1 386 ? 7.816 2.131 -20.406 1 87.38 386 ASN A C 1
ATOM 3156 O O . ASN A 1 386 ? 8.086 3.332 -20.438 1 87.38 386 ASN A O 1
ATOM 3160 N N . VAL A 1 387 ? 8.469 1.373 -19.625 1 91.62 387 VAL A N 1
ATOM 3161 C CA . VAL A 1 387 ? 9.484 1.772 -18.656 1 91.62 387 VAL A CA 1
ATOM 3162 C C . VAL A 1 387 ? 10.625 2.49 -19.359 1 91.62 387 VAL A C 1
ATOM 3164 O O . VAL A 1 387 ? 11.281 1.915 -20.234 1 91.62 387 VAL A O 1
ATOM 3167 N N . PRO A 1 388 ? 10.914 3.678 -19 1 92.62 388 PRO A N 1
ATOM 3168 C CA . PRO A 1 388 ? 11.969 4.414 -19.688 1 92.62 388 PRO A CA 1
ATOM 3169 C C . PRO A 1 388 ? 13.367 3.875 -19.375 1 92.62 388 PRO A C 1
ATOM 3171 O O . PRO A 1 388 ? 13.641 3.504 -18.219 1 92.62 388 PRO A O 1
ATOM 3174 N N . GLU A 1 389 ? 14.172 3.777 -20.359 1 87.88 389 GLU A N 1
ATOM 3175 C CA . GLU A 1 389 ? 15.562 3.387 -20.141 1 87.88 389 GLU A CA 1
ATOM 3176 C C . GLU A 1 389 ? 16.344 4.504 -19.469 1 87.88 389 GLU A C 1
ATOM 3178 O O . GLU A 1 389 ? 17.172 4.246 -18.578 1 87.88 389 GLU A O 1
ATOM 3183 N N . SER A 1 390 ? 16.031 5.688 -19.938 1 91.25 390 SER A N 1
ATOM 3184 C CA . SER A 1 390 ? 16.703 6.855 -19.375 1 91.25 390 SER A CA 1
ATOM 3185 C C . SER A 1 390 ? 16.078 7.254 -18.047 1 91.25 390 SER A C 1
ATOM 3187 O O . SER A 1 390 ? 15.039 6.715 -17.656 1 91.25 390 SER A O 1
ATOM 3189 N N . SER A 1 391 ? 16.766 8.125 -17.422 1 92.75 391 SER A N 1
ATOM 3190 C CA . SER A 1 391 ? 16.281 8.641 -16.141 1 92.75 391 SER A CA 1
ATOM 3191 C C . SER A 1 391 ? 14.922 9.305 -16.297 1 92.75 391 SER A C 1
ATOM 3193 O O . SER A 1 391 ? 14.672 10.008 -17.281 1 92.75 391 SER A O 1
ATOM 3195 N N . ASP A 1 392 ? 14.047 8.914 -15.406 1 95.62 392 ASP A N 1
ATOM 3196 C CA . ASP A 1 392 ? 12.688 9.438 -15.352 1 95.62 392 ASP A CA 1
ATOM 3197 C C . ASP A 1 392 ? 12.258 9.727 -13.914 1 95.62 392 ASP A C 1
ATOM 3199 O O . ASP A 1 392 ? 12.508 8.914 -13.016 1 95.62 392 ASP A O 1
ATOM 3203 N N . TYR A 1 393 ? 11.594 10.812 -13.688 1 96.56 393 TYR A N 1
ATOM 3204 C CA . TYR A 1 393 ? 11.281 11.344 -12.359 1 96.56 393 TYR A CA 1
ATOM 3205 C C . TYR A 1 393 ? 10.531 10.312 -11.531 1 96.56 393 TYR A C 1
ATOM 3207 O O . TYR A 1 393 ? 10.898 10.047 -10.383 1 96.56 393 TYR A O 1
ATOM 3215 N N . ILE A 1 394 ? 9.555 9.68 -12.047 1 97.25 394 ILE A N 1
ATOM 3216 C CA . ILE A 1 394 ? 8.727 8.719 -11.328 1 97.25 394 ILE A CA 1
ATOM 3217 C C . ILE A 1 394 ? 9.367 7.332 -11.398 1 97.25 394 ILE A C 1
ATOM 3219 O O . ILE A 1 394 ? 9.539 6.668 -10.375 1 97.25 394 ILE A O 1
ATOM 3223 N N . TRP A 1 395 ? 9.859 6.891 -12.523 1 97.12 395 TRP A N 1
ATOM 3224 C CA . TRP A 1 395 ? 10.289 5.52 -12.766 1 97.12 395 TRP A CA 1
ATOM 3225 C C . TRP A 1 395 ? 11.633 5.246 -12.094 1 97.12 395 TRP A C 1
ATOM 3227 O O . TRP A 1 395 ? 11.961 4.094 -11.797 1 97.12 395 TRP A O 1
ATOM 3237 N N . ASP A 1 396 ? 12.43 6.309 -11.852 1 96.5 396 ASP A N 1
ATOM 3238 C CA . ASP A 1 396 ? 13.664 6.074 -11.109 1 96.5 396 ASP A CA 1
ATOM 3239 C C . ASP A 1 396 ? 13.375 5.504 -9.727 1 96.5 396 ASP A C 1
ATOM 3241 O O . ASP A 1 396 ? 14.039 4.562 -9.281 1 96.5 396 ASP A O 1
ATOM 3245 N N . ALA A 1 397 ? 12.383 6.082 -9.094 1 97 397 ALA A N 1
ATOM 3246 C CA . ALA A 1 397 ? 12 5.582 -7.777 1 97 397 ALA A CA 1
ATOM 3247 C C . ALA A 1 397 ? 11.367 4.195 -7.883 1 97 397 ALA A C 1
ATOM 3249 O O . ALA A 1 397 ? 11.625 3.324 -7.051 1 97 397 ALA A O 1
ATOM 3250 N N . ARG A 1 398 ? 10.555 3.941 -8.898 1 97.25 398 ARG A N 1
ATOM 3251 C CA . ARG A 1 398 ? 9.906 2.648 -9.086 1 97.25 398 ARG A CA 1
ATOM 3252 C C . ARG A 1 398 ? 10.93 1.561 -9.391 1 97.25 398 ARG A C 1
ATOM 3254 O O . ARG A 1 398 ? 10.867 0.467 -8.828 1 97.25 398 ARG A O 1
ATOM 3261 N N . LYS A 1 399 ? 11.867 1.9 -10.281 1 96.25 399 LYS A N 1
ATOM 3262 C CA . LYS A 1 399 ? 12.938 0.959 -10.602 1 96.25 399 LYS A CA 1
ATOM 3263 C C . LYS A 1 399 ? 13.75 0.612 -9.359 1 96.25 399 LYS A C 1
ATOM 3265 O O . LYS A 1 399 ? 14.094 -0.551 -9.133 1 96.25 399 LYS A O 1
ATOM 3270 N N . PHE A 1 400 ? 14.023 1.599 -8.594 1 96.38 400 PHE A N 1
ATOM 3271 C CA . PHE A 1 400 ? 14.758 1.384 -7.352 1 96.38 400 PHE A CA 1
ATOM 3272 C C . PHE A 1 400 ? 14.023 0.401 -6.449 1 96.38 400 PHE A C 1
ATOM 3274 O O . PHE A 1 400 ? 14.617 -0.554 -5.945 1 96.38 400 PHE A O 1
ATOM 3281 N N . ASN A 1 401 ? 12.742 0.576 -6.289 1 96.06 401 ASN A N 1
ATOM 3282 C CA . ASN A 1 401 ? 11.93 -0.3 -5.449 1 96.06 401 ASN A CA 1
ATOM 3283 C C . ASN A 1 401 ? 11.906 -1.727 -5.988 1 96.06 401 ASN A C 1
ATOM 3285 O O . ASN A 1 401 ? 11.961 -2.688 -5.219 1 96.06 401 ASN A O 1
ATOM 3289 N N . ILE A 1 402 ? 11.781 -1.842 -7.27 1 96.75 402 ILE A N 1
ATOM 3290 C CA . ILE A 1 402 ? 11.781 -3.152 -7.91 1 96.75 402 ILE A CA 1
ATOM 3291 C C . ILE A 1 402 ? 13.125 -3.84 -7.676 1 96.75 402 ILE A C 1
ATOM 3293 O O . ILE A 1 402 ? 13.164 -5.016 -7.305 1 96.75 402 ILE A O 1
ATOM 3297 N N . GLY A 1 403 ? 14.195 -3.076 -7.875 1 96.44 403 GLY A N 1
ATOM 3298 C CA . GLY A 1 403 ? 15.523 -3.613 -7.637 1 96.44 403 GLY A CA 1
ATOM 3299 C C . GLY A 1 403 ? 15.734 -4.074 -6.207 1 96.44 403 GLY A C 1
ATOM 3300 O O . GLY A 1 403 ? 16.328 -5.129 -5.969 1 96.44 403 GLY A O 1
ATOM 3301 N N . VAL A 1 404 ? 15.266 -3.309 -5.266 1 96.56 404 VAL A N 1
ATOM 3302 C CA . VAL A 1 404 ? 15.391 -3.637 -3.85 1 96.56 404 VAL A CA 1
ATOM 3303 C C . VAL A 1 404 ? 14.633 -4.93 -3.547 1 96.56 404 VAL A C 1
ATOM 3305 O O . VAL A 1 404 ? 15.125 -5.789 -2.814 1 96.56 404 VAL A O 1
ATOM 3308 N N . LYS A 1 405 ? 13.438 -5.086 -4.055 1 97 405 LYS A N 1
ATOM 3309 C CA . LYS A 1 405 ? 12.648 -6.301 -3.883 1 97 405 LYS A CA 1
ATOM 3310 C C . LYS A 1 405 ? 13.406 -7.527 -4.375 1 97 405 LYS A C 1
ATOM 3312 O O . LYS A 1 405 ? 13.508 -8.531 -3.662 1 97 405 LYS A O 1
ATOM 3317 N N . ILE A 1 406 ? 13.945 -7.422 -5.535 1 97.69 406 ILE A N 1
ATOM 3318 C CA . ILE A 1 406 ? 14.656 -8.547 -6.125 1 97.69 406 ILE A CA 1
ATOM 3319 C C . ILE A 1 40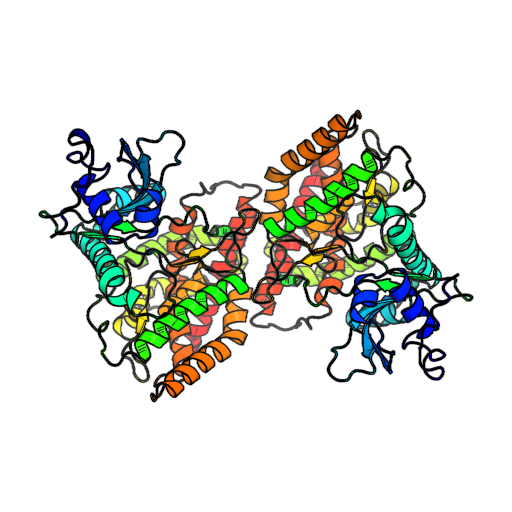6 ? 15.938 -8.82 -5.336 1 97.69 406 ILE A C 1
ATOM 3321 O O . ILE A 1 406 ? 16.266 -9.977 -5.066 1 97.69 406 ILE A O 1
ATOM 3325 N N . TYR A 1 407 ? 16.641 -7.77 -4.934 1 97.31 407 TYR A N 1
ATOM 3326 C CA . TYR A 1 407 ? 17.844 -7.918 -4.133 1 97.31 407 TYR A CA 1
ATOM 3327 C C . TYR A 1 407 ? 17.562 -8.695 -2.854 1 97.31 407 TYR A C 1
ATOM 3329 O O . TYR A 1 407 ? 18.25 -9.672 -2.545 1 97.31 407 TYR A O 1
ATOM 3337 N N . TYR A 1 408 ? 16.531 -8.336 -2.107 1 97.88 408 TYR A N 1
ATOM 3338 C CA . TYR A 1 408 ? 16.25 -8.969 -0.826 1 97.88 408 TYR A CA 1
ATOM 3339 C C . TYR A 1 408 ? 15.719 -10.383 -1.024 1 97.88 408 TYR A C 1
ATOM 3341 O O . TYR A 1 408 ? 15.938 -11.266 -0.188 1 97.88 408 TYR A O 1
ATOM 3349 N N . ASN A 1 409 ? 14.977 -10.609 -2.133 1 98.44 409 ASN A N 1
ATOM 3350 C CA . ASN A 1 409 ? 14.602 -11.984 -2.465 1 98.44 409 ASN A CA 1
ATOM 3351 C C . ASN A 1 409 ? 15.836 -12.875 -2.621 1 98.44 409 ASN A C 1
ATOM 3353 O O . ASN A 1 409 ? 15.914 -13.938 -2.01 1 98.44 409 ASN A O 1
ATOM 3357 N N . LEU A 1 410 ? 16.75 -12.383 -3.363 1 98.5 410 LEU A N 1
ATOM 3358 C CA . LEU A 1 410 ? 17.953 -13.164 -3.643 1 98.5 410 LEU A CA 1
ATOM 3359 C C . LEU A 1 410 ? 18.812 -13.305 -2.393 1 98.5 410 LEU A C 1
ATOM 3361 O O . LEU A 1 410 ? 19.344 -14.375 -2.125 1 98.5 410 LEU A O 1
ATOM 3365 N N . TYR A 1 411 ? 18.891 -12.211 -1.675 1 98 411 TYR A N 1
ATOM 3366 C CA . TYR A 1 411 ? 19.656 -12.242 -0.427 1 98 411 TYR A CA 1
ATOM 3367 C C . TYR A 1 411 ? 19.109 -13.312 0.515 1 98 411 TYR A C 1
ATOM 3369 O O . TYR A 1 411 ? 19.875 -14.102 1.074 1 98 411 TYR A O 1
ATOM 3377 N N . ASP A 1 412 ? 17.844 -13.328 0.717 1 98.5 412 ASP A N 1
ATOM 3378 C CA . ASP A 1 412 ? 17.219 -14.312 1.598 1 98.5 412 ASP A CA 1
ATOM 3379 C C . ASP A 1 412 ? 17.312 -15.719 1.008 1 98.5 412 ASP A C 1
ATOM 3381 O O . ASP A 1 412 ? 17.484 -16.688 1.74 1 98.5 412 ASP A O 1
ATOM 3385 N N . ALA A 1 413 ? 17.172 -15.828 -0.308 1 98.75 413 ALA A N 1
ATOM 3386 C CA . ALA A 1 413 ? 17.328 -17.125 -0.974 1 98.75 413 ALA A CA 1
ATOM 3387 C C . ALA A 1 413 ? 18.719 -17.703 -0.695 1 98.75 413 ALA A C 1
ATOM 3389 O O . ALA A 1 413 ? 18.844 -18.906 -0.428 1 98.75 413 ALA A O 1
ATOM 3390 N N . ILE A 1 414 ? 19.719 -16.891 -0.777 1 98.62 414 ILE A N 1
ATOM 3391 C CA . ILE A 1 414 ? 21.094 -17.312 -0.499 1 98.62 414 ILE A CA 1
ATOM 3392 C C . ILE A 1 414 ? 21.188 -17.828 0.939 1 98.62 414 ILE A C 1
ATOM 3394 O O . ILE A 1 414 ? 21.781 -18.875 1.197 1 98.62 414 ILE A O 1
ATOM 3398 N N . THR A 1 415 ? 20.578 -17.109 1.847 1 98.19 415 THR A N 1
ATOM 3399 C CA . THR A 1 415 ? 20.578 -17.516 3.248 1 98.19 415 THR A CA 1
ATOM 3400 C C . THR A 1 415 ? 19.891 -18.859 3.418 1 98.19 415 THR A C 1
ATOM 3402 O O . THR A 1 415 ? 20.391 -19.719 4.156 1 98.19 415 THR A O 1
ATOM 3405 N N . TYR A 1 416 ? 18.812 -19.094 2.689 1 98.56 416 TYR A N 1
ATOM 3406 C CA . TYR A 1 416 ? 18.109 -20.375 2.736 1 98.56 416 TYR A CA 1
ATOM 3407 C C . TYR A 1 416 ? 18.969 -21.484 2.154 1 98.56 416 TYR A C 1
ATOM 3409 O O . TYR A 1 416 ? 18.984 -22.609 2.678 1 98.56 416 TYR A O 1
ATOM 3417 N N . CYS A 1 417 ? 19.672 -21.172 1.139 1 98.38 417 CYS A N 1
ATOM 3418 C CA . CYS A 1 417 ? 20.547 -22.156 0.519 1 98.38 417 CYS A CA 1
ATOM 3419 C C . CYS A 1 417 ? 21.656 -22.578 1.473 1 98.38 417 CYS A C 1
ATOM 3421 O O . CYS A 1 417 ? 21.969 -23.766 1.582 1 98.38 417 CYS A O 1
ATOM 3423 N N . LYS A 1 418 ? 22.234 -21.641 2.113 1 98.12 418 LYS A N 1
ATOM 3424 C CA . LYS A 1 418 ? 23.312 -21.953 3.059 1 98.12 418 LYS A CA 1
ATOM 3425 C C . LYS A 1 418 ? 22.844 -22.922 4.129 1 98.12 418 LYS A C 1
ATOM 3427 O O . LYS A 1 418 ? 23.609 -23.797 4.57 1 98.12 418 LYS A O 1
ATOM 3432 N N . GLU A 1 419 ? 21.641 -22.812 4.477 1 97.75 419 GLU A N 1
ATOM 3433 C CA . GLU A 1 419 ? 21.062 -23.625 5.539 1 97.75 419 GLU A CA 1
ATOM 3434 C C . GLU A 1 419 ? 20.609 -24.984 5.008 1 97.75 419 GLU A C 1
ATOM 3436 O O . GLU A 1 419 ? 20.828 -26.016 5.66 1 97.75 419 GLU A O 1
ATOM 3441 N N . LEU A 1 420 ? 20.016 -25.062 3.816 1 97.94 420 LEU A N 1
ATOM 3442 C CA . LEU A 1 420 ? 19.25 -26.219 3.404 1 97.94 420 LEU A CA 1
ATOM 3443 C C . LEU A 1 420 ? 19.969 -26.984 2.301 1 97.94 420 LEU A C 1
ATOM 3445 O O . LEU A 1 420 ? 19.922 -28.219 2.262 1 97.94 420 LEU A O 1
ATOM 3449 N N . HIS 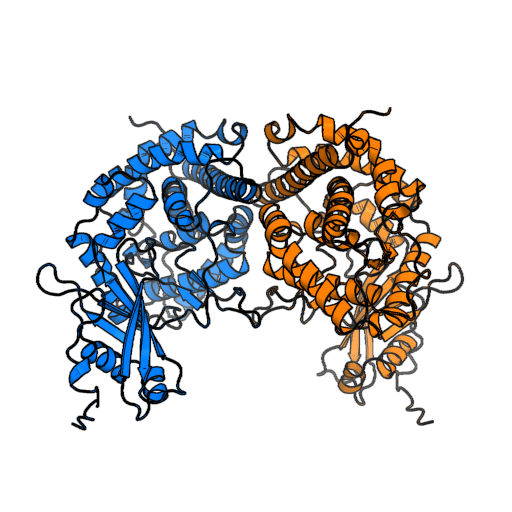A 1 421 ? 20.516 -26.219 1.406 1 98 421 HIS A N 1
ATOM 3450 C CA . HIS A 1 421 ? 21.188 -26.812 0.259 1 98 421 HIS A CA 1
ATOM 3451 C C . HIS A 1 421 ? 22.453 -26.047 -0.103 1 98 421 HIS A C 1
ATOM 3453 O O . HIS A 1 421 ? 22.562 -25.484 -1.196 1 98 421 HIS A O 1
ATOM 3459 N N . PRO A 1 422 ? 23.484 -26.156 0.728 1 97.88 422 PRO A N 1
ATOM 3460 C CA . PRO A 1 422 ? 24.703 -25.406 0.458 1 97.88 422 PRO A CA 1
ATOM 3461 C C . PRO A 1 422 ? 25.359 -25.797 -0.865 1 97.88 422 PRO A C 1
ATOM 3463 O O . PRO A 1 422 ? 26.078 -25 -1.465 1 97.88 422 PRO A O 1
ATOM 3466 N N . GLU A 1 423 ? 25.078 -27 -1.37 1 96.94 423 GLU A N 1
ATOM 3467 C CA . GLU A 1 423 ? 25.656 -27.469 -2.621 1 96.94 423 GLU A CA 1
ATOM 3468 C C . GLU A 1 423 ? 25.172 -26.641 -3.809 1 96.94 423 GLU A C 1
ATOM 3470 O O . GLU A 1 423 ? 25.828 -26.594 -4.848 1 96.94 423 GLU A O 1
ATOM 3475 N N . TRP A 1 424 ? 24.016 -25.953 -3.699 1 98.06 424 TRP A N 1
ATOM 3476 C CA . TRP A 1 424 ? 23.5 -25.109 -4.77 1 98.06 424 TRP A CA 1
ATOM 3477 C C . TRP A 1 424 ? 24.344 -23.844 -4.918 1 98.06 424 TRP A C 1
ATOM 3479 O O . TRP A 1 424 ? 24.234 -23.141 -5.926 1 98.06 424 TRP A O 1
ATOM 3489 N N . LEU A 1 425 ? 25.188 -23.594 -3.898 1 97.5 425 LEU A N 1
ATOM 3490 C CA . LEU A 1 425 ? 26.031 -22.391 -3.898 1 97.5 425 LEU A CA 1
ATOM 3491 C C . LEU A 1 425 ? 27.438 -22.719 -4.367 1 97.5 425 LEU A C 1
ATOM 3493 O O . LEU A 1 425 ? 28.312 -21.844 -4.375 1 97.5 425 LEU A O 1
ATOM 3497 N N . GLU A 1 426 ? 27.641 -23.906 -4.738 1 95.81 426 GLU A N 1
ATOM 3498 C CA . GLU A 1 426 ? 28.969 -24.328 -5.219 1 95.81 426 GLU A CA 1
ATOM 3499 C C . GLU A 1 426 ? 29.016 -24.359 -6.746 1 95.81 426 GLU A C 1
ATOM 3501 O O . GLU A 1 426 ? 28.031 -24.734 -7.395 1 95.81 426 GLU A O 1
ATOM 3506 N N . ASN A 1 427 ? 30.078 -23.875 -7.305 1 89.81 427 ASN A N 1
ATOM 3507 C CA . ASN A 1 427 ? 30.266 -23.906 -8.75 1 89.81 427 ASN A CA 1
ATOM 3508 C C . ASN A 1 427 ? 30.438 -25.328 -9.273 1 89.81 427 ASN A C 1
ATOM 3510 O O . ASN A 1 427 ? 31.422 -26 -8.922 1 89.81 427 ASN A O 1
ATOM 3514 N N . LYS A 1 428 ? 29.594 -25.812 -10.055 1 81.31 428 LYS A N 1
ATOM 3515 C CA . LYS A 1 428 ? 29.641 -27.172 -10.562 1 81.31 428 LYS A CA 1
ATOM 3516 C C . LYS A 1 428 ? 30.156 -27.219 -11.992 1 81.31 428 LYS A C 1
ATOM 3518 O O . LYS A 1 428 ? 30.375 -28.297 -12.555 1 81.31 428 LYS A O 1
ATOM 3523 N N . HIS A 1 429 ? 30.359 -26.094 -12.609 1 68.56 429 HIS A N 1
ATOM 3524 C CA . HIS A 1 429 ? 30.891 -26.031 -13.961 1 68.56 429 HIS A CA 1
ATOM 3525 C C . HIS A 1 429 ? 32.094 -25.125 -14.047 1 68.56 429 HIS A C 1
ATOM 3527 O O . HIS A 1 429 ? 32.219 -24.156 -13.281 1 68.56 429 HIS A O 1
ATOM 3533 N N . MET B 1 1 ? -37.312 24.984 30.359 1 21.88 1 MET B N 1
ATOM 3534 C CA . MET B 1 1 ? -36.469 24.797 31.547 1 21.88 1 MET B CA 1
ATOM 3535 C C . MET B 1 1 ? -36.438 23.328 31.953 1 21.88 1 MET B C 1
ATOM 3537 O O . MET B 1 1 ? -36.406 23 33.125 1 21.88 1 MET B O 1
ATOM 3541 N N . ALA B 1 2 ? -36.75 22.391 31.047 1 27.19 2 ALA B N 1
ATOM 3542 C CA . ALA B 1 2 ? -36.844 21 31.469 1 27.19 2 ALA B CA 1
ATOM 3543 C C . ALA B 1 2 ? -35.5 20.516 32.031 1 27.19 2 ALA B C 1
ATOM 3545 O O . ALA B 1 2 ? -34.531 20.391 31.281 1 27.19 2 ALA B O 1
ATOM 3546 N N . ILE B 1 3 ? -35.156 20.875 33.281 1 26.25 3 ILE B N 1
ATOM 3547 C CA . ILE B 1 3 ? -34 20.484 34.094 1 26.25 3 ILE B CA 1
ATOM 3548 C C . ILE B 1 3 ? -33.969 18.969 34.219 1 26.25 3 ILE B C 1
ATOM 3550 O O . ILE B 1 3 ? -34.781 18.359 34.906 1 26.25 3 ILE B O 1
ATOM 3554 N N . THR B 1 4 ? -34.062 18.172 33.188 1 29.58 4 THR B N 1
ATOM 3555 C CA . THR B 1 4 ? -33.875 16.734 33.406 1 29.58 4 THR B CA 1
ATOM 3556 C C . THR B 1 4 ? -32.688 16.484 34.344 1 29.58 4 THR B C 1
ATOM 3558 O O . THR B 1 4 ? -31.562 16.891 34.031 1 29.58 4 THR B O 1
ATOM 3561 N N . ASN B 1 5 ? -32.906 16.344 35.594 1 30.61 5 ASN B N 1
ATOM 3562 C CA . ASN B 1 5 ? -32.031 15.883 36.656 1 30.61 5 ASN B CA 1
ATOM 3563 C C . ASN B 1 5 ? -31.125 14.742 36.188 1 30.61 5 ASN B C 1
ATOM 3565 O O . ASN B 1 5 ? -31.609 13.695 35.75 1 30.61 5 ASN B O 1
ATOM 3569 N N . PHE B 1 6 ? -30.062 15.047 35.5 1 38.5 6 PHE B N 1
ATOM 3570 C CA . PHE B 1 6 ? -29.016 14.125 35.125 1 38.5 6 PHE B CA 1
ATOM 3571 C C . PHE B 1 6 ? -28.656 13.203 36.281 1 38.5 6 PHE B C 1
ATOM 3573 O O . PHE B 1 6 ? -28.234 13.672 37.344 1 38.5 6 PHE B O 1
ATOM 3580 N N . PHE B 1 7 ? -29.359 12.148 36.531 1 39.09 7 PHE B N 1
ATOM 3581 C CA . PHE B 1 7 ? -29.219 11.133 37.562 1 39.09 7 PHE B CA 1
ATOM 3582 C C . PHE B 1 7 ? -27.797 10.562 37.562 1 39.09 7 PHE B C 1
ATOM 3584 O O . PHE B 1 7 ? -27.531 9.57 36.906 1 39.09 7 PHE B O 1
ATOM 3591 N N . VAL B 1 8 ? -26.75 11.328 37.562 1 45.78 8 VAL B N 1
ATOM 3592 C CA . VAL B 1 8 ? -25.469 10.773 38 1 45.78 8 VAL B CA 1
ATOM 3593 C C . VAL B 1 8 ? -25.562 10.359 39.469 1 45.78 8 VAL B C 1
ATOM 3595 O O . VAL B 1 8 ? -26.141 11.078 40.281 1 45.78 8 VAL B O 1
ATOM 3598 N N . ASP B 1 9 ? -25.453 9.219 39.844 1 45.84 9 ASP B N 1
ATOM 3599 C CA . ASP B 1 9 ? -25.359 8.93 41.25 1 45.84 9 ASP B CA 1
ATOM 3600 C C . ASP B 1 9 ? -24.484 9.961 41.969 1 45.84 9 ASP B C 1
ATOM 3602 O O . ASP B 1 9 ? -23.391 10.305 41.469 1 45.84 9 ASP B O 1
ATOM 3606 N N . GLU B 1 10 ? -25.016 10.742 42.844 1 45.91 10 GLU B N 1
ATOM 3607 C CA . GLU B 1 10 ? -24.422 11.828 43.625 1 45.91 10 GLU B CA 1
ATOM 3608 C C . GLU B 1 10 ? -22.969 11.5 43.969 1 45.91 10 GLU B C 1
ATOM 3610 O O . GLU B 1 10 ? -22.109 12.391 44 1 45.91 10 GLU B O 1
ATOM 3615 N N . LYS B 1 11 ? -22.656 10.266 44.25 1 50.28 11 LYS B N 1
ATOM 3616 C CA . LYS B 1 11 ? -21.328 9.891 44.719 1 50.28 11 LYS B CA 1
ATOM 3617 C C . LYS B 1 11 ? -20.312 9.969 43.562 1 50.28 11 LYS B C 1
ATOM 3619 O O . LYS B 1 11 ? -19.125 10.195 43.812 1 50.28 11 LYS B O 1
ATOM 3624 N N . TYR B 1 12 ? -20.719 9.828 42.469 1 50.34 12 TYR B N 1
ATOM 3625 C CA . TYR B 1 12 ? -19.766 9.703 41.375 1 50.34 12 TYR B CA 1
ATOM 3626 C C . TYR B 1 12 ? -19.578 11.039 40.656 1 50.34 12 TYR B C 1
ATOM 3628 O O . TYR B 1 12 ? -18.531 11.297 40.094 1 50.34 12 TYR B O 1
ATOM 3636 N N . GLY B 1 13 ? -20.484 11.852 40.75 1 55.41 13 GLY B N 1
ATOM 3637 C CA . GLY B 1 13 ? -20.453 13.109 40 1 55.41 13 GLY B CA 1
ATOM 3638 C C . GLY B 1 13 ? -19.344 14.039 40.469 1 55.41 13 GLY B C 1
ATOM 3639 O O . GLY B 1 13 ? -18.734 14.742 39.656 1 55.41 13 GLY B O 1
ATOM 3640 N N . GLU B 1 14 ? -18.969 13.875 41.688 1 68.69 14 GLU B N 1
ATOM 3641 C CA . GLU B 1 14 ? -17.984 14.805 42.25 1 68.69 14 GLU B CA 1
ATOM 3642 C C . GLU B 1 14 ? -16.562 14.25 42.094 1 68.69 14 GLU B C 1
ATOM 3644 O O . GLU B 1 14 ? -15.586 14.984 42.281 1 68.69 14 GLU B O 1
ATOM 3649 N N . SER B 1 15 ? -16.547 13.062 41.625 1 77.31 15 SER B N 1
ATOM 3650 C CA . SER B 1 15 ? -15.219 12.461 41.469 1 77.31 15 SER B CA 1
ATOM 3651 C C . SER B 1 15 ? -14.516 13 40.219 1 77.31 15 SER B C 1
ATOM 3653 O O . SER B 1 15 ? -15.156 13.289 39.219 1 77.31 15 SER B O 1
ATOM 3655 N N . TYR B 1 16 ? -13.219 13.164 40.375 1 82.12 16 TYR B N 1
ATOM 3656 C CA . TYR B 1 16 ? -12.398 13.672 39.281 1 82.12 16 TYR B CA 1
ATOM 3657 C C . TYR B 1 16 ? -11.992 12.555 38.344 1 82.12 16 TYR B C 1
ATOM 3659 O O . TYR B 1 16 ? -11.781 11.414 38.75 1 82.12 16 TYR B O 1
ATOM 3667 N N . PHE B 1 17 ? -11.984 12.875 37.094 1 86.75 17 PHE B N 1
ATOM 3668 C CA . PHE B 1 17 ? -11.438 11.992 36.094 1 86.75 17 PHE B CA 1
ATOM 3669 C C . PHE B 1 17 ? -9.938 11.797 36.281 1 86.75 17 PHE B C 1
ATOM 3671 O O . PHE B 1 17 ? -9.242 12.695 36.75 1 86.75 17 PHE B O 1
ATOM 3678 N N . ILE B 1 18 ? -9.547 10.648 35.906 1 74.38 18 ILE B N 1
ATOM 3679 C CA . ILE B 1 18 ? -8.125 10.344 36 1 74.38 18 ILE B CA 1
ATOM 3680 C C . ILE B 1 18 ? -7.336 11.273 35.062 1 74.38 18 ILE B C 1
ATOM 3682 O O . ILE B 1 18 ? -7.75 11.531 33.938 1 74.38 18 ILE B O 1
ATOM 3686 N N . GLY B 1 19 ? -6.379 12.023 35.562 1 66.56 19 GLY B N 1
ATOM 3687 C CA . GLY B 1 19 ? -5.492 12.805 34.719 1 66.56 19 GLY B CA 1
ATOM 3688 C C . GLY B 1 19 ? -5.672 14.305 34.875 1 66.56 19 GLY B C 1
ATOM 3689 O O . GLY B 1 19 ? -4.914 15.094 34.312 1 66.56 19 GLY B O 1
ATOM 3690 N N . GLY B 1 20 ? -6.863 14.617 35.594 1 68.94 20 GLY B N 1
ATOM 3691 C CA . GLY B 1 20 ? -6.992 16.062 35.688 1 68.94 20 GLY B CA 1
ATOM 3692 C C . GLY B 1 20 ? -8.023 16.5 36.719 1 68.94 20 GLY B C 1
ATOM 3693 O O . GLY B 1 20 ? -8.375 15.727 37.625 1 68.94 20 GLY B O 1
ATOM 3694 N N . GLN B 1 21 ? -8.305 17.75 36.625 1 81.06 21 GLN B N 1
ATOM 3695 C CA . GLN B 1 21 ? -9.258 18.359 37.531 1 81.06 21 GLN B CA 1
ATOM 3696 C C . GLN B 1 21 ? -10.617 18.547 36.875 1 81.06 21 GLN B C 1
ATOM 3698 O O . GLN B 1 21 ? -11.211 19.625 36.938 1 81.06 21 GLN B O 1
ATOM 3703 N N . ILE B 1 22 ? -10.984 17.453 36.219 1 86.81 22 ILE B N 1
ATOM 3704 C CA . ILE B 1 22 ? -12.273 17.453 35.531 1 86.81 22 ILE B CA 1
ATOM 3705 C C . ILE B 1 22 ? -13.219 16.469 36.219 1 86.81 22 ILE B C 1
ATOM 3707 O O . ILE B 1 22 ? -12.852 15.312 36.438 1 86.81 22 ILE B O 1
ATOM 3711 N N . THR B 1 23 ? -14.391 16.891 36.469 1 89.94 23 THR B N 1
ATOM 3712 C CA . THR B 1 23 ? -15.328 16.031 37.188 1 89.94 23 THR B CA 1
ATOM 3713 C C . THR B 1 23 ? -16.047 15.102 36.219 1 89.94 23 THR B C 1
ATOM 3715 O O . THR B 1 23 ? -16.266 15.453 35.062 1 89.94 23 THR B O 1
ATOM 3718 N N . HIS B 1 24 ? -16.453 14 36.719 1 92.88 24 HIS B N 1
ATOM 3719 C CA . HIS B 1 24 ? -17.266 13.07 35.938 1 92.88 24 HIS B CA 1
ATOM 3720 C C . HIS B 1 24 ? -18.578 13.719 35.5 1 92.88 24 HIS B C 1
ATOM 3722 O O . HIS B 1 24 ? -19.047 13.508 34.375 1 92.88 24 HIS B O 1
ATOM 3728 N N . GLN B 1 25 ? -19.062 14.5 36.344 1 92.19 25 GLN B N 1
ATOM 3729 C CA . GLN B 1 25 ? -20.328 15.18 36.062 1 92.19 25 GLN B CA 1
ATOM 3730 C C . GLN B 1 25 ? -20.203 16.094 34.875 1 92.19 25 GLN B C 1
ATOM 3732 O O . GLN B 1 25 ? -21.078 16.125 34 1 92.19 25 GLN B O 1
ATOM 3737 N N . TRP B 1 26 ? -19.141 16.828 34.844 1 93.88 26 TRP B N 1
ATOM 3738 C CA . TRP B 1 26 ? -18.938 17.766 33.75 1 93.88 26 TRP B CA 1
ATOM 3739 C C . TRP B 1 26 ? -18.812 17.016 32.406 1 93.88 26 TRP B C 1
ATOM 3741 O O . TRP B 1 26 ? -19.344 17.453 31.391 1 93.88 26 TRP B O 1
ATOM 3751 N N . ILE B 1 27 ? -18.141 15.898 32.438 1 95.56 27 ILE B N 1
ATOM 3752 C CA . ILE B 1 27 ? -17.984 15.07 31.266 1 95.56 27 ILE B CA 1
ATOM 3753 C C . ILE B 1 27 ? -19.359 14.633 30.75 1 95.56 27 ILE B C 1
ATOM 3755 O O . ILE B 1 27 ? -19.656 14.797 29.562 1 95.56 27 ILE B O 1
ATOM 3759 N N . ILE B 1 28 ? -20.156 14.164 31.641 1 95.44 28 ILE B N 1
ATOM 3760 C CA . ILE B 1 28 ? -21.469 13.648 31.266 1 95.44 28 ILE B CA 1
ATOM 3761 C C . ILE B 1 28 ? -22.344 14.789 30.766 1 95.44 28 ILE B C 1
ATOM 3763 O O . ILE B 1 28 ? -23.094 14.625 29.797 1 95.44 28 ILE B O 1
ATOM 3767 N N . GLU B 1 29 ? -22.266 15.93 31.391 1 95.5 29 GLU B N 1
ATOM 3768 C CA . GLU B 1 29 ? -23.047 17.094 30.953 1 95.5 29 GLU B CA 1
ATOM 3769 C C . GLU B 1 29 ? -22.672 17.5 29.531 1 95.5 29 GLU B C 1
ATOM 3771 O O . GLU B 1 29 ? -23.547 17.812 28.719 1 95.5 29 GLU B O 1
ATOM 3776 N N . CYS B 1 30 ? -21.406 17.484 29.25 1 96.62 30 CYS B N 1
ATOM 3777 C CA . CYS B 1 30 ? -20.938 17.828 27.906 1 96.62 30 CYS B CA 1
ATOM 3778 C C . CYS B 1 30 ? -21.484 16.859 26.875 1 96.62 30 CYS B C 1
ATOM 3780 O O . CYS B 1 30 ? -21.953 17.266 25.812 1 96.62 30 CYS B O 1
ATOM 3782 N N . LEU B 1 31 ? -21.422 15.586 27.203 1 97.5 31 LEU B N 1
ATOM 3783 C CA . LEU B 1 31 ? -21.875 14.555 26.266 1 97.5 31 LEU B CA 1
ATOM 3784 C C . LEU B 1 31 ? -23.391 14.609 26.078 1 97.5 31 LEU B C 1
ATOM 3786 O O . LEU B 1 31 ? -23.891 14.516 24.969 1 97.5 31 LEU B O 1
ATOM 3790 N N . ASP B 1 32 ? -24.094 14.828 27.125 1 96.62 32 ASP B N 1
ATOM 3791 C CA . ASP B 1 32 ? -25.547 14.914 27.047 1 96.62 32 ASP B CA 1
ATOM 3792 C C . ASP B 1 32 ? -25.984 16.094 26.188 1 96.62 32 ASP B C 1
ATOM 3794 O O . ASP B 1 32 ? -27 16.016 25.484 1 96.62 32 ASP B O 1
ATOM 3798 N N . ASN B 1 33 ? -25.25 17.109 26.219 1 96.5 33 ASN B N 1
ATOM 3799 C CA . ASN B 1 33 ? -25.641 18.328 25.531 1 96.5 33 ASN B CA 1
ATOM 3800 C C . ASN B 1 33 ? -25.188 18.328 24.078 1 96.5 33 ASN B C 1
ATOM 3802 O O . ASN B 1 33 ? -25.844 18.922 23.219 1 96.5 33 ASN B O 1
ATOM 3806 N N . ASN B 1 34 ? -24.078 17.594 23.797 1 96.75 34 ASN B N 1
ATOM 3807 C CA . ASN B 1 34 ? -23.453 17.875 22.516 1 96.75 34 ASN B CA 1
ATOM 3808 C C . ASN B 1 34 ? -23.25 16.594 21.703 1 96.75 34 ASN B C 1
ATOM 3810 O O . ASN B 1 34 ? -22.844 16.641 20.547 1 96.75 34 ASN B O 1
ATOM 3814 N N . ASP B 1 35 ? -23.531 15.438 22.281 1 97.19 35 ASP B N 1
ATOM 3815 C CA . ASP B 1 35 ? -23.391 14.156 21.594 1 97.19 35 ASP B CA 1
ATOM 3816 C C . ASP B 1 35 ? -24.734 13.43 21.516 1 97.19 35 ASP B C 1
ATOM 3818 O O . ASP B 1 35 ? -25.078 12.664 22.406 1 97.19 35 ASP B O 1
ATOM 3822 N N . ASN B 1 36 ? -25.312 13.547 20.375 1 96.75 36 ASN B N 1
ATOM 3823 C CA . ASN B 1 36 ? -26.625 12.922 20.188 1 96.75 36 ASN B CA 1
ATOM 3824 C C . ASN B 1 36 ? -26.547 11.406 20.266 1 96.75 36 ASN B C 1
ATOM 3826 O O . ASN B 1 36 ? -27.469 10.75 20.75 1 96.75 36 ASN B O 1
ATOM 3830 N N . ASP B 1 37 ? -25.453 10.859 19.812 1 96.19 37 ASP B N 1
ATOM 3831 C CA . ASP B 1 37 ? -25.281 9.414 19.891 1 96.19 37 ASP B CA 1
ATOM 3832 C C . ASP B 1 37 ? -25.219 8.953 21.344 1 96.19 37 ASP B C 1
ATOM 3834 O O . ASP B 1 37 ? -25.797 7.922 21.703 1 96.19 37 ASP B O 1
ATOM 3838 N N . PHE B 1 38 ? -24.531 9.68 22.156 1 97.19 38 PHE B N 1
ATOM 3839 C CA . PHE B 1 38 ? -24.438 9.352 23.578 1 97.19 38 PHE B CA 1
ATOM 3840 C C . PHE B 1 38 ? -25.812 9.438 24.25 1 97.19 38 PHE B C 1
ATOM 3842 O O . PHE B 1 38 ? -26.203 8.547 25 1 97.19 38 PHE B O 1
ATOM 3849 N N . LYS B 1 39 ? -26.5 10.484 23.938 1 96.38 39 LYS B N 1
ATOM 3850 C CA . LYS B 1 39 ? -27.812 10.688 24.516 1 96.38 39 LYS B CA 1
ATOM 3851 C C . LYS B 1 39 ? -28.75 9.523 24.188 1 96.38 39 LYS B C 1
ATOM 3853 O O . LYS B 1 39 ? -29.453 9.023 25.062 1 96.38 39 LYS B O 1
ATOM 3858 N N . GLU B 1 40 ? -28.672 9.188 22.938 1 96.94 40 GLU B N 1
ATOM 3859 C CA . GLU B 1 40 ? -29.516 8.078 22.484 1 96.94 40 GLU B CA 1
ATOM 3860 C C . GLU B 1 40 ? -29.078 6.758 23.094 1 96.94 40 GLU B C 1
ATOM 3862 O O . GLU B 1 40 ? -29.906 5.949 23.5 1 96.94 40 GLU B O 1
ATOM 3867 N N . TYR B 1 41 ? -27.781 6.602 23.156 1 96.69 41 TYR B N 1
ATOM 3868 C CA . TYR B 1 41 ? -27.234 5.355 23.688 1 96.69 41 TYR B CA 1
ATOM 3869 C C . TYR B 1 41 ? -27.516 5.234 25.188 1 96.69 41 TYR B C 1
ATOM 3871 O O . TYR B 1 41 ? -27.844 4.152 25.672 1 96.69 41 TYR B O 1
ATOM 3879 N N . ARG B 1 42 ? -27.375 6.312 25.875 1 95.06 42 ARG B N 1
ATOM 3880 C CA . ARG B 1 42 ? -27.594 6.344 27.328 1 95.06 42 ARG B CA 1
ATOM 3881 C C . ARG B 1 42 ? -29.047 6.074 27.656 1 95.06 42 ARG B C 1
ATOM 3883 O O . ARG B 1 42 ? -29.359 5.289 28.562 1 95.06 42 ARG B O 1
ATOM 3890 N N . GLY B 1 43 ? -29.891 6.777 26.938 1 93.75 43 GLY B N 1
ATOM 3891 C CA . GLY B 1 43 ? -31.312 6.688 27.281 1 93.75 43 GLY B CA 1
ATOM 3892 C C . GLY B 1 43 ? -31.594 7.066 28.719 1 93.75 43 GLY B C 1
ATOM 3893 O O . GLY B 1 43 ? -31.172 8.125 29.188 1 93.75 43 GLY B O 1
ATOM 3894 N N . ASP B 1 44 ? -32.219 6.152 29.422 1 93 44 ASP B N 1
ATOM 3895 C CA . ASP B 1 44 ? -32.625 6.422 30.797 1 93 44 ASP B CA 1
ATOM 3896 C C . ASP B 1 44 ? -31.656 5.781 31.797 1 93 44 ASP B C 1
ATOM 3898 O O . ASP B 1 44 ? -31.859 5.863 33 1 93 44 ASP B O 1
ATOM 3902 N N . ASN B 1 45 ? -30.562 5.305 31.266 1 94.12 45 ASN B N 1
ATOM 3903 C CA . ASN B 1 45 ? -29.625 4.617 32.125 1 94.12 45 ASN B CA 1
ATOM 3904 C C . ASN B 1 45 ? -28.797 5.602 32.969 1 94.12 45 ASN B C 1
ATOM 3906 O O . ASN B 1 45 ? -28.453 6.68 32.5 1 94.12 45 ASN B O 1
ATOM 3910 N N . LYS B 1 46 ? -28.531 5.207 34.188 1 93 46 LYS B N 1
ATOM 3911 C CA . LYS B 1 46 ? -27.625 5.965 35.031 1 93 46 LYS B CA 1
ATOM 3912 C C . LYS B 1 46 ? -26.172 5.586 34.781 1 93 46 LYS B C 1
ATOM 3914 O O . LYS B 1 46 ? -25.875 4.477 34.312 1 93 46 LYS B O 1
ATOM 3919 N N . ILE B 1 47 ? -25.359 6.539 35.062 1 93.88 47 ILE B N 1
ATOM 3920 C CA . ILE B 1 47 ? -23.938 6.285 34.906 1 93.88 47 ILE B CA 1
ATOM 3921 C C . ILE B 1 47 ? -23.406 5.551 36.156 1 93.88 47 ILE B C 1
ATOM 3923 O O . ILE B 1 47 ? -23.594 6 37.281 1 93.88 47 ILE B O 1
ATOM 3927 N N . LYS B 1 48 ? -22.781 4.461 35.875 1 91.81 48 LYS B N 1
ATOM 3928 C CA . LYS B 1 48 ? -22.219 3.662 36.969 1 91.81 48 LYS B CA 1
ATOM 3929 C C . LYS B 1 48 ? -20.781 4.051 37.25 1 91.81 48 LYS B C 1
ATOM 3931 O O . LYS B 1 48 ? -20.359 4.145 38.406 1 91.81 48 LYS B O 1
ATOM 3936 N N . ASN B 1 49 ? -20.047 4.168 36.188 1 90.31 49 ASN B N 1
ATOM 3937 C CA . ASN B 1 49 ? -18.609 4.434 36.312 1 90.31 49 ASN B CA 1
ATOM 3938 C C . ASN B 1 49 ? -18.031 5.023 35.031 1 90.31 49 ASN B C 1
ATOM 3940 O O . ASN B 1 49 ? -18.578 4.809 33.938 1 90.31 49 ASN B O 1
ATOM 3944 N N . ILE B 1 50 ? -17 5.879 35.25 1 93.62 50 ILE B N 1
ATOM 3945 C CA . ILE B 1 50 ? -16.203 6.406 34.156 1 93.62 50 ILE B CA 1
ATOM 3946 C C . ILE B 1 50 ? -14.727 6.062 34.375 1 93.62 50 ILE B C 1
ATOM 3948 O O . ILE B 1 50 ? -14.156 6.383 35.406 1 93.62 50 ILE B O 1
ATOM 3952 N N . ASN B 1 51 ? -14.172 5.352 33.375 1 92.25 51 ASN B N 1
ATOM 3953 C CA . ASN B 1 51 ? -12.766 4.965 33.469 1 92.25 51 ASN B CA 1
ATOM 3954 C C . ASN B 1 51 ? -11.992 5.426 32.25 1 92.25 51 ASN B C 1
ATOM 3956 O O . ASN B 1 51 ? -12.547 5.523 31.141 1 92.25 51 ASN B O 1
ATOM 3960 N N . GLY B 1 52 ? -10.734 5.801 32.469 1 92.38 52 GLY B N 1
ATOM 3961 C CA . GLY B 1 52 ? -9.875 6.223 31.391 1 92.38 52 GLY B CA 1
ATOM 3962 C C . GLY B 1 52 ? -8.594 5.418 31.297 1 92.38 52 GLY B C 1
ATOM 3963 O O . GLY B 1 52 ? -7.965 5.113 32.312 1 92.38 52 GLY B O 1
ATOM 3964 N N . VAL B 1 53 ? -8.266 5.016 30.078 1 92.06 53 VAL B N 1
ATOM 3965 C CA . VAL B 1 53 ? -6.984 4.375 29.812 1 92.06 53 VAL B CA 1
ATOM 3966 C C . VAL B 1 53 ? -6.129 5.285 28.922 1 92.06 53 VAL B C 1
ATOM 3968 O O . VAL B 1 53 ? -6.57 5.719 27.859 1 92.06 53 VAL B O 1
ATOM 3971 N N . ASP B 1 54 ? -4.949 5.578 29.375 1 89.06 54 ASP B N 1
ATOM 3972 C CA . ASP B 1 54 ? -4.027 6.395 28.594 1 89.06 54 ASP B CA 1
ATOM 3973 C C . ASP B 1 54 ? -3.555 5.648 27.344 1 89.06 54 ASP B C 1
ATOM 3975 O O . ASP B 1 54 ? -2.807 4.676 27.453 1 89.06 54 ASP B O 1
ATOM 3979 N N . ILE B 1 55 ? -3.922 6.148 26.203 1 86.19 55 ILE B N 1
ATOM 3980 C CA . ILE B 1 55 ? -3.58 5.445 24.984 1 86.19 55 ILE B CA 1
ATOM 3981 C C . ILE B 1 55 ? -2.477 6.199 24.234 1 86.19 55 ILE B C 1
ATOM 3983 O O . ILE B 1 55 ? -2.057 5.793 23.156 1 86.19 55 ILE B O 1
ATOM 3987 N N . SER B 1 56 ? -2.088 7.266 24.688 1 78.69 56 SER B N 1
ATOM 3988 C CA . SER B 1 56 ? -0.957 7.965 24.094 1 78.69 56 SER B CA 1
ATOM 3989 C C . SER B 1 56 ? 0.344 7.195 24.297 1 78.69 56 SER B C 1
ATOM 3991 O O . SER B 1 56 ? 1.203 7.172 23.422 1 78.69 56 SER B O 1
ATOM 3993 N N . ASP B 1 57 ? 0.337 6.434 25.266 1 66.5 57 ASP B N 1
ATOM 3994 C CA . ASP B 1 57 ? 1.448 5.539 25.578 1 66.5 57 ASP B CA 1
ATOM 3995 C C . ASP B 1 57 ? 2.785 6.172 25.203 1 66.5 57 ASP B C 1
ATOM 3997 O O . ASP B 1 57 ? 3.586 5.566 24.484 1 66.5 57 ASP B O 1
ATOM 4001 N N . GLY B 1 58 ? 2.979 7.492 25.594 1 62.78 58 GLY B N 1
ATOM 4002 C CA . GLY B 1 58 ? 4.23 8.188 25.344 1 62.78 58 GLY B CA 1
ATOM 4003 C C . GLY B 1 58 ? 4.301 8.797 23.953 1 62.78 58 GLY B C 1
ATOM 4004 O O . GLY B 1 58 ? 5.273 9.477 23.625 1 62.78 58 GLY B O 1
ATOM 4005 N N . LYS B 1 59 ? 3.293 8.625 23.203 1 64.12 59 LYS B N 1
ATOM 4006 C CA . LYS B 1 59 ? 3.252 9.18 21.859 1 64.12 59 LYS B CA 1
ATOM 4007 C C . LYS B 1 59 ? 2.695 10.602 21.859 1 64.12 59 LYS B C 1
ATOM 4009 O O . LYS B 1 59 ? 2.887 11.352 20.906 1 64.12 59 LYS B O 1
ATOM 4014 N N . GLY B 1 60 ? 1.987 10.789 22.953 1 64.12 60 GLY B N 1
ATOM 4015 C CA . GLY B 1 60 ? 1.468 12.148 23.062 1 64.12 60 GLY B CA 1
ATOM 4016 C C . GLY B 1 60 ? 2.527 13.156 23.469 1 64.12 60 GLY B C 1
ATOM 4017 O O . GLY B 1 60 ? 3.24 12.969 24.453 1 64.12 60 GLY B O 1
ATOM 4018 N N . PHE B 1 61 ? 2.762 14.039 22.609 1 67.88 61 PHE B N 1
ATOM 4019 C CA . PHE B 1 61 ? 3.83 15.008 22.844 1 67.88 61 PHE B CA 1
ATOM 4020 C C . PHE B 1 61 ? 3.354 16.125 23.766 1 67.88 61 PHE B C 1
ATOM 4022 O O . PHE B 1 61 ? 3.928 16.344 24.828 1 67.88 61 PHE B O 1
ATOM 4029 N N . LEU B 1 62 ? 2.105 16.562 23.438 1 77.69 62 LEU B N 1
ATOM 4030 C CA . LEU B 1 62 ? 1.692 17.75 24.156 1 77.69 62 LEU B CA 1
ATOM 4031 C C . LEU B 1 62 ? 0.506 17.469 25.078 1 77.69 62 LEU B C 1
ATOM 4033 O O . LEU B 1 62 ? 0.088 18.328 25.844 1 77.69 62 LEU B O 1
ATOM 4037 N N . SER B 1 63 ? 0.029 16.25 24.969 1 87.06 63 SER B N 1
ATOM 4038 C CA . SER B 1 63 ? -1.15 15.898 25.75 1 87.06 63 SER B CA 1
ATOM 4039 C C . SER B 1 63 ? -1.231 14.391 26 1 87.06 63 SER B C 1
ATOM 4041 O O . SER B 1 63 ? -0.748 13.602 25.188 1 87.06 63 SER B O 1
ATOM 4043 N N . LYS B 1 64 ? -1.786 14.062 27.094 1 88.19 64 LYS B N 1
ATOM 4044 C CA . LYS B 1 64 ? -2.238 12.688 27.281 1 88.19 64 LYS B CA 1
ATOM 4045 C C . LYS B 1 64 ? -3.617 12.477 26.656 1 88.19 64 LYS B C 1
ATOM 4047 O O . LYS B 1 64 ? -4.477 13.359 26.719 1 88.19 64 LYS B O 1
ATOM 4052 N N . VAL B 1 65 ? -3.746 11.398 26.047 1 92.44 65 VAL B N 1
ATOM 4053 C CA . VAL B 1 65 ? -5.008 11.039 25.406 1 92.44 65 VAL B CA 1
ATOM 4054 C C . VAL B 1 65 ? -5.594 9.805 26.078 1 92.44 65 VAL B C 1
ATOM 4056 O O . VAL B 1 65 ? -4.969 8.742 26.094 1 92.44 65 VAL B O 1
ATOM 4059 N N . PHE B 1 66 ? -6.812 9.898 26.578 1 93.25 66 PHE B N 1
ATOM 4060 C CA . PHE B 1 66 ? -7.453 8.805 27.312 1 93.25 66 PHE B CA 1
ATOM 4061 C C . PHE B 1 66 ? -8.625 8.242 26.516 1 93.25 66 PHE B C 1
ATOM 4063 O O . PHE B 1 66 ? -9.555 8.977 26.172 1 93.25 66 PHE B O 1
ATOM 4070 N N . LYS B 1 67 ? -8.508 6.992 26.234 1 95.88 67 LYS B N 1
ATOM 4071 C CA . LYS B 1 67 ? -9.742 6.297 25.891 1 95.88 67 LYS B CA 1
ATOM 4072 C C . LYS B 1 67 ? -10.641 6.141 27.109 1 95.88 67 LYS B C 1
ATOM 4074 O O . LYS B 1 67 ? -10.305 5.414 28.047 1 95.88 67 LYS B O 1
ATOM 4079 N N . THR B 1 68 ? -11.75 6.723 27.078 1 96.25 68 THR B N 1
ATOM 4080 C CA . THR B 1 68 ? -12.633 6.793 28.234 1 96.25 68 THR B CA 1
ATOM 4081 C C . THR B 1 68 ? -13.852 5.902 28.047 1 96.25 68 THR B C 1
ATOM 4083 O O . THR B 1 68 ? -14.562 6.02 27.047 1 96.25 68 THR B O 1
ATOM 4086 N N . SER B 1 69 ? -14.047 5.105 29 1 96.31 69 SER B N 1
ATOM 4087 C CA . SER B 1 69 ? -15.195 4.207 29.016 1 96.31 69 SER B CA 1
ATOM 4088 C C . SER B 1 69 ? -16.25 4.664 30.016 1 96.31 69 SER B C 1
ATOM 4090 O O . SER B 1 69 ? -15.953 4.836 31.203 1 96.31 69 SER B O 1
ATOM 4092 N N . ILE B 1 70 ? -17.453 4.801 29.594 1 96.5 70 ILE B N 1
ATOM 4093 C CA . ILE B 1 70 ? -18.578 5.16 30.438 1 96.5 70 ILE B CA 1
ATOM 4094 C C . ILE B 1 70 ? -19.5 3.947 30.625 1 96.5 70 ILE B C 1
ATOM 4096 O O . ILE B 1 70 ? -20.094 3.465 29.672 1 96.5 70 ILE B O 1
ATOM 4100 N N . PHE B 1 71 ? -19.547 3.602 31.844 1 95.56 71 PHE B N 1
ATOM 4101 C CA . PHE B 1 71 ? -20.344 2.422 32.188 1 95.56 71 PHE B CA 1
ATOM 4102 C C . PHE B 1 71 ? -21.703 2.818 32.719 1 95.56 71 PHE B C 1
ATOM 4104 O O . PHE B 1 71 ? -21.828 3.82 33.438 1 95.56 71 PHE B O 1
ATOM 4111 N N . PHE B 1 72 ? -22.688 1.941 32.438 1 95.62 72 PHE B N 1
ATOM 4112 C CA . PHE B 1 72 ? -24.062 2.213 32.844 1 95.62 72 PHE B CA 1
ATOM 4113 C C . PHE B 1 72 ? -24.562 1.195 33.844 1 95.62 72 PHE B C 1
ATOM 4115 O O . PHE B 1 72 ? -23.891 0.196 34.125 1 95.62 72 PHE B O 1
ATOM 4122 N N . ASP B 1 73 ? -25.703 1.462 34.406 1 93 73 ASP B N 1
ATOM 4123 C CA . ASP B 1 73 ? -26.266 0.582 35.438 1 93 73 ASP B CA 1
ATOM 4124 C C . ASP B 1 73 ? -26.859 -0.673 34.812 1 93 73 ASP B C 1
ATOM 4126 O O . ASP B 1 73 ? -27.125 -1.658 35.5 1 93 73 ASP B O 1
ATOM 4130 N N . ASP B 1 74 ? -27.094 -0.65 33.531 1 92.06 74 ASP B N 1
ATOM 4131 C CA . ASP B 1 74 ? -27.453 -1.855 32.781 1 92.06 74 ASP B CA 1
ATOM 4132 C C . ASP B 1 74 ? -26.203 -2.666 32.438 1 92.06 74 ASP B C 1
ATOM 4134 O O . ASP B 1 74 ? -25.438 -2.287 31.531 1 92.06 74 ASP B O 1
ATOM 4138 N N . GLU B 1 75 ? -26.062 -3.809 33 1 88 75 GLU B N 1
ATOM 4139 C CA . GLU B 1 75 ? -24.859 -4.621 32.875 1 88 75 GLU B CA 1
ATOM 4140 C C . GLU B 1 75 ? -24.734 -5.207 31.469 1 88 75 GLU B C 1
ATOM 4142 O O . GLU B 1 75 ? -23.641 -5.578 31.047 1 88 75 GLU B O 1
ATOM 4147 N N . LYS B 1 76 ? -25.797 -5.309 30.75 1 90.88 76 LYS B N 1
ATOM 4148 C CA . LYS B 1 76 ? -25.766 -5.879 29.406 1 90.88 76 LYS B CA 1
ATOM 4149 C C . LYS B 1 76 ? -25.328 -4.836 28.375 1 90.88 76 LYS B C 1
ATOM 4151 O O . LYS B 1 76 ? -24.938 -5.188 27.266 1 90.88 76 LYS B O 1
ATOM 4156 N N . LYS B 1 77 ? -25.359 -3.619 28.891 1 93.12 77 LYS B N 1
ATOM 4157 C CA . LYS B 1 77 ? -25.016 -2.525 27.984 1 93.12 77 LYS B CA 1
ATOM 4158 C C . LYS B 1 77 ? -23.516 -2.293 27.953 1 93.12 77 LYS B C 1
ATOM 4160 O O . LYS B 1 77 ? -22.875 -2.123 28.984 1 93.12 77 LYS B O 1
ATOM 4165 N N . LYS B 1 78 ? -22.875 -2.375 26.75 1 95.5 78 LYS B N 1
ATOM 4166 C CA . LYS B 1 78 ? -21.453 -2.107 26.578 1 95.5 78 LYS B CA 1
ATOM 4167 C C . LYS B 1 78 ? -21.109 -0.66 26.938 1 95.5 78 LYS B C 1
ATOM 4169 O O . LYS B 1 78 ? -21.969 0.225 26.812 1 95.5 78 LYS B O 1
ATOM 4174 N N . PRO B 1 79 ? -19.953 -0.436 27.359 1 96.94 79 PRO B N 1
ATOM 4175 C CA . PRO B 1 79 ? -19.562 0.947 27.656 1 96.94 79 PRO B CA 1
ATOM 4176 C C . PRO B 1 79 ? -19.578 1.837 26.406 1 96.94 79 PRO B C 1
ATOM 4178 O O . PRO B 1 79 ? -19.359 1.355 25.297 1 96.94 79 PRO B O 1
ATOM 4181 N N . TYR B 1 80 ? -19.906 3.082 26.688 1 97.5 80 TYR B N 1
ATOM 4182 C CA . TYR B 1 80 ? -19.734 4.102 25.656 1 97.5 80 TYR B CA 1
ATOM 4183 C C . TYR B 1 80 ? -18.328 4.691 25.688 1 97.5 80 TYR B C 1
ATOM 4185 O O . TYR B 1 80 ? -17.781 4.938 26.766 1 97.5 80 TYR B O 1
ATOM 4193 N N . TYR B 1 81 ? -17.781 4.891 24.531 1 97.62 81 TYR B N 1
ATOM 4194 C CA . TYR B 1 81 ? -16.391 5.332 24.5 1 97.62 81 TYR B CA 1
ATOM 4195 C C . TYR B 1 81 ? -16.297 6.766 23.984 1 97.62 81 TYR B C 1
ATOM 4197 O O . TYR B 1 81 ? -17.016 7.156 23.062 1 97.62 81 TYR B O 1
ATOM 4205 N N . THR B 1 82 ? -15.422 7.527 24.578 1 97.56 82 THR B N 1
ATOM 4206 C CA . THR B 1 82 ? -15.039 8.859 24.141 1 97.56 82 THR B CA 1
ATOM 4207 C C . THR B 1 82 ? -13.555 9.109 24.406 1 97.56 82 THR B C 1
ATOM 4209 O O . THR B 1 82 ? -12.891 8.297 25.047 1 97.56 82 THR B O 1
ATOM 4212 N N . ILE B 1 83 ? -13.031 10.164 23.812 1 97 83 ILE B N 1
ATOM 4213 C CA . ILE B 1 83 ? -11.641 10.531 24.031 1 97 83 ILE B CA 1
ATOM 4214 C C . ILE B 1 83 ? -11.562 11.773 24.922 1 97 83 ILE B C 1
ATOM 4216 O O . ILE B 1 83 ? -12.297 12.742 24.703 1 97 83 ILE B O 1
ATOM 4220 N N . ILE B 1 84 ? -10.734 11.688 25.891 1 95.69 84 ILE B N 1
ATOM 4221 C CA . ILE B 1 84 ? -10.414 12.859 26.703 1 95.69 84 ILE B CA 1
ATOM 4222 C C . ILE B 1 84 ? -8.922 13.188 26.578 1 95.69 84 ILE B C 1
ATOM 4224 O O . ILE B 1 84 ? -8.07 12.336 26.844 1 95.69 84 ILE B O 1
ATOM 4228 N N . LYS B 1 85 ? -8.602 14.359 26.109 1 93.5 85 LYS B N 1
ATOM 4229 C CA . LYS B 1 85 ? -7.238 14.852 25.922 1 93.5 85 LYS B CA 1
ATOM 4230 C C . LYS B 1 85 ? -6.895 15.906 26.969 1 93.5 85 LYS B C 1
ATOM 4232 O O . LYS B 1 85 ? -7.59 16.922 27.094 1 93.5 85 LYS B O 1
ATOM 4237 N N . ILE B 1 86 ? -5.871 15.648 27.703 1 92.06 86 ILE B N 1
ATOM 4238 C CA . ILE B 1 86 ? -5.457 16.547 28.766 1 92.06 86 ILE B CA 1
ATOM 4239 C C . ILE B 1 86 ? -4.027 17.031 28.516 1 92.06 86 ILE B C 1
ATOM 4241 O O . ILE B 1 86 ? -3.084 16.234 28.562 1 92.06 86 ILE B O 1
ATOM 4245 N N . PRO B 1 87 ? -3.91 18.359 28.312 1 91.12 87 PRO B N 1
ATOM 4246 C CA . PRO B 1 87 ? -2.559 18.875 28.078 1 91.12 87 PRO B CA 1
ATOM 4247 C C . PRO B 1 87 ? -1.694 18.844 29.344 1 91.12 87 PRO B C 1
ATOM 4249 O O . PRO B 1 87 ? -2.215 18.938 30.453 1 91.12 87 PRO B O 1
ATOM 4252 N N . GLY B 1 88 ? -0.377 18.656 29.109 1 82.5 88 GLY B N 1
ATOM 4253 C CA . GLY B 1 88 ? 0.555 18.641 30.219 1 82.5 88 GLY B CA 1
ATOM 4254 C C . GLY B 1 88 ? 1.981 18.328 29.812 1 82.5 88 GLY B C 1
ATOM 4255 O O . GLY B 1 88 ? 2.225 17.891 28.688 1 82.5 88 GLY B O 1
ATOM 4256 N N . SER B 1 89 ? 2.865 18.609 30.703 1 77.06 89 SER B N 1
ATOM 4257 C CA . SER B 1 89 ? 4.285 18.438 30.406 1 77.06 89 SER B CA 1
ATOM 4258 C C . SER B 1 89 ? 4.719 16.984 30.547 1 77.06 89 SER B C 1
ATOM 4260 O O . SER B 1 89 ? 5.758 16.594 30.031 1 77.06 89 SER B O 1
ATOM 4262 N N . ASP B 1 90 ? 3.945 16.188 31.203 1 72.56 90 ASP B N 1
ATOM 4263 C CA . ASP B 1 90 ? 4.324 14.797 31.438 1 72.56 90 ASP B CA 1
ATOM 4264 C C . ASP B 1 90 ? 4.469 14.039 30.125 1 72.56 90 ASP B C 1
ATOM 4266 O O . ASP B 1 90 ? 5.363 13.203 29.984 1 72.56 90 ASP B O 1
ATOM 4270 N N . SER B 1 91 ? 3.693 14.375 29.25 1 71.75 91 SER B N 1
ATOM 4271 C CA . SER B 1 91 ? 3.695 13.672 27.969 1 71.75 91 SER B CA 1
ATOM 4272 C C . SER B 1 91 ? 4.965 13.977 27.172 1 71.75 91 SER B C 1
ATOM 4274 O O . SER B 1 91 ? 5.508 13.102 26.5 1 71.75 91 SER B O 1
ATOM 4276 N N . ILE B 1 92 ? 5.434 15.188 27.203 1 70.62 92 ILE B N 1
ATOM 4277 C CA . ILE B 1 92 ? 6.645 15.594 26.5 1 70.62 92 ILE B CA 1
ATOM 4278 C C . ILE B 1 92 ? 7.848 14.836 27.062 1 70.62 92 ILE B C 1
ATOM 4280 O O . ILE B 1 92 ? 8.648 14.281 26.297 1 70.62 92 ILE B O 1
ATOM 4284 N N . VAL B 1 93 ? 7.832 14.859 28.422 1 70.31 93 VAL B N 1
ATOM 4285 C CA . VAL B 1 93 ? 8.945 14.211 29.109 1 70.31 93 VAL B CA 1
ATOM 4286 C C . VAL B 1 93 ? 8.984 12.727 28.734 1 70.31 93 VAL B C 1
ATOM 4288 O O . VAL B 1 93 ? 10.047 12.195 28.406 1 70.31 93 VAL B O 1
ATOM 4291 N N . GLU B 1 94 ? 7.891 12.109 28.719 1 72.81 94 GLU B N 1
ATOM 4292 C CA . GLU B 1 94 ? 7.797 10.695 28.391 1 72.81 94 GLU B CA 1
ATOM 4293 C C . GLU B 1 94 ? 8.227 10.438 26.938 1 72.81 94 GLU B C 1
ATOM 4295 O O . GLU B 1 94 ? 8.945 9.469 26.672 1 72.81 94 GLU B O 1
ATOM 4300 N N . SER B 1 95 ? 7.855 11.281 26.078 1 70.69 95 SER B N 1
ATOM 4301 C CA . SER B 1 95 ? 8.164 11.133 24.656 1 70.69 95 SER B CA 1
ATOM 4302 C C . SER B 1 95 ? 9.656 11.32 24.406 1 70.69 95 SER B C 1
ATOM 4304 O O . SER B 1 95 ? 10.258 10.555 23.641 1 70.69 95 SER B O 1
ATOM 4306 N N . LEU B 1 96 ? 10.227 12.312 25.016 1 71.62 96 LEU B N 1
ATOM 4307 C CA . LEU B 1 96 ? 11.648 12.586 24.859 1 71.62 96 LEU B CA 1
ATOM 4308 C C . LEU B 1 96 ? 12.492 11.469 25.438 1 71.62 96 LEU B C 1
ATOM 4310 O O . LEU B 1 96 ? 13.508 11.07 24.859 1 71.62 96 LEU B O 1
ATOM 4314 N N . LYS B 1 97 ? 12.023 10.969 26.531 1 72.88 97 LYS B N 1
ATOM 4315 C CA . LYS B 1 97 ? 12.719 9.844 27.172 1 72.88 97 LYS B CA 1
ATOM 4316 C C . LYS B 1 97 ? 12.719 8.617 26.266 1 72.88 97 LYS B C 1
ATOM 4318 O O . LYS B 1 97 ? 13.727 7.926 26.141 1 72.88 97 LYS B O 1
ATOM 4323 N N . LYS B 1 98 ? 11.734 8.43 25.625 1 72.38 98 LYS B N 1
ATOM 4324 C CA . LYS B 1 98 ? 11.617 7.27 24.75 1 72.38 98 LYS B CA 1
ATOM 4325 C C . LYS B 1 98 ? 12.539 7.398 23.547 1 72.38 98 LYS B C 1
ATOM 4327 O O . LYS B 1 98 ? 12.977 6.395 22.984 1 72.38 98 LYS B O 1
ATOM 4332 N N . GLN B 1 99 ? 12.836 8.664 23.141 1 68.69 99 GLN B N 1
ATOM 4333 C CA . GLN B 1 99 ? 13.703 8.914 22 1 68.69 99 GLN B CA 1
ATOM 4334 C C . GLN B 1 99 ? 15.141 9.148 22.438 1 68.69 99 GLN B C 1
ATOM 4336 O O . GLN B 1 99 ? 16.016 9.445 21.609 1 68.69 99 GLN B O 1
ATOM 4341 N N . ASN B 1 100 ? 15.383 8.969 23.688 1 67.69 100 ASN B N 1
ATOM 4342 C CA . ASN B 1 100 ? 16.703 9.234 24.266 1 67.69 100 ASN B CA 1
ATOM 4343 C C . ASN B 1 100 ? 17.188 10.641 23.938 1 67.69 100 ASN B C 1
ATOM 4345 O O . ASN B 1 100 ? 18.344 10.836 23.578 1 67.69 100 ASN B O 1
ATOM 4349 N N . LEU B 1 101 ? 16.281 11.5 23.812 1 66.06 101 LEU B N 1
ATOM 4350 C CA . LEU B 1 101 ? 16.641 12.898 23.578 1 66.06 101 LEU B CA 1
ATOM 4351 C C . LEU B 1 101 ? 16.75 13.656 24.891 1 66.06 101 LEU B C 1
ATOM 4353 O O . LEU B 1 101 ? 16.047 13.336 25.859 1 66.06 101 LEU B O 1
ATOM 4357 N N . ASP B 1 102 ? 17.797 14.492 24.938 1 61.84 102 ASP B N 1
ATOM 4358 C CA . ASP B 1 102 ? 18.094 15.266 26.141 1 61.84 102 ASP B CA 1
ATOM 4359 C C . ASP B 1 102 ? 16.938 16.188 26.516 1 61.84 102 ASP B C 1
ATOM 4361 O O . ASP B 1 102 ? 16.203 16.641 25.641 1 61.84 102 ASP B O 1
ATOM 4365 N N . ASP B 1 103 ? 16.703 16.312 27.688 1 59.47 103 ASP B N 1
ATOM 4366 C CA . ASP B 1 103 ? 15.656 17.109 28.328 1 59.47 103 ASP B CA 1
ATOM 4367 C C . ASP B 1 103 ? 15.703 18.562 27.859 1 59.47 103 ASP B C 1
ATOM 4369 O O . ASP B 1 103 ? 14.805 19.344 28.156 1 59.47 103 ASP B O 1
ATOM 4373 N N . THR B 1 104 ? 16.672 18.906 27.078 1 56.56 104 THR B N 1
ATOM 4374 C CA . THR B 1 104 ? 16.766 20.297 26.672 1 56.56 104 THR B CA 1
ATOM 4375 C C . THR B 1 104 ? 15.641 20.672 25.719 1 56.56 104 THR B C 1
ATOM 4377 O O . THR B 1 104 ? 15.242 21.828 25.641 1 56.56 104 THR B O 1
ATOM 4380 N N . ILE B 1 105 ? 15.102 19.688 25.031 1 59.03 105 ILE B N 1
ATOM 4381 C CA . ILE B 1 105 ? 13.961 19.938 24.156 1 59.03 105 ILE B CA 1
ATOM 4382 C C . ILE B 1 105 ? 12.75 20.344 25 1 59.03 105 ILE B C 1
ATOM 4384 O O . ILE B 1 105 ? 11.914 21.141 24.547 1 59.03 105 ILE B O 1
ATOM 4388 N N . SER B 1 106 ? 12.844 19.812 26.125 1 59.41 106 SER B N 1
ATOM 4389 C CA . SER B 1 106 ? 11.734 20.094 27.031 1 59.41 106 SER B CA 1
ATOM 4390 C C . SER B 1 106 ? 11.672 21.578 27.391 1 59.41 106 SER B C 1
ATOM 4392 O O . SER B 1 106 ? 10.586 22.125 27.609 1 59.41 106 SER B O 1
ATOM 4394 N N . ASP B 1 107 ? 12.836 22.156 27.266 1 59.88 107 ASP B N 1
ATOM 4395 C CA . ASP B 1 107 ? 12.852 23.562 27.609 1 59.88 107 ASP B CA 1
ATOM 4396 C C . ASP B 1 107 ? 12.125 24.406 26.562 1 59.88 107 ASP B C 1
ATOM 4398 O O . ASP B 1 107 ? 11.648 25.5 26.844 1 59.88 107 ASP B O 1
ATOM 4402 N N . ASP B 1 108 ? 12.039 23.828 25.453 1 62.69 108 ASP B N 1
ATOM 4403 C CA . ASP B 1 108 ? 11.383 24.531 24.359 1 62.69 108 ASP B CA 1
ATOM 4404 C C . ASP B 1 108 ? 9.859 24.5 24.516 1 62.69 108 ASP B C 1
ATOM 4406 O O . ASP B 1 108 ? 9.156 25.328 23.938 1 62.69 108 ASP B O 1
ATOM 4410 N N . PHE B 1 109 ? 9.547 23.531 25.297 1 69.44 109 PHE B N 1
ATOM 4411 C CA . PHE B 1 109 ? 8.109 23.422 25.5 1 69.44 109 PHE B CA 1
ATOM 4412 C C . PHE B 1 109 ? 7.746 23.688 26.969 1 69.44 109 PHE B C 1
ATOM 4414 O O . PHE B 1 109 ? 7.664 22.766 27.766 1 69.44 109 PHE B O 1
ATOM 4421 N N . ASN B 1 110 ? 7.594 24.953 27.188 1 76.94 110 ASN B N 1
ATOM 4422 C CA . ASN B 1 110 ? 7.141 25.344 28.531 1 76.94 110 ASN B CA 1
ATOM 4423 C C . ASN B 1 110 ? 5.625 25.25 28.656 1 76.94 110 ASN B C 1
ATOM 4425 O O . ASN B 1 110 ? 4.934 24.969 27.672 1 76.94 110 ASN B O 1
ATOM 4429 N N . ILE B 1 111 ? 5.199 25.359 29.766 1 84.19 111 ILE B N 1
ATOM 4430 C CA . ILE B 1 111 ? 3.791 25.172 30.094 1 84.19 111 ILE B CA 1
ATOM 4431 C C . ILE B 1 111 ? 2.938 26.172 29.328 1 84.19 111 ILE B C 1
ATOM 4433 O O . ILE B 1 111 ? 1.81 25.859 28.922 1 84.19 111 ILE B O 1
ATOM 4437 N N . GLU B 1 112 ? 3.514 27.312 29.047 1 85.62 112 GLU B N 1
ATOM 4438 C CA . GLU B 1 112 ? 2.795 28.328 28.281 1 85.62 112 GLU B CA 1
ATOM 4439 C C . GLU B 1 112 ? 2.604 27.891 26.828 1 85.62 112 GLU B C 1
ATOM 4441 O O . GLU B 1 112 ? 1.547 28.125 26.25 1 85.62 112 GLU B O 1
ATOM 4446 N N . ASN B 1 113 ? 3.609 27.266 26.328 1 85.75 113 ASN B N 1
ATOM 4447 C CA . ASN B 1 113 ? 3.516 26.75 24.969 1 85.75 113 ASN B CA 1
ATOM 4448 C C . ASN B 1 113 ? 2.48 25.641 24.859 1 85.75 113 ASN B C 1
ATOM 4450 O O . ASN B 1 113 ? 1.715 25.578 23.891 1 85.75 113 ASN B O 1
ATOM 4454 N N . ILE B 1 114 ? 2.5 24.812 25.875 1 88.94 114 ILE B N 1
ATOM 4455 C CA . ILE B 1 114 ? 1.547 23.703 25.891 1 88.94 114 ILE B CA 1
ATOM 4456 C C . ILE B 1 114 ? 0.122 24.25 25.922 1 88.94 114 ILE B C 1
ATOM 4458 O O . ILE B 1 114 ? -0.748 23.781 25.188 1 88.94 114 ILE B O 1
ATOM 4462 N N . ALA B 1 115 ? -0.042 25.266 26.719 1 91.69 115 ALA B N 1
ATOM 4463 C CA . ALA B 1 115 ? -1.354 25.906 26.812 1 91.69 115 ALA B CA 1
ATOM 4464 C C . ALA B 1 115 ? -1.77 26.5 25.469 1 91.69 115 ALA B C 1
ATOM 4466 O O . ALA B 1 115 ? -2.928 26.391 25.062 1 91.69 115 ALA B O 1
ATOM 4467 N N . ALA B 1 116 ? -0.836 27.109 24.859 1 90.69 116 ALA B N 1
ATOM 4468 C CA . ALA B 1 116 ? -1.123 27.75 23.578 1 90.69 116 ALA B CA 1
ATOM 4469 C C . ALA B 1 116 ? -1.553 26.703 22.531 1 90.69 116 ALA B C 1
ATOM 4471 O O . ALA B 1 116 ? -2.508 26.938 21.797 1 90.69 116 ALA B O 1
ATOM 4472 N N . PHE B 1 117 ? -0.904 25.594 22.516 1 91.88 117 PHE B N 1
ATOM 4473 C CA . PHE B 1 117 ? -1.229 24.531 21.578 1 91.88 117 PHE B CA 1
ATOM 4474 C C . PHE B 1 117 ? -2.613 23.969 21.859 1 91.88 117 PHE B C 1
ATOM 4476 O O . PHE B 1 117 ? -3.406 23.766 20.938 1 91.88 117 PHE B O 1
ATOM 4483 N N . HIS B 1 118 ? -2.836 23.703 23.109 1 94.12 118 HIS B N 1
ATOM 4484 C CA . HIS B 1 118 ? -4.141 23.188 23.5 1 94.12 118 HIS B CA 1
ATOM 4485 C C . HIS B 1 118 ? -5.254 24.156 23.109 1 94.12 118 HIS B C 1
ATOM 4487 O O . HIS B 1 118 ? -6.27 23.75 22.547 1 94.12 118 HIS B O 1
ATOM 4493 N N . ASN B 1 119 ? -5.062 25.438 23.453 1 95.19 119 ASN B N 1
ATOM 4494 C CA . ASN B 1 119 ? -6.094 26.438 23.219 1 95.19 119 ASN B CA 1
ATOM 4495 C C . ASN B 1 119 ? -6.336 26.656 21.734 1 95.19 119 ASN B C 1
ATOM 4497 O O . ASN B 1 119 ? -7.457 26.938 21.312 1 95.19 119 ASN B O 1
ATOM 4501 N N . LYS B 1 120 ? -5.324 26.5 20.938 1 94.5 120 LYS B N 1
ATOM 4502 C CA . LYS B 1 120 ? -5.465 26.547 19.5 1 94.5 120 LYS B CA 1
ATOM 4503 C C . LYS B 1 120 ? -6.375 25.438 18.984 1 94.5 120 LYS B C 1
ATOM 4505 O O . LYS B 1 120 ? -7.227 25.672 18.125 1 94.5 120 LYS B O 1
ATOM 4510 N N . GLU B 1 121 ? -6.113 24.312 19.5 1 95.94 121 GLU B N 1
ATOM 4511 C CA . GLU B 1 121 ? -6.926 23.156 19.109 1 95.94 121 GLU B CA 1
ATOM 4512 C C . GLU B 1 121 ? -8.383 23.344 19.516 1 95.94 121 GLU B C 1
ATOM 4514 O O . GLU B 1 121 ? -9.289 23.062 18.734 1 95.94 121 GLU B O 1
ATOM 4519 N N . CYS B 1 122 ? -8.594 23.859 20.719 1 96.19 122 CYS B N 1
ATOM 4520 C CA . CYS B 1 122 ? -9.945 24.141 21.188 1 96.19 122 CYS B CA 1
ATOM 4521 C C . CYS B 1 122 ? -10.633 25.156 20.281 1 96.19 122 CYS B C 1
ATOM 4523 O O . CYS B 1 122 ? -11.781 24.969 19.891 1 96.19 122 CYS B O 1
ATOM 4525 N N . LEU B 1 123 ? -9.883 26.172 19.984 1 95.38 123 LEU B N 1
ATOM 4526 C CA . LEU B 1 123 ? -10.414 27.234 19.125 1 95.38 123 LEU B CA 1
ATOM 4527 C C . LEU B 1 123 ? -10.781 26.688 17.75 1 95.38 123 LEU B C 1
ATOM 4529 O O . LEU B 1 123 ? -11.836 27.031 17.203 1 95.38 123 LEU B O 1
ATOM 4533 N N . PHE B 1 124 ? -9.984 25.875 17.219 1 96.19 124 PHE B N 1
ATOM 4534 C CA . PHE B 1 124 ? -10.25 25.297 15.906 1 96.19 124 PHE B CA 1
ATOM 4535 C C . PHE B 1 124 ? -11.539 24.484 15.922 1 96.19 124 PHE B C 1
ATOM 4537 O O . PHE B 1 124 ? -12.414 24.672 15.078 1 96.19 124 PHE B O 1
ATOM 4544 N N . TYR B 1 125 ? -11.641 23.531 16.875 1 95.94 125 TYR B N 1
ATOM 4545 C CA . TYR B 1 125 ? -12.789 22.625 16.938 1 95.94 125 TYR B CA 1
ATOM 4546 C C . TYR B 1 125 ? -14.07 23.391 17.188 1 95.94 125 TYR B C 1
ATOM 4548 O O . TYR B 1 125 ? -15.141 23.016 16.703 1 95.94 125 TYR B O 1
ATOM 4556 N N . SER B 1 126 ? -13.961 24.516 17.906 1 92.88 126 SER B N 1
ATOM 4557 C CA . SER B 1 126 ? -15.164 25.234 18.328 1 92.88 126 SER B CA 1
ATOM 4558 C C . SER B 1 126 ? -15.586 26.266 17.281 1 92.88 126 SER B C 1
ATOM 4560 O O . SER B 1 126 ? -16.781 26.422 17.016 1 92.88 126 SER B O 1
ATOM 4562 N N . GLU B 1 127 ? -14.617 26.891 16.609 1 92.31 127 GLU B N 1
ATOM 4563 C CA . GLU B 1 127 ? -14.984 28.078 15.859 1 92.31 127 GLU B CA 1
ATOM 4564 C C . GLU B 1 127 ? -14.711 27.906 14.367 1 92.31 127 GLU B C 1
ATOM 4566 O O . GLU B 1 127 ? -15.266 28.625 13.539 1 92.31 127 GLU B O 1
ATOM 4571 N N . VAL B 1 128 ? -13.906 26.984 14.023 1 94.81 128 VAL B N 1
ATOM 4572 C CA . VAL B 1 128 ? -13.461 26.953 12.633 1 94.81 128 VAL B CA 1
ATOM 4573 C C . VAL B 1 128 ? -13.953 25.656 11.969 1 94.81 128 VAL B C 1
ATOM 4575 O O . VAL B 1 128 ? -14.609 25.703 10.93 1 94.81 128 VAL B O 1
ATOM 4578 N N . ALA B 1 129 ? -13.703 24.516 12.586 1 95.06 129 ALA B N 1
ATOM 4579 C CA . ALA B 1 129 ? -13.961 23.203 12 1 95.06 129 ALA B CA 1
ATOM 4580 C C . ALA B 1 129 ? -15.422 23.078 11.555 1 95.06 129 ALA B C 1
ATOM 4582 O O . ALA B 1 129 ? -15.695 22.625 10.445 1 95.06 129 ALA B O 1
ATOM 4583 N N . PRO B 1 130 ? -16.391 23.547 12.375 1 93.5 130 PRO B N 1
ATOM 4584 C CA . PRO B 1 130 ? -17.797 23.375 11.984 1 93.5 130 PRO B CA 1
ATOM 4585 C C . PRO B 1 130 ? -18.172 24.172 10.742 1 93.5 130 PRO B C 1
ATOM 4587 O O . PRO B 1 130 ? -19.203 23.906 10.117 1 93.5 130 PRO B O 1
ATOM 4590 N N . LYS B 1 131 ? -17.359 25.125 10.398 1 93.25 131 LYS B N 1
ATOM 4591 C CA . LYS B 1 131 ? -17.672 26 9.273 1 93.25 131 LYS B CA 1
ATOM 4592 C C . LYS B 1 131 ? -17.141 25.422 7.969 1 93.25 131 LYS B C 1
ATOM 4594 O O . LYS B 1 131 ? -17.5 25.891 6.883 1 93.25 131 LYS B O 1
ATOM 4599 N N . ILE B 1 132 ? -16.25 24.5 8.07 1 94.69 132 ILE B N 1
ATOM 4600 C CA . ILE B 1 132 ? -15.68 23.891 6.875 1 94.69 132 ILE B CA 1
ATOM 4601 C C . ILE B 1 132 ? -16.531 22.703 6.438 1 94.69 132 ILE B C 1
ATOM 4603 O O . ILE B 1 132 ? -16.562 21.672 7.109 1 94.69 132 ILE B O 1
ATOM 4607 N N . LYS B 1 133 ? -17.094 22.828 5.328 1 89.81 133 LYS B N 1
ATOM 4608 C CA . LYS B 1 133 ? -18.047 21.828 4.832 1 89.81 133 LYS B CA 1
ATOM 4609 C C . LYS B 1 133 ? -17.375 20.469 4.645 1 89.81 133 LYS B C 1
ATOM 4611 O O . LYS B 1 133 ? -16.375 20.359 3.938 1 89.81 133 LYS B O 1
ATOM 4616 N N . SER B 1 134 ? -17.891 19.469 5.32 1 92.12 134 SER B N 1
ATOM 4617 C CA . SER B 1 134 ? -17.594 18.062 5.125 1 92.12 134 SER B CA 1
ATOM 4618 C C . SER B 1 134 ? -16.156 17.734 5.527 1 92.12 134 SER B C 1
ATOM 4620 O O . SER B 1 134 ? -15.594 16.719 5.094 1 92.12 134 SER B O 1
ATOM 4622 N N . LEU B 1 135 ? -15.484 18.719 6.234 1 97 135 LEU B N 1
ATOM 4623 C CA . LEU B 1 135 ? -14.164 18.391 6.766 1 97 135 LEU B CA 1
ATOM 4624 C C . LEU B 1 135 ? -14.234 17.203 7.719 1 97 135 LEU B C 1
ATOM 4626 O O . LEU B 1 135 ? -15.141 17.125 8.547 1 97 135 LEU B O 1
ATOM 4630 N N . LYS B 1 136 ? -13.312 16.281 7.594 1 97.88 136 LYS B N 1
ATOM 4631 C CA . LYS B 1 136 ? -13.289 15.086 8.422 1 97.88 136 LYS B CA 1
ATOM 4632 C C . LYS B 1 136 ? -12.375 15.273 9.633 1 97.88 136 LYS B C 1
ATOM 4634 O O . LYS B 1 136 ? -11.148 15.188 9.508 1 97.88 136 LYS B O 1
ATOM 4639 N N . TYR B 1 137 ? -12.906 15.445 10.734 1 97.38 137 TYR B N 1
ATOM 4640 C CA . TYR B 1 137 ? -12.25 15.602 12.031 1 97.38 137 TYR B CA 1
ATOM 4641 C C . TYR B 1 137 ? -13.086 14.977 13.141 1 97.38 137 TYR B C 1
ATOM 4643 O O . TYR B 1 137 ? -14.281 14.742 12.969 1 97.38 137 TYR B O 1
ATOM 4651 N N . PRO B 1 138 ? -12.461 14.602 14.227 1 96.31 138 PRO B N 1
ATOM 4652 C CA . PRO B 1 138 ? -13.289 14.109 15.336 1 96.31 138 PRO B CA 1
ATOM 4653 C C . PRO B 1 138 ? -14.172 15.203 15.938 1 96.31 138 PRO B C 1
ATOM 4655 O O . PRO B 1 138 ? -13.68 16.266 16.297 1 96.31 138 PRO B O 1
ATOM 4658 N N . LYS B 1 139 ? -15.359 14.914 16.078 1 95.56 139 LYS B N 1
ATOM 4659 C CA . LYS B 1 139 ? -16.266 15.875 16.688 1 95.56 139 LYS B CA 1
ATOM 4660 C C . LYS B 1 139 ? -15.867 16.172 18.141 1 95.56 139 LYS B C 1
ATOM 4662 O O . LYS B 1 139 ? -15.492 15.266 18.875 1 95.56 139 LYS B O 1
ATOM 4667 N N . CYS B 1 140 ? -15.922 17.391 18.453 1 97.19 140 CYS B N 1
ATOM 4668 C CA . CYS B 1 140 ? -15.641 17.844 19.812 1 97.19 140 CYS B CA 1
ATOM 4669 C C . CYS B 1 140 ? -16.922 18.047 20.594 1 97.19 140 CYS B C 1
ATOM 4671 O O . CYS B 1 140 ? -17.844 18.734 20.125 1 97.19 140 CYS B O 1
ATOM 4673 N N . PHE B 1 141 ? -17 17.484 21.812 1 97.62 141 PHE B N 1
ATOM 4674 C CA . PHE B 1 141 ? -18.234 17.547 22.594 1 97.62 141 PHE B CA 1
ATOM 4675 C C . PHE B 1 141 ? -18.094 18.516 23.75 1 97.62 141 PHE B C 1
ATOM 4677 O O . PHE B 1 141 ? -19.094 18.859 24.406 1 97.62 141 PHE B O 1
ATOM 4684 N N . GLY B 1 142 ? -16.891 18.922 24.031 1 96.94 142 GLY B N 1
ATOM 4685 C CA . GLY B 1 142 ? -16.609 19.859 25.109 1 96.94 142 GLY B CA 1
ATOM 4686 C C . GLY B 1 142 ? -15.141 20.172 25.281 1 96.94 142 GLY B C 1
ATOM 4687 O O . GLY B 1 142 ? -14.289 19.391 24.875 1 96.94 142 GLY B O 1
ATOM 4688 N N . PHE B 1 143 ? -14.867 21.375 25.828 1 96.94 143 PHE B N 1
ATOM 4689 C CA . PHE B 1 143 ? -13.477 21.719 26.094 1 96.94 143 PHE B CA 1
ATOM 4690 C C . PHE B 1 143 ? -13.367 22.781 27.188 1 96.94 143 PHE B C 1
ATOM 4692 O O . PHE B 1 143 ? -14.352 23.453 27.5 1 96.94 143 PHE B O 1
ATOM 4699 N N . LYS B 1 144 ? -12.25 22.797 27.797 1 95.81 144 LYS B N 1
ATOM 4700 C CA . LYS B 1 144 ? -11.781 23.891 28.656 1 95.81 144 LYS B CA 1
ATOM 4701 C C . LYS B 1 144 ? -10.406 24.375 28.203 1 95.81 144 LYS B C 1
ATOM 4703 O O . LYS B 1 144 ? -9.5 23.578 27.984 1 95.81 144 LYS B O 1
ATOM 4708 N N . ASN B 1 145 ? -10.375 25.672 28.078 1 95.94 145 ASN B N 1
ATOM 4709 C CA . ASN B 1 145 ? -9.062 26.219 27.781 1 95.94 145 ASN B CA 1
ATOM 4710 C C . ASN B 1 145 ? -8.094 26 28.938 1 95.94 145 ASN B C 1
ATOM 4712 O O . ASN B 1 145 ? -8.508 25.922 30.094 1 95.94 145 ASN B O 1
ATOM 4716 N N . PHE B 1 146 ? -6.855 25.906 28.547 1 94.69 146 PHE B N 1
ATOM 4717 C CA . PHE B 1 146 ? -5.793 25.781 29.531 1 94.69 146 PHE B CA 1
ATOM 4718 C C . PHE B 1 146 ? -5.289 27.156 29.953 1 94.69 146 PHE B C 1
ATOM 4720 O O . PHE B 1 146 ? -4.699 27.875 29.156 1 94.69 146 PHE B O 1
ATOM 4727 N N . GLU B 1 147 ? -5.594 27.516 31.172 1 94.06 147 GLU B N 1
ATOM 4728 C CA . GLU B 1 147 ? -5.066 28.719 31.812 1 94.06 147 GLU B CA 1
ATOM 4729 C C . GLU B 1 147 ? -4.07 28.359 32.906 1 94.06 147 GLU B C 1
ATOM 4731 O O . GLU B 1 147 ? -4.461 27.984 34 1 94.06 147 GLU B O 1
ATOM 4736 N N . VAL B 1 148 ? -2.871 28.641 32.562 1 89.88 148 VAL B N 1
ATOM 4737 C CA . VAL B 1 148 ? -1.785 28.219 33.469 1 89.88 148 VAL B CA 1
ATOM 4738 C C . VAL B 1 148 ? -2.027 28.766 34.875 1 89.88 148 VAL B C 1
ATOM 4740 O O . VAL B 1 148 ? -2.219 29.969 35.062 1 89.88 148 VAL B O 1
ATOM 4743 N N . GLY B 1 149 ? -2.006 27.906 35.812 1 85.62 149 GLY B N 1
ATOM 4744 C CA . GLY B 1 149 ? -2.166 28.266 37.219 1 85.62 149 GLY B CA 1
ATOM 4745 C C . GLY B 1 149 ? -3.613 28.484 37.625 1 85.62 149 GLY B C 1
ATOM 4746 O O . GLY B 1 149 ? -3.922 28.625 38.812 1 85.62 149 GLY B O 1
ATOM 4747 N N . LYS B 1 150 ? -4.547 28.422 36.656 1 90.5 150 LYS B N 1
ATOM 4748 C CA . LYS B 1 150 ? -5.934 28.75 36.969 1 90.5 150 LYS B CA 1
ATOM 4749 C C . LYS B 1 150 ? -6.871 27.594 36.562 1 90.5 150 LYS B C 1
ATOM 4751 O O . LYS B 1 150 ? -7.762 27.234 37.344 1 90.5 150 LYS B O 1
ATOM 4756 N N . GLN B 1 151 ? -6.688 27.141 35.375 1 90.5 151 GLN B N 1
ATOM 4757 C CA . GLN B 1 151 ? -7.609 26.125 34.875 1 90.5 151 GLN B CA 1
ATOM 4758 C C . GLN B 1 151 ? -6.871 25.094 34.031 1 90.5 151 GLN B C 1
ATOM 4760 O O . GLN B 1 151 ? -6.094 25.453 33.125 1 90.5 151 GLN B O 1
ATOM 4765 N N . GLU B 1 152 ? -7.246 23.906 34.312 1 89.19 152 GLU B N 1
ATOM 4766 C CA . GLU B 1 152 ? -6.691 22.844 33.5 1 89.19 152 GLU B CA 1
ATOM 4767 C C . GLU B 1 152 ? -7.422 22.734 32.156 1 89.19 152 GLU B C 1
ATOM 4769 O O . GLU B 1 152 ? -8.641 22.938 32.094 1 89.19 152 GLU B O 1
ATOM 4774 N N . GLY B 1 153 ? -6.633 22.453 31.156 1 93.81 153 GLY B N 1
ATOM 4775 C CA . GLY B 1 153 ? -7.227 22.25 29.844 1 93.81 153 GLY B CA 1
ATOM 4776 C C . GLY B 1 153 ? -7.785 20.859 29.641 1 93.81 153 GLY B C 1
ATOM 4777 O O . GLY B 1 153 ? -7.285 19.891 30.234 1 93.81 153 GLY B O 1
ATOM 4778 N N . VAL B 1 154 ? -8.797 20.781 28.828 1 95.25 154 VAL B N 1
ATOM 4779 C CA . VAL B 1 154 ? -9.359 19.469 28.5 1 95.25 154 VAL B CA 1
ATOM 4780 C C . VAL B 1 154 ? -10.125 19.562 27.172 1 95.25 154 VAL B C 1
ATOM 4782 O O . VAL B 1 154 ? -10.68 20.609 26.844 1 95.25 154 VAL B O 1
ATOM 4785 N N . LEU B 1 155 ? -10.094 18.5 26.469 1 96.12 155 LEU B N 1
ATOM 4786 C CA . LEU B 1 155 ? -10.875 18.328 25.25 1 96.12 155 LEU B CA 1
ATOM 4787 C C . LEU B 1 155 ? -11.57 16.969 25.25 1 96.12 155 LEU B C 1
ATOM 4789 O O . LEU B 1 155 ? -10.945 15.938 25.531 1 96.12 155 LEU B O 1
ATOM 4793 N N . ILE B 1 156 ? -12.891 16.938 25.016 1 97.19 156 ILE B N 1
ATOM 4794 C CA . ILE B 1 156 ? -13.68 15.719 24.875 1 97.19 156 ILE B CA 1
ATOM 4795 C C . ILE B 1 156 ? -14.055 15.516 23.406 1 97.19 156 ILE B C 1
ATOM 4797 O O . ILE B 1 156 ? -14.719 16.359 22.812 1 97.19 156 ILE B O 1
ATOM 4801 N N . MET B 1 157 ? -13.648 14.352 22.812 1 97.25 157 MET B N 1
ATOM 4802 C CA . MET B 1 157 ? -13.859 14.125 21.391 1 97.25 157 MET B CA 1
ATOM 4803 C C . MET B 1 157 ? -14.43 12.734 21.125 1 97.25 157 MET B C 1
ATOM 4805 O O . MET B 1 157 ? -14.328 11.852 21.984 1 97.25 157 MET B O 1
ATOM 4809 N N . LYS B 1 158 ? -14.953 12.617 20.031 1 97.75 158 LYS B N 1
ATOM 4810 C CA . LYS B 1 158 ? -15.492 11.328 19.609 1 97.75 158 LYS B CA 1
ATOM 4811 C C . LYS B 1 158 ? -14.398 10.266 19.531 1 97.75 158 LYS B C 1
ATOM 4813 O O . LYS B 1 158 ? -13.305 10.531 19.031 1 97.75 158 LYS B O 1
ATOM 4818 N N . PHE B 1 159 ? -14.641 9.125 20.062 1 97.38 159 PHE B N 1
ATOM 4819 C CA . PHE B 1 159 ? -13.766 7.973 19.891 1 97.38 159 PHE B CA 1
ATOM 4820 C C . PHE B 1 159 ? -13.953 7.344 18.516 1 97.38 159 PHE B C 1
ATOM 4822 O O . PHE B 1 159 ? -15.055 6.91 18.172 1 97.38 159 PHE B O 1
ATOM 4829 N N . MET B 1 160 ? -12.867 7.238 17.828 1 96 160 MET B N 1
ATOM 4830 C CA . MET B 1 160 ? -12.945 6.758 16.453 1 96 160 MET B CA 1
ATOM 4831 C C . MET B 1 160 ? -12.398 5.34 16.328 1 96 160 MET B C 1
ATOM 4833 O O . MET B 1 160 ? -12.469 4.727 15.266 1 96 160 MET B O 1
ATOM 4837 N N . GLY B 1 161 ? -11.922 4.73 17.344 1 94 161 GLY B N 1
ATOM 4838 C CA . GLY B 1 161 ? -11.133 3.51 17.312 1 94 161 GLY B CA 1
ATOM 4839 C C . GLY B 1 161 ? -11.938 2.291 16.891 1 94 161 GLY B C 1
ATOM 4840 O O . GLY B 1 161 ? -11.367 1.256 16.547 1 94 161 GLY B O 1
ATOM 4841 N N . THR B 1 162 ? -13.25 2.434 16.906 1 93.19 162 THR B N 1
ATOM 4842 C CA . THR B 1 162 ? -14.078 1.292 16.531 1 93.19 162 THR B CA 1
ATOM 4843 C C . THR B 1 162 ? -14.219 1.201 15.008 1 93.19 162 THR B C 1
ATOM 4845 O O . THR B 1 162 ? -14.414 0.114 14.461 1 93.19 162 THR B O 1
ATOM 4848 N N . THR B 1 163 ? -14.07 2.336 14.383 1 95.75 163 THR B N 1
ATOM 4849 C CA . THR B 1 163 ? -14.406 2.355 12.961 1 95.75 163 THR B CA 1
ATOM 4850 C C . THR B 1 163 ? -13.203 2.787 12.133 1 95.75 163 THR B C 1
ATOM 4852 O O . THR B 1 163 ? -13.266 2.812 10.898 1 95.75 163 THR B O 1
ATOM 4855 N N . SER B 1 164 ? -12.102 3.154 12.773 1 97.5 164 SER B N 1
ATOM 4856 C CA . SER B 1 164 ? -10.961 3.705 12.055 1 97.5 164 SER B CA 1
ATOM 4857 C C . SER B 1 164 ? -9.641 3.268 12.688 1 97.5 164 SER B C 1
ATOM 4859 O O . SER B 1 164 ? -9.609 2.902 13.867 1 97.5 164 SER B O 1
ATOM 4861 N N . LYS B 1 165 ? -8.625 3.334 11.93 1 95.94 165 LYS B N 1
ATOM 4862 C CA . LYS B 1 165 ? -7.273 2.996 12.367 1 95.94 165 LYS B CA 1
ATOM 4863 C C . LYS B 1 165 ? -6.238 3.9 11.703 1 95.94 165 LYS B C 1
ATOM 4865 O O . LYS B 1 165 ? -6.527 4.555 10.703 1 95.94 165 LYS B O 1
ATOM 4870 N N . THR B 1 166 ? -5.094 3.949 12.336 1 94.88 166 THR B N 1
ATOM 4871 C CA . THR B 1 166 ? -3.955 4.637 11.734 1 94.88 166 THR B CA 1
ATOM 4872 C C . THR B 1 166 ? -3.094 3.662 10.938 1 94.88 166 THR B C 1
ATOM 4874 O O . THR B 1 166 ? -3.145 2.451 11.164 1 94.88 166 THR B O 1
ATOM 4877 N N . VAL B 1 167 ? -2.396 4.141 9.984 1 96 167 VAL B N 1
ATOM 4878 C CA . VAL B 1 167 ? -1.423 3.357 9.234 1 96 167 VAL B CA 1
ATOM 4879 C C . VAL B 1 167 ? -0.035 3.529 9.844 1 96 167 VAL B C 1
ATOM 4881 O O . VAL B 1 167 ? 0.406 4.656 10.094 1 96 167 VAL B O 1
ATOM 4884 N N . PRO B 1 168 ? 0.649 2.475 10.086 1 94.56 168 PRO B N 1
ATOM 4885 C CA . PRO B 1 168 ? 2.002 2.602 10.633 1 94.56 168 PRO B CA 1
ATOM 4886 C C . PRO B 1 168 ? 2.941 3.375 9.711 1 94.56 168 PRO B C 1
ATOM 4888 O O . PRO B 1 168 ? 2.883 3.213 8.492 1 94.56 168 PRO B O 1
ATOM 4891 N N . PHE B 1 169 ? 3.857 4.07 10.289 1 94.94 169 PHE B N 1
ATOM 4892 C CA . PHE B 1 169 ? 4.781 4.93 9.555 1 94.94 169 PHE B CA 1
ATOM 4893 C C . PHE B 1 169 ? 5.617 4.117 8.578 1 94.94 169 PHE B C 1
ATOM 4895 O O . PHE B 1 169 ? 5.883 4.57 7.461 1 94.94 169 PHE B O 1
ATOM 4902 N N . TYR B 1 170 ? 5.984 2.926 8.945 1 94.69 170 TYR B N 1
ATOM 4903 C CA . TYR B 1 170 ? 6.922 2.148 8.148 1 94.69 170 TYR B CA 1
ATOM 4904 C C . TYR B 1 170 ? 6.238 1.581 6.906 1 94.69 170 TYR B C 1
ATOM 4906 O O . TYR B 1 170 ? 6.906 1.1 5.988 1 94.69 170 TYR B O 1
ATOM 4914 N N . ILE B 1 171 ? 4.91 1.649 6.766 1 92.75 171 ILE B N 1
ATOM 4915 C CA . ILE B 1 171 ? 4.152 1.125 5.633 1 92.75 171 ILE B CA 1
ATOM 4916 C C . ILE B 1 171 ? 3.961 2.223 4.59 1 92.75 171 ILE B C 1
ATOM 4918 O O . ILE B 1 171 ? 3.838 1.937 3.396 1 92.75 171 ILE B O 1
ATOM 4922 N N . SER B 1 172 ? 3.99 3.568 4.93 1 95 172 SER B N 1
ATOM 4923 C CA . SER B 1 172 ? 3.641 4.707 4.086 1 95 172 SER B CA 1
ATOM 4924 C C . SER B 1 172 ? 2.217 4.586 3.559 1 95 172 SER B C 1
ATOM 4926 O O . SER B 1 172 ? 1.63 3.504 3.58 1 95 172 SER B O 1
ATOM 4928 N N . LEU B 1 173 ? 1.638 5.613 3.068 1 97.69 173 LEU B N 1
ATOM 4929 C CA . LEU B 1 173 ? 0.302 5.625 2.48 1 97.69 173 LEU B CA 1
ATOM 4930 C C . LEU B 1 173 ? 0.358 5.273 0.998 1 97.69 173 LEU B C 1
ATOM 4932 O O . LEU B 1 173 ? 1.28 5.688 0.292 1 97.69 173 LEU B O 1
ATOM 4936 N N . ASN B 1 174 ? -0.65 4.512 0.549 1 96.38 174 ASN B N 1
ATOM 4937 C CA . ASN B 1 174 ? -0.764 4.289 -0.889 1 96.38 174 ASN B CA 1
ATOM 4938 C C . ASN B 1 174 ? -1.361 5.5 -1.6 1 96.38 174 ASN B C 1
ATOM 4940 O O . ASN B 1 174 ? -1.729 6.484 -0.956 1 96.38 174 ASN B O 1
ATOM 4944 N N . ILE B 1 175 ? -1.42 5.422 -2.889 1 97.25 175 ILE B N 1
ATOM 4945 C CA . ILE B 1 175 ? -1.779 6.582 -3.699 1 97.25 175 ILE B CA 1
ATOM 4946 C C . ILE B 1 175 ? -3.23 6.973 -3.428 1 97.25 175 ILE B C 1
ATOM 4948 O O . ILE B 1 175 ? -3.572 8.156 -3.422 1 97.25 175 ILE B O 1
ATOM 4952 N N . TYR B 1 176 ? -4.113 5.996 -3.174 1 97 176 TYR B N 1
ATOM 4953 C CA . TYR B 1 176 ? -5.527 6.27 -2.938 1 97 176 TYR B CA 1
ATOM 4954 C C . TYR B 1 176 ? -5.734 6.926 -1.577 1 97 176 TYR B C 1
ATOM 4956 O O . TYR B 1 176 ? -6.543 7.848 -1.441 1 97 176 TYR B O 1
ATOM 4964 N N . GLN B 1 177 ? -5.02 6.457 -0.617 1 97.81 177 GLN B N 1
ATOM 4965 C CA . GLN B 1 177 ? -5.066 7.066 0.708 1 97.81 177 GLN B CA 1
ATOM 4966 C C . GLN B 1 177 ? -4.574 8.516 0.667 1 97.81 177 GLN B C 1
ATOM 4968 O O . GLN B 1 177 ? -5.172 9.398 1.285 1 97.81 177 GLN B O 1
ATOM 4973 N N . ILE B 1 178 ? -3.494 8.781 -0.103 1 98.56 178 ILE B N 1
ATOM 4974 C CA . ILE B 1 178 ? -2.965 10.133 -0.249 1 98.56 178 ILE B CA 1
ATOM 4975 C C . ILE B 1 178 ? -4.008 11.031 -0.914 1 98.56 178 ILE B C 1
ATOM 4977 O O . ILE B 1 178 ? -4.219 12.172 -0.492 1 98.56 178 ILE B O 1
ATOM 4981 N N . LYS B 1 179 ? -4.656 10.5 -1.897 1 97.94 179 LYS B N 1
ATOM 4982 C CA . LYS B 1 179 ? -5.668 11.297 -2.586 1 97.94 179 LYS B CA 1
ATOM 4983 C C . LYS B 1 179 ? -6.832 11.633 -1.655 1 97.94 179 LYS B C 1
ATOM 4985 O O . LYS B 1 179 ? -7.352 12.75 -1.685 1 97.94 179 LYS B O 1
ATOM 4990 N N . SER B 1 180 ? -7.223 10.648 -0.858 1 97.69 180 SER B N 1
ATOM 4991 C CA . SER B 1 180 ? -8.273 10.906 0.121 1 97.69 180 SER B CA 1
ATOM 4992 C C . SER B 1 180 ? -7.848 11.984 1.114 1 97.69 180 SER B C 1
ATOM 4994 O O . SER B 1 180 ? -8.656 12.836 1.502 1 97.69 180 SER B O 1
ATOM 4996 N N . LEU B 1 181 ? -6.609 11.961 1.519 1 98.5 181 LEU B N 1
ATOM 4997 C CA . LEU B 1 181 ? -6.047 12.961 2.416 1 98.5 181 LEU B CA 1
ATOM 4998 C C . LEU B 1 181 ? -6.008 14.328 1.742 1 98.5 181 LEU B C 1
ATOM 5000 O O . LEU B 1 181 ? -6.363 15.336 2.354 1 98.5 181 LEU B O 1
ATOM 5004 N N . LEU B 1 182 ? -5.59 14.352 0.469 1 98.44 182 LEU B N 1
ATOM 5005 C CA . LEU B 1 182 ? -5.484 15.609 -0.271 1 98.44 182 LEU B CA 1
ATOM 5006 C C . LEU B 1 182 ? -6.859 16.234 -0.472 1 98.44 182 LEU B C 1
ATOM 5008 O O . LEU B 1 182 ? -6.98 17.469 -0.562 1 98.44 182 LEU B O 1
ATOM 5012 N N . ASP B 1 183 ? -7.902 15.422 -0.483 1 97.62 183 ASP B N 1
ATOM 5013 C CA . ASP B 1 183 ? -9.258 15.953 -0.544 1 97.62 183 ASP B CA 1
ATOM 5014 C C . ASP B 1 183 ? -9.578 16.797 0.692 1 97.62 183 ASP B C 1
ATOM 5016 O O . ASP B 1 183 ? -10.289 17.797 0.603 1 97.62 183 ASP B O 1
ATOM 5020 N N . GLU B 1 184 ? -9.102 16.375 1.842 1 97.81 184 GLU B N 1
ATOM 5021 C CA . GLU B 1 184 ? -9.312 17.156 3.062 1 97.81 184 GLU B CA 1
ATOM 5022 C C . GLU B 1 184 ? -8.5 18.438 3.045 1 97.81 184 GLU B C 1
ATOM 5024 O O . GLU B 1 184 ? -8.969 19.484 3.502 1 97.81 184 GLU B O 1
ATOM 5029 N N . ILE B 1 185 ? -7.289 18.375 2.535 1 98.31 185 ILE B N 1
ATOM 5030 C CA . ILE B 1 185 ? -6.469 19.562 2.406 1 98.31 185 ILE B CA 1
ATOM 5031 C C . ILE B 1 185 ? -7.133 20.547 1.446 1 98.31 185 ILE B C 1
ATOM 5033 O O . ILE B 1 185 ? -7.133 21.766 1.687 1 98.31 185 ILE B O 1
ATOM 5037 N N . TYR B 1 186 ? -7.711 19.984 0.376 1 97.88 186 TYR B N 1
ATOM 5038 C CA . TYR B 1 186 ? -8.477 20.781 -0.569 1 97.88 186 TYR B CA 1
ATOM 5039 C C . TYR B 1 186 ? -9.586 21.547 0.142 1 97.88 186 TYR B C 1
ATOM 5041 O O . TYR B 1 186 ? -9.758 22.75 -0.094 1 97.88 186 TYR B O 1
ATOM 5049 N N . LYS B 1 187 ? -10.32 20.953 1.009 1 97 187 LYS B N 1
ATOM 5050 C CA . LYS B 1 187 ? -11.422 21.594 1.729 1 97 187 LYS B CA 1
ATOM 5051 C C . LYS B 1 187 ? -10.922 22.75 2.594 1 97 187 LYS B C 1
ATOM 5053 O O . LYS B 1 187 ? -11.562 23.797 2.678 1 97 187 LYS B O 1
ATOM 5058 N N . LEU B 1 188 ? -9.797 22.516 3.234 1 96.12 188 LEU B N 1
ATOM 5059 C CA . LEU B 1 188 ? -9.203 23.562 4.066 1 96.12 188 LEU B CA 1
ATOM 5060 C C . LEU B 1 188 ? -8.805 24.766 3.227 1 96.12 188 LEU B C 1
ATOM 5062 O O . LEU B 1 188 ? -9.102 25.906 3.59 1 96.12 188 LEU B O 1
ATOM 5066 N N . GLN B 1 189 ? -8.211 24.5 2.146 1 96.31 189 GLN B N 1
ATOM 5067 C CA . GLN B 1 189 ? -7.75 25.578 1.283 1 96.31 189 GLN B CA 1
ATOM 5068 C C . GLN B 1 189 ? -8.922 26.297 0.63 1 96.31 189 GLN B C 1
ATOM 5070 O O . GLN B 1 189 ? -8.938 27.531 0.566 1 96.31 189 GLN B O 1
ATOM 5075 N N . GLU B 1 190 ? -9.883 25.516 0.175 1 96.06 190 GLU B N 1
ATOM 5076 C CA . GLU B 1 190 ? -11.078 26.094 -0.418 1 96.06 190 GLU B CA 1
ATOM 5077 C C . GLU B 1 190 ? -11.781 27.031 0.566 1 96.06 190 GLU B C 1
ATOM 5079 O O . GLU B 1 190 ? -12.102 28.172 0.228 1 96.06 190 GLU B O 1
ATOM 5084 N N . TYR B 1 191 ? -11.945 26.578 1.748 1 95.12 191 TYR B N 1
ATOM 5085 C CA . TYR B 1 191 ? -12.578 27.375 2.787 1 95.12 191 TYR B CA 1
ATOM 5086 C C . TYR B 1 191 ? -11.805 28.672 3.029 1 95.12 191 TYR B C 1
ATOM 5088 O O . TYR B 1 191 ? -12.391 29.75 3.111 1 95.12 191 TYR B O 1
ATOM 5096 N N . SER B 1 192 ? -10.516 28.531 3.143 1 94 192 SER B N 1
ATOM 5097 C CA . SER B 1 192 ? -9.648 29.672 3.42 1 94 192 SER B CA 1
ATOM 5098 C C . SER B 1 192 ? -9.758 30.734 2.326 1 94 192 SER B C 1
ATOM 5100 O O . SER B 1 192 ? -9.703 31.938 2.604 1 94 192 SER B O 1
ATOM 5102 N N . LEU B 1 193 ? -9.938 30.234 1.139 1 92.88 193 LEU B N 1
ATOM 5103 C CA . LEU B 1 193 ? -9.859 31.125 -0.008 1 92.88 193 LEU B CA 1
ATOM 5104 C C . LEU B 1 193 ? -11.227 31.719 -0.342 1 92.88 193 LEU B C 1
ATOM 5106 O O . LEU B 1 193 ? -11.328 32.75 -0.982 1 92.88 193 LEU B O 1
ATOM 5110 N N . ILE B 1 194 ? -12.281 30.984 0.076 1 89.88 194 ILE B N 1
ATOM 5111 C CA . ILE B 1 194 ? -13.625 31.438 -0.257 1 89.88 194 ILE B CA 1
ATOM 5112 C C . ILE B 1 194 ? -14.188 32.281 0.889 1 89.88 194 ILE B C 1
ATOM 5114 O O . ILE B 1 194 ? -14.992 33.188 0.666 1 89.88 194 ILE B O 1
ATOM 5118 N N . ASP B 1 195 ? -13.789 31.969 2.094 1 77.44 195 ASP B N 1
ATOM 5119 C CA . ASP B 1 195 ? -14.406 32.594 3.256 1 77.44 195 ASP B CA 1
ATOM 5120 C C . ASP B 1 195 ? -14.172 34.094 3.254 1 77.44 195 ASP B C 1
ATOM 5122 O O . ASP B 1 195 ? -13.039 34.562 3.424 1 77.44 195 ASP B O 1
ATOM 5126 N N . SER B 1 196 ? -15.172 34.75 3.047 1 67.12 196 SER B N 1
ATOM 5127 C CA . SER B 1 196 ? -15.125 36.188 2.963 1 67.12 196 SER B CA 1
ATOM 5128 C C . SER B 1 196 ? -15.086 36.812 4.352 1 67.12 196 SER B C 1
ATOM 5130 O O . SER B 1 196 ? -14.609 37.938 4.512 1 67.12 196 SER B O 1
ATOM 5132 N N . LYS B 1 197 ? -15.555 36.094 5.242 1 71.56 197 LYS B N 1
ATOM 5133 C CA . LYS B 1 197 ? -15.633 36.688 6.582 1 71.56 197 LYS B CA 1
ATOM 5134 C C . LYS B 1 197 ? -14.281 36.625 7.285 1 71.56 197 LYS B C 1
ATOM 5136 O O . LYS B 1 197 ? -14.047 37.344 8.25 1 71.56 197 LYS B O 1
ATOM 5141 N N . ASN B 1 198 ? -13.422 35.938 6.785 1 70.81 198 ASN B N 1
ATOM 5142 C CA . ASN B 1 198 ? -12.062 35.781 7.277 1 70.81 198 ASN B CA 1
ATOM 5143 C C . ASN B 1 198 ? -12.031 35.5 8.781 1 70.81 198 ASN B C 1
ATOM 5145 O O . ASN B 1 198 ? -11.203 36.094 9.5 1 70.81 198 ASN B O 1
ATOM 5149 N N . CYS B 1 199 ? -12.961 34.688 9.242 1 78.31 199 CYS B N 1
ATOM 5150 C CA . CYS B 1 199 ? -13.117 34.438 10.672 1 78.31 199 CYS B CA 1
ATOM 5151 C C . CYS B 1 199 ? -11.93 33.656 11.219 1 78.31 199 CYS B C 1
ATOM 5153 O O . CYS B 1 199 ? -11.719 33.625 12.438 1 78.31 199 CYS B O 1
ATOM 5155 N N . TRP B 1 200 ? -11.164 33.156 10.344 1 86.69 200 TRP B N 1
ATOM 5156 C CA . TRP B 1 200 ? -10.023 32.344 10.766 1 86.69 200 TRP B CA 1
ATOM 5157 C C . TRP B 1 200 ? -8.727 33.156 10.688 1 86.69 200 TRP B C 1
ATOM 5159 O O . TRP B 1 200 ? -7.715 32.781 11.281 1 86.69 200 TRP B O 1
ATOM 5169 N N . LYS B 1 201 ? -8.797 34.25 10.055 1 86.62 201 LYS B N 1
ATOM 5170 C CA . LYS B 1 201 ? -7.586 35.031 9.828 1 86.62 201 LYS B CA 1
ATOM 5171 C C . LYS B 1 201 ? -7.137 35.75 11.109 1 86.62 201 LYS B C 1
ATOM 5173 O O . LYS B 1 201 ? -7.953 36.344 11.812 1 86.62 201 LYS B O 1
ATOM 5178 N N . GLY B 1 202 ? -5.883 35.5 11.344 1 85.25 202 GLY B N 1
ATOM 5179 C CA . GLY B 1 202 ? -5.25 36.25 12.422 1 85.25 202 GLY B CA 1
ATOM 5180 C C . GLY B 1 202 ? -5.492 35.625 13.789 1 85.25 202 GLY B C 1
ATOM 5181 O O . GLY B 1 202 ? -5.02 36.156 14.805 1 85.25 202 GLY B O 1
ATOM 5182 N N . ILE B 1 203 ? -6.156 34.562 13.836 1 86.44 203 ILE B N 1
ATOM 5183 C CA . ILE B 1 203 ? -6.52 34.094 15.156 1 86.44 203 ILE B CA 1
ATOM 5184 C C . ILE B 1 203 ? -5.562 32.969 15.578 1 86.44 203 ILE B C 1
ATOM 5186 O O . ILE B 1 203 ? -5.52 32.594 16.75 1 86.44 203 ILE B O 1
ATOM 5190 N N . PHE B 1 204 ? -4.801 32.469 14.648 1 89.44 204 PHE B N 1
ATOM 5191 C CA . PHE B 1 204 ? -3.859 31.406 14.977 1 89.44 204 PHE B CA 1
ATOM 5192 C C . PHE B 1 204 ? -2.422 31.906 14.867 1 89.44 204 PHE B C 1
ATOM 5194 O O . PHE B 1 204 ? -2.02 32.438 13.828 1 89.44 204 PHE B O 1
ATOM 5201 N N . GLU B 1 205 ? -1.702 31.672 15.93 1 81.06 205 GLU B N 1
ATOM 5202 C CA . GLU B 1 205 ? -0.283 32 15.922 1 81.06 205 GLU B CA 1
ATOM 5203 C C . GLU B 1 205 ? 0.528 31 15.133 1 81.06 205 GLU B C 1
ATOM 5205 O O . GLU B 1 205 ? 0.083 29.859 14.93 1 81.06 205 GLU B O 1
ATOM 5210 N N . LYS B 1 206 ? 1.676 31.469 14.781 1 80.69 206 LYS B N 1
ATOM 5211 C CA . LYS B 1 206 ? 2.592 30.562 14.094 1 80.69 206 LYS B CA 1
ATOM 5212 C C . LYS B 1 206 ? 3.061 29.453 15.023 1 80.69 206 LYS B C 1
ATOM 5214 O O . LYS B 1 206 ? 3.182 29.656 16.234 1 80.69 206 LYS B O 1
ATOM 5219 N N . PRO B 1 207 ? 3.348 28.344 14.383 1 71.88 207 PRO B N 1
ATOM 5220 C CA . PRO B 1 207 ? 3.668 27.188 15.219 1 71.88 207 PRO B CA 1
ATOM 5221 C C . PRO B 1 207 ? 5.027 27.312 15.906 1 71.88 207 PRO B C 1
ATOM 5223 O O . PRO B 1 207 ? 5.227 26.75 16.984 1 71.88 207 PRO B O 1
ATOM 5226 N N . PHE B 1 208 ? 5.922 27.969 15.219 1 75.69 208 PHE B N 1
ATOM 5227 C CA . PHE B 1 208 ? 7.262 28 15.797 1 75.69 208 PHE B CA 1
ATOM 5228 C C . PHE B 1 208 ? 7.812 29.422 15.805 1 75.69 208 PHE B C 1
ATOM 5230 O O . PHE B 1 208 ? 7.531 30.203 14.891 1 75.69 208 PHE B O 1
ATOM 5237 N N . GLU B 1 209 ? 8.516 29.609 16.891 1 72.44 209 GLU B N 1
ATOM 5238 C CA . GLU B 1 209 ? 9.297 30.844 16.969 1 72.44 209 GLU B CA 1
ATOM 5239 C C . GLU B 1 209 ? 10.719 30.625 16.453 1 72.44 209 GLU B C 1
ATOM 5241 O O . GLU B 1 209 ? 11.164 29.484 16.312 1 72.44 209 GLU B O 1
ATOM 5246 N N . SER B 1 210 ? 11.336 31.672 16.188 1 73.38 210 SER B N 1
ATOM 5247 C CA . SER B 1 210 ? 12.68 31.609 15.602 1 73.38 210 SER B CA 1
ATOM 5248 C C . SER B 1 210 ? 13.617 30.797 16.484 1 73.38 210 SER B C 1
ATOM 5250 O O . SER B 1 210 ? 14.445 30.031 15.969 1 73.38 210 SER B O 1
ATOM 5252 N N . CYS B 1 211 ? 13.555 30.984 17.688 1 75.19 211 CYS B N 1
ATOM 5253 C CA . CYS B 1 211 ? 14.445 30.266 18.609 1 75.19 211 CYS B CA 1
ATOM 5254 C C . CYS B 1 211 ? 14.211 28.766 18.531 1 75.19 211 CYS B C 1
ATOM 5256 O O . CYS B 1 211 ? 15.148 27.984 18.688 1 75.19 211 CYS B O 1
ATOM 5258 N N . GLN B 1 212 ? 13.109 28.406 18.203 1 82.62 212 GLN B N 1
ATOM 5259 C CA . GLN B 1 212 ? 12.781 26.984 18.109 1 82.62 212 GLN B CA 1
ATOM 5260 C C . GLN B 1 212 ? 13.391 26.359 16.859 1 82.62 212 GLN B C 1
ATOM 5262 O O . GLN B 1 212 ? 13.75 25.188 16.844 1 82.62 212 GLN B O 1
ATOM 5267 N N . PHE B 1 213 ? 13.609 27.188 15.828 1 89.19 213 PHE B N 1
ATOM 5268 C CA . PHE B 1 213 ? 14.203 26.688 14.594 1 89.19 213 PHE B CA 1
ATOM 5269 C C . PHE B 1 213 ? 15.656 26.281 14.82 1 89.19 213 PHE B C 1
ATOM 5271 O O . PHE B 1 213 ? 16.141 25.312 14.242 1 89.19 213 PHE B O 1
ATOM 5278 N N . LYS B 1 214 ? 16.297 27.062 15.688 1 89.12 214 LYS B N 1
ATOM 5279 C CA . LYS B 1 214 ? 17.688 26.734 15.992 1 89.12 214 LYS B CA 1
ATOM 5280 C C . LYS B 1 214 ? 17.797 25.406 16.719 1 89.12 214 LYS B C 1
ATOM 5282 O O . LYS B 1 214 ? 18.734 24.625 16.469 1 89.12 214 LYS B O 1
ATOM 5287 N N . ASN B 1 215 ? 16.938 25.188 17.594 1 85.38 215 ASN B N 1
ATOM 5288 C CA . ASN B 1 215 ? 16.922 23.922 18.297 1 85.38 215 ASN B CA 1
ATOM 5289 C C . ASN B 1 215 ? 16.641 22.75 17.344 1 85.38 215 ASN B C 1
ATOM 5291 O O . ASN B 1 215 ? 17.266 21.703 17.438 1 85.38 215 ASN B O 1
ATOM 5295 N N . ILE B 1 216 ? 15.727 22.953 16.484 1 89.25 216 ILE B N 1
ATOM 5296 C CA . ILE B 1 216 ? 15.367 21.938 15.508 1 89.25 216 ILE B CA 1
ATOM 5297 C C . ILE B 1 216 ? 16.578 21.609 14.641 1 89.25 216 ILE B C 1
ATOM 5299 O O . ILE B 1 216 ? 16.859 20.438 14.375 1 89.25 216 ILE B O 1
ATOM 5303 N N . GLN B 1 217 ? 17.266 22.641 14.281 1 92.06 217 GLN B N 1
ATOM 5304 C CA . GLN B 1 217 ? 18.484 22.453 13.5 1 92.06 217 GLN B CA 1
ATOM 5305 C C . GLN B 1 217 ? 19.469 21.531 14.219 1 92.06 217 GLN B C 1
ATOM 5307 O O . GLN B 1 217 ? 20.047 20.625 13.609 1 92.06 217 GLN B O 1
ATOM 5312 N N . LYS B 1 218 ? 19.641 21.734 15.469 1 88.62 218 LYS B N 1
ATOM 5313 C CA . LYS B 1 218 ? 20.562 20.922 16.266 1 88.62 218 LYS B CA 1
ATOM 5314 C C . LYS B 1 218 ? 20.125 19.453 16.266 1 88.62 218 LYS B C 1
ATOM 5316 O O . LYS B 1 218 ? 20.953 18.562 16.188 1 88.62 218 LYS B O 1
ATOM 5321 N N . TYR B 1 219 ? 18.875 19.281 16.312 1 86.38 219 TYR B N 1
ATOM 5322 C CA . TYR B 1 219 ? 18.344 17.922 16.328 1 86.38 219 TYR B CA 1
ATOM 5323 C C . TYR B 1 219 ? 18.562 17.234 14.984 1 86.38 219 TYR B C 1
ATOM 5325 O O . TYR B 1 219 ? 18.828 16.031 14.93 1 86.38 219 TYR B O 1
ATOM 5333 N N . MET B 1 220 ? 18.438 17.969 13.961 1 92.69 220 MET B N 1
ATOM 5334 C CA . MET B 1 220 ? 18.656 17.438 12.617 1 92.69 220 MET B CA 1
ATOM 5335 C C . MET B 1 220 ? 20.078 16.922 12.469 1 92.69 220 MET B C 1
ATOM 5337 O O . MET B 1 220 ? 20.312 15.867 11.883 1 92.69 220 MET B O 1
ATOM 5341 N N . GLU B 1 221 ? 20.984 17.672 13.016 1 91 221 GLU B N 1
ATOM 5342 C CA . GLU B 1 221 ? 22.406 17.328 12.93 1 91 221 GLU B CA 1
ATOM 5343 C C . GLU B 1 221 ? 22.688 15.984 13.609 1 91 221 GLU B C 1
ATOM 5345 O O . GLU B 1 221 ? 23.547 15.227 13.156 1 91 221 GLU B O 1
ATOM 5350 N N . THR B 1 222 ? 21.891 15.672 14.562 1 87.19 222 THR B N 1
ATOM 5351 C CA . THR B 1 222 ? 22.094 14.438 15.305 1 87.19 222 THR B CA 1
ATOM 5352 C C . THR B 1 222 ? 21.375 13.273 14.625 1 87.19 222 THR B C 1
ATOM 5354 O O . THR B 1 222 ? 21.766 12.117 14.766 1 87.19 222 THR B O 1
ATOM 5357 N N . GLY B 1 223 ? 20.312 13.586 13.945 1 88.69 223 GLY B N 1
ATOM 5358 C CA . GLY B 1 223 ? 19.484 12.562 13.328 1 88.69 223 GLY B CA 1
ATOM 5359 C C . GLY B 1 223 ? 20.062 12.031 12.031 1 88.69 223 GLY B C 1
ATOM 5360 O O . GLY B 1 223 ? 19.906 10.844 11.719 1 88.69 223 GLY B O 1
ATOM 5361 N N . LEU B 1 224 ? 20.812 12.844 11.273 1 91.88 224 LEU B N 1
ATOM 5362 C CA . LEU B 1 224 ? 21.25 12.539 9.922 1 91.88 224 LEU B CA 1
ATOM 5363 C C . LEU B 1 224 ? 22.172 11.32 9.922 1 91.88 224 LEU B C 1
ATOM 5365 O O . LEU B 1 224 ? 21.969 10.391 9.133 1 91.88 224 LEU B O 1
ATOM 5369 N N . PRO B 1 225 ? 23.125 11.188 10.844 1 90.94 225 PRO B N 1
ATOM 5370 C CA . PRO B 1 225 ? 24.016 10.023 10.844 1 90.94 225 PRO B CA 1
ATOM 5371 C C . PRO B 1 225 ? 23.266 8.711 11.062 1 90.94 225 PRO B C 1
ATOM 5373 O O . PRO B 1 225 ? 23.609 7.688 10.469 1 90.94 225 PRO B O 1
ATOM 5376 N N . LYS B 1 226 ? 22.297 8.766 11.852 1 88.62 226 LYS B N 1
ATOM 5377 C CA . LYS B 1 226 ? 21.5 7.57 12.125 1 88.62 226 LYS B CA 1
ATOM 5378 C C . LYS B 1 226 ? 20.734 7.117 10.883 1 88.62 226 LYS B C 1
ATOM 5380 O O . LYS B 1 226 ? 20.703 5.922 10.578 1 88.62 226 LYS B O 1
ATOM 5385 N N . ILE B 1 227 ? 20.219 8.023 10.188 1 92.12 227 ILE B N 1
ATOM 5386 C CA . ILE B 1 227 ? 19.391 7.742 9.016 1 92.12 227 ILE B CA 1
ATOM 5387 C C . ILE B 1 227 ? 20.266 7.195 7.887 1 92.12 227 ILE B C 1
ATOM 5389 O O . ILE B 1 227 ? 19.828 6.316 7.137 1 92.12 227 ILE B O 1
ATOM 5393 N N . LYS B 1 228 ? 21.438 7.715 7.777 1 93.88 228 LYS B N 1
ATOM 5394 C CA . LYS B 1 228 ? 22.359 7.301 6.715 1 93.88 228 LYS B CA 1
ATOM 5395 C C . LYS B 1 228 ? 22.703 5.82 6.836 1 93.88 228 LYS B C 1
ATOM 5397 O O . LYS B 1 228 ? 23.031 5.168 5.84 1 93.88 228 LYS B O 1
ATOM 5402 N N . LYS B 1 229 ? 22.562 5.281 8.008 1 93.38 229 LYS B N 1
ATOM 5403 C CA . LYS B 1 229 ? 22.906 3.881 8.242 1 93.38 229 LYS B CA 1
ATOM 5404 C C . LYS B 1 229 ? 21.844 2.949 7.645 1 93.38 229 LYS B C 1
ATOM 5406 O O . LYS B 1 229 ? 22.078 1.748 7.504 1 93.38 229 LYS B O 1
ATOM 5411 N N . TYR B 1 230 ? 20.703 3.465 7.297 1 93.88 230 TYR B N 1
ATOM 5412 C CA . TYR B 1 230 ? 19.594 2.637 6.824 1 93.88 230 TYR B CA 1
ATOM 5413 C C . TYR B 1 230 ? 19.812 2.223 5.371 1 93.88 230 TYR B C 1
ATOM 5415 O O . TYR B 1 230 ? 19.141 1.305 4.879 1 93.88 230 TYR B O 1
ATOM 5423 N N . THR B 1 231 ? 20.688 2.916 4.605 1 93.88 231 THR B N 1
ATOM 5424 C CA . THR B 1 231 ? 20.891 2.668 3.186 1 93.88 231 THR B CA 1
ATOM 5425 C C . THR B 1 231 ? 22.375 2.582 2.865 1 93.88 231 THR B C 1
ATOM 5427 O O . THR B 1 231 ? 23.219 2.947 3.691 1 93.88 231 THR B O 1
ATOM 5430 N N . PRO B 1 232 ? 22.719 2.15 1.66 1 93.94 232 PRO B N 1
ATOM 5431 C CA . PRO B 1 232 ? 24.141 2.074 1.294 1 93.94 232 PRO B CA 1
ATOM 5432 C C . PRO B 1 232 ? 24.812 3.443 1.269 1 93.94 232 PRO B C 1
ATOM 5434 O O . PRO B 1 232 ? 24.203 4.43 0.852 1 93.94 232 PRO B O 1
ATOM 5437 N N . LYS B 1 233 ? 26.062 3.398 1.639 1 94.81 233 LYS B N 1
ATOM 5438 C CA . LYS B 1 233 ? 26.859 4.625 1.683 1 94.81 233 LYS B CA 1
ATOM 5439 C C . LYS B 1 233 ? 26.938 5.277 0.304 1 94.81 233 LYS B C 1
ATOM 5441 O O . LYS B 1 233 ? 26.969 6.504 0.192 1 94.81 233 LYS B O 1
ATOM 5446 N N . GLU B 1 234 ? 26.938 4.5 -0.681 1 95.25 234 GLU B N 1
ATOM 5447 C CA . GLU B 1 234 ? 27.078 4.965 -2.059 1 95.25 234 GLU B CA 1
ATOM 5448 C C . GLU B 1 234 ? 25.953 5.938 -2.422 1 95.25 234 GLU B C 1
ATOM 5450 O O . GLU B 1 234 ? 26.156 6.867 -3.207 1 95.25 234 GLU B O 1
ATOM 5455 N N . MET B 1 235 ? 24.797 5.781 -1.849 1 94.38 235 MET B N 1
ATOM 5456 C CA . MET B 1 235 ? 23.656 6.637 -2.148 1 94.38 235 MET B CA 1
ATOM 5457 C C . MET B 1 235 ? 23.906 8.062 -1.664 1 94.38 235 MET B C 1
ATOM 5459 O O . MET B 1 235 ? 23.406 9.023 -2.266 1 94.38 235 MET B O 1
ATOM 5463 N N . TRP B 1 236 ? 24.656 8.188 -0.655 1 95.81 236 TRP B N 1
ATOM 5464 C CA . TRP B 1 236 ? 24.828 9.469 0.02 1 95.81 236 TRP B CA 1
ATOM 5465 C C . TRP B 1 236 ? 26.062 10.195 -0.482 1 95.81 236 TRP B C 1
ATOM 5467 O O . TRP B 1 236 ? 26.234 11.391 -0.239 1 95.81 236 TRP B O 1
ATOM 5477 N N . THR B 1 237 ? 26.875 9.523 -1.192 1 93.81 237 THR B N 1
ATOM 5478 C CA . THR B 1 237 ? 28.188 10.023 -1.567 1 93.81 237 THR B CA 1
ATOM 5479 C C . THR B 1 237 ? 28.078 11.367 -2.283 1 93.81 237 THR B C 1
ATOM 5481 O O . THR B 1 237 ? 28.844 12.281 -2.012 1 93.81 237 THR B O 1
ATOM 5484 N N . ASP B 1 238 ? 27.078 11.562 -3.07 1 90.56 238 ASP B N 1
ATOM 5485 C CA . ASP B 1 238 ? 27.031 12.75 -3.914 1 90.56 238 ASP B CA 1
ATOM 5486 C C . ASP B 1 238 ? 26.203 13.852 -3.252 1 90.56 238 ASP B C 1
ATOM 5488 O O . ASP B 1 238 ? 26.266 15.016 -3.67 1 90.56 238 ASP B O 1
ATOM 5492 N N . ILE B 1 239 ? 25.5 13.484 -2.139 1 95.5 239 ILE B N 1
ATOM 5493 C CA . ILE B 1 239 ? 24.578 14.531 -1.698 1 95.5 239 ILE B CA 1
ATOM 5494 C C . ILE B 1 239 ? 24.828 14.844 -0.226 1 95.5 239 ILE B C 1
ATOM 5496 O O . ILE B 1 239 ? 24.344 15.852 0.289 1 95.5 239 ILE B O 1
ATOM 5500 N N . GLU B 1 240 ? 25.594 14.109 0.506 1 94.56 240 GLU B N 1
ATOM 5501 C CA . GLU B 1 240 ? 25.766 14.25 1.951 1 94.56 240 GLU B CA 1
ATOM 5502 C C . GLU B 1 240 ? 26.266 15.648 2.32 1 94.56 240 GLU B C 1
ATOM 5504 O O . GLU B 1 240 ? 25.734 16.281 3.24 1 94.56 240 GLU B O 1
ATOM 5509 N N . ASN B 1 241 ? 27.219 16.172 1.588 1 95.38 241 ASN B N 1
ATOM 5510 C CA . ASN B 1 241 ? 27.766 17.5 1.876 1 95.38 241 ASN B CA 1
ATOM 5511 C C . ASN B 1 241 ? 26.719 18.594 1.643 1 95.38 241 ASN B C 1
ATOM 5513 O O . ASN B 1 241 ? 26.672 19.578 2.381 1 95.38 241 ASN B O 1
ATOM 5517 N N . ILE B 1 242 ? 26 18.422 0.624 1 97.62 242 ILE B N 1
ATOM 5518 C CA . ILE B 1 242 ? 24.953 19.406 0.301 1 97.62 242 ILE B CA 1
ATOM 5519 C C . ILE B 1 242 ? 23.875 19.375 1.379 1 97.62 242 ILE B C 1
ATOM 5521 O O . ILE B 1 242 ? 23.359 20.438 1.771 1 97.62 242 ILE B O 1
ATOM 5525 N N . VAL B 1 243 ? 23.531 18.203 1.899 1 97.75 243 VAL B N 1
ATOM 5526 C CA . VAL B 1 243 ? 22.547 18.062 2.965 1 97.75 243 VAL B CA 1
ATOM 5527 C C . VAL B 1 243 ? 23.047 18.766 4.23 1 97.75 243 VAL B C 1
ATOM 5529 O O . VAL B 1 243 ? 22.281 19.438 4.918 1 97.75 243 VAL B O 1
ATOM 5532 N N . ASP B 1 244 ? 24.328 18.641 4.488 1 96.38 244 ASP B N 1
ATOM 5533 C CA . ASP B 1 244 ? 24.922 19.297 5.645 1 96.38 244 ASP B CA 1
ATOM 5534 C C . ASP B 1 244 ? 24.766 20.812 5.547 1 96.38 244 ASP B C 1
ATOM 5536 O O . ASP B 1 244 ? 24.484 21.484 6.543 1 96.38 244 ASP B O 1
ATOM 5540 N N . ILE B 1 245 ? 24.953 21.297 4.391 1 97.5 245 ILE B N 1
ATOM 5541 C CA . ILE B 1 245 ? 24.812 22.734 4.16 1 97.5 245 ILE B CA 1
ATOM 5542 C C . ILE B 1 245 ? 23.359 23.156 4.371 1 97.5 245 ILE B C 1
ATOM 5544 O O . ILE B 1 245 ? 23.094 24.156 5.031 1 97.5 245 ILE B O 1
ATOM 5548 N N . LEU B 1 246 ? 22.438 22.406 3.828 1 97.94 246 LEU B N 1
ATOM 5549 C CA . LEU B 1 246 ? 21.016 22.719 3.992 1 97.94 246 LEU B CA 1
ATOM 5550 C C . LEU B 1 246 ? 20.625 22.719 5.469 1 97.94 246 LEU B C 1
ATOM 5552 O O . LEU B 1 246 ? 19.875 23.578 5.914 1 97.94 246 LEU B O 1
ATOM 5556 N N . VAL B 1 247 ? 21.141 21.734 6.188 1 97.19 247 VAL B N 1
ATOM 5557 C CA . VAL B 1 247 ? 20.859 21.641 7.617 1 97.19 247 VAL B CA 1
ATOM 5558 C C . VAL B 1 247 ? 21.422 22.875 8.336 1 97.19 247 VAL B C 1
ATOM 5560 O O . VAL B 1 247 ? 20.75 23.453 9.188 1 97.19 247 VAL B O 1
ATOM 5563 N N . SER B 1 248 ? 22.578 23.281 7.949 1 96.31 248 SER B N 1
ATOM 5564 C CA . SER B 1 248 ? 23.188 24.438 8.562 1 96.31 248 SER B CA 1
ATOM 5565 C C . SER B 1 248 ? 22.406 25.719 8.266 1 96.31 248 SER B C 1
ATOM 5567 O O . SER B 1 248 ? 22.422 26.672 9.055 1 96.31 248 SER B O 1
ATOM 5569 N N . ASN B 1 249 ? 21.703 25.719 7.172 1 96.94 249 ASN B N 1
ATOM 5570 C CA . ASN B 1 249 ? 20.938 26.891 6.758 1 96.94 249 ASN B CA 1
ATOM 5571 C C . ASN B 1 249 ? 19.453 26.734 7.102 1 96.94 249 ASN B C 1
ATOM 5573 O O . ASN B 1 249 ? 18.609 27.469 6.59 1 96.94 249 ASN B O 1
ATOM 5577 N N . TYR B 1 250 ? 19.109 25.812 7.926 1 96.81 250 TYR B N 1
ATOM 5578 C CA . TYR B 1 250 ? 17.719 25.453 8.18 1 96.81 250 TYR B CA 1
ATOM 5579 C C . TYR B 1 250 ? 16.938 26.641 8.719 1 96.81 250 TYR B C 1
ATOM 5581 O O . TYR B 1 250 ? 15.781 26.828 8.367 1 96.81 250 TYR B O 1
ATOM 5589 N N . VAL B 1 251 ? 17.516 27.406 9.594 1 95.44 251 VAL B N 1
ATOM 5590 C CA . VAL B 1 251 ? 16.812 28.516 10.219 1 95.44 251 VAL B CA 1
ATOM 5591 C C . VAL B 1 251 ? 16.328 29.484 9.141 1 95.44 251 VAL B C 1
ATOM 5593 O O . VAL B 1 251 ? 15.18 29.938 9.18 1 95.44 251 VAL B O 1
ATOM 5596 N N . GLU B 1 252 ? 17.188 29.766 8.211 1 95.94 252 GLU B N 1
ATOM 5597 C CA . GLU B 1 252 ? 16.812 30.656 7.113 1 95.94 252 GLU B CA 1
ATOM 5598 C C . GLU B 1 252 ? 15.688 30.047 6.281 1 95.94 252 GLU B C 1
ATOM 5600 O O . GLU B 1 252 ? 14.742 30.75 5.902 1 95.94 252 GLU B O 1
ATOM 5605 N N . ILE B 1 253 ? 15.781 28.797 5.984 1 97.81 253 ILE B N 1
ATOM 5606 C CA . ILE B 1 253 ? 14.781 28.094 5.188 1 97.81 253 ILE B CA 1
ATOM 5607 C C . ILE B 1 253 ? 13.438 28.109 5.906 1 97.81 253 ILE B C 1
ATOM 5609 O O . ILE B 1 253 ? 12.414 28.453 5.312 1 97.81 253 ILE B O 1
ATOM 5613 N N . ALA B 1 254 ? 13.469 27.781 7.184 1 96.81 254 ALA B N 1
ATOM 5614 C CA . ALA B 1 254 ? 12.242 27.734 7.98 1 96.81 254 ALA B CA 1
ATOM 5615 C C . ALA B 1 254 ? 11.602 29.109 8.102 1 96.81 254 ALA B C 1
ATOM 5617 O O . ALA B 1 254 ? 10.383 29.25 8.016 1 96.81 254 ALA B O 1
ATOM 5618 N N . GLU B 1 255 ? 12.398 30.125 8.312 1 95.69 255 GLU B N 1
ATOM 5619 C CA . GLU B 1 255 ? 11.891 31.5 8.383 1 95.69 255 GLU B CA 1
ATOM 5620 C C . GLU B 1 255 ? 11.188 31.891 7.086 1 95.69 255 GLU B C 1
ATOM 5622 O O . GLU B 1 255 ? 10.141 32.531 7.117 1 95.69 255 GLU B O 1
ATOM 5627 N N . TYR B 1 256 ? 11.812 31.516 6.031 1 97 256 TYR B N 1
ATOM 5628 C CA . TYR B 1 256 ? 11.195 31.828 4.746 1 97 256 TYR B CA 1
ATOM 5629 C C . TYR B 1 256 ? 9.859 31.109 4.594 1 97 256 TYR B C 1
ATOM 5631 O O . TYR B 1 256 ? 8.867 31.703 4.176 1 97 256 TYR B O 1
ATOM 5639 N N . VAL B 1 257 ? 9.766 29.844 4.945 1 97.19 257 VAL B N 1
ATOM 5640 C CA . VAL B 1 257 ? 8.594 29 4.742 1 97.19 257 VAL B CA 1
ATOM 5641 C C . VAL B 1 257 ? 7.449 29.469 5.629 1 97.19 257 VAL B C 1
ATOM 5643 O O . VAL B 1 257 ? 6.312 29.594 5.168 1 97.19 257 VAL B O 1
ATOM 5646 N N . TYR B 1 258 ? 7.738 29.828 6.832 1 95.56 258 TYR B N 1
ATOM 5647 C CA . TYR B 1 258 ? 6.676 30.031 7.809 1 95.56 258 TYR B CA 1
ATOM 5648 C C . TYR B 1 258 ? 6.348 31.516 7.953 1 95.56 258 TYR B C 1
ATOM 5650 O O . TYR B 1 258 ? 5.211 31.875 8.266 1 95.56 258 TYR B O 1
ATOM 5658 N N . ASN B 1 259 ? 7.309 32.438 7.664 1 93.56 259 ASN B N 1
ATOM 5659 C C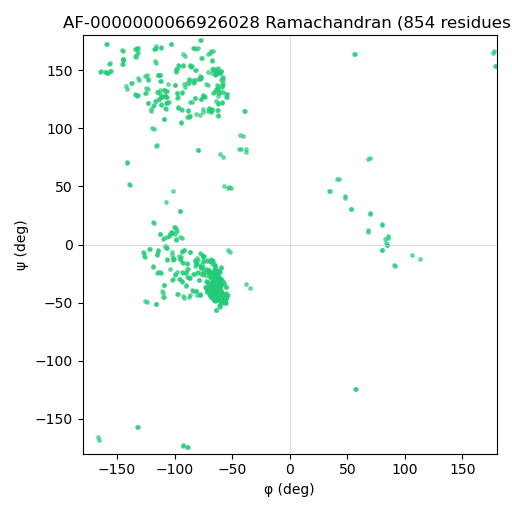A . ASN B 1 259 ? 7.102 33.844 7.98 1 93.56 259 ASN B CA 1
ATOM 5660 C C . ASN B 1 259 ? 7.031 34.688 6.719 1 93.56 259 ASN B C 1
ATOM 5662 O O . ASN B 1 259 ? 6.449 35.781 6.73 1 93.56 259 ASN B O 1
ATOM 5666 N N . ILE B 1 260 ? 7.582 34.25 5.672 1 95.94 260 ILE B N 1
ATOM 5667 C CA . ILE B 1 260 ? 7.68 35.094 4.492 1 95.94 260 ILE B CA 1
ATOM 5668 C C . ILE B 1 260 ? 6.75 34.562 3.4 1 95.94 260 ILE B C 1
ATOM 5670 O O . ILE B 1 260 ? 5.949 35.312 2.842 1 95.94 260 ILE B O 1
ATOM 5674 N N . LEU B 1 261 ? 6.734 33.281 3.156 1 97.25 261 LEU B N 1
ATOM 5675 C CA . LEU B 1 261 ? 6.105 32.656 2.004 1 97.25 261 LEU B CA 1
ATOM 5676 C C . LEU B 1 261 ? 4.602 32.938 1.991 1 97.25 261 LEU B C 1
ATOM 5678 O O . LEU B 1 261 ? 4.039 33.281 0.954 1 97.25 261 LEU B O 1
ATOM 5682 N N . PRO B 1 262 ? 3.93 32.844 3.082 1 95.62 262 PRO B N 1
ATOM 5683 C CA . PRO B 1 262 ? 2.469 32.938 3.061 1 95.62 262 PRO B CA 1
ATOM 5684 C C . PRO B 1 262 ? 1.979 34.281 2.559 1 95.62 262 PRO B C 1
ATOM 5686 O O . PRO B 1 262 ? 0.899 34.375 1.97 1 95.62 262 PRO B O 1
ATOM 5689 N N . THR B 1 263 ? 2.795 35.344 2.781 1 94.81 263 THR B N 1
ATOM 5690 C CA . THR B 1 263 ? 2.363 36.688 2.408 1 94.81 263 THR B CA 1
ATOM 5691 C C . THR B 1 263 ? 3.209 37.219 1.258 1 94.81 263 THR B C 1
ATOM 5693 O O . THR B 1 263 ? 3.158 38.406 0.951 1 94.81 263 THR B O 1
ATOM 5696 N N . SER B 1 264 ? 4.012 36.375 0.691 1 96.5 264 SER B N 1
ATOM 5697 C CA . SER B 1 264 ? 4.848 36.812 -0.424 1 96.5 264 SER B CA 1
ATOM 5698 C C . SER B 1 264 ? 4.008 37.125 -1.656 1 96.5 264 SER B C 1
ATOM 5700 O O . SER B 1 264 ? 2.818 36.781 -1.703 1 96.5 264 SER B O 1
ATOM 5702 N N . LYS B 1 265 ? 4.613 37.781 -2.617 1 96.38 265 LYS B N 1
ATOM 5703 C CA . LYS B 1 265 ? 3.924 38.188 -3.838 1 96.38 265 LYS B CA 1
ATOM 5704 C C . LYS B 1 265 ? 3.258 36.969 -4.516 1 96.38 265 LYS B C 1
ATOM 5706 O O . LYS B 1 265 ? 3.885 35.938 -4.703 1 96.38 265 LYS B O 1
ATOM 5711 N N . GLY B 1 266 ? 2.029 37.156 -4.809 1 95.44 266 GLY B N 1
ATOM 5712 C CA . GLY B 1 266 ? 1.292 36.125 -5.527 1 95.44 266 GLY B CA 1
ATOM 5713 C C . GLY B 1 266 ? 0.702 35.062 -4.621 1 95.44 266 GLY B C 1
ATOM 5714 O O . GLY B 1 266 ? 0.127 34.094 -5.094 1 95.44 266 GLY B O 1
ATOM 5715 N N . ASN B 1 267 ? 0.84 35.281 -3.334 1 96.12 267 ASN B N 1
ATOM 5716 C CA . ASN B 1 267 ? 0.3 34.312 -2.375 1 96.12 267 ASN B CA 1
ATOM 5717 C C . ASN B 1 267 ? -0.813 34.938 -1.533 1 96.12 267 ASN B C 1
ATOM 5719 O O . ASN B 1 267 ? -0.942 36.156 -1.47 1 96.12 267 ASN B O 1
ATOM 5723 N N . VAL B 1 268 ? -1.606 34.125 -1.053 1 92.69 268 VAL B N 1
ATOM 5724 C CA . VAL B 1 268 ? -2.604 34.469 -0.042 1 92.69 268 VAL B CA 1
ATOM 5725 C C . VAL B 1 268 ? -2.551 33.438 1.095 1 92.69 268 VAL B C 1
ATOM 5727 O O . VAL B 1 268 ? -2.51 32.25 0.852 1 92.69 268 VAL B O 1
ATOM 5730 N N . PRO B 1 269 ? -2.459 33.938 2.299 1 93.81 269 PRO B N 1
ATOM 5731 C CA . PRO B 1 269 ? -2.426 33 3.41 1 93.81 269 PRO B CA 1
ATOM 5732 C C . PRO B 1 269 ? -3.662 32.094 3.457 1 93.81 269 PRO B C 1
ATOM 5734 O O . PRO B 1 269 ? -4.77 32.562 3.154 1 93.81 269 PRO B O 1
ATOM 5737 N N . ILE B 1 270 ? -3.484 30.906 3.84 1 95.38 270 ILE B N 1
ATOM 5738 C CA . ILE B 1 270 ? -4.578 29.953 4.02 1 95.38 270 ILE B CA 1
ATOM 5739 C C . ILE B 1 270 ? -4.43 29.234 5.363 1 95.38 270 ILE B C 1
ATOM 5741 O O . ILE B 1 270 ? -3.367 29.297 5.988 1 95.38 270 ILE B O 1
ATOM 5745 N N . LEU B 1 271 ? -5.461 28.609 5.801 1 95.19 271 LEU B N 1
ATOM 5746 C CA . LEU B 1 271 ? -5.441 27.766 6.996 1 95.19 271 LEU B CA 1
ATOM 5747 C C . LEU B 1 271 ? -4.723 26.453 6.723 1 95.19 271 LEU B C 1
ATOM 5749 O O . LEU B 1 271 ? -5.016 25.766 5.738 1 95.19 271 LEU B O 1
ATOM 5753 N N . ALA B 1 272 ? -3.746 26.156 7.574 1 96.56 272 ALA B N 1
ATOM 5754 C CA . ALA B 1 272 ? -2.996 24.906 7.488 1 96.56 272 ALA B CA 1
ATOM 5755 C C . ALA B 1 272 ? -3.082 24.125 8.797 1 96.56 272 ALA B C 1
ATOM 5757 O O . ALA B 1 272 ? -3.068 24.719 9.875 1 96.56 272 ALA B O 1
ATOM 5758 N N . HIS B 1 273 ? -3.178 22.828 8.734 1 97.25 273 HIS B N 1
ATOM 5759 C CA . HIS B 1 273 ? -3.143 21.953 9.898 1 97.25 273 HIS B CA 1
ATOM 5760 C C . HIS B 1 273 ? -1.811 22.062 10.633 1 97.25 273 HIS B C 1
ATOM 5762 O O . HIS B 1 273 ? -1.774 22.062 11.867 1 97.25 273 HIS B O 1
ATOM 5768 N N . GLY B 1 274 ? -0.768 22.062 9.828 1 95.62 274 GLY B N 1
ATOM 5769 C CA . GLY B 1 274 ? 0.563 22.312 10.367 1 95.62 274 GLY B CA 1
ATOM 5770 C C . GLY B 1 274 ? 1.28 21.031 10.766 1 95.62 274 GLY B C 1
ATOM 5771 O O . GLY B 1 274 ? 2.504 21.016 10.914 1 95.62 274 GLY B O 1
ATOM 5772 N N . ASP B 1 275 ? 0.573 19.938 10.945 1 94.81 275 ASP B N 1
ATOM 5773 C CA . ASP B 1 275 ? 1.201 18.672 11.344 1 94.81 275 ASP B CA 1
ATOM 5774 C C . ASP B 1 275 ? 0.593 17.5 10.586 1 94.81 275 ASP B C 1
ATOM 5776 O O . ASP B 1 275 ? 0.183 16.516 11.188 1 94.81 275 ASP B O 1
ATOM 5780 N N . MET B 1 276 ? 0.558 17.641 9.297 1 96.88 276 MET B N 1
ATOM 5781 C CA . MET B 1 276 ? -0.036 16.641 8.414 1 96.88 276 MET B CA 1
ATOM 5782 C C . MET B 1 276 ? 0.923 15.477 8.188 1 96.88 276 MET B C 1
ATOM 5784 O O . MET B 1 276 ? 1.577 15.398 7.148 1 96.88 276 MET B O 1
ATOM 5788 N N . TRP B 1 277 ? 0.955 14.562 9.148 1 95.44 277 TRP B N 1
ATOM 5789 C CA . TRP B 1 277 ? 1.783 13.375 8.977 1 95.44 277 TRP B CA 1
ATOM 5790 C C . TRP B 1 277 ? 1.012 12.117 9.352 1 95.44 277 TRP B C 1
ATOM 5792 O O . TRP B 1 277 ? -0.078 12.195 9.922 1 95.44 277 TRP B O 1
ATOM 5802 N N . ILE B 1 278 ? 1.496 11.031 9.055 1 95.94 278 ILE B N 1
ATOM 5803 C CA . ILE B 1 278 ? 0.822 9.742 8.922 1 95.94 278 ILE B CA 1
ATOM 5804 C C . ILE B 1 278 ? 0.181 9.359 10.258 1 95.94 278 ILE B C 1
ATOM 5806 O O . ILE B 1 278 ? -0.882 8.734 10.289 1 95.94 278 ILE B O 1
ATOM 5810 N N . ASN B 1 279 ? 0.728 9.75 11.375 1 93.69 279 ASN B N 1
ATOM 5811 C CA . ASN B 1 279 ? 0.199 9.391 12.688 1 93.69 279 ASN B CA 1
ATOM 5812 C C . ASN B 1 279 ? -1.056 10.195 13.023 1 93.69 279 ASN B C 1
ATOM 5814 O O . ASN B 1 279 ? -1.776 9.859 13.969 1 93.69 279 ASN B O 1
ATOM 5818 N N . ASN B 1 280 ? -1.337 11.195 12.227 1 96.31 280 ASN B N 1
ATOM 5819 C CA . ASN B 1 280 ? -2.496 12.039 12.492 1 96.31 280 ASN B CA 1
ATOM 5820 C C . ASN B 1 280 ? -3.65 11.719 11.547 1 96.31 280 ASN B C 1
ATOM 5822 O O . ASN B 1 280 ? -4.641 12.453 11.5 1 96.31 280 ASN B O 1
ATOM 5826 N N . PHE B 1 281 ? -3.516 10.672 10.797 1 97.81 281 PHE B N 1
ATOM 5827 C CA . PHE B 1 281 ? -4.559 10.273 9.859 1 97.81 281 PHE B CA 1
ATOM 5828 C C . PHE B 1 281 ? -5.223 8.977 10.305 1 97.81 281 PHE B C 1
ATOM 5830 O O . PHE B 1 281 ? -4.543 7.988 10.578 1 97.81 281 PHE B O 1
ATOM 5837 N N . MET B 1 282 ? -6.48 9.023 10.398 1 97.88 282 MET B N 1
ATOM 5838 C CA . MET B 1 282 ? -7.25 7.809 10.656 1 97.88 282 MET B CA 1
ATOM 5839 C C . MET B 1 282 ? -8.039 7.395 9.422 1 97.88 282 MET B C 1
ATOM 5841 O O . MET B 1 282 ? -8.695 8.227 8.789 1 97.88 282 MET B O 1
ATOM 5845 N N . PHE B 1 283 ? -7.965 6.137 9.086 1 98 283 PHE B N 1
ATOM 5846 C CA . PHE B 1 283 ? -8.656 5.602 7.922 1 98 283 PHE B CA 1
ATOM 5847 C C . PHE B 1 283 ? -9.766 4.641 8.344 1 98 283 PHE B C 1
ATOM 5849 O O . PHE B 1 283 ? -9.617 3.906 9.32 1 98 283 PHE B O 1
ATOM 5856 N N . GLU B 1 284 ? -10.836 4.641 7.59 1 97.75 284 GLU B N 1
ATOM 5857 C CA . GLU B 1 284 ? -11.922 3.695 7.832 1 97.75 284 GLU B CA 1
ATOM 5858 C C . GLU B 1 284 ? -11.438 2.254 7.719 1 97.75 284 GLU B C 1
ATOM 5860 O O . GLU B 1 284 ? -10.523 1.96 6.941 1 97.75 284 GLU B O 1
ATOM 5865 N N . VAL B 1 285 ? -12.055 1.417 8.469 1 96.62 285 VAL B N 1
ATOM 5866 C CA . VAL B 1 285 ? -11.695 0.004 8.375 1 96.62 285 VAL B CA 1
ATOM 5867 C C . VAL B 1 285 ? -12.695 -0.72 7.473 1 96.62 285 VAL B C 1
ATOM 5869 O O . VAL B 1 285 ? -13.852 -0.31 7.363 1 96.62 285 VAL B O 1
ATOM 5872 N N . ASP B 1 286 ? -12.242 -1.735 6.844 1 92.38 286 ASP B N 1
ATOM 5873 C CA . ASP B 1 286 ? -13.117 -2.557 6.016 1 92.38 286 ASP B CA 1
ATOM 5874 C C . ASP B 1 286 ? -13.766 -3.672 6.836 1 92.38 286 ASP B C 1
ATOM 5876 O O . ASP B 1 286 ? -13.688 -3.668 8.062 1 92.38 286 ASP B O 1
ATOM 5880 N N . GLY B 1 287 ? -14.484 -4.57 6.203 1 89.38 287 GLY B N 1
ATOM 5881 C CA . GLY B 1 287 ? -15.211 -5.637 6.875 1 89.38 287 GLY B CA 1
ATOM 5882 C C . GLY B 1 287 ? -14.305 -6.555 7.68 1 89.38 287 GLY B C 1
ATOM 5883 O O . GLY B 1 287 ? -14.758 -7.211 8.617 1 89.38 287 GLY B O 1
ATOM 5884 N N . ASN B 1 288 ? -13 -6.555 7.363 1 91.44 288 ASN B N 1
ATOM 5885 C CA . ASN B 1 288 ? -12.039 -7.391 8.078 1 91.44 288 ASN B CA 1
ATOM 5886 C C . ASN B 1 288 ? -11.234 -6.578 9.086 1 91.44 288 ASN B C 1
ATOM 5888 O O . ASN B 1 288 ? -10.18 -7.023 9.547 1 91.44 288 ASN B O 1
ATOM 5892 N N . ASN B 1 289 ? -11.641 -5.359 9.32 1 93.69 289 ASN B N 1
ATOM 5893 C CA . ASN B 1 289 ? -11.047 -4.445 10.289 1 93.69 289 ASN B CA 1
ATOM 5894 C C . ASN B 1 289 ? -9.656 -3.994 9.844 1 93.69 289 ASN B C 1
ATOM 5896 O O . ASN B 1 289 ? -8.797 -3.709 10.688 1 93.69 289 ASN B O 1
ATOM 5900 N N . ASN B 1 290 ? -9.445 -3.998 8.508 1 94 290 ASN B N 1
ATOM 5901 C CA . ASN B 1 290 ? -8.211 -3.465 7.945 1 94 290 ASN B CA 1
ATOM 5902 C C . ASN B 1 290 ? -8.391 -2.025 7.465 1 94 290 ASN B C 1
ATOM 5904 O O . ASN B 1 290 ? -9.492 -1.624 7.094 1 94 290 ASN B O 1
ATOM 5908 N N . CYS B 1 291 ? -7.293 -1.255 7.43 1 95.19 291 CYS B N 1
ATOM 5909 C CA . CYS B 1 291 ? -7.367 0.121 6.953 1 95.19 291 CYS B CA 1
ATOM 5910 C C . CYS B 1 291 ? -7.812 0.169 5.496 1 95.19 291 CYS B C 1
ATOM 5912 O O . CYS B 1 291 ? -7.262 -0.54 4.652 1 95.19 291 CYS B O 1
ATOM 5914 N N . SER B 1 292 ? -8.766 0.966 5.199 1 96.38 292 SER B N 1
ATOM 5915 C CA . SER B 1 292 ? -9.227 1.188 3.832 1 96.38 292 SER B CA 1
ATOM 5916 C C . SER B 1 292 ? -8.516 2.381 3.199 1 96.38 292 SER B C 1
ATOM 5918 O O . SER B 1 292 ? -7.562 2.916 3.768 1 96.38 292 SER B O 1
ATOM 5920 N N . ASN B 1 293 ? -8.984 2.75 2 1 96.81 293 ASN B N 1
ATOM 5921 C CA . ASN B 1 293 ? -8.43 3.898 1.288 1 96.81 293 ASN B CA 1
ATOM 5922 C C . ASN B 1 293 ? -9.109 5.199 1.708 1 96.81 293 ASN B C 1
ATOM 5924 O O . ASN B 1 293 ? -8.664 6.285 1.335 1 96.81 293 ASN B O 1
ATOM 5928 N N . ASN B 1 294 ? -10.133 5.082 2.506 1 96.38 294 ASN B N 1
ATOM 5929 C CA . ASN B 1 294 ? -10.961 6.242 2.82 1 96.38 294 ASN B CA 1
ATOM 5930 C C . ASN B 1 294 ? -10.547 6.883 4.141 1 96.38 294 ASN B C 1
ATOM 5932 O O . ASN B 1 294 ? -10.625 6.254 5.195 1 96.38 294 ASN B O 1
ATOM 5936 N N . LEU B 1 295 ? -10.125 8.094 4.055 1 97.94 295 LEU B N 1
ATOM 5937 C CA . LEU B 1 295 ? -9.812 8.844 5.266 1 97.94 295 LEU B CA 1
ATOM 5938 C C . LEU B 1 295 ? -11.062 9.047 6.117 1 97.94 295 LEU B C 1
ATOM 5940 O O . LEU B 1 295 ? -12.133 9.367 5.59 1 97.94 295 LEU B O 1
ATOM 5944 N N . SER B 1 296 ? -10.938 8.812 7.371 1 97.88 296 SER B N 1
ATOM 5945 C CA . SER B 1 296 ? -12.031 9.008 8.312 1 97.88 296 SER B CA 1
ATOM 5946 C C . SER B 1 296 ? -11.922 10.359 9.023 1 97.88 296 SER B C 1
ATOM 5948 O O . SER B 1 296 ? -12.922 11.039 9.242 1 97.88 296 SER B O 1
ATOM 5950 N N . ALA B 1 297 ? -10.625 10.688 9.422 1 98.19 297 ALA B N 1
ATOM 5951 C CA . ALA B 1 297 ? -10.43 11.945 10.133 1 98.19 297 ALA B CA 1
ATOM 5952 C C . ALA B 1 297 ? -8.953 12.336 10.164 1 98.19 297 ALA B C 1
ATOM 5954 O O . ALA B 1 297 ? -8.078 11.477 10.117 1 98.19 297 ALA B O 1
ATOM 5955 N N . ILE B 1 298 ? -8.695 13.57 10.164 1 98.38 298 ILE B N 1
ATOM 5956 C CA . ILE B 1 298 ? -7.414 14.133 10.57 1 98.38 298 ILE B CA 1
ATOM 5957 C C . ILE B 1 298 ? -7.488 14.602 12.016 1 98.38 298 ILE B C 1
ATOM 5959 O O . ILE B 1 298 ? -8.391 15.359 12.391 1 98.38 298 ILE B O 1
ATOM 5963 N N . ILE B 1 299 ? -6.57 14.133 12.797 1 96.56 299 ILE B N 1
ATOM 5964 C CA . ILE B 1 299 ? -6.625 14.438 14.219 1 96.56 299 ILE B CA 1
ATOM 5965 C C . ILE B 1 299 ? -5.461 15.352 14.594 1 96.56 299 ILE B C 1
ATOM 5967 O O . ILE B 1 299 ? -4.613 15.664 13.758 1 96.56 299 ILE B O 1
ATOM 5971 N N . ASP B 1 300 ? -5.445 15.898 15.781 1 95.06 300 ASP B N 1
ATOM 5972 C CA . ASP B 1 300 ? -4.371 16.672 16.406 1 95.06 300 ASP B CA 1
ATOM 5973 C C . ASP B 1 300 ? -4.172 18.016 15.711 1 95.06 300 ASP B C 1
ATOM 5975 O O . ASP B 1 300 ? -3.125 18.25 15.102 1 95.06 300 ASP B O 1
ATOM 5979 N N . TRP B 1 301 ? -5.082 18.891 15.953 1 96.25 301 TRP B N 1
ATOM 5980 C CA . TRP B 1 301 ? -5.117 20.203 15.305 1 96.25 301 TRP B CA 1
ATOM 5981 C C . TRP B 1 301 ? -4.438 21.25 16.172 1 96.25 301 TRP B C 1
ATOM 5983 O O . TRP B 1 301 ? -4.762 22.438 16.078 1 96.25 301 TRP B O 1
ATOM 5993 N N . GLN B 1 302 ? -3.512 20.844 16.938 1 92.81 302 GLN B N 1
ATOM 5994 C CA . GLN B 1 302 ? -2.885 21.734 17.906 1 92.81 302 GLN B CA 1
ATOM 5995 C C . GLN B 1 302 ? -1.87 22.656 17.25 1 92.81 302 GLN B C 1
ATOM 5997 O O . GLN B 1 302 ? -1.401 23.625 17.859 1 92.81 302 GLN B O 1
ATOM 6002 N N . THR B 1 303 ? -1.58 22.422 15.93 1 93.94 303 THR B N 1
ATOM 6003 C CA . THR B 1 303 ? -0.576 23.234 15.258 1 93.94 303 THR B CA 1
ATOM 6004 C C . THR B 1 303 ? -1.193 24.016 14.094 1 93.94 303 THR B C 1
ATOM 6006 O O . THR B 1 303 ? -0.48 24.484 13.203 1 93.94 303 THR B O 1
ATOM 6009 N N . VAL B 1 304 ? -2.477 24.156 14.094 1 95.81 304 VAL B N 1
ATOM 6010 C CA . VAL B 1 304 ? -3.152 24.891 13.031 1 95.81 304 VAL B CA 1
ATOM 6011 C C . VAL B 1 304 ? -2.613 26.328 12.969 1 95.81 304 VAL B C 1
ATOM 6013 O O . VAL B 1 304 ? -2.35 26.938 14.008 1 95.81 304 VAL B O 1
ATOM 6016 N N . PHE B 1 305 ? -2.391 26.844 11.781 1 95.06 305 PHE B N 1
ATOM 6017 C CA . PHE B 1 305 ? -1.847 28.188 11.625 1 95.06 305 PHE B CA 1
ATOM 6018 C C . PHE B 1 305 ? -2.152 28.75 10.234 1 95.06 305 PHE B C 1
ATOM 6020 O O . PHE B 1 305 ? -2.736 28.047 9.398 1 95.06 305 PHE B O 1
ATOM 6027 N N . GLU B 1 306 ? -1.825 30 10.078 1 94.5 306 GLU B N 1
ATOM 6028 C CA . GLU B 1 306 ? -1.909 30.625 8.766 1 94.5 306 GLU B CA 1
ATOM 6029 C C . GLU B 1 306 ? -0.627 30.422 7.965 1 94.5 306 GLU B C 1
ATOM 6031 O O . GLU B 1 306 ? 0.43 30.938 8.328 1 94.5 306 GLU B O 1
ATOM 6036 N N . GLY B 1 307 ? -0.769 29.594 6.93 1 95.69 307 GLY B N 1
ATOM 6037 C CA . GLY B 1 307 ? 0.395 29.266 6.125 1 95.69 307 GLY B CA 1
ATOM 6038 C C . GLY B 1 307 ? 0.145 29.391 4.633 1 95.69 307 GLY B C 1
ATOM 6039 O O . GLY B 1 307 ? -0.611 30.266 4.195 1 95.69 307 GLY B O 1
ATOM 6040 N N . SER B 1 308 ? 0.896 28.719 3.861 1 96.81 308 SER B N 1
ATOM 6041 C CA . SER B 1 308 ? 0.749 28.703 2.408 1 96.81 308 SER B CA 1
ATOM 6042 C C . SER B 1 308 ? 0.088 27.422 1.929 1 96.81 308 SER B C 1
ATOM 6044 O O . SER B 1 308 ? -0.091 26.484 2.707 1 96.81 308 SER B O 1
ATOM 6046 N N . THR B 1 309 ? -0.229 27.359 0.653 1 98 309 THR B N 1
ATOM 6047 C CA . THR B 1 309 ? -0.882 26.203 0.061 1 98 309 THR B CA 1
ATOM 6048 C C . THR B 1 309 ? 0.05 25 0.074 1 98 309 THR B C 1
ATOM 6050 O O . THR B 1 309 ? -0.396 23.859 -0.105 1 98 309 THR B O 1
ATOM 6053 N N . GLY B 1 310 ? 1.35 25.219 0.33 1 98.56 310 GLY B N 1
ATOM 6054 C CA . GLY B 1 310 ? 2.324 24.141 0.224 1 98.56 310 GLY B CA 1
ATOM 6055 C C . GLY B 1 310 ? 2.566 23.422 1.539 1 98.56 310 GLY B C 1
ATOM 6056 O O . GLY B 1 310 ? 3.109 22.312 1.558 1 98.56 310 GLY B O 1
ATOM 6057 N N . ASN B 1 311 ? 2.137 24.031 2.678 1 98 311 ASN B N 1
ATOM 6058 C CA . ASN B 1 311 ? 2.541 23.516 3.984 1 98 311 ASN B CA 1
ATOM 6059 C C . ASN B 1 311 ? 2 22.125 4.23 1 98 311 ASN B C 1
ATOM 6061 O O . ASN B 1 311 ? 2.771 21.172 4.395 1 98 311 ASN B O 1
ATOM 6065 N N . ASP B 1 312 ? 0.72 21.969 4.141 1 98.69 312 ASP B N 1
ATOM 6066 C CA . ASP B 1 312 ? 0.105 20.688 4.488 1 98.69 312 ASP B CA 1
ATOM 6067 C C . ASP B 1 312 ? 0.383 19.641 3.414 1 98.69 312 ASP B C 1
ATOM 6069 O O . ASP B 1 312 ? 0.648 18.484 3.729 1 98.69 312 ASP B O 1
ATOM 6073 N N . ILE B 1 313 ? 0.402 20.031 2.152 1 98.88 313 ILE B N 1
ATOM 6074 C CA . ILE B 1 313 ? 0.628 19.078 1.062 1 98.88 313 ILE B CA 1
ATOM 6075 C C . ILE B 1 313 ? 2.043 18.516 1.153 1 98.88 313 ILE B C 1
ATOM 6077 O O . ILE B 1 313 ? 2.244 17.297 1.047 1 98.88 313 ILE B O 1
ATOM 6081 N N . SER B 1 314 ? 3.012 19.391 1.371 1 98.88 314 SER B N 1
ATOM 6082 C CA . SER B 1 314 ? 4.406 18.969 1.416 1 98.88 314 SER B CA 1
ATOM 6083 C C . SER B 1 314 ? 4.66 18.047 2.607 1 98.88 314 SER B C 1
ATOM 6085 O O . SER B 1 314 ? 5.34 17.031 2.477 1 98.88 314 SER B O 1
ATOM 6087 N N . ARG B 1 315 ? 4.09 18.391 3.719 1 98.19 315 ARG B N 1
ATOM 6088 C CA . ARG B 1 315 ? 4.297 17.547 4.898 1 98.19 315 ARG B CA 1
ATOM 6089 C C . ARG B 1 315 ? 3.645 16.188 4.727 1 98.19 315 ARG B C 1
ATOM 6091 O O . ARG B 1 315 ? 4.254 15.156 5.035 1 98.19 315 ARG B O 1
ATOM 6098 N N . ALA B 1 316 ? 2.422 16.219 4.258 1 98.62 316 ALA B N 1
ATOM 6099 C CA . ALA B 1 316 ? 1.708 14.961 4.023 1 98.62 316 ALA B CA 1
ATOM 6100 C C . ALA B 1 316 ? 2.506 14.039 3.104 1 98.62 316 ALA B C 1
ATOM 6102 O O . ALA B 1 316 ? 2.682 12.852 3.4 1 98.62 316 ALA B O 1
ATOM 6103 N N . LEU B 1 317 ? 3.031 14.594 2.068 1 98.75 317 LEU B N 1
ATOM 6104 C CA . LEU B 1 317 ? 3.703 13.781 1.058 1 98.75 317 LEU B CA 1
ATOM 6105 C C . LEU B 1 317 ? 5.094 13.375 1.528 1 98.75 317 LEU B C 1
ATOM 6107 O O . LEU B 1 317 ? 5.484 12.211 1.388 1 98.75 317 LEU B O 1
ATOM 6111 N N . ALA B 1 318 ? 5.859 14.281 2.129 1 98.44 318 ALA B N 1
ATOM 6112 C CA . ALA B 1 318 ? 7.23 14 2.555 1 98.44 318 ALA B CA 1
ATOM 6113 C C . ALA B 1 318 ? 7.258 12.922 3.631 1 98.44 318 ALA B C 1
ATOM 6115 O O . ALA B 1 318 ? 8.141 12.062 3.633 1 98.44 318 ALA B O 1
ATOM 6116 N N . VAL B 1 319 ? 6.238 12.969 4.465 1 97.62 319 VAL B N 1
ATOM 6117 C CA . VAL B 1 319 ? 6.305 12.125 5.652 1 97.62 319 VAL B CA 1
ATOM 6118 C C . VAL B 1 319 ? 5.547 10.82 5.398 1 97.62 319 VAL B C 1
ATOM 6120 O O . VAL B 1 319 ? 5.926 9.766 5.914 1 97.62 319 VAL B O 1
ATOM 6123 N N . SER B 1 320 ? 4.531 10.867 4.559 1 98 320 SER B N 1
ATOM 6124 C CA . SER B 1 320 ? 3.582 9.758 4.605 1 98 320 SER B CA 1
ATOM 6125 C C . SER B 1 320 ? 3.6 8.961 3.307 1 98 320 SER B C 1
ATOM 6127 O O . SER B 1 320 ? 2.992 7.895 3.221 1 98 320 SER B O 1
ATOM 6129 N N . ALA B 1 321 ? 4.297 9.438 2.264 1 98 321 ALA B N 1
ATOM 6130 C CA . ALA B 1 321 ? 4.258 8.758 0.971 1 98 321 ALA B CA 1
ATOM 6131 C C . ALA B 1 321 ? 5.625 8.188 0.611 1 98 321 ALA B C 1
ATOM 6133 O O . ALA B 1 321 ? 6.66 8.773 0.94 1 98 321 ALA B O 1
ATOM 6134 N N . SER B 1 322 ? 5.629 7.043 -0.072 1 97.44 322 SER B N 1
ATOM 6135 C CA . SER B 1 322 ? 6.852 6.566 -0.708 1 97.44 322 SER B CA 1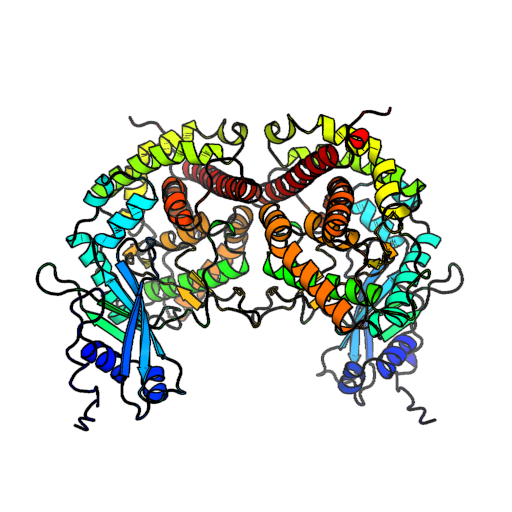
ATOM 6136 C C . SER B 1 322 ? 7.266 7.473 -1.863 1 97.44 322 SER B C 1
ATOM 6138 O O . SER B 1 322 ? 6.445 8.227 -2.389 1 97.44 322 SER B O 1
ATOM 6140 N N . PRO B 1 323 ? 8.516 7.43 -2.221 1 97.88 323 PRO B N 1
ATOM 6141 C CA . PRO B 1 323 ? 9.008 8.359 -3.242 1 97.88 323 PRO B CA 1
ATOM 6142 C C . PRO B 1 323 ? 8.227 8.266 -4.551 1 97.88 323 PRO B C 1
ATOM 6144 O O . PRO B 1 323 ? 7.918 9.289 -5.168 1 97.88 323 PRO B O 1
ATOM 6147 N N . ASP B 1 324 ? 7.941 7.066 -5.012 1 97.62 324 ASP B N 1
ATOM 6148 C CA . ASP B 1 324 ? 7.258 6.914 -6.297 1 97.62 324 ASP B CA 1
ATOM 6149 C C . ASP B 1 324 ? 5.832 7.453 -6.223 1 97.62 324 ASP B C 1
ATOM 6151 O O . ASP B 1 324 ? 5.359 8.094 -7.164 1 97.62 324 ASP B O 1
ATOM 6155 N N . VAL B 1 325 ? 5.133 7.246 -5.113 1 98.12 325 VAL B N 1
ATOM 6156 C CA . VAL B 1 325 ? 3.779 7.758 -4.914 1 98.12 325 VAL B CA 1
ATOM 6157 C C . VAL B 1 325 ? 3.807 9.289 -4.871 1 98.12 325 VAL B C 1
ATOM 6159 O O . VAL B 1 325 ? 2.998 9.945 -5.523 1 98.12 325 VAL B O 1
ATOM 6162 N N . ARG B 1 326 ? 4.711 9.805 -4.094 1 98.69 326 ARG B N 1
ATOM 6163 C CA . ARG B 1 326 ? 4.859 11.25 -3.984 1 98.69 326 ARG B CA 1
ATOM 6164 C C . ARG B 1 326 ? 5.102 11.883 -5.352 1 98.69 326 ARG B C 1
ATOM 6166 O O . ARG B 1 326 ? 4.414 12.828 -5.738 1 98.69 326 ARG B O 1
ATOM 6173 N N . ARG B 1 327 ? 6.043 11.336 -6.086 1 98.56 327 ARG B N 1
ATOM 6174 C CA . ARG B 1 327 ? 6.398 11.875 -7.395 1 98.56 327 ARG B CA 1
ATOM 6175 C C . ARG B 1 327 ? 5.23 11.766 -8.367 1 98.56 327 ARG B C 1
ATOM 6177 O O . ARG B 1 327 ? 5.02 12.656 -9.195 1 98.56 327 ARG B O 1
ATOM 6184 N N . GLU B 1 328 ? 4.512 10.695 -8.258 1 98.06 328 GLU B N 1
ATOM 6185 C CA . GLU B 1 328 ? 3.34 10.531 -9.117 1 98.06 328 GLU B CA 1
ATOM 6186 C C . GLU B 1 328 ? 2.277 11.578 -8.797 1 98.06 328 GLU B C 1
ATOM 6188 O O . GLU B 1 328 ? 1.67 12.156 -9.703 1 98.06 328 GLU B O 1
ATOM 6193 N N . ILE B 1 329 ? 2.037 11.82 -7.523 1 98.62 329 ILE B N 1
ATOM 6194 C CA . ILE B 1 329 ? 1.086 12.844 -7.098 1 98.62 329 ILE B CA 1
ATOM 6195 C C . ILE B 1 329 ? 1.522 14.211 -7.625 1 98.62 329 ILE B C 1
ATOM 6197 O O . ILE B 1 329 ? 0.713 14.953 -8.18 1 98.62 329 ILE B O 1
ATOM 6201 N N . GLU B 1 330 ? 2.773 14.484 -7.473 1 98.56 330 GLU B N 1
ATOM 6202 C CA . GLU B 1 330 ? 3.316 15.766 -7.898 1 98.56 330 GLU B CA 1
ATOM 6203 C C . GLU B 1 330 ? 3.125 15.977 -9.398 1 98.56 330 GLU B C 1
ATOM 6205 O O . GLU B 1 330 ? 2.699 17.047 -9.828 1 98.56 330 GLU B O 1
ATOM 6210 N N . LYS B 1 331 ? 3.395 14.938 -10.102 1 97.56 331 LYS B N 1
ATOM 6211 C CA . LYS B 1 331 ? 3.414 15.07 -11.555 1 97.56 331 LYS B CA 1
ATOM 6212 C C . LYS B 1 331 ? 2.004 14.992 -12.133 1 97.56 331 LYS B C 1
ATOM 6214 O O . LYS B 1 331 ? 1.648 15.758 -13.023 1 97.56 331 LYS B O 1
ATOM 6219 N N . HIS B 1 332 ? 1.173 14.117 -11.602 1 96.81 332 HIS B N 1
ATOM 6220 C CA . HIS B 1 332 ? -0.049 13.789 -12.328 1 96.81 332 HIS B CA 1
ATOM 6221 C C . HIS B 1 332 ? -1.282 14.297 -11.586 1 96.81 332 HIS B C 1
ATOM 6223 O O . HIS B 1 332 ? -2.322 14.547 -12.203 1 96.81 332 HIS B O 1
ATOM 6229 N N . TYR B 1 333 ? -1.21 14.5 -10.312 1 98 333 TYR B N 1
ATOM 6230 C CA . TYR B 1 333 ? -2.424 14.812 -9.562 1 98 333 TYR B CA 1
ATOM 6231 C C . TYR B 1 333 ? -2.498 16.297 -9.25 1 98 333 TYR B C 1
ATOM 6233 O O . TYR B 1 333 ? -3.588 16.859 -9.109 1 98 333 TYR B O 1
ATOM 6241 N N . PHE B 1 334 ? -1.36 16.984 -9.086 1 98.56 334 PHE B N 1
ATOM 6242 C CA . PHE B 1 334 ? -1.33 18.391 -8.703 1 98.56 334 PHE B CA 1
ATOM 6243 C C . PHE B 1 334 ? -2.117 19.234 -9.695 1 98.56 334 PHE B C 1
ATOM 6245 O O . PHE B 1 334 ? -2.879 20.125 -9.297 1 98.56 334 PHE B O 1
ATOM 6252 N N . PRO B 1 335 ? -1.965 18.969 -11.039 1 98.44 335 PRO B N 1
ATOM 6253 C CA . PRO B 1 335 ? -2.768 19.766 -11.977 1 98.44 335 PRO B CA 1
ATOM 6254 C C . PRO B 1 335 ? -4.27 19.609 -11.75 1 98.44 335 PRO B C 1
ATOM 6256 O O . PRO B 1 335 ? -5.012 20.594 -11.797 1 98.44 335 PRO B O 1
ATOM 6259 N N . GLU B 1 336 ? -4.695 18.422 -11.469 1 97.81 336 GLU B N 1
ATOM 6260 C CA . GLU B 1 336 ? -6.102 18.156 -11.195 1 97.81 336 GLU B CA 1
ATOM 6261 C C . GLU B 1 336 ? -6.547 18.828 -9.898 1 97.81 336 GLU B C 1
ATOM 6263 O O . GLU B 1 336 ? -7.633 19.406 -9.828 1 97.81 336 GLU B O 1
ATOM 6268 N N . PHE B 1 337 ? -5.75 18.734 -8.891 1 98.12 337 PHE B N 1
ATOM 6269 C CA . PHE B 1 337 ? -6.016 19.359 -7.598 1 98.12 337 PHE B CA 1
ATOM 6270 C C . PHE B 1 337 ? -6.227 20.859 -7.758 1 98.12 337 PHE B C 1
ATOM 6272 O O . PHE B 1 337 ? -7.219 21.406 -7.27 1 98.12 337 PHE B O 1
ATOM 6279 N N . TYR B 1 338 ? -5.316 21.453 -8.469 1 98.31 338 TYR B N 1
ATOM 6280 C CA . TYR B 1 338 ? -5.344 22.906 -8.68 1 98.31 338 TYR B CA 1
ATOM 6281 C C . TYR B 1 338 ? -6.574 23.312 -9.477 1 98.31 338 TYR B C 1
ATOM 6283 O O . TYR B 1 338 ? -7.234 24.312 -9.148 1 98.31 338 TYR B O 1
ATOM 6291 N N . GLN B 1 339 ? -6.855 22.531 -10.492 1 98 339 GLN B N 1
ATOM 6292 C CA . GLN B 1 339 ? -8 22.859 -11.336 1 98 339 GLN B CA 1
ATOM 6293 C C . GLN B 1 339 ? -9.312 22.75 -10.555 1 98 339 GLN B C 1
ATOM 6295 O O . GLN B 1 339 ? -10.211 23.562 -10.734 1 98 339 GLN B O 1
ATOM 6300 N N . LYS B 1 340 ? -9.375 21.766 -9.766 1 97.31 340 LYS B N 1
ATOM 6301 C CA . LYS B 1 340 ? -10.547 21.625 -8.906 1 97.31 340 LYS B CA 1
ATOM 6302 C C . LYS B 1 340 ? -10.711 22.828 -7.996 1 97.31 340 LYS B C 1
ATOM 6304 O O . LYS B 1 340 ? -11.82 23.344 -7.824 1 97.31 340 LYS B O 1
ATOM 6309 N N . LEU B 1 341 ? -9.633 23.266 -7.383 1 97 341 LEU B N 1
ATOM 6310 C CA . LEU B 1 341 ? -9.641 24.438 -6.508 1 97 341 LEU B CA 1
ATOM 6311 C C . LEU B 1 341 ? -10.047 25.688 -7.277 1 97 341 LEU B C 1
ATOM 6313 O O . LEU B 1 341 ? -10.906 26.453 -6.824 1 97 341 LEU B O 1
ATOM 6317 N N . LYS B 1 342 ? -9.445 25.859 -8.414 1 96.81 342 LYS B N 1
ATOM 6318 C CA . LYS B 1 342 ? -9.742 27.016 -9.266 1 96.81 342 LYS B CA 1
ATOM 6319 C C . LYS B 1 342 ? -11.219 27.047 -9.656 1 96.81 342 LYS B C 1
ATOM 6321 O O . LYS B 1 342 ? -11.859 28.094 -9.586 1 96.81 342 LYS B O 1
ATOM 6326 N N . HIS B 1 343 ? -11.711 25.938 -10.039 1 97.12 343 HIS B N 1
ATOM 6327 C CA . HIS B 1 343 ? -13.109 25.844 -10.453 1 97.12 343 HIS B CA 1
ATOM 6328 C C . HIS B 1 343 ? -14.047 26.156 -9.297 1 97.12 343 HIS B C 1
ATOM 6330 O O . HIS B 1 343 ? -15.023 26.891 -9.469 1 97.12 343 HIS B O 1
ATOM 6336 N N . SER B 1 344 ? -13.742 25.641 -8.164 1 95.62 344 SER B N 1
ATOM 6337 C CA . SER B 1 344 ? -14.586 25.875 -7 1 95.62 344 SER B CA 1
ATOM 6338 C C . SER B 1 344 ? -14.594 27.359 -6.621 1 95.62 344 SER B C 1
ATOM 6340 O O . SER B 1 344 ? -15.656 27.906 -6.32 1 95.62 344 SER B O 1
ATOM 6342 N N . ILE B 1 345 ? -13.492 27.969 -6.609 1 94.94 345 ILE B N 1
ATOM 6343 C CA . ILE B 1 345 ? -13.375 29.375 -6.258 1 94.94 345 ILE B CA 1
ATOM 6344 C C . ILE B 1 345 ? -14.141 30.234 -7.27 1 94.94 345 ILE B C 1
ATOM 6346 O O . ILE B 1 345 ? -14.883 31.141 -6.887 1 94.94 345 ILE B O 1
ATOM 6350 N N . SER B 1 346 ? -13.984 29.844 -8.516 1 95.31 346 SER B N 1
ATOM 6351 C CA . SER B 1 346 ? -14.703 30.547 -9.578 1 95.31 346 SER B CA 1
ATOM 6352 C C . SER B 1 346 ? -16.203 30.391 -9.414 1 95.31 346 SER B C 1
ATOM 6354 O O . SER B 1 346 ? -16.953 31.359 -9.625 1 95.31 346 SER B O 1
ATOM 6356 N N . ASN B 1 347 ? -16.578 29.266 -9.078 1 95.31 347 ASN B N 1
ATOM 6357 C CA . ASN B 1 347 ? -18 29 -8.891 1 95.31 347 ASN B CA 1
ATOM 6358 C C . ASN B 1 347 ? -18.578 29.797 -7.723 1 95.31 347 ASN B C 1
ATOM 6360 O O . ASN B 1 347 ? -19.781 29.984 -7.633 1 95.31 347 ASN B O 1
ATOM 6364 N N . ASN B 1 348 ? -17.781 30.266 -6.871 1 92.75 348 ASN B N 1
ATOM 6365 C CA . ASN B 1 348 ? -18.203 31.094 -5.742 1 92.75 348 ASN B CA 1
ATOM 6366 C C . ASN B 1 348 ? -18.016 32.594 -6.027 1 92.75 348 ASN B C 1
ATOM 6368 O O . ASN B 1 348 ? -18.031 33.406 -5.105 1 92.75 348 ASN B O 1
ATOM 6372 N N . GLY B 1 349 ? -17.75 32.938 -7.289 1 91.69 349 GLY B N 1
ATOM 6373 C CA . GLY B 1 349 ? -17.688 34.312 -7.73 1 91.69 349 GLY B CA 1
ATOM 6374 C C . GLY B 1 349 ? -16.359 35 -7.398 1 91.69 349 GLY B C 1
ATOM 6375 O O . GLY B 1 349 ? -16.281 36.219 -7.348 1 91.69 349 GLY B O 1
ATOM 6376 N N . LYS B 1 350 ? -15.375 34.156 -7.102 1 92.62 350 LYS B N 1
ATOM 6377 C CA . LYS B 1 350 ? -14.07 34.719 -6.762 1 92.62 350 LYS B CA 1
ATOM 6378 C C . LYS B 1 350 ? -13.008 34.281 -7.762 1 92.62 350 LYS B C 1
ATOM 6380 O O . LYS B 1 350 ? -13.273 33.469 -8.648 1 92.62 350 LYS B O 1
ATOM 6385 N N . GLU B 1 351 ? -11.883 34.938 -7.645 1 91.12 351 GLU B N 1
ATOM 6386 C CA . GLU B 1 351 ? -10.742 34.562 -8.477 1 91.12 351 GLU B CA 1
ATOM 6387 C C . GLU B 1 351 ? -9.594 34.031 -7.625 1 91.12 351 GLU B C 1
ATOM 6389 O O . GLU B 1 351 ? -9.281 34.562 -6.57 1 91.12 351 GLU B O 1
ATOM 6394 N N . LEU B 1 352 ? -9.125 32.906 -8.078 1 92.75 352 LEU B N 1
ATOM 6395 C CA . LEU B 1 352 ? -7.961 32.344 -7.398 1 92.75 352 LEU B CA 1
ATOM 6396 C C . LEU B 1 352 ? -6.719 33.188 -7.688 1 92.75 352 LEU B C 1
ATOM 6398 O O . LEU B 1 352 ? -6.219 33.188 -8.812 1 92.75 352 LEU B O 1
ATOM 6402 N N . MET B 1 353 ? -6.199 33.75 -6.727 1 91.56 353 MET B N 1
ATOM 6403 C CA . MET B 1 353 ? -5.086 34.688 -6.867 1 91.56 353 MET B CA 1
ATOM 6404 C C . MET B 1 353 ? -3.762 33.969 -7 1 91.56 353 MET B C 1
ATOM 6406 O O . MET B 1 353 ? -2.775 34.531 -7.48 1 91.56 353 MET B O 1
ATOM 6410 N N . ILE B 1 354 ? -3.785 32.75 -6.648 1 96.75 354 ILE B N 1
ATOM 6411 C CA . ILE B 1 354 ? -2.561 31.969 -6.695 1 96.75 354 ILE B CA 1
ATOM 6412 C C . ILE B 1 354 ? -2.471 31.234 -8.031 1 96.75 354 ILE B C 1
ATOM 6414 O O . ILE B 1 354 ? -3.281 30.344 -8.312 1 96.75 354 ILE B O 1
ATOM 6418 N N . SER B 1 355 ? -1.473 31.562 -8.844 1 97.75 355 SER B N 1
ATOM 6419 C CA . SER B 1 355 ? -1.272 30.844 -10.102 1 97.75 355 SER B CA 1
ATOM 6420 C C . SER B 1 355 ? -0.795 29.422 -9.867 1 97.75 355 SER B C 1
ATOM 6422 O O . SER B 1 355 ? -0.377 29.078 -8.758 1 97.75 355 SER B O 1
ATOM 6424 N N . TYR B 1 356 ? -0.866 28.594 -10.844 1 98.06 356 TYR B N 1
ATOM 6425 C CA . TYR B 1 356 ? -0.361 27.234 -10.719 1 98.06 356 TYR B CA 1
ATOM 6426 C C . TYR B 1 356 ? 1.137 27.234 -10.438 1 98.06 356 TYR B C 1
ATOM 6428 O O . TYR B 1 356 ? 1.628 26.406 -9.672 1 98.06 356 TYR B O 1
ATOM 6436 N N . GLU B 1 357 ? 1.848 28.125 -11.094 1 97.94 357 GLU B N 1
ATOM 6437 C CA . GLU B 1 357 ? 3.285 28.25 -10.875 1 97.94 357 GLU B CA 1
ATOM 6438 C C . GLU B 1 357 ? 3.594 28.562 -9.414 1 97.94 357 GLU B C 1
ATOM 6440 O O . GLU B 1 357 ? 4.508 27.984 -8.82 1 97.94 357 GLU B O 1
ATOM 6445 N N . LYS B 1 358 ? 2.834 29.484 -8.891 1 98.12 358 LYS B N 1
ATOM 6446 C CA . LYS B 1 358 ? 3.031 29.859 -7.488 1 98.12 358 LYS B CA 1
ATOM 6447 C C . LYS B 1 358 ? 2.619 28.719 -6.559 1 98.12 358 LYS B C 1
ATOM 6449 O O . LYS B 1 358 ? 3.242 28.5 -5.516 1 98.12 358 LYS B O 1
ATOM 6454 N N . PHE B 1 359 ? 1.526 28.031 -6.922 1 98.5 359 PHE B N 1
ATOM 6455 C CA . PHE B 1 359 ? 1.097 26.859 -6.191 1 98.5 359 PHE B CA 1
ATOM 6456 C C . PHE B 1 359 ? 2.223 25.828 -6.105 1 98.5 359 PHE B C 1
ATOM 6458 O O . PHE B 1 359 ? 2.533 25.328 -5.02 1 98.5 359 PHE B O 1
ATOM 6465 N N . LEU B 1 360 ? 2.867 25.562 -7.211 1 98.69 360 LEU B N 1
ATOM 6466 C CA . LEU B 1 360 ? 3.975 24.609 -7.266 1 98.69 360 LEU B CA 1
ATOM 6467 C C . LEU B 1 360 ? 5.176 25.141 -6.488 1 98.69 360 LEU B C 1
ATOM 6469 O O . LEU B 1 360 ? 5.871 24.359 -5.816 1 98.69 360 LEU B O 1
ATOM 6473 N N . TYR B 1 361 ? 5.398 26.406 -6.652 1 98.69 361 TYR B N 1
ATOM 6474 C CA . TYR B 1 361 ? 6.477 27.047 -5.902 1 98.69 361 TYR B CA 1
ATOM 6475 C C . TYR B 1 361 ? 6.285 26.859 -4.402 1 98.69 361 TYR B C 1
ATOM 6477 O O . TYR B 1 361 ? 7.219 26.469 -3.695 1 98.69 361 TYR B O 1
ATOM 6485 N N . ASN B 1 362 ? 5.07 27.125 -3.938 1 98.81 362 ASN B N 1
ATOM 6486 C CA . ASN B 1 362 ? 4.754 26.938 -2.525 1 98.81 362 ASN B CA 1
ATOM 6487 C C . ASN B 1 362 ? 5.039 25.5 -2.066 1 98.81 362 ASN B C 1
ATOM 6489 O O . ASN B 1 362 ? 5.645 25.297 -1.015 1 98.81 362 ASN B O 1
ATOM 6493 N N . TYR B 1 363 ? 4.609 24.562 -2.873 1 98.81 363 TYR B N 1
ATOM 6494 C CA . TYR B 1 363 ? 4.84 23.156 -2.539 1 98.81 363 TYR B CA 1
ATOM 6495 C C . TYR B 1 363 ? 6.332 22.859 -2.438 1 98.81 363 TYR B C 1
ATOM 6497 O O . TYR B 1 363 ? 6.789 22.281 -1.451 1 98.81 363 TYR B O 1
ATOM 6505 N N . LYS B 1 364 ? 7.043 23.234 -3.443 1 98.88 364 LYS B N 1
ATOM 6506 C CA . LYS B 1 364 ? 8.461 22.891 -3.521 1 98.88 364 LYS B CA 1
ATOM 6507 C C . LYS B 1 364 ? 9.234 23.484 -2.352 1 98.88 364 LYS B C 1
ATOM 6509 O O . LYS B 1 364 ? 10.07 22.812 -1.743 1 98.88 364 LYS B O 1
ATOM 6514 N N . ILE B 1 365 ? 8.914 24.734 -2.031 1 98.75 365 ILE B N 1
ATOM 6515 C CA . ILE B 1 365 ? 9.594 25.438 -0.944 1 98.75 365 ILE B CA 1
ATOM 6516 C C . ILE B 1 365 ? 9.297 24.734 0.382 1 98.75 365 ILE B C 1
ATOM 6518 O O . ILE B 1 365 ? 10.203 24.469 1.165 1 98.75 365 ILE B O 1
ATOM 6522 N N . CYS B 1 366 ? 8.047 24.453 0.605 1 98.75 366 CYS B N 1
ATOM 6523 C CA . CYS B 1 366 ? 7.656 23.781 1.839 1 98.75 366 CYS B CA 1
ATOM 6524 C C . CYS B 1 366 ? 8.227 22.375 1.889 1 98.75 366 CYS B C 1
ATOM 6526 O O . CYS B 1 366 ? 8.57 21.875 2.963 1 98.75 366 CYS B O 1
ATOM 6528 N N . PHE B 1 367 ? 8.32 21.75 0.719 1 98.88 367 PHE B N 1
ATOM 6529 C CA . PHE B 1 367 ? 8.844 20.391 0.64 1 98.88 367 PHE B CA 1
ATOM 6530 C C . PHE B 1 367 ? 10.312 20.359 1.059 1 98.88 367 PHE B C 1
ATOM 6532 O O . PHE B 1 367 ? 10.75 19.391 1.699 1 98.88 367 PHE B O 1
ATOM 6539 N N . ILE B 1 368 ? 11.055 21.359 0.665 1 98.81 368 ILE B N 1
ATOM 6540 C CA . ILE B 1 368 ? 12.445 21.453 1.089 1 98.81 368 ILE B CA 1
ATOM 6541 C C . ILE B 1 368 ? 12.523 21.422 2.613 1 98.81 368 ILE B C 1
ATOM 6543 O O . ILE B 1 368 ? 13.266 20.609 3.186 1 98.81 368 ILE B O 1
ATOM 6547 N N . GLU B 1 369 ? 11.758 22.234 3.205 1 98.5 369 GLU B N 1
ATOM 6548 C CA . GLU B 1 369 ? 11.75 22.328 4.664 1 98.5 369 GLU B CA 1
ATOM 6549 C C . GLU B 1 369 ? 11.289 21.016 5.293 1 98.5 369 GLU B C 1
ATOM 6551 O O . GLU B 1 369 ? 11.906 20.531 6.246 1 98.5 369 GLU B O 1
ATOM 6556 N N . GLN B 1 370 ? 10.242 20.391 4.773 1 98.31 370 GLN B N 1
ATOM 6557 C CA . GLN B 1 370 ? 9.695 19.156 5.336 1 98.31 370 GLN B CA 1
ATOM 6558 C C . GLN B 1 370 ? 10.656 17.984 5.137 1 98.31 370 GLN B C 1
ATOM 6560 O O . GLN B 1 370 ? 10.719 17.078 5.965 1 98.31 370 GLN B O 1
ATOM 6565 N N . SER B 1 371 ? 11.422 18 4.035 1 98.56 371 SER B N 1
ATOM 6566 C CA . SER B 1 371 ? 12.43 16.969 3.801 1 98.56 371 SER B CA 1
ATOM 6567 C C . SER B 1 371 ? 13.508 17 4.879 1 98.56 371 SER B C 1
ATOM 6569 O O . SER B 1 371 ? 13.953 15.938 5.344 1 98.56 371 SER B O 1
ATOM 6571 N N . LEU B 1 372 ? 13.852 18.203 5.273 1 98.12 372 LEU B N 1
ATOM 6572 C CA . LEU B 1 372 ? 14.82 18.344 6.355 1 98.12 372 LEU B CA 1
ATOM 6573 C C . LEU B 1 372 ? 14.211 17.938 7.691 1 98.12 372 LEU B C 1
ATOM 6575 O O . LEU B 1 372 ? 14.867 17.281 8.5 1 98.12 372 LEU B O 1
ATOM 6579 N N . MET B 1 373 ? 12.969 18.266 7.863 1 96.12 373 MET B N 1
ATOM 6580 C CA . MET B 1 373 ? 12.273 17.953 9.102 1 96.12 373 MET B CA 1
ATOM 6581 C C . MET B 1 373 ? 12.203 16.438 9.312 1 96.12 373 MET B C 1
ATOM 6583 O O . MET B 1 373 ? 12.125 15.969 10.453 1 96.12 373 MET B O 1
ATOM 6587 N N . MET B 1 374 ? 12.281 15.672 8.273 1 96.31 374 MET B N 1
ATOM 6588 C CA . MET B 1 374 ? 12.195 14.219 8.352 1 96.31 374 MET B CA 1
ATOM 6589 C C . MET B 1 374 ? 13.359 13.648 9.156 1 96.31 374 MET B C 1
ATOM 6591 O O . MET B 1 374 ? 13.25 12.57 9.734 1 96.31 374 MET B O 1
ATOM 6595 N N . LEU B 1 375 ? 14.43 14.383 9.188 1 95.25 375 LEU B N 1
ATOM 6596 C CA . LEU B 1 375 ? 15.617 13.922 9.898 1 95.25 375 LEU B CA 1
ATOM 6597 C C . LEU B 1 375 ? 15.352 13.812 11.398 1 95.25 375 LEU B C 1
ATOM 6599 O O . LEU B 1 375 ? 16.031 13.062 12.102 1 95.25 375 LEU B O 1
ATOM 6603 N N . ILE B 1 376 ? 14.328 14.492 11.852 1 90.25 376 ILE B N 1
ATOM 6604 C CA . ILE B 1 376 ? 13.961 14.438 13.266 1 90.25 376 ILE B CA 1
ATOM 6605 C C . ILE B 1 376 ? 12.656 13.664 13.438 1 90.25 376 ILE B C 1
ATOM 6607 O O . ILE B 1 376 ? 12.5 12.898 14.391 1 90.25 376 ILE B O 1
ATOM 6611 N N . MET B 1 377 ? 11.75 13.766 12.523 1 90.12 377 MET B N 1
ATOM 6612 C CA . MET B 1 377 ? 10.391 13.25 12.648 1 90.12 377 MET B CA 1
ATOM 6613 C C . MET B 1 377 ? 10.391 11.719 12.641 1 90.12 377 MET B C 1
ATOM 6615 O O . MET B 1 377 ? 9.508 11.094 13.234 1 90.12 377 MET B O 1
ATOM 6619 N N . VAL B 1 378 ? 11.375 11.156 12.031 1 90.62 378 VAL B N 1
ATOM 6620 C CA . VAL B 1 378 ? 11.43 9.703 11.922 1 90.62 378 VAL B CA 1
ATOM 6621 C C . VAL B 1 378 ? 11.516 9.086 13.312 1 90.62 378 VAL B C 1
ATOM 6623 O O . VAL B 1 378 ? 10.875 8.062 13.586 1 90.62 378 VAL B O 1
ATOM 6626 N N . GLY B 1 379 ? 12.266 9.703 14.18 1 86.31 379 GLY B N 1
ATOM 6627 C CA . GLY B 1 379 ? 12.352 9.219 15.555 1 86.31 379 GLY B CA 1
ATOM 6628 C C . GLY B 1 379 ? 11.008 9.203 16.266 1 86.31 379 GLY B C 1
ATOM 6629 O O . GLY B 1 379 ? 10.672 8.227 16.938 1 86.31 379 GLY B O 1
ATOM 6630 N N . PHE B 1 380 ? 10.25 10.211 16.031 1 85.19 380 PHE B N 1
ATOM 6631 C CA . PHE B 1 380 ? 8.93 10.32 16.641 1 85.19 380 PHE B CA 1
ATOM 6632 C C . PHE B 1 380 ? 7.961 9.328 15.992 1 85.19 380 PHE B C 1
ATOM 6634 O O . PHE B 1 380 ? 7.156 8.703 16.688 1 85.19 380 PHE B O 1
ATOM 6641 N N . ALA B 1 381 ? 8.148 9.188 14.75 1 87.75 381 ALA B N 1
ATOM 6642 C CA . ALA B 1 381 ? 7.23 8.328 14 1 87.75 381 ALA B CA 1
ATOM 6643 C C . ALA B 1 381 ? 7.418 6.863 14.383 1 87.75 381 ALA B C 1
ATOM 6645 O O . ALA B 1 381 ? 6.465 6.082 14.344 1 87.75 381 ALA B O 1
ATOM 6646 N N . LEU B 1 382 ? 8.609 6.465 14.883 1 88.81 382 LEU B N 1
ATOM 6647 C CA . LEU B 1 382 ? 8.914 5.055 15.102 1 88.81 382 LEU B CA 1
ATOM 6648 C C . LEU B 1 382 ? 8.969 4.73 16.594 1 88.81 382 LEU B C 1
ATOM 6650 O O . LEU B 1 382 ? 9.266 3.598 16.969 1 88.81 382 LEU B O 1
ATOM 6654 N N . GLN B 1 383 ? 8.648 5.633 17.359 1 84.12 383 GLN B N 1
ATOM 6655 C CA . GLN B 1 383 ? 8.883 5.52 18.797 1 84.12 383 GLN B CA 1
ATOM 6656 C C . GLN B 1 383 ? 8.086 4.367 19.406 1 84.12 383 GLN B C 1
ATOM 6658 O O . GLN B 1 383 ? 8.508 3.756 20.391 1 84.12 383 GLN B O 1
ATOM 6663 N N . GLU B 1 384 ? 7.051 3.949 18.812 1 82.31 384 GLU B N 1
ATOM 6664 C CA . GLU B 1 384 ? 6.195 2.92 19.406 1 82.31 384 GLU B CA 1
ATOM 6665 C C . GLU B 1 384 ? 6.625 1.526 18.953 1 82.31 384 GLU B C 1
ATOM 6667 O O . GLU B 1 384 ? 6.105 0.523 19.453 1 82.31 384 GLU B O 1
ATOM 6672 N N . TYR B 1 385 ? 7.559 1.35 18.078 1 88.75 385 TYR B N 1
ATOM 6673 C CA . TYR B 1 385 ? 7.82 0.061 17.453 1 88.75 385 TYR B CA 1
ATOM 6674 C C . TYR B 1 385 ? 9.086 -0.576 18.031 1 88.75 385 TYR B C 1
ATOM 6676 O O . TYR B 1 385 ? 9.453 -1.686 17.641 1 88.75 385 TYR B O 1
ATOM 6684 N N . ASN B 1 386 ? 9.672 -0.073 19.016 1 87.12 386 ASN B N 1
ATOM 6685 C CA . ASN B 1 386 ? 10.906 -0.633 19.531 1 87.12 386 ASN B CA 1
ATOM 6686 C C . ASN B 1 386 ? 11.852 -1.066 18.422 1 87.12 386 ASN B C 1
ATOM 6688 O O . ASN B 1 386 ? 12.289 -2.217 18.375 1 87.12 386 ASN B O 1
ATOM 6692 N N . VAL B 1 387 ? 12.234 -0.259 17.547 1 91.38 387 VAL B N 1
ATOM 6693 C CA . VAL B 1 387 ? 13.086 -0.53 16.391 1 91.38 387 VAL B CA 1
ATOM 6694 C C . VAL B 1 387 ? 14.43 -1.083 16.844 1 91.38 387 VAL B C 1
ATOM 6696 O O . VAL B 1 387 ? 15.156 -0.42 17.594 1 91.38 387 VAL B O 1
ATOM 6699 N N . PRO B 1 388 ? 14.805 -2.213 16.406 1 92.44 388 PRO B N 1
ATOM 6700 C CA . PRO B 1 388 ? 16.062 -2.799 16.875 1 92.44 388 PRO B CA 1
ATOM 6701 C C . PRO B 1 388 ? 17.297 -2.084 16.297 1 92.44 388 PRO B C 1
ATOM 6703 O O . PRO B 1 388 ? 17.297 -1.688 15.133 1 92.44 388 PRO B O 1
ATOM 6706 N N . GLU B 1 389 ? 18.234 -1.885 17.125 1 87.62 389 GLU B N 1
ATOM 6707 C CA . GLU B 1 389 ? 19.5 -1.315 16.656 1 87.62 389 GLU B CA 1
ATOM 6708 C C . GLU B 1 389 ? 20.297 -2.326 15.836 1 87.62 389 GLU B C 1
ATOM 6710 O O . GLU B 1 389 ? 20.891 -1.972 14.82 1 87.62 389 GLU B O 1
ATOM 6715 N N . SER B 1 390 ? 20.203 -3.533 16.328 1 91.06 390 SER B N 1
ATOM 6716 C CA . SER B 1 390 ? 20.906 -4.609 15.633 1 91.06 390 SER B CA 1
ATOM 6717 C C . SER B 1 390 ? 20.094 -5.109 14.438 1 91.06 390 SER B C 1
ATOM 6719 O O . SER B 1 390 ? 18.938 -4.719 14.258 1 91.06 390 SER B O 1
ATOM 6721 N N . SER B 1 391 ? 20.766 -5.871 13.688 1 92.44 391 SER B N 1
ATOM 6722 C CA . SER B 1 391 ? 20.125 -6.469 12.523 1 92.44 391 SER B CA 1
ATOM 6723 C C . SER B 1 391 ? 18.906 -7.305 12.93 1 92.44 391 SER B C 1
ATOM 6725 O O . SER B 1 391 ? 18.953 -8.016 13.93 1 92.44 391 SER B O 1
ATOM 6727 N N . ASP B 1 392 ? 17.828 -7.039 12.211 1 95.44 392 ASP B N 1
ATOM 6728 C CA . ASP B 1 392 ? 16.562 -7.738 12.422 1 95.44 392 ASP B CA 1
ATOM 6729 C C . ASP B 1 392 ? 15.914 -8.094 11.086 1 95.44 392 ASP B C 1
ATOM 6731 O O . ASP B 1 392 ? 15.891 -7.281 10.164 1 95.44 392 ASP B O 1
ATOM 6735 N N . TYR B 1 393 ? 15.367 -9.266 10.992 1 96.44 393 TYR B N 1
ATOM 6736 C CA . TYR B 1 393 ? 14.883 -9.844 9.75 1 96.44 393 TYR B CA 1
ATOM 6737 C C . TYR B 1 393 ? 13.852 -8.93 9.086 1 96.44 393 TYR B C 1
ATOM 6739 O O . TYR B 1 393 ? 13.945 -8.641 7.891 1 96.44 393 TYR B O 1
ATOM 6747 N N . ILE B 1 394 ? 12.93 -8.43 9.789 1 97.19 394 ILE B N 1
ATOM 6748 C CA . ILE B 1 394 ? 11.859 -7.59 9.25 1 97.19 394 ILE B CA 1
ATOM 6749 C C . ILE B 1 394 ? 12.32 -6.133 9.219 1 97.19 394 ILE B C 1
ATOM 6751 O O . ILE B 1 394 ? 12.195 -5.465 8.188 1 97.19 394 ILE B O 1
ATOM 6755 N N . TRP B 1 395 ? 12.938 -5.613 10.242 1 97.06 395 TRP B N 1
ATOM 6756 C CA . TRP B 1 395 ? 13.219 -4.191 10.406 1 97.06 395 TRP B CA 1
ATOM 6757 C C . TRP B 1 395 ? 14.367 -3.752 9.5 1 97.06 395 TRP B C 1
ATOM 6759 O O . TRP B 1 395 ? 14.469 -2.572 9.156 1 97.06 395 TRP B O 1
ATOM 6769 N N . ASP B 1 396 ? 15.227 -4.711 9.094 1 96.44 396 ASP B N 1
ATOM 6770 C CA . ASP B 1 396 ? 16.25 -4.324 8.133 1 96.44 396 ASP B CA 1
ATOM 6771 C C . ASP B 1 396 ? 15.633 -3.814 6.832 1 96.44 396 ASP B C 1
ATOM 6773 O O . ASP B 1 396 ? 16.078 -2.799 6.289 1 96.44 396 ASP B O 1
ATOM 6777 N N . ALA B 1 397 ? 14.633 -4.527 6.395 1 96.94 397 ALA B N 1
ATOM 6778 C CA . ALA B 1 397 ? 13.938 -4.102 5.184 1 96.94 397 ALA B CA 1
ATOM 6779 C C . ALA B 1 397 ? 13.156 -2.811 5.426 1 96.94 397 ALA B C 1
ATOM 6781 O O . ALA B 1 397 ? 13.133 -1.925 4.57 1 96.94 397 ALA B O 1
ATOM 6782 N N . ARG B 1 398 ? 12.523 -2.662 6.574 1 97.25 398 ARG B N 1
ATOM 6783 C CA . ARG B 1 398 ? 11.758 -1.465 6.902 1 97.25 398 ARG B CA 1
ATOM 6784 C C . ARG B 1 398 ? 12.672 -0.246 7.02 1 97.25 398 ARG B C 1
ATOM 6786 O O . ARG B 1 398 ? 12.359 0.821 6.484 1 97.25 398 ARG B O 1
ATOM 6793 N N . LYS B 1 399 ? 13.789 -0.437 7.715 1 96.19 399 LYS B N 1
ATOM 6794 C CA . LYS B 1 399 ? 14.766 0.643 7.832 1 96.19 399 LYS B CA 1
ATOM 6795 C C . LYS B 1 399 ? 15.266 1.079 6.461 1 96.19 399 LYS B C 1
ATOM 6797 O O . LYS B 1 399 ? 15.406 2.275 6.195 1 96.19 399 LYS B O 1
ATOM 6802 N N . PHE B 1 400 ? 15.523 0.127 5.652 1 96.31 400 PHE B N 1
ATOM 6803 C CA . PHE B 1 400 ? 15.969 0.422 4.297 1 96.31 400 PHE B CA 1
ATOM 6804 C C . PHE B 1 400 ? 14.953 1.288 3.564 1 96.31 400 PHE B C 1
ATOM 6806 O O . PHE B 1 400 ? 15.305 2.305 2.965 1 96.31 400 PHE B O 1
ATOM 6813 N N . ASN B 1 401 ? 13.695 0.947 3.652 1 96 401 ASN B N 1
ATOM 6814 C CA . ASN B 1 401 ? 12.633 1.696 2.99 1 96 401 ASN B CA 1
ATOM 6815 C C . ASN B 1 401 ? 12.516 3.113 3.545 1 96 401 ASN B C 1
ATOM 6817 O O . ASN B 1 401 ? 12.289 4.062 2.793 1 96 401 ASN B O 1
ATOM 6821 N N . ILE B 1 402 ? 12.641 3.232 4.828 1 96.75 402 ILE B N 1
ATOM 6822 C CA . ILE B 1 402 ? 12.586 4.535 5.48 1 96.75 402 ILE B CA 1
ATOM 6823 C C . ILE B 1 402 ? 13.758 5.398 5.004 1 96.75 402 ILE B C 1
ATOM 6825 O O . ILE B 1 402 ? 13.57 6.566 4.648 1 96.75 402 ILE B O 1
ATOM 6829 N N . GLY B 1 403 ? 14.938 4.781 4.973 1 96.5 403 GLY B N 1
ATOM 6830 C CA . GLY B 1 403 ? 16.109 5.492 4.488 1 96.5 403 GLY B CA 1
ATOM 6831 C C . GLY B 1 403 ? 15.977 5.961 3.053 1 96.5 403 GLY B C 1
ATOM 6832 O O . GLY B 1 403 ? 16.359 7.082 2.721 1 96.5 403 GLY B O 1
ATOM 6833 N N . VAL B 1 404 ? 15.422 5.137 2.213 1 96.56 404 VAL B N 1
ATOM 6834 C CA . VAL B 1 404 ? 15.227 5.461 0.804 1 96.56 404 VAL B CA 1
ATOM 6835 C C . VAL B 1 404 ? 14.258 6.637 0.674 1 96.56 404 VAL B C 1
ATOM 6837 O O . VAL B 1 404 ? 14.484 7.547 -0.127 1 96.56 404 VAL B O 1
ATOM 6840 N N . LYS B 1 405 ? 13.188 6.629 1.401 1 97 405 LYS B N 1
ATOM 6841 C CA . LYS B 1 405 ? 12.219 7.719 1.403 1 97 405 LYS B CA 1
ATOM 6842 C C . LYS B 1 405 ? 12.891 9.047 1.755 1 97 405 LYS B C 1
ATOM 6844 O O . LYS B 1 405 ? 12.711 10.039 1.05 1 97 405 LYS B O 1
ATOM 6849 N N . ILE B 1 406 ? 13.656 9.023 2.793 1 97.75 406 ILE B N 1
ATOM 6850 C CA . ILE B 1 406 ? 14.312 10.242 3.254 1 97.75 406 ILE B CA 1
ATOM 6851 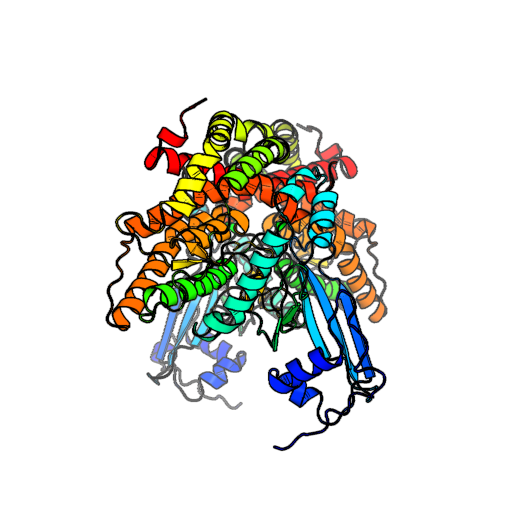C C . ILE B 1 406 ? 15.367 10.672 2.234 1 97.75 406 ILE B C 1
ATOM 6853 O O . ILE B 1 406 ? 15.477 11.859 1.92 1 97.75 406 ILE B O 1
ATOM 6857 N N . TYR B 1 407 ? 16.094 9.719 1.698 1 97.31 407 TYR B N 1
ATOM 6858 C CA . TYR B 1 407 ? 17.094 10.016 0.681 1 97.31 407 TYR B CA 1
ATOM 6859 C C . TYR B 1 407 ? 16.469 10.734 -0.508 1 97.31 407 TYR B C 1
ATOM 6861 O O . TYR B 1 407 ? 16.953 11.789 -0.931 1 97.31 407 TYR B O 1
ATOM 6869 N N . TYR B 1 408 ? 15.359 10.227 -1.052 1 97.88 408 TYR B N 1
ATOM 6870 C CA . TYR B 1 408 ? 14.766 10.797 -2.25 1 97.88 408 TYR B CA 1
ATOM 6871 C C . TYR B 1 408 ? 14.094 12.133 -1.939 1 97.88 408 TYR B C 1
ATOM 6873 O O . TYR B 1 408 ? 14.023 13.016 -2.795 1 97.88 408 TYR B O 1
ATOM 6881 N N . ASN B 1 409 ? 13.57 12.281 -0.705 1 98.44 409 ASN B N 1
ATOM 6882 C CA . ASN B 1 409 ? 13.086 13.594 -0.292 1 98.44 409 ASN B CA 1
ATOM 6883 C C . ASN B 1 409 ? 14.195 14.648 -0.368 1 98.44 409 ASN B C 1
ATOM 6885 O O . ASN B 1 409 ? 14.008 15.703 -0.973 1 98.44 409 ASN B O 1
ATOM 6889 N N . LEU B 1 410 ? 15.281 14.289 0.176 1 98.5 410 LEU B N 1
ATOM 6890 C CA . LEU B 1 410 ? 16.391 15.227 0.227 1 98.5 410 LEU B CA 1
ATOM 6891 C C . LEU B 1 410 ? 16.969 15.461 -1.165 1 98.5 410 LEU B C 1
ATOM 6893 O O . LEU B 1 410 ? 17.297 16.594 -1.521 1 98.5 410 LEU B O 1
ATOM 6897 N N . TYR B 1 411 ? 17.062 14.383 -1.898 1 97.94 411 TYR B N 1
ATOM 6898 C CA . TYR B 1 411 ? 17.547 14.492 -3.27 1 97.94 411 TYR B CA 1
ATOM 6899 C C . TYR B 1 411 ? 16.703 15.461 -4.074 1 97.94 411 TYR B C 1
ATOM 6901 O O . TYR B 1 411 ? 17.219 16.344 -4.762 1 97.94 411 TYR B O 1
ATOM 6909 N N . ASP B 1 412 ? 15.43 15.312 -4.027 1 98.44 412 ASP B N 1
ATOM 6910 C CA . ASP B 1 412 ? 14.523 16.188 -4.758 1 98.44 412 ASP B CA 1
ATOM 6911 C C . ASP B 1 412 ? 14.539 17.609 -4.184 1 98.44 412 ASP B C 1
ATOM 6913 O O . ASP B 1 412 ? 14.438 18.578 -4.926 1 98.44 412 ASP B O 1
ATOM 6917 N N . ALA B 1 413 ? 14.633 17.719 -2.861 1 98.75 413 ALA B N 1
ATOM 6918 C CA . ALA B 1 413 ? 14.75 19.031 -2.225 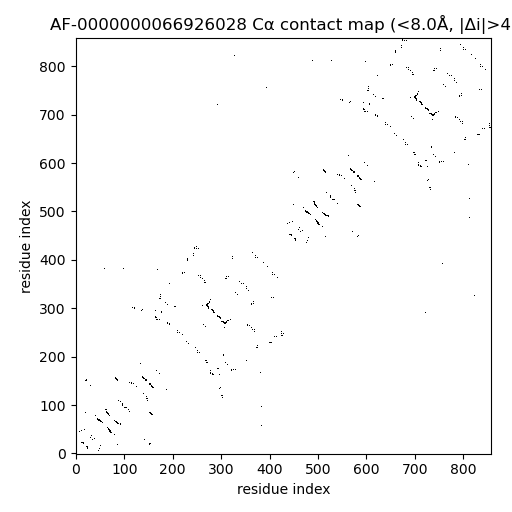1 98.75 413 ALA B CA 1
ATOM 6919 C C . ALA B 1 413 ? 15.961 19.797 -2.756 1 98.75 413 ALA B C 1
ATOM 6921 O O . ALA B 1 413 ? 15.875 21 -3.027 1 98.75 413 ALA B O 1
ATOM 6922 N N . ILE B 1 414 ? 17.062 19.125 -2.885 1 98.62 414 ILE B N 1
ATOM 6923 C CA . ILE B 1 414 ? 18.266 19.719 -3.414 1 98.62 414 ILE B CA 1
ATOM 6924 C C . ILE B 1 414 ? 18.031 20.219 -4.84 1 98.62 414 ILE B C 1
ATOM 6926 O O . ILE B 1 414 ? 18.422 21.328 -5.191 1 98.62 414 ILE B O 1
ATOM 6930 N N . THR B 1 415 ? 17.359 19.406 -5.621 1 98.12 415 THR B N 1
ATOM 6931 C CA . THR B 1 415 ? 17.031 19.797 -6.992 1 98.12 415 THR B CA 1
ATOM 6932 C C . THR B 1 415 ? 16.156 21.047 -7.008 1 98.12 415 THR B C 1
ATOM 6934 O O . THR B 1 415 ? 16.375 21.953 -7.816 1 98.12 415 THR B O 1
ATOM 6937 N N . TYR B 1 416 ? 15.219 21.125 -6.082 1 98.56 416 TYR B N 1
ATOM 6938 C CA . TYR B 1 416 ? 14.359 22.312 -5.977 1 98.56 416 TYR B CA 1
ATOM 6939 C C . TYR B 1 416 ? 15.156 23.531 -5.559 1 98.56 416 TYR B C 1
ATOM 6941 O O . TYR B 1 416 ? 14.93 24.641 -6.062 1 98.56 416 TYR B O 1
ATOM 6949 N N . CYS B 1 417 ? 16.062 23.328 -4.695 1 98.31 417 CYS B N 1
ATOM 6950 C CA . CYS B 1 417 ? 16.906 24.438 -4.238 1 98.31 417 CYS B CA 1
ATOM 6951 C C . CYS B 1 417 ? 17.75 24.984 -5.379 1 98.31 417 CYS B C 1
ATOM 6953 O O . CYS B 1 417 ? 17.875 26.203 -5.531 1 98.31 417 CYS B O 1
ATOM 6955 N N . LYS B 1 418 ? 18.312 24.141 -6.129 1 98.06 418 LYS B N 1
ATOM 6956 C CA . LYS B 1 418 ? 19.141 24.562 -7.258 1 98.06 418 LYS B CA 1
ATOM 6957 C C . LYS B 1 418 ? 18.344 25.453 -8.203 1 98.06 418 LYS B C 1
ATOM 6959 O O . LYS B 1 418 ? 18.891 26.406 -8.773 1 98.06 418 LYS B O 1
ATOM 6964 N N . GLU B 1 419 ? 17.125 25.172 -8.312 1 97.69 419 GLU B N 1
ATOM 6965 C CA . GLU B 1 419 ? 16.266 25.891 -9.242 1 97.69 419 GLU B CA 1
ATOM 6966 C C . GLU B 1 419 ? 15.742 27.172 -8.625 1 97.69 419 GLU B C 1
ATOM 6968 O O . GLU B 1 419 ? 15.688 28.219 -9.289 1 97.69 419 GLU B O 1
ATOM 6973 N N . LEU B 1 420 ? 15.383 27.188 -7.336 1 97.88 420 LEU B N 1
ATOM 6974 C CA . LEU B 1 420 ? 14.555 28.25 -6.77 1 97.88 420 LEU B CA 1
ATOM 6975 C C . LEU B 1 420 ? 15.359 29.109 -5.812 1 97.88 420 LEU B C 1
ATOM 6977 O O . LEU B 1 420 ? 15.156 30.328 -5.75 1 97.88 420 LEU B O 1
ATOM 6981 N N . HIS B 1 421 ? 16.172 28.438 -5.055 1 97.94 421 HIS B N 1
ATOM 6982 C CA . HIS B 1 421 ? 16.953 29.125 -4.047 1 97.94 421 HIS B CA 1
ATOM 6983 C C . HIS B 1 421 ? 18.359 28.547 -3.943 1 97.94 421 HIS B C 1
ATOM 6985 O O . HIS B 1 421 ? 18.734 28.016 -2.895 1 97.94 421 HIS B O 1
ATOM 6991 N N . PRO B 1 422 ? 19.172 28.781 -4.953 1 97.81 422 PRO B N 1
ATOM 6992 C CA . PRO B 1 422 ? 20.516 28.219 -4.93 1 97.81 422 PRO B CA 1
ATOM 6993 C C . PRO B 1 422 ? 21.344 28.703 -3.75 1 97.81 422 PRO B C 1
ATOM 6995 O O . PRO B 1 422 ? 22.266 28.016 -3.309 1 97.81 422 PRO B O 1
ATOM 6998 N N . GLU B 1 423 ? 21.016 29.859 -3.191 1 96.88 423 GLU B N 1
ATOM 6999 C CA . GLU B 1 423 ? 21.75 30.422 -2.07 1 96.88 423 GLU B CA 1
ATOM 7000 C C . GLU B 1 423 ? 21.625 29.562 -0.824 1 96.88 423 GLU B C 1
ATOM 7002 O O . GLU B 1 423 ? 22.469 29.609 0.068 1 96.88 423 GLU B O 1
ATOM 7007 N N . TRP B 1 424 ? 20.578 28.719 -0.713 1 98.06 424 TRP B N 1
ATOM 7008 C CA . TRP B 1 424 ? 20.391 27.828 0.424 1 98.06 424 TRP B CA 1
ATOM 7009 C C . TRP B 1 424 ? 21.406 26.688 0.392 1 98.06 424 TRP B C 1
ATOM 7011 O O . TRP B 1 424 ? 21.594 25.984 1.39 1 98.06 424 TRP B O 1
ATOM 7021 N N . LEU B 1 425 ? 22.062 26.531 -0.777 1 97.44 425 LEU B N 1
ATOM 7022 C CA . LEU B 1 425 ? 23.047 25.453 -0.952 1 97.44 425 LEU B CA 1
ATOM 7023 C C . LEU B 1 425 ? 24.453 25.984 -0.768 1 97.44 425 LEU B C 1
ATOM 7025 O O . LEU B 1 425 ? 25.422 25.234 -0.963 1 97.44 425 LEU B O 1
ATOM 7029 N N . GLU B 1 426 ? 24.578 27.188 -0.419 1 95.69 426 GLU B N 1
ATOM 7030 C CA . GLU B 1 426 ? 25.891 27.797 -0.198 1 95.69 426 GLU B CA 1
ATOM 7031 C C . GLU B 1 426 ? 26.234 27.844 1.288 1 95.69 426 GLU B C 1
ATOM 7033 O O . GLU B 1 426 ? 25.359 28.109 2.119 1 95.69 426 GLU B O 1
ATOM 7038 N N . ASN B 1 427 ? 27.438 27.531 1.628 1 89.62 427 ASN B N 1
ATOM 7039 C CA . ASN B 1 427 ? 27.906 27.609 3.012 1 89.62 427 ASN B CA 1
ATOM 7040 C C . ASN B 1 427 ? 27.984 29.047 3.504 1 89.62 427 ASN B C 1
ATOM 7042 O O . ASN B 1 427 ? 28.766 29.844 2.984 1 89.62 427 ASN B O 1
ATOM 7046 N N . LYS B 1 428 ? 27.25 29.422 4.438 1 80.69 428 LYS B N 1
ATOM 7047 C CA . LYS B 1 428 ? 27.203 30.797 4.945 1 80.69 428 LYS B CA 1
ATOM 7048 C C . LYS B 1 428 ? 27.984 30.906 6.258 1 80.69 428 LYS B C 1
ATOM 7050 O O . LYS B 1 428 ? 28.172 32 6.777 1 80.69 428 LYS B O 1
ATOM 7055 N N . HIS B 1 429 ? 28.406 29.828 6.824 1 68.19 429 HIS B N 1
ATOM 7056 C CA . HIS B 1 429 ? 29.172 29.859 8.062 1 68.19 429 HIS B CA 1
ATOM 7057 C C . HIS B 1 429 ? 30.484 29.094 7.91 1 68.19 429 HIS B C 1
ATOM 7059 O O . HIS B 1 429 ? 30.562 28.125 7.152 1 68.19 429 HIS B O 1
#